Protein AF-0000000087635980 (afdb_homodimer)

Nearest PDB structures (foldseek):
  2e89-assembly2_C  TM=8.798E-01  e=2.993E-23  Aquifex aeolicus
  3a2k-assembly2_B  TM=6.459E-01  e=1.913E-26  Geobacillus kaustophilus
  1ni5-assembly1_A-2  TM=6.186E-01  e=2.489E-20  Escherichia coli
  5ztb-assembly2_A  TM=8.395E-01  e=6.400E-12  Thermus thermophilus HB27
  5b4e-assembly1_A-2  TM=7.166E-01  e=3.588E-11  Thermus thermophilus HB27

Sequence (936 aa):
MSVPDTVNETCIRDFEASVNNYEVMHGSVPSGSAVLIACSGGPDSIALLHWLVTCKGLGTMTNLKLGVACVDHSLRPESKAELAMVKIYAEQYQLPFYELTIDAAQLAKERRQSIETVSRNERYDFFRRLLRTEGYQYIATAHHQDDQGETILAHLLRGAGTNGLRGMQCIEGDLWRPFLGVTKTAILGYVKALGLTFAHDKTNDEPLYLRNRLRLEVIPLLKQYNPNIVATLARLGENMAIDEAYLQQQLEILWPSLCMNLDSRTPAITLQRQAVADLPRALFYRLWQRVFSIFNSETTFSQKQVNELYEVVQGKKPKQFIRSNVKVAAQYDIIQVGRLNTTDKGHPVYRLVGLRCVTWLGPTVAPPPLKADETVLIPQTMAKQGPYLRHRKAGDRIVLRRKDGRIWGHKKLKDWLIDQKIPQADRDALWFLCGDTTVLALGMPKSITIIWDEQATTYWACSIKEENMSVPDTVNETCIRDFEASVNNYEVMHGSVPSGSAVLIACSGGPDSIALLHWLVTCKGLGTMTNLKLGVACVDHSLRPESKAELAMVKIYAEQYQLPFYELTIDAAQLAKERRQSIETVSRNERYDFFRRLLRTEGYQYIATAHHQDDQGETILAHLLRGAGTNGLRGMQCIEGDLWRPFLGVTKTAILGYVKALGLTFAHDKTNDEPLYLRNRLRLEVIPLLKQYNPNIVATLARLGENMAIDEAYLQQQLEILWPSLCMNLDSRTPAITLQRQAVADLPRALFYRLWQRVFSIFNSETTFSQKQVNELYEVVQGKKPKQFIRSNVKVAAQYDIIQVGRLNTTDKGHPVYRLVGLRCVTWLGPTVAPPPLKADETVLIPQTMAKQGPYLRHRKAGDRIVLRRKDGRIWGHKKLKDWLIDQKIPQADRDALWFLCGDTTVLALGMPKSITIIWDEQATTYWACSIKEEN

Foldseek 3Di:
DPDPLVVLVVLQVVLLVQLVVLCVVFHDDAAAAEEEQEAQQALLSVLVVVSCLVAQDCPHPRHYQYAYEYEQCVPDPCSVVSLVLVVVVCVVSVHHYHYYYHPLVVVCVVVVHDSVVSVVVVVVVVVVVCCVPVVGQAYEYRDALLNQLLQLVVCVVVPHDLVSLLGDGCDDGRYHHSRHRDDPVSSVSNCVSVVHDGDPPPVLQDCPDPSSVCVVPVVVVVCVVPVCSSVVSNVSSVVSVVVVVVLVVVLVVCVPVFWDDADPVFGKTKGFLVSLLPDDPSNNLVVQLVSVVSVVHDSTDDPVLSVQVNCCSVVHPPQWRDDPQWIWGDDDRMIMIGGCPCCVVPLLPKWWDDKDKDFAPDDLPADDDADPQWQEKFFCVQAVPDKTKDADDPPAKEFDADPRQETDDIDGVVVVCVVVVPDPVCRRSWIFIHHDGHTYGTQDQPHHHHHDDSPGRMMIITGIDRDD/DPDPLVVLVVLQVVLLVQLVVLCVVFHDDAAAAEEEQEAQQALLSVLVVVSCLVAQDCPHPSHYQYAYEYEQCVPDPCSVVSLVLVVVVCVVSVHHYHYYYHPLVVVCVVVVHDSVVSVVVVVVVVVVVCCVPVVGQAYEYRDALLNQLLQLVVCVVVPHDLVSLLGDGCDDGRYHHSRHRDDPVSSVSNCVSVVHDGDPPPVLQDCPDPSSVCVVPVVVVVCVVPVCSSVVSNVSSVVSVVVVVVLVVVLVVCVPVFWDDADPPFGKTKGFLVSLLPDDPSNNLVVQLVSVVSVVDDSDDDPVLSVQVNCCSVVHPPQWRDDPQWIWGDDDRMIMIGGCPCCVVPLLPKWWPDKDKDFAPDDLPADDDADPQWQEKFFCVQAVPDKTKDADDPPAKEFDADPRQETPDIDGPVVVCVVVVPDPVCRRSWIFIHHDRHTYGTQDQPHHHHHDDSPGRMMIITGIDRDD

Secondary structure (DSSP, 8-state):
----HHHHHHHHHHHHHHHHHHHHHH--PPTT-EEEEE--SSHHHHHHHHHIIIIISTTSSS--EEEEEEEE--SSTTHHHHHHHHHHHHHHTT--EEEEE--HHHHHHHHTS-HHHHHHHHHHHHHHHHHHHH---EEE----HHHHHHHHHHHHHHT--TTGGG---SEETTEE-GGGGS-HHHHHHHHHHHT-------GGG-TTSHHHHIIIIIHHHHHTT-TTHHHHHHHHHHHHHHHHHHHHHHHHHHHHHHEEEEETTTTEEEEEHHHHHTS-HHHHHHHHHHHHHHTT------HHHHHHHHHHHHTPSPSEEEETTEEEEEETTEEEEEE--TTTT-S-EEEEEEEEEEE--S-TTSPPPPPTT--EEEEGGG-TT--EEE---TT-EEEEE-TTSBEEEEEEHHHHHHHTT--HHHHTT--EEE-SSSEEEE--TT--EE-B-TT--EEEEEEEEEE-/----HHHHHHHHHHHHHHHHHHHHHH--PPTT-EEEEE--SSHHHHHHHHHIIIIISTTSSS--EEEEEEEE--SSTTHHHHHHHHHHHHHHTT--EEEEE--HHHHHHHHTS-HHHHHHHHHHHHHHHHHHHH---EEE----HHHHHHHHHHHHHHT--TTGGG---SEETTEE-GGGGS-HHHHHHHHHHHT-------GGG-TTSHHHHIIIIIHHHHHTT-TTHHHHHHHHHHHHHHHHHHHHHHHHHHHHHHEEEEETTTTEEEEEHHHHHTS-HHHHHHHHHHHHHHTT------HHHHHHHHHHHHTPSPSEEEETTEEEEEETTEEEEEE--TTTTSS-EEEEEEEEEEE--S-TTSPPPPPTT--EEEEGGG-TT--EEE---TT-EEEEE-TTSBEEEEEEHHHHHHHTT--HHHHTT--EEE-SSSEEEE--TT--EE-B-TT--EEEEEEEEEE-

pLDDT: mean 85.11, std 12.42, range [30.86, 98.44]

Radius of gyration: 39.72 Å; Cα contacts (8 Å, |Δi|>4): 1613; chains: 2; bounding box: 85×134×81 Å

InterPro domains:
  IPR011063 tRNA(Ile)-lysidine/2-thiocytidine synthase, N-terminal [PF01171] (35-216)
  IPR012094 tRNA(Ile)-lysidine synthase [MF_01161] (15-331)
  IPR012094 tRNA(Ile)-lysidine synthase [PTHR43033] (30-441)
  IPR012795 tRNA(Ile)-lysidine synthase, N-terminal [TIGR02432] (35-220)
  IPR012795 tRNA(Ile)-lysidine synthase, N-terminal [cd01992] (35-220)
  IPR012796 Lysidine-tRNA(Ile) synthetase, C-terminal [PF11734] (389-443)
  IPR012796 Lysidine-tRNA(Ile) synthetase, C-terminal [SM00977] (387-452)
  IPR012796 Lysidine-tRNA(Ile) synthetase, C-terminal [TIGR02433] (389-430)
  IPR014729 Rossmann-like alpha/beta/alpha sandwich fold [G3DSA:3.40.50.620] (24-250)

Organism: NCBI:txid103891

Solvent-accessible surface area (backbone atoms only — not comparable to full-atom values): 49744 Å² total; per-residue (Å²): 131,79,70,53,71,65,58,33,49,49,48,44,51,53,49,54,49,48,38,50,53,40,27,72,74,62,47,73,81,63,68,58,38,29,35,33,33,50,36,69,22,31,59,50,22,47,44,44,52,51,48,41,53,74,65,30,13,71,87,38,93,38,28,24,43,62,33,40,34,33,69,34,48,65,82,47,82,65,43,59,59,24,53,51,52,43,49,50,53,30,55,73,69,70,34,56,74,44,79,45,81,43,57,29,68,60,50,9,63,72,65,74,43,53,49,67,58,45,44,50,50,50,50,51,49,52,53,54,50,44,28,69,76,73,62,32,65,33,38,35,43,47,48,23,20,54,53,36,17,51,46,21,50,53,27,49,57,71,46,42,53,64,75,48,34,26,42,72,56,42,62,52,91,46,36,34,23,62,36,44,73,40,43,65,67,56,48,52,51,38,32,58,53,70,66,60,86,55,43,81,69,71,73,79,69,59,56,81,43,76,66,34,38,38,59,68,51,50,47,57,56,45,32,74,78,21,79,56,41,41,61,33,42,40,48,44,11,51,52,32,42,44,40,48,53,51,53,51,49,54,45,58,70,45,38,71,71,30,46,76,44,77,41,85,88,60,67,33,38,36,30,33,26,65,54,54,61,68,43,56,70,51,51,46,58,51,49,51,26,54,56,31,45,76,68,72,32,80,52,80,70,52,71,69,53,50,50,50,49,50,30,16,56,72,69,37,88,54,51,58,46,77,56,88,52,32,36,38,34,48,51,93,66,31,28,43,33,32,58,43,35,64,64,63,59,42,32,64,40,54,38,80,41,71,77,43,79,41,78,45,85,68,65,76,82,59,71,78,84,72,57,94,77,40,25,36,34,34,41,32,88,52,14,79,89,52,68,47,71,43,58,79,56,93,86,43,33,28,52,35,64,46,97,83,16,36,71,78,48,73,40,50,36,71,59,49,40,53,75,70,65,49,54,76,86,54,51,68,60,39,40,27,29,26,38,70,83,39,35,60,44,79,47,47,51,87,48,74,43,57,45,42,54,75,84,53,46,42,29,38,36,22,20,44,38,64,55,126,129,80,72,54,71,65,57,33,48,49,47,45,50,52,50,54,48,49,37,50,53,41,27,71,74,61,46,72,82,62,69,58,38,29,35,33,32,50,37,68,23,30,60,50,22,46,44,44,54,48,49,42,53,73,64,30,13,71,87,38,94,38,29,25,44,63,31,39,35,32,68,35,50,66,83,46,82,64,42,57,58,24,53,50,52,43,50,49,52,28,54,75,69,70,36,56,73,44,78,45,80,43,59,28,68,61,49,9,64,71,66,73,45,53,47,65,58,44,43,49,50,50,49,50,49,51,53,54,48,43,26,71,75,74,62,33,65,33,39,36,42,50,48,22,22,55,53,36,17,50,46,22,49,51,28,49,55,73,47,41,55,63,74,46,34,27,42,73,56,41,61,52,90,46,38,34,22,64,36,44,76,40,44,66,66,57,47,52,51,37,31,57,56,69,65,59,85,57,42,82,69,71,72,78,68,59,54,80,43,76,66,34,37,38,60,70,51,50,46,58,57,45,34,74,77,20,78,56,40,41,61,34,42,39,48,44,11,52,53,33,42,42,41,47,53,49,53,50,49,55,45,58,69,44,39,72,72,30,45,76,42,77,40,85,86,59,68,33,38,34,31,33,25,66,54,53,61,66,42,56,70,54,50,46,57,52,50,52,26,54,57,30,44,75,68,72,33,79,53,79,71,53,71,69,54,50,52,50,48,51,29,17,55,70,68,37,88,52,53,60,48,78,55,88,52,32,36,39,33,50,52,91,66,30,29,43,32,32,59,44,35,65,65,64,58,45,33,68,40,55,38,81,41,70,78,44,82,41,80,44,86,70,66,78,84,60,69,78,83,71,56,97,78,40,25,36,36,36,40,31,89,52,14,78,90,52,68,47,69,41,59,79,55,92,85,43,33,28,52,36,63,46,98,82,17,36,72,80,47,73,43,49,38,71,59,48,39,54,74,69,65,51,55,75,87,54,51,68,59,38,40,27,29,26,39,70,82,39,34,58,45,79,47,48,52,89,47,74,44,57,45,40,55,76,85,52,48,42,28,38,36,24,20,43,37,64,55,125

Structure (mmCIF, N/CA/C/O backbone):
data_AF-0000000087635980-model_v1
#
loop_
_entity.id
_entity.type
_entity.pdbx_description
1 polymer 'tRNA(Ile)-lysidine synthase'
#
loop_
_atom_site.group_PDB
_atom_site.id
_atom_site.type_symbol
_atom_site.label_atom_id
_atom_site.label_alt_id
_atom_site.label_comp_id
_atom_site.label_asym_id
_atom_site.label_entity_id
_atom_site.label_seq_id
_atom_site.pdbx_PDB_ins_code
_atom_site.Cartn_x
_atom_site.Cartn_y
_atom_site.Cartn_z
_atom_site.occupancy
_atom_site.B_iso_or_equiv
_atom_site.auth_seq_id
_atom_site.auth_comp_id
_atom_site.auth_asym_id
_atom_site.auth_atom_id
_atom_site.pdbx_PDB_model_num
ATOM 1 N N . MET A 1 1 ? -40.438 2.453 -21.375 1 30.86 1 MET A N 1
ATOM 2 C CA . MET A 1 1 ? -40.938 1.235 -20.75 1 30.86 1 MET A CA 1
ATOM 3 C C . MET A 1 1 ? -40.562 1.189 -19.266 1 30.86 1 MET A C 1
ATOM 5 O O . MET A 1 1 ? -39.375 1.31 -18.922 1 30.86 1 MET A O 1
ATOM 9 N N . SER A 1 2 ? -41.531 1.47 -18.453 1 37.91 2 SER A N 1
ATOM 10 C CA . SER A 1 2 ? -41.469 1.538 -17 1 37.91 2 SER A CA 1
ATOM 11 C C . SER A 1 2 ? -40.875 0.267 -16.406 1 37.91 2 SER A C 1
ATOM 13 O O . SER A 1 2 ? -41.312 -0.839 -16.719 1 37.91 2 SER A O 1
ATOM 15 N N . VAL A 1 3 ? -39.625 0.318 -16.188 1 51.75 3 VAL A N 1
ATOM 16 C CA . VAL A 1 3 ? -39.062 -0.862 -15.547 1 51.75 3 VAL A CA 1
ATOM 17 C C . VAL A 1 3 ? -40.031 -1.43 -14.523 1 51.75 3 VAL A C 1
ATOM 19 O O . VAL A 1 3 ? -40.625 -0.683 -13.742 1 51.75 3 VAL A O 1
ATOM 22 N N . PRO A 1 4 ? -40.375 -2.635 -14.773 1 58.84 4 PRO A N 1
ATOM 23 C CA . PRO A 1 4 ? -41.375 -3.219 -13.867 1 58.84 4 PRO A CA 1
ATOM 24 C C . PRO A 1 4 ? -41.062 -2.969 -12.391 1 58.84 4 PRO A C 1
ATOM 26 O O . PRO A 1 4 ? -39.875 -2.85 -12.031 1 58.84 4 PRO A O 1
ATOM 29 N N . ASP A 1 5 ? -42.031 -2.502 -11.516 1 61.31 5 ASP A N 1
ATOM 30 C CA . ASP A 1 5 ? -42.031 -2.174 -10.094 1 61.31 5 ASP A CA 1
ATOM 31 C C . ASP A 1 5 ? -41.156 -3.129 -9.297 1 61.31 5 ASP A C 1
ATOM 33 O O . ASP A 1 5 ? -40.438 -2.711 -8.375 1 61.31 5 ASP A O 1
ATOM 37 N N . THR A 1 6 ? -41.031 -4.352 -9.867 1 69.19 6 THR A N 1
ATOM 38 C CA . THR A 1 6 ? -40.281 -5.375 -9.133 1 69.19 6 THR A CA 1
ATOM 39 C C . THR A 1 6 ? -38.781 -5.16 -9.281 1 69.19 6 THR A C 1
ATOM 41 O O . THR A 1 6 ? -38.031 -5.371 -8.328 1 69.19 6 THR A O 1
ATOM 44 N N . VAL A 1 7 ? -38.5 -4.715 -10.453 1 68.44 7 VAL A N 1
ATOM 45 C CA . VAL A 1 7 ? -37.062 -4.512 -10.719 1 68.44 7 VAL A CA 1
ATOM 46 C C . VAL A 1 7 ? -36.562 -3.293 -9.945 1 68.44 7 VAL A C 1
ATOM 48 O O . VAL A 1 7 ? -35.469 -3.312 -9.398 1 68.44 7 VAL A O 1
ATOM 51 N N . ASN A 1 8 ? -37.406 -2.387 -9.906 1 83.38 8 ASN A N 1
ATOM 52 C CA . ASN A 1 8 ? -37.031 -1.188 -9.156 1 83.38 8 ASN A CA 1
ATOM 53 C C . ASN A 1 8 ? -36.875 -1.48 -7.668 1 83.38 8 ASN A C 1
ATOM 55 O O . ASN A 1 8 ? -35.938 -1.002 -7.035 1 83.38 8 ASN A O 1
ATOM 59 N N . GLU A 1 9 ? -37.719 -2.357 -7.191 1 85.56 9 GLU A N 1
ATOM 60 C CA . GLU A 1 9 ? -37.656 -2.686 -5.77 1 85.56 9 GLU A CA 1
ATOM 61 C C . GLU A 1 9 ? -36.375 -3.451 -5.43 1 85.56 9 GLU A C 1
ATOM 63 O O . GLU A 1 9 ? -35.781 -3.24 -4.371 1 85.56 9 GLU A O 1
ATOM 68 N N . THR A 1 10 ? -36.062 -4.219 -6.301 1 87.25 10 THR A N 1
ATOM 69 C CA . THR A 1 10 ? -34.844 -4.992 -6.09 1 87.25 10 THR A CA 1
ATOM 70 C C . THR A 1 10 ? -33.625 -4.086 -6.121 1 87.25 10 THR A C 1
ATOM 72 O O . THR A 1 10 ? -32.688 -4.262 -5.328 1 87.25 10 THR A O 1
ATOM 75 N N . CYS A 1 11 ? -33.656 -3.098 -7.023 1 89.31 11 CYS A N 1
ATOM 76 C CA . CYS A 1 11 ? -32.531 -2.148 -7.129 1 89.31 11 CYS A CA 1
ATOM 77 C C . CYS A 1 11 ? -32.375 -1.343 -5.844 1 89.31 11 CYS A C 1
ATOM 79 O O . CYS A 1 11 ? -31.281 -1.157 -5.355 1 89.31 11 CYS A O 1
ATOM 81 N N . ILE A 1 12 ? -33.531 -0.982 -5.324 1 93.44 12 ILE A N 1
ATOM 82 C CA . ILE A 1 12 ? -33.531 -0.184 -4.102 1 93.44 12 ILE A CA 1
ATOM 83 C C . ILE A 1 12 ? -33 -1.022 -2.936 1 93.44 12 ILE A C 1
ATOM 85 O O . ILE A 1 12 ? -32.125 -0.587 -2.193 1 93.44 12 ILE A O 1
ATOM 89 N N . ARG A 1 13 ? -33.469 -2.201 -2.854 1 92.38 13 ARG A N 1
ATOM 90 C CA . ARG A 1 13 ? -33.094 -3.084 -1.754 1 92.38 13 ARG A CA 1
ATOM 91 C C . ARG A 1 13 ? -31.625 -3.436 -1.82 1 92.38 13 ARG A C 1
ATOM 93 O O . ARG A 1 13 ? -30.938 -3.453 -0.796 1 92.38 13 ARG A O 1
ATOM 100 N N . ASP A 1 14 ? -31.203 -3.709 -2.984 1 92.94 14 ASP A N 1
ATOM 101 C CA . ASP A 1 14 ? -29.812 -4.086 -3.17 1 92.94 14 ASP A CA 1
ATOM 102 C C . ASP A 1 14 ? -28.875 -2.928 -2.824 1 92.94 14 ASP A C 1
ATOM 104 O O . ASP A 1 14 ? -27.812 -3.133 -2.225 1 92.94 14 ASP A O 1
ATOM 108 N N . PHE A 1 15 ? -29.234 -1.719 -3.184 1 95.12 15 PHE A N 1
ATOM 109 C CA . PHE A 1 15 ? -28.438 -0.537 -2.895 1 95.12 15 PHE A CA 1
ATOM 110 C C . PHE A 1 15 ? -28.359 -0.293 -1.394 1 95.12 15 PHE A C 1
ATOM 112 O O . PHE A 1 15 ? -27.266 -0.116 -0.847 1 95.12 15 PHE A O 1
ATOM 119 N N . GLU A 1 16 ? -29.484 -0.32 -0.732 1 95.38 16 GLU A N 1
ATOM 120 C CA . GLU A 1 16 ? -29.531 -0.057 0.703 1 95.38 16 GLU A CA 1
ATOM 121 C C . GLU A 1 16 ? -28.797 -1.134 1.487 1 95.38 16 GLU A C 1
ATOM 123 O O . GLU A 1 16 ? -28.125 -0.837 2.484 1 95.38 16 GLU A O 1
ATOM 128 N N . ALA A 1 17 ? -28.875 -2.352 0.957 1 93.44 17 ALA A N 1
ATOM 129 C CA . ALA A 1 17 ? -28.141 -3.449 1.592 1 93.44 17 ALA A CA 1
ATOM 130 C C . ALA A 1 17 ? -26.641 -3.26 1.46 1 93.44 17 ALA A C 1
ATOM 132 O O . ALA A 1 17 ? -25.891 -3.541 2.396 1 93.44 17 ALA A O 1
ATOM 133 N N . SER A 1 18 ? -26.266 -2.779 0.333 1 93.06 18 SER A N 1
ATOM 134 C CA . SER A 1 18 ? -24.844 -2.549 0.091 1 93.06 18 SER A CA 1
ATOM 135 C C . SER A 1 18 ? -24.297 -1.459 1.007 1 93.06 18 SER A C 1
ATOM 137 O O . SER A 1 18 ? -23.188 -1.588 1.545 1 93.06 18 SER A O 1
ATOM 139 N N . VAL A 1 19 ? -25.016 -0.393 1.187 1 95.62 19 VAL A N 1
ATOM 140 C CA . VAL A 1 19 ? -24.609 0.701 2.059 1 95.62 19 VAL A CA 1
ATOM 141 C C . VAL A 1 19 ? -24.547 0.215 3.504 1 95.62 19 VAL A C 1
ATOM 143 O O . VAL A 1 19 ? -23.578 0.496 4.223 1 95.62 19 VAL A O 1
ATOM 146 N N . ASN A 1 20 ? -25.516 -0.576 3.873 1 92.44 20 ASN A N 1
ATOM 147 C CA . ASN A 1 20 ? -25.562 -1.101 5.234 1 92.44 20 ASN A CA 1
ATOM 148 C C . ASN A 1 20 ? -24.406 -2.053 5.508 1 92.44 20 ASN A C 1
ATOM 150 O O . ASN A 1 20 ? -23.812 -2.025 6.594 1 92.44 20 ASN A O 1
ATOM 154 N N . ASN A 1 21 ? -24.203 -2.885 4.551 1 88.62 21 ASN A N 1
ATOM 155 C CA . ASN A 1 21 ? -23.078 -3.812 4.695 1 88.62 21 ASN A CA 1
ATOM 156 C C . ASN A 1 21 ? -21.766 -3.074 4.859 1 88.62 21 ASN A C 1
ATOM 158 O O . ASN A 1 21 ? -20.891 -3.496 5.633 1 88.62 21 ASN A O 1
ATOM 162 N N . TYR A 1 22 ? -21.609 -2.047 4.113 1 90.19 22 TYR A N 1
ATOM 163 C CA . TYR A 1 22 ? -20.391 -1.248 4.219 1 90.19 22 TYR A CA 1
ATOM 164 C C . TYR A 1 22 ? -20.266 -0.631 5.605 1 90.19 22 TYR A C 1
ATOM 166 O O . TYR A 1 22 ? -19.172 -0.613 6.184 1 90.19 22 TYR A O 1
ATOM 174 N N . GLU A 1 23 ? -21.312 -0.184 6.195 1 91.19 23 GLU A N 1
ATOM 175 C CA . GLU A 1 23 ? -21.312 0.431 7.52 1 91.19 23 GLU A CA 1
ATOM 176 C C . GLU A 1 23 ? -20.953 -0.589 8.602 1 91.19 23 GLU A C 1
ATOM 178 O O . GLU A 1 23 ? -20.266 -0.266 9.57 1 91.19 23 GLU A O 1
ATOM 183 N N . VAL A 1 24 ? -21.453 -1.734 8.422 1 85.06 24 VAL A N 1
ATOM 184 C CA . VAL A 1 24 ? -21.188 -2.791 9.398 1 85.06 24 VAL A CA 1
ATOM 185 C C . VAL A 1 24 ? -19.688 -3.09 9.453 1 85.06 24 VAL A C 1
ATOM 187 O O . VAL A 1 24 ? -19.141 -3.307 10.531 1 85.06 24 VAL A O 1
ATOM 190 N N . MET A 1 25 ? -19.141 -3.021 8.32 1 78.88 25 MET A N 1
ATOM 191 C CA . MET A 1 25 ? -17.719 -3.373 8.211 1 78.88 25 MET A CA 1
ATOM 192 C C . MET A 1 25 ? -16.844 -2.219 8.664 1 78.88 25 MET A C 1
ATOM 194 O O . MET A 1 25 ? -15.766 -2.438 9.227 1 78.88 25 MET A O 1
ATOM 198 N N . HIS A 1 26 ? -17.297 -0.967 8.461 1 86.69 26 HIS A N 1
ATOM 199 C CA . HIS A 1 26 ? -16.375 0.155 8.625 1 86.69 26 HIS A CA 1
ATOM 200 C C . HIS A 1 26 ? -16.844 1.086 9.742 1 86.69 26 HIS A C 1
ATOM 202 O O . HIS A 1 26 ? -16.109 1.985 10.148 1 86.69 26 HIS A O 1
ATOM 208 N N . GLY A 1 27 ? -18.031 0.874 10.18 1 85.88 27 GLY A N 1
ATOM 209 C CA . GLY A 1 27 ? -18.562 1.686 11.266 1 85.88 27 GLY A CA 1
ATOM 210 C C . GLY A 1 27 ? -19.625 2.664 10.805 1 85.88 27 GLY A C 1
ATOM 211 O O . GLY A 1 27 ? -19.75 2.936 9.609 1 85.88 27 GLY A O 1
ATOM 212 N N . SER A 1 28 ? -20.406 3.084 11.773 1 91.69 28 SER A N 1
ATOM 213 C CA . SER A 1 28 ? -21.453 4.074 11.57 1 91.69 28 SER A CA 1
ATOM 214 C C . SER A 1 28 ? -21.562 5.023 12.758 1 91.69 28 SER A C 1
ATOM 216 O O . SER A 1 28 ? -20.969 4.773 13.812 1 91.69 28 SER A O 1
ATOM 218 N N . VAL A 1 29 ? -22.281 6.098 12.5 1 95.12 29 VAL A N 1
ATOM 219 C CA . VAL A 1 29 ? -22.516 7.023 13.602 1 95.12 29 VAL A CA 1
ATOM 220 C C . VAL A 1 29 ? -23.406 6.371 14.648 1 95.12 29 VAL A C 1
ATOM 222 O O . VAL A 1 29 ? -24.266 5.543 14.312 1 95.12 29 VAL A O 1
ATOM 225 N N . PRO A 1 30 ? -23.219 6.711 15.898 1 95.25 30 PRO A N 1
ATOM 226 C CA . PRO A 1 30 ? -24.047 6.129 16.953 1 95.25 30 PRO A CA 1
ATOM 227 C C . PRO A 1 30 ? -25.531 6.469 16.797 1 95.25 30 PRO A C 1
ATOM 229 O O . PRO A 1 30 ? -25.875 7.539 16.297 1 95.25 30 PRO A O 1
ATOM 232 N N . SER A 1 31 ? -26.328 5.531 17.359 1 95.62 31 SER A N 1
ATOM 233 C CA . SER A 1 31 ? -27.766 5.773 17.375 1 95.62 31 SER A CA 1
ATOM 234 C C . SER A 1 31 ? -28.109 7.023 18.172 1 95.62 31 SER A C 1
ATOM 236 O O . SER A 1 31 ? -27.516 7.293 19.203 1 95.62 31 SER A O 1
ATOM 238 N N . GLY A 1 32 ? -29.031 7.734 17.656 1 96 32 GLY A N 1
ATOM 239 C CA . GLY A 1 32 ? -29.484 8.922 18.359 1 96 32 GLY A CA 1
ATOM 240 C C . GLY A 1 32 ? -28.625 10.141 18.094 1 96 32 GLY A C 1
ATOM 241 O O . GLY A 1 32 ? -28.906 11.227 18.625 1 96 32 GLY A O 1
ATOM 242 N N . SER A 1 33 ? -27.688 10.055 17.25 1 97.19 33 SER A N 1
ATOM 243 C CA . SER A 1 33 ? -26.797 11.18 16.953 1 97.19 33 SER A CA 1
ATOM 244 C C . SER A 1 33 ? -27.5 12.227 16.094 1 97.19 33 SER A C 1
ATOM 246 O O . SER A 1 33 ? -28.469 11.922 15.391 1 97.19 33 SER A O 1
ATOM 248 N N . ALA A 1 34 ? -27.031 13.414 16.219 1 98.19 34 ALA A N 1
ATOM 249 C CA . ALA A 1 34 ? -27.453 14.5 15.336 1 98.19 34 ALA A CA 1
ATOM 250 C C . ALA A 1 34 ? -26.516 14.641 14.148 1 98.19 34 ALA A C 1
ATOM 252 O O . ALA A 1 34 ? -25.312 14.867 14.328 1 98.19 34 ALA A O 1
ATOM 253 N N . VAL A 1 35 ? -27.125 14.531 12.977 1 98.38 35 VAL A N 1
ATOM 254 C CA . VAL A 1 35 ? -26.281 14.469 11.781 1 98.38 35 VAL A CA 1
ATOM 255 C C . VAL A 1 35 ? -26.703 15.57 10.805 1 98.38 35 VAL A C 1
ATOM 257 O O . VAL A 1 35 ? -27.875 15.719 10.484 1 98.38 35 VAL A O 1
ATOM 260 N N . LEU A 1 36 ? -25.734 16.359 10.406 1 98.44 36 LEU A N 1
ATOM 261 C CA . LEU A 1 36 ? -25.922 17.375 9.375 1 98.44 36 LEU A CA 1
ATOM 262 C C . LEU A 1 36 ? -25.609 16.812 7.992 1 98.44 36 LEU A C 1
ATOM 264 O O . LEU A 1 36 ? -24.5 16.312 7.75 1 98.44 36 LEU A O 1
ATOM 268 N N . ILE A 1 37 ? -26.578 16.891 7.074 1 98.19 37 ILE A N 1
ATOM 269 C CA . ILE A 1 37 ? -26.406 16.344 5.73 1 98.19 37 ILE A CA 1
ATOM 270 C C . ILE A 1 37 ? -25.938 17.453 4.785 1 98.19 37 ILE A C 1
ATOM 272 O O . ILE A 1 37 ? -26.641 18.453 4.598 1 98.19 37 ILE A O 1
ATOM 276 N N . ALA A 1 38 ? -24.781 17.266 4.23 1 96.5 38 ALA A N 1
ATOM 277 C CA . ALA A 1 38 ? -24.328 18.156 3.172 1 96.5 38 ALA A CA 1
ATOM 278 C C . ALA A 1 38 ? -24.984 17.812 1.838 1 96.5 38 ALA A C 1
ATOM 280 O O . ALA A 1 38 ? -24.609 16.812 1.198 1 96.5 38 ALA A O 1
ATOM 281 N N . CYS A 1 39 ? -25.891 18.672 1.405 1 94.12 39 CYS A N 1
ATOM 282 C CA . CYS A 1 39 ? -26.672 18.359 0.218 1 94.12 39 CYS A CA 1
ATOM 283 C C . CYS A 1 39 ? -26.469 19.406 -0.864 1 94.12 39 CYS A C 1
ATOM 285 O O . CYS A 1 39 ? -26.891 20.562 -0.698 1 94.12 39 CYS A O 1
ATOM 287 N N . SER A 1 40 ? -25.922 19 -1.96 1 88.19 40 SER A N 1
ATOM 288 C CA . SER A 1 40 ? -25.641 19.938 -3.045 1 88.19 40 SER A CA 1
ATOM 289 C C . SER A 1 40 ? -26.781 19.984 -4.047 1 88.19 40 SER A C 1
ATOM 291 O O . SER A 1 40 ? -26.875 20.922 -4.852 1 88.19 40 SER A O 1
ATOM 293 N N . GLY A 1 41 ? -27.641 19 -4.016 1 89 41 GLY A N 1
ATOM 294 C CA . GLY A 1 41 ? -28.734 18.953 -4.973 1 89 41 GLY A CA 1
ATOM 295 C C . GLY A 1 41 ? -28.469 17.984 -6.113 1 89 41 GLY A C 1
ATOM 296 O O . GLY A 1 41 ? -29.375 17.688 -6.902 1 89 41 GLY A O 1
ATOM 297 N N . GLY A 1 42 ? -27.266 17.5 -6.207 1 89.94 42 GLY A N 1
ATOM 298 C CA . GLY A 1 42 ? -26.953 16.484 -7.207 1 89.94 42 GLY A CA 1
ATOM 299 C C . GLY A 1 42 ? -27.531 15.125 -6.871 1 89.94 42 GLY A C 1
ATOM 300 O O . GLY A 1 42 ? -28.078 14.922 -5.785 1 89.94 42 GLY A O 1
ATOM 301 N N . PRO A 1 43 ? -27.406 14.227 -7.801 1 92.81 43 PRO A N 1
ATOM 302 C CA . PRO A 1 43 ? -27.984 12.906 -7.59 1 92.81 43 PRO A CA 1
ATOM 303 C C . PRO A 1 43 ? -27.406 12.188 -6.371 1 92.81 43 PRO A C 1
ATOM 305 O O . PRO A 1 43 ? -28.141 11.5 -5.652 1 92.81 43 PRO A O 1
ATOM 308 N N . ASP A 1 44 ? -26.172 12.438 -6.074 1 94.62 44 ASP A N 1
ATOM 309 C CA . ASP A 1 44 ? -25.516 11.75 -4.961 1 94.62 44 ASP A CA 1
ATOM 310 C C . ASP A 1 44 ? -26.031 12.273 -3.621 1 94.62 44 ASP A C 1
ATOM 312 O O . ASP A 1 44 ? -26.391 11.492 -2.736 1 94.62 44 ASP A O 1
ATOM 316 N N . SER A 1 45 ? -26.062 13.562 -3.496 1 95.19 45 SER A N 1
ATOM 317 C CA . SER A 1 45 ? -26.484 14.164 -2.232 1 95.19 45 SER A CA 1
ATOM 318 C C . SER A 1 45 ? -27.969 13.938 -1.98 1 95.19 45 SER A C 1
ATOM 320 O O . SER A 1 45 ? -28.391 13.75 -0.837 1 95.19 45 SER A O 1
ATOM 322 N N . ILE A 1 46 ? -28.719 13.922 -3.039 1 95 46 ILE A N 1
ATOM 323 C CA . ILE A 1 46 ? -30.156 13.68 -2.902 1 95 46 ILE A CA 1
ATOM 324 C C . ILE A 1 46 ? -30.391 12.227 -2.486 1 95 46 ILE A C 1
ATOM 326 O O . ILE A 1 46 ? -31.266 11.945 -1.661 1 95 46 ILE A O 1
ATOM 330 N N . ALA A 1 47 ? -29.641 11.344 -3.107 1 96.81 47 ALA A N 1
ATOM 331 C CA . ALA A 1 47 ? -29.719 9.938 -2.709 1 96.81 47 ALA A CA 1
ATOM 332 C C . ALA A 1 47 ? -29.391 9.766 -1.229 1 96.81 47 ALA A C 1
ATOM 334 O O . ALA A 1 47 ? -30.062 9.023 -0.516 1 96.81 47 ALA A O 1
ATOM 335 N N . LEU A 1 48 ? -28.375 10.453 -0.822 1 97.88 48 LEU A N 1
ATOM 336 C CA . LEU A 1 48 ? -27.953 10.375 0.573 1 97.88 48 LEU A CA 1
ATOM 337 C C . LEU A 1 48 ? -29.047 10.898 1.499 1 97.88 48 LEU A C 1
ATOM 339 O O . LEU A 1 48 ? -29.344 10.289 2.527 1 97.88 48 LEU A O 1
ATOM 343 N N . LEU A 1 49 ? -29.594 12.062 1.154 1 97.31 49 LEU A N 1
ATOM 344 C CA . LEU A 1 49 ? -30.672 12.656 1.931 1 97.31 49 LEU A CA 1
ATOM 345 C C . LEU A 1 49 ? -31.828 11.672 2.102 1 97.31 49 LEU A C 1
ATOM 347 O O . LEU A 1 49 ? -32.281 11.445 3.221 1 97.31 49 LEU A O 1
ATOM 351 N N . HIS A 1 50 ? -32.188 11.055 1.028 1 96.81 50 HIS A N 1
ATOM 352 C CA . HIS A 1 50 ? -33.312 10.125 1.062 1 96.81 50 HIS A CA 1
ATOM 353 C C . HIS A 1 50 ? -33 8.906 1.918 1 96.81 50 HIS A C 1
ATOM 355 O O . HIS A 1 50 ? -33.812 8.484 2.744 1 96.81 50 HIS A O 1
ATOM 361 N N . TRP A 1 51 ? -31.844 8.352 1.653 1 97.38 51 TRP A N 1
ATOM 362 C CA . TRP A 1 51 ? -31.422 7.148 2.375 1 97.38 51 TRP A CA 1
ATOM 363 C C . TRP A 1 51 ? -31.375 7.406 3.877 1 97.38 51 TRP A C 1
ATOM 365 O O . TRP A 1 51 ? -31.828 6.574 4.672 1 97.38 51 TRP A O 1
ATOM 375 N N . LEU A 1 52 ? -30.875 8.562 4.301 1 97.81 52 LEU A N 1
ATOM 376 C CA . LEU A 1 52 ? -30.75 8.891 5.719 1 97.81 52 LEU A CA 1
ATOM 377 C C . LEU A 1 52 ? -32.125 9.078 6.355 1 97.81 52 LEU A C 1
ATOM 379 O O . LEU A 1 52 ? -32.344 8.609 7.473 1 97.81 52 LEU A O 1
ATOM 383 N N . VAL A 1 53 ? -33 9.727 5.668 1 97 53 VAL A N 1
ATOM 384 C CA . VAL A 1 53 ? -34.312 10 6.199 1 97 53 VAL A CA 1
ATOM 385 C C . VAL A 1 53 ? -35.094 8.695 6.352 1 97 53 VAL A C 1
ATOM 387 O O . VAL A 1 53 ? -35.719 8.461 7.383 1 97 53 VAL A O 1
ATOM 390 N N . THR A 1 54 ? -35 7.793 5.379 1 95.56 54 THR A N 1
ATOM 391 C CA . THR A 1 54 ? -35.844 6.613 5.316 1 95.56 54 THR A CA 1
ATOM 392 C C . THR A 1 54 ? -35.25 5.461 6.121 1 95.56 54 THR A C 1
ATOM 394 O O . THR A 1 54 ? -35.969 4.695 6.754 1 95.56 54 THR A O 1
ATOM 397 N N . CYS A 1 55 ? -33.938 5.383 6.102 1 95.5 55 CYS A N 1
ATOM 398 C CA . CYS A 1 55 ? -33.312 4.191 6.672 1 95.5 55 CYS A CA 1
ATOM 399 C C . CYS A 1 55 ? -32.719 4.492 8.039 1 95.5 55 CYS A C 1
ATOM 401 O O . CYS A 1 55 ? -32.531 3.586 8.852 1 95.5 55 CYS A O 1
ATOM 403 N N . LYS A 1 56 ? -32.469 5.785 8.312 1 94.94 56 LYS A N 1
ATOM 404 C CA . LYS A 1 56 ? -31.703 6.062 9.523 1 94.94 56 LYS A CA 1
ATOM 405 C C . LYS A 1 56 ? -32.375 7.164 10.352 1 94.94 56 LYS A C 1
ATOM 407 O O . LYS A 1 56 ? -32 7.395 11.5 1 94.94 56 LYS A O 1
ATOM 412 N N . GLY A 1 57 ? -33.312 7.844 9.828 1 94.81 57 GLY A N 1
ATOM 413 C CA . GLY A 1 57 ? -33.906 9.016 10.445 1 94.81 57 GLY A CA 1
ATOM 414 C C . GLY A 1 57 ? -34.781 8.672 11.648 1 94.81 57 GLY A C 1
ATOM 415 O O . GLY A 1 57 ? -34.719 7.551 12.156 1 94.81 57 GLY A O 1
ATOM 416 N N . LEU A 1 58 ? -35.531 9.703 12.086 1 92.19 58 LEU A N 1
ATOM 417 C CA . LEU A 1 58 ? -36.406 9.547 13.242 1 92.19 58 LEU A CA 1
ATOM 418 C C . LEU A 1 58 ? -37.438 8.461 13 1 92.19 58 LEU A C 1
ATOM 420 O O . LEU A 1 58 ? -38 8.375 11.906 1 92.19 58 LEU A O 1
ATOM 424 N N . GLY A 1 59 ? -37.594 7.543 14.039 1 91.25 59 GLY A N 1
ATOM 425 C CA . GLY A 1 59 ? -38.594 6.477 13.906 1 91.25 59 GLY A CA 1
ATOM 426 C C . GLY A 1 59 ? -37.969 5.145 13.523 1 91.25 59 GLY A C 1
ATOM 427 O O . GLY A 1 59 ? -38.594 4.098 13.656 1 91.25 59 GLY A O 1
ATOM 428 N N . THR A 1 60 ? -36.812 5.246 12.961 1 93.5 60 THR A N 1
ATOM 429 C CA . THR A 1 60 ? -36.094 4.008 12.641 1 93.5 60 THR A CA 1
ATOM 430 C C . THR A 1 60 ? -35.344 3.484 13.859 1 93.5 60 THR A C 1
ATOM 432 O O . THR A 1 60 ? -35.375 4.105 14.93 1 93.5 60 THR A O 1
ATOM 435 N N . MET A 1 61 ? -34.656 2.393 13.664 1 91.5 61 MET A N 1
ATOM 436 C CA . MET A 1 61 ? -33.875 1.793 14.75 1 91.5 61 MET A CA 1
ATOM 437 C C . MET A 1 61 ? -32.719 2.684 15.133 1 91.5 61 MET A C 1
ATOM 439 O O . MET A 1 61 ? -32.344 2.76 16.312 1 91.5 61 MET A O 1
ATOM 443 N N . THR A 1 62 ? -32.219 3.393 14.211 1 93.75 62 THR A N 1
ATOM 444 C CA . THR A 1 62 ? -31.047 4.238 14.461 1 93.75 62 THR A CA 1
ATOM 445 C C . THR A 1 62 ? -31.469 5.586 15.031 1 93.75 62 THR A C 1
ATOM 447 O O . THR A 1 62 ? -30.766 6.168 15.859 1 93.75 62 THR A O 1
ATOM 450 N N . ASN A 1 63 ? -32.594 6.137 14.547 1 96.75 63 ASN A N 1
ATOM 451 C CA . ASN A 1 63 ? -33.25 7.309 15.102 1 96.75 63 ASN A CA 1
ATOM 452 C C . ASN A 1 63 ? -32.344 8.539 15.078 1 96.75 63 ASN A C 1
ATOM 454 O O . ASN A 1 63 ? -32.156 9.203 16.094 1 96.75 63 ASN A O 1
ATOM 458 N N . LEU A 1 64 ? -31.828 8.852 14.023 1 97.5 64 LEU A N 1
ATOM 459 C CA . LEU A 1 64 ? -30.938 10.008 13.867 1 97.5 64 LEU A CA 1
ATOM 460 C C . LEU A 1 64 ? -31.75 11.297 13.773 1 97.5 64 LEU A C 1
ATOM 462 O O . LEU A 1 64 ? -32.812 11.328 13.156 1 97.5 64 LEU A O 1
ATOM 466 N N . LYS A 1 65 ? -31.219 12.289 14.445 1 97.75 65 LYS A N 1
ATOM 467 C CA . LYS A 1 65 ? -31.703 13.648 14.203 1 97.75 65 LYS A CA 1
ATOM 468 C C . LYS A 1 65 ? -30.984 14.281 13.023 1 97.75 65 LYS A C 1
ATOM 470 O O . LYS A 1 65 ? -29.766 14.477 13.062 1 97.75 65 LYS A O 1
ATOM 475 N N . LEU A 1 66 ? -31.828 14.672 12.023 1 98.06 66 LEU A N 1
ATOM 476 C CA . LEU A 1 66 ? -31.188 15.07 10.773 1 98.06 66 LEU A CA 1
ATOM 477 C C . LEU A 1 66 ? -31.422 16.547 10.492 1 98.06 66 LEU A C 1
ATOM 479 O O . LEU A 1 66 ? -32.438 17.109 10.898 1 98.06 66 LEU A O 1
ATOM 483 N N . GLY A 1 67 ? -30.453 17.188 9.922 1 98.12 67 GLY A N 1
ATOM 484 C CA . GLY A 1 67 ? -30.531 18.516 9.328 1 98.12 67 GLY A CA 1
ATOM 485 C C . GLY A 1 67 ? -29.859 18.594 7.965 1 98.12 67 GLY A C 1
ATOM 486 O O . GLY A 1 67 ? -29.062 17.719 7.609 1 98.12 67 GLY A O 1
ATOM 487 N N . VAL A 1 68 ? -30.297 19.609 7.152 1 98 68 VAL A N 1
ATOM 488 C CA . VAL A 1 68 ? -29.766 19.734 5.797 1 98 68 VAL A CA 1
ATOM 489 C C . VAL A 1 68 ? -29.031 21.062 5.637 1 98 68 VAL A C 1
ATOM 491 O O . VAL A 1 68 ? -29.547 22.109 6.039 1 98 68 VAL A O 1
ATOM 494 N N . ALA A 1 69 ? -27.844 20.953 5.184 1 96.94 69 ALA A N 1
ATOM 495 C CA . ALA A 1 69 ? -27.078 22.141 4.867 1 96.94 69 ALA A CA 1
ATOM 496 C C . ALA A 1 69 ? -26.688 22.188 3.389 1 96.94 69 ALA A C 1
ATOM 498 O O . ALA A 1 69 ? -26.359 21.156 2.805 1 96.94 69 ALA A O 1
ATOM 499 N N . CYS A 1 70 ? -26.812 23.297 2.799 1 93.69 70 CYS A N 1
ATOM 500 C CA . CYS A 1 70 ? -26.516 23.5 1.386 1 93.69 70 CYS A CA 1
ATOM 501 C C . CYS A 1 70 ? -25.719 24.781 1.174 1 93.69 70 CYS A C 1
ATOM 503 O O . CYS A 1 70 ? -26.016 25.812 1.778 1 93.69 70 CYS A O 1
ATOM 505 N N . VAL A 1 71 ? -24.656 24.656 0.357 1 89.5 71 VAL A N 1
ATOM 506 C CA . VAL A 1 71 ? -23.812 25.812 0.053 1 89.5 71 VAL A CA 1
ATOM 507 C C . VAL A 1 71 ? -23.938 26.156 -1.431 1 89.5 71 VAL A C 1
ATOM 509 O O . VAL A 1 71 ? -23.719 25.297 -2.291 1 89.5 71 VAL A O 1
ATOM 512 N N . ASP A 1 72 ? -24.281 27.344 -1.694 1 85.25 72 ASP A N 1
ATOM 513 C CA . ASP A 1 72 ? -24.312 27.859 -3.057 1 85.25 72 ASP A CA 1
ATOM 514 C C . ASP A 1 72 ? -23.047 28.641 -3.379 1 85.25 72 ASP A C 1
ATOM 516 O O . ASP A 1 72 ? -22.812 29.719 -2.82 1 85.25 72 ASP A O 1
ATOM 520 N N . HIS A 1 73 ? -22.328 28.141 -4.266 1 78.75 73 HIS A N 1
ATOM 521 C CA . HIS A 1 73 ? -21.031 28.734 -4.59 1 78.75 73 HIS A CA 1
ATOM 522 C C . HIS A 1 73 ? -21.188 29.859 -5.613 1 78.75 73 HIS A C 1
ATOM 524 O O . HIS A 1 73 ? -20.234 30.562 -5.926 1 78.75 73 HIS A O 1
ATOM 530 N N . SER A 1 74 ? -22.375 30.078 -6.109 1 67.5 74 SER A N 1
ATOM 531 C CA . SER A 1 74 ? -22.766 31.172 -6.996 1 67.5 74 SER A CA 1
ATOM 532 C C . SER A 1 74 ? -21.938 31.188 -8.266 1 67.5 74 SER A C 1
ATOM 534 O O . SER A 1 74 ? -21.531 32.25 -8.734 1 67.5 74 SER A O 1
ATOM 536 N N . LEU A 1 75 ? -21.5 30.062 -8.633 1 65.75 75 LEU A N 1
ATOM 537 C CA . LEU A 1 75 ? -20.641 30 -9.812 1 65.75 75 LEU A CA 1
ATOM 538 C C . LEU A 1 75 ? -21.469 29.984 -11.086 1 65.75 75 LEU A C 1
ATOM 540 O O . LEU A 1 75 ? -21 30.391 -12.148 1 65.75 75 LEU A O 1
ATOM 544 N N . ARG A 1 76 ? -22.672 29.484 -10.977 1 66.19 76 ARG A N 1
ATOM 545 C CA . ARG A 1 76 ? -23.562 29.391 -12.125 1 66.19 76 ARG A CA 1
ATOM 546 C C . ARG A 1 76 ? -24.969 29.844 -11.758 1 66.19 76 ARG A C 1
ATOM 548 O O . ARG A 1 76 ? -25.375 29.75 -10.594 1 66.19 76 ARG A O 1
ATOM 555 N N . PRO A 1 77 ? -25.578 30.406 -12.719 1 64.12 77 PRO A N 1
ATOM 556 C CA . PRO A 1 77 ? -26.953 30.828 -12.461 1 64.12 77 PRO A CA 1
ATOM 557 C C . PRO A 1 77 ? -27.859 29.672 -12.016 1 64.12 77 PRO A C 1
ATOM 559 O O . PRO A 1 77 ? -28.781 29.875 -11.234 1 64.12 77 PRO A O 1
ATOM 562 N N . GLU A 1 78 ? -27.547 28.516 -12.461 1 66.81 78 GLU A N 1
ATOM 563 C CA . GLU A 1 78 ? -28.344 27.344 -12.164 1 66.81 78 GLU A CA 1
ATOM 564 C C . GLU A 1 78 ? -28.219 26.938 -10.695 1 66.81 78 GLU A C 1
ATOM 566 O O . GLU A 1 78 ? -29.031 26.188 -10.18 1 66.81 78 GLU A O 1
ATOM 571 N N . SER A 1 79 ? -27.328 27.531 -10.047 1 73.12 79 SER A N 1
ATOM 572 C CA . SER A 1 79 ? -27.062 27.172 -8.656 1 73.12 79 SER A CA 1
ATOM 573 C C . SER A 1 79 ? -28.25 27.547 -7.754 1 73.12 79 SER A C 1
ATOM 575 O O . SER A 1 79 ? -28.547 26.844 -6.789 1 73.12 79 SER A O 1
ATOM 577 N N . LYS A 1 80 ? -28.953 28.5 -8.117 1 77.12 80 LYS A N 1
ATOM 578 C CA . LYS A 1 80 ? -30.094 28.938 -7.32 1 77.12 80 LYS A CA 1
ATOM 579 C C . LYS A 1 80 ? -31.234 27.938 -7.406 1 77.12 80 LYS A C 1
ATOM 581 O O . LYS A 1 80 ? -31.938 27.703 -6.422 1 77.12 80 LYS A O 1
ATOM 586 N N . ALA A 1 81 ? -31.375 27.422 -8.57 1 78.31 81 ALA A N 1
ATOM 587 C CA . ALA A 1 81 ? -32.406 26.422 -8.758 1 78.31 81 ALA A CA 1
ATOM 588 C C . ALA A 1 81 ? -32.125 25.156 -7.961 1 78.31 81 ALA A C 1
ATOM 590 O O . ALA A 1 81 ? -33.031 24.516 -7.438 1 78.31 81 ALA A O 1
ATOM 591 N N . GLU A 1 82 ? -30.922 24.844 -7.895 1 82.62 82 GLU A N 1
ATOM 592 C CA . GLU A 1 82 ? -30.5 23.688 -7.125 1 82.62 82 GLU A CA 1
ATOM 593 C C . GLU A 1 82 ? -30.797 23.875 -5.637 1 82.62 82 GLU A C 1
ATOM 595 O O . GLU A 1 82 ? -31.281 22.953 -4.973 1 82.62 82 GLU A O 1
ATOM 600 N N . LEU A 1 83 ? -30.469 25.031 -5.16 1 85.38 83 LEU A N 1
ATOM 601 C CA . LEU A 1 83 ? -30.734 25.359 -3.766 1 85.38 83 LEU A CA 1
ATOM 602 C C . LEU A 1 83 ? -32.219 25.25 -3.451 1 85.38 83 LEU A C 1
ATOM 604 O O . LEU A 1 83 ? -32.594 24.75 -2.395 1 85.38 83 LEU A O 1
ATOM 608 N N . ALA A 1 84 ? -33 25.734 -4.367 1 87.81 84 ALA A N 1
ATOM 609 C CA . ALA A 1 84 ? -34.438 25.703 -4.176 1 87.81 84 ALA A CA 1
ATOM 610 C C . ALA A 1 84 ? -34.969 24.266 -4.125 1 87.81 84 ALA A C 1
ATOM 612 O O . ALA A 1 84 ? -35.875 23.953 -3.342 1 87.81 84 ALA A O 1
ATOM 613 N N . MET A 1 85 ? -34.438 23.5 -4.945 1 89.62 85 MET A N 1
ATOM 614 C CA . MET A 1 85 ? -34.844 22.109 -4.98 1 89.62 85 MET A CA 1
ATOM 615 C C . MET A 1 85 ? -34.5 21.406 -3.668 1 89.62 85 MET A C 1
ATOM 617 O O . MET A 1 85 ? -35.312 20.641 -3.137 1 89.62 85 MET A O 1
ATOM 621 N N . VAL A 1 86 ? -33.344 21.656 -3.16 1 93.44 86 VAL A N 1
ATOM 622 C CA . VAL A 1 86 ? -32.938 21.047 -1.912 1 93.44 86 VAL A CA 1
ATOM 623 C C . VAL A 1 86 ? -33.812 21.516 -0.766 1 93.44 86 VAL A C 1
ATOM 625 O O . VAL A 1 86 ? -34.156 20.734 0.122 1 93.44 86 VAL A O 1
ATOM 628 N N . LYS A 1 87 ? -34.125 22.75 -0.797 1 93.88 87 LYS A N 1
ATOM 629 C CA . LYS A 1 87 ? -35 23.297 0.222 1 93.88 87 LYS A CA 1
ATOM 630 C C . LYS A 1 87 ? -36.375 22.609 0.207 1 93.88 87 LYS A C 1
ATOM 632 O O . LYS A 1 87 ? -36.938 22.328 1.263 1 93.88 87 LYS A O 1
ATOM 637 N N . ILE A 1 88 ? -36.844 22.344 -0.925 1 93.94 88 ILE A N 1
ATOM 638 C CA . ILE A 1 88 ? -38.125 21.672 -1.08 1 93.94 88 ILE A CA 1
ATOM 639 C C . ILE A 1 88 ? -38.062 20.281 -0.467 1 93.94 88 ILE A C 1
ATOM 641 O O . ILE A 1 88 ? -39 19.859 0.237 1 93.94 88 ILE A O 1
ATOM 645 N N . TYR A 1 89 ? -37.031 19.609 -0.757 1 94.56 89 TYR A N 1
ATOM 646 C CA . TYR A 1 89 ? -36.844 18.281 -0.19 1 94.56 89 TYR A CA 1
ATOM 647 C C . TYR A 1 89 ? -36.781 18.328 1.332 1 94.56 89 TYR A C 1
ATOM 649 O O . TYR A 1 89 ? -37.406 17.5 2.014 1 94.56 89 TYR A O 1
ATOM 657 N N . ALA A 1 90 ? -36.031 19.266 1.847 1 96.06 90 ALA A N 1
ATOM 658 C CA . ALA A 1 90 ? -35.906 19.422 3.295 1 96.06 90 ALA A CA 1
ATOM 659 C C . ALA A 1 90 ? -37.281 19.688 3.93 1 96.06 90 ALA A C 1
ATOM 661 O O . ALA A 1 90 ? -37.594 19.125 4.984 1 96.06 90 ALA A O 1
ATOM 662 N N . GLU A 1 91 ? -38.031 20.5 3.293 1 95.5 91 GLU A N 1
ATOM 663 C CA . GLU A 1 91 ? -39.375 20.828 3.777 1 95.5 91 GLU A CA 1
ATOM 664 C C . GLU A 1 91 ? -40.281 19.594 3.717 1 95.5 91 GLU A C 1
ATOM 666 O O . GLU A 1 91 ? -41.031 19.344 4.648 1 95.5 91 GLU A O 1
ATOM 671 N N . GLN A 1 92 ? -40.188 18.922 2.672 1 94.81 92 GLN A N 1
ATOM 672 C CA . GLN A 1 92 ? -41 17.719 2.492 1 94.81 92 GLN A CA 1
ATOM 673 C C . GLN A 1 92 ? -40.719 16.703 3.592 1 94.81 92 GLN A C 1
ATOM 675 O O . GLN A 1 92 ? -41.625 16.016 4.059 1 94.81 92 GLN A O 1
ATOM 680 N N . TYR A 1 93 ? -39.469 16.656 3.977 1 95.44 93 TYR A N 1
ATOM 681 C CA . TYR A 1 93 ? -39.094 15.688 4.996 1 95.44 93 TYR A CA 1
ATOM 682 C C . TYR A 1 93 ? -39.156 16.312 6.387 1 95.44 93 TYR A C 1
ATOM 684 O O . TYR A 1 93 ? -38.812 15.656 7.379 1 95.44 93 TYR A O 1
ATOM 692 N N . GLN A 1 94 ? -39.5 17.547 6.496 1 95.56 94 GLN A N 1
ATOM 693 C CA . GLN A 1 94 ? -39.625 18.281 7.75 1 95.56 94 GLN A CA 1
ATOM 694 C C . GLN A 1 94 ? -38.281 18.328 8.492 1 95.56 94 GLN A C 1
ATOM 696 O O . GLN A 1 94 ? -38.219 18.031 9.688 1 95.56 94 GLN A O 1
ATOM 701 N N . LEU A 1 95 ? -37.375 18.688 7.77 1 97.44 95 LEU A N 1
ATOM 702 C CA . LEU A 1 95 ? -36.031 18.812 8.344 1 97.44 95 LEU A CA 1
ATOM 703 C C . LEU A 1 95 ? -35.594 20.266 8.383 1 97.44 95 LEU A C 1
ATOM 705 O O . LEU A 1 95 ? -35.906 21.047 7.5 1 97.44 95 LEU A O 1
ATOM 709 N N . PRO A 1 96 ? -34.75 20.578 9.492 1 97.5 96 PRO A N 1
ATOM 710 C CA . PRO A 1 96 ? -34.125 21.906 9.469 1 97.5 96 PRO A CA 1
ATOM 711 C C . PRO A 1 96 ? -33.219 22.125 8.25 1 97.5 96 PRO A C 1
ATOM 713 O O . PRO A 1 96 ? -32.5 21.203 7.848 1 97.5 96 PRO A O 1
ATOM 716 N N . PHE A 1 97 ? -33.344 23.328 7.648 1 97.19 97 PHE A N 1
ATOM 717 C CA . PHE A 1 97 ? -32.594 23.641 6.445 1 97.19 97 PHE A CA 1
ATOM 718 C C . PHE A 1 97 ? -31.703 24.875 6.672 1 97.19 97 PHE A C 1
ATOM 720 O O . PHE A 1 97 ? -32.188 25.906 7.152 1 97.19 97 PHE A O 1
ATOM 727 N N . TYR A 1 98 ? -30.391 24.688 6.367 1 96.81 98 TYR A N 1
ATOM 728 C CA . TYR A 1 98 ? -29.422 25.766 6.5 1 96.81 98 TYR A CA 1
ATOM 729 C C . TYR A 1 98 ? -28.75 26.062 5.164 1 96.81 98 TYR A C 1
ATOM 731 O O . TYR A 1 98 ? -28.312 25.141 4.461 1 96.81 98 TYR A O 1
ATOM 739 N N . GLU A 1 99 ? -28.734 27.281 4.789 1 93.94 99 GLU A N 1
ATOM 740 C CA . GLU A 1 99 ? -28.156 27.641 3.502 1 93.94 99 GLU A CA 1
ATOM 741 C C . GLU A 1 99 ? -27.062 28.703 3.668 1 93.94 99 GLU A C 1
ATOM 743 O O . GLU A 1 99 ? -27.125 29.516 4.59 1 93.94 99 GLU A O 1
ATOM 748 N N . LEU A 1 100 ? -26.031 28.562 2.834 1 90.62 100 LEU A N 1
ATOM 749 C CA . LEU A 1 100 ? -24.969 29.562 2.736 1 90.62 100 LEU A CA 1
ATOM 750 C C . LEU A 1 100 ? -24.672 29.891 1.279 1 90.62 100 LEU A C 1
ATOM 752 O O . LEU A 1 100 ? -24.562 29 0.444 1 90.62 100 LEU A O 1
ATOM 756 N N . THR A 1 101 ? -24.703 31.156 0.958 1 89.06 101 THR A N 1
ATOM 757 C CA . THR A 1 101 ? -24.312 31.609 -0.375 1 89.06 101 THR A CA 1
ATOM 758 C C . THR A 1 101 ? -22.953 32.281 -0.337 1 89.06 101 THR A C 1
ATOM 760 O O . THR A 1 101 ? -22.734 33.219 0.461 1 89.06 101 THR A O 1
ATOM 763 N N . ILE A 1 102 ? -22.094 31.75 -1.113 1 85.56 102 ILE A N 1
ATOM 764 C CA . ILE A 1 102 ? -20.766 32.344 -1.143 1 85.56 102 ILE A CA 1
ATOM 765 C C . ILE A 1 102 ? -20.406 32.75 -2.576 1 85.56 102 ILE A C 1
ATOM 767 O O . ILE A 1 102 ? -20.922 32.156 -3.531 1 85.56 102 ILE A O 1
ATOM 771 N N . ASP A 1 103 ? -19.594 33.812 -2.697 1 84.62 103 ASP A N 1
ATOM 772 C CA . ASP A 1 103 ? -18.969 34.125 -3.975 1 84.62 103 ASP A CA 1
ATOM 773 C C . ASP A 1 103 ? -17.562 33.531 -4.062 1 84.62 103 ASP A C 1
ATOM 775 O O . ASP A 1 103 ? -16.562 34.219 -3.828 1 84.62 103 ASP A O 1
ATOM 779 N N . ALA A 1 104 ? -17.562 32.344 -4.52 1 82.06 104 ALA A N 1
ATOM 780 C CA . ALA A 1 104 ? -16.312 31.562 -4.492 1 82.06 104 ALA A CA 1
ATOM 781 C C . ALA A 1 104 ? -15.258 32.188 -5.379 1 82.06 104 ALA A C 1
ATOM 783 O O . ALA A 1 104 ? -14.062 32.156 -5.055 1 82.06 104 ALA A O 1
ATOM 784 N N . ALA A 1 105 ? -15.68 32.75 -6.492 1 81.62 105 ALA A N 1
ATOM 785 C CA . ALA A 1 105 ? -14.742 33.375 -7.414 1 81.62 105 ALA A CA 1
ATOM 786 C C . ALA A 1 105 ? -14.07 34.594 -6.766 1 81.62 105 ALA A C 1
ATOM 788 O O . ALA A 1 105 ? -12.852 34.75 -6.883 1 81.62 105 ALA A O 1
ATOM 789 N N . GLN A 1 106 ? -14.844 35.344 -6.121 1 84.5 106 GLN A N 1
ATOM 790 C CA . GLN A 1 106 ? -14.312 36.531 -5.461 1 84.5 106 GLN A CA 1
ATOM 791 C C . GLN A 1 106 ? -13.398 36.156 -4.301 1 84.5 106 GLN A C 1
ATOM 793 O O . GLN A 1 106 ? -12.328 36.719 -4.133 1 84.5 106 GLN A O 1
ATOM 798 N N . LEU A 1 107 ? -13.781 35.25 -3.57 1 85.62 107 LEU A N 1
ATOM 799 C CA . LEU A 1 107 ? -13 34.812 -2.42 1 85.62 107 LEU A CA 1
ATOM 800 C C . LEU A 1 107 ? -11.672 34.219 -2.863 1 85.62 107 LEU A C 1
ATOM 802 O O . LEU A 1 107 ? -10.648 34.406 -2.199 1 85.62 107 LEU A O 1
ATOM 806 N N . ALA A 1 108 ? -11.75 33.406 -3.881 1 83.88 108 ALA A N 1
ATOM 807 C CA . ALA A 1 108 ? -10.539 32.812 -4.418 1 83.88 108 ALA A CA 1
ATOM 808 C C . ALA A 1 108 ? -9.531 33.875 -4.836 1 83.88 108 ALA A C 1
ATOM 810 O O . ALA A 1 108 ? -8.328 33.75 -4.59 1 83.88 108 ALA A O 1
ATOM 811 N N . LYS A 1 109 ? -10.008 34.906 -5.473 1 83.75 109 LYS A N 1
ATOM 812 C CA . LYS A 1 109 ? -9.164 36.031 -5.891 1 83.75 109 LYS A CA 1
ATOM 813 C C . LYS A 1 109 ? -8.57 36.75 -4.684 1 83.75 109 LYS A C 1
ATOM 815 O O . LYS A 1 109 ? -7.383 37.062 -4.676 1 83.75 109 LYS A O 1
ATOM 820 N N . GLU A 1 110 ? -9.336 36.875 -3.764 1 86.5 110 GLU A N 1
ATOM 821 C CA . GLU A 1 110 ? -8.914 37.594 -2.566 1 86.5 110 GLU A CA 1
ATOM 822 C C . GLU A 1 110 ? -7.867 36.812 -1.787 1 86.5 110 GLU A C 1
ATOM 824 O O . GLU A 1 110 ? -6.914 37.375 -1.256 1 86.5 110 GLU A O 1
ATOM 829 N N . ARG A 1 111 ? -8.016 35.594 -1.77 1 86.38 111 ARG A N 1
ATOM 830 C CA . ARG A 1 111 ? -7.164 34.75 -0.945 1 86.38 111 ARG A CA 1
ATOM 831 C C . ARG A 1 111 ? -6.043 34.125 -1.772 1 86.38 111 ARG A C 1
ATOM 833 O O . ARG A 1 111 ? -5.207 33.406 -1.243 1 86.38 111 ARG A O 1
ATOM 840 N N . ARG A 1 112 ? -6.027 34.375 -2.975 1 85.44 112 ARG A N 1
ATOM 841 C CA . ARG A 1 112 ? -5.016 33.875 -3.889 1 85.44 112 ARG A CA 1
ATOM 842 C C . ARG A 1 112 ? -4.945 32.344 -3.826 1 85.44 112 ARG A C 1
ATOM 844 O O . ARG A 1 112 ? -3.867 31.766 -3.662 1 85.44 112 ARG A O 1
ATOM 851 N N . GLN A 1 113 ? -6.113 31.797 -3.746 1 80 113 GLN A N 1
ATOM 852 C CA . GLN A 1 113 ? -6.27 30.344 -3.764 1 80 113 GLN A CA 1
ATOM 853 C C . GLN A 1 113 ? -7.156 29.906 -4.926 1 80 113 GLN A C 1
ATOM 855 O O . GLN A 1 113 ? -7.781 30.734 -5.59 1 80 113 GLN A O 1
ATOM 860 N N . SER A 1 114 ? -7.105 28.625 -5.18 1 77.44 114 SER A N 1
ATOM 861 C CA . SER A 1 114 ? -7.98 28.109 -6.227 1 77.44 114 SER A CA 1
ATOM 862 C C . SER A 1 114 ? -9.438 28.109 -5.777 1 77.44 114 SER A C 1
ATOM 864 O O . SER A 1 114 ? -9.727 28.047 -4.582 1 77.44 114 SER A O 1
ATOM 866 N N . ILE A 1 115 ? -10.352 28.281 -6.695 1 77.38 115 ILE A N 1
ATOM 867 C CA . ILE A 1 115 ? -11.789 28.297 -6.43 1 77.38 115 ILE A CA 1
ATOM 868 C C . ILE A 1 115 ? -12.18 27 -5.703 1 77.38 115 ILE A C 1
ATOM 870 O O . ILE A 1 115 ? -13.023 27.031 -4.797 1 77.38 115 ILE A O 1
ATOM 874 N N . GLU A 1 116 ? -11.555 25.922 -6.023 1 76.88 116 GLU A N 1
ATOM 875 C CA . GLU A 1 116 ? -11.852 24.625 -5.406 1 76.88 116 GLU A CA 1
ATOM 876 C C . GLU A 1 116 ? -11.453 24.609 -3.932 1 76.88 116 GLU A C 1
ATOM 878 O O . GLU A 1 116 ? -12.227 24.172 -3.078 1 76.88 116 GLU A O 1
ATOM 883 N N . THR A 1 117 ? -10.297 25.109 -3.682 1 79.19 117 THR A N 1
ATOM 884 C CA . THR A 1 117 ? -9.789 25.109 -2.312 1 79.19 117 THR A CA 1
ATOM 885 C C . THR A 1 117 ? -10.641 26.031 -1.43 1 79.19 117 THR A C 1
ATOM 887 O O . THR A 1 117 ? -11.023 25.641 -0.322 1 79.19 117 THR A O 1
ATOM 890 N N . VAL A 1 118 ? -10.883 27.141 -1.971 1 79.56 118 VAL A N 1
ATOM 891 C CA . VAL A 1 118 ? -11.656 28.109 -1.213 1 79.56 118 VAL A CA 1
ATOM 892 C C . VAL A 1 118 ? -13.062 27.578 -0.972 1 79.56 118 VAL A C 1
ATOM 894 O O . VAL A 1 118 ? -13.609 27.703 0.128 1 79.56 118 VAL A O 1
ATOM 897 N N . SER A 1 119 ? -13.688 27.016 -2.033 1 83 119 SER A N 1
ATOM 898 C CA . SER A 1 119 ? -15.031 26.469 -1.92 1 83 119 SER A CA 1
ATOM 899 C C . SER A 1 119 ? -15.086 25.359 -0.867 1 83 119 SER A C 1
ATOM 901 O O . SER A 1 119 ? -16.031 25.312 -0.068 1 83 119 SER A O 1
ATOM 903 N N . ARG A 1 120 ? -14.117 24.594 -0.85 1 85.12 120 ARG A N 1
ATOM 904 C CA . ARG A 1 120 ? -14.055 23.5 0.113 1 85.12 120 ARG A CA 1
ATOM 905 C C . ARG A 1 120 ? -13.914 24.031 1.536 1 85.12 120 ARG A C 1
ATOM 907 O O . ARG A 1 120 ? -14.617 23.594 2.443 1 85.12 120 ARG A O 1
ATOM 914 N N . ASN A 1 121 ? -13.039 24.906 1.648 1 85.94 121 ASN A N 1
ATOM 915 C CA . ASN A 1 121 ? -12.797 25.453 2.977 1 85.94 121 ASN A CA 1
ATOM 916 C C . ASN A 1 121 ? -14.039 26.141 3.527 1 85.94 121 ASN A C 1
ATOM 918 O O . ASN A 1 121 ? -14.406 25.938 4.684 1 85.94 121 ASN A O 1
ATOM 922 N N . GLU A 1 122 ? -14.602 26.891 2.688 1 87.25 122 GLU A N 1
ATOM 923 C CA . GLU A 1 122 ? -15.797 27.625 3.105 1 87.25 122 GLU A CA 1
ATOM 924 C C . GLU A 1 122 ? -16.938 26.672 3.457 1 87.25 122 GLU A C 1
ATOM 926 O O . GLU A 1 122 ? -17.672 26.891 4.418 1 87.25 122 GLU A O 1
ATOM 931 N N . ARG A 1 123 ? -17.141 25.656 2.658 1 91.38 123 ARG A N 1
ATOM 932 C CA . ARG A 1 123 ? -18.172 24.656 2.9 1 91.38 123 ARG A CA 1
ATOM 933 C C . ARG A 1 123 ? -17.984 24 4.266 1 91.38 123 ARG A C 1
ATOM 935 O O . ARG A 1 123 ? -18.922 23.953 5.062 1 91.38 123 ARG A O 1
ATOM 942 N N . TYR A 1 124 ? -16.828 23.594 4.531 1 92.69 124 TYR A N 1
ATOM 943 C CA . TYR A 1 124 ? -16.609 22.844 5.762 1 92.69 124 TYR A CA 1
ATOM 944 C C . TYR A 1 124 ? -16.594 23.781 6.973 1 92.69 124 TYR A C 1
ATOM 946 O O . TYR A 1 124 ? -17.031 23.391 8.062 1 92.69 124 TYR A O 1
ATOM 954 N N . ASP A 1 125 ? -16.109 24.953 6.711 1 91.56 125 ASP A N 1
ATOM 955 C CA . ASP A 1 125 ? -16.219 25.938 7.781 1 91.56 125 ASP A CA 1
ATOM 956 C C . ASP A 1 125 ? -17.672 26.188 8.156 1 91.56 125 ASP A C 1
ATOM 958 O O . ASP A 1 125 ? -18.016 26.281 9.336 1 91.56 125 ASP A O 1
ATOM 962 N N . PHE A 1 126 ? -18.469 26.328 7.152 1 93.31 126 PHE A N 1
ATOM 963 C CA . PHE A 1 126 ? -19.891 26.531 7.355 1 93.31 126 PHE A CA 1
ATOM 964 C C . PHE A 1 126 ? -20.516 25.359 8.094 1 93.31 126 PHE A C 1
ATOM 966 O O . PHE A 1 126 ? -21.234 25.531 9.07 1 93.31 126 PHE A O 1
ATOM 973 N N . PHE A 1 127 ? -20.203 24.125 7.664 1 96.56 127 PHE A N 1
ATOM 974 C CA . PHE A 1 127 ? -20.734 22.906 8.281 1 96.56 127 PHE A CA 1
ATOM 975 C C . PHE A 1 127 ? -20.312 22.812 9.742 1 96.56 127 PHE A C 1
ATOM 977 O O . PHE A 1 127 ? -21.156 22.562 10.617 1 96.56 127 PHE A O 1
ATOM 984 N N . ARG A 1 128 ? -19.078 23.031 10.039 1 95.44 128 ARG A N 1
ATOM 985 C CA . ARG A 1 128 ? -18.578 22.875 11.391 1 95.44 128 ARG A CA 1
ATOM 986 C C . ARG A 1 128 ? -19.109 23.953 12.32 1 95.44 128 ARG A C 1
ATOM 988 O O . ARG A 1 128 ? -19.344 23.703 13.508 1 95.44 128 ARG A O 1
ATOM 995 N N . ARG A 1 129 ? -19.312 25.156 11.75 1 95.75 129 ARG A N 1
ATOM 996 C CA . ARG A 1 129 ? -20 26.188 12.523 1 95.75 129 ARG A CA 1
ATOM 997 C C . ARG A 1 129 ? -21.391 25.719 12.953 1 95.75 129 ARG A C 1
ATOM 999 O O . ARG A 1 129 ? -21.812 25.969 14.086 1 95.75 129 ARG A O 1
ATOM 1006 N N . LEU A 1 130 ? -22.094 25.094 12.039 1 96.31 130 LEU A N 1
ATOM 1007 C CA . LEU A 1 130 ? -23.438 24.594 12.328 1 96.31 130 LEU A CA 1
ATOM 1008 C C . LEU A 1 130 ? -23.391 23.5 13.383 1 96.31 130 LEU A C 1
ATOM 1010 O O . LEU A 1 130 ? -24.312 23.375 14.195 1 96.31 130 LEU A O 1
ATOM 1014 N N . LEU A 1 131 ? -22.359 22.656 13.359 1 96.88 131 LEU A N 1
ATOM 1015 C CA . LEU A 1 131 ? -22.203 21.656 14.391 1 96.88 131 LEU A CA 1
ATOM 1016 C C . LEU A 1 131 ? -22.172 22.281 15.781 1 96.88 131 LEU A C 1
ATOM 1018 O O . LEU A 1 131 ? -22.844 21.812 16.703 1 96.88 131 LEU A O 1
ATOM 1022 N N . ARG A 1 132 ? -21.469 23.359 15.891 1 94.5 132 ARG A N 1
ATOM 1023 C CA . ARG A 1 132 ? -21.281 24.031 17.172 1 94.5 132 ARG A CA 1
ATOM 1024 C C . ARG A 1 132 ? -22.531 24.797 17.594 1 94.5 132 ARG A C 1
ATOM 1026 O O . ARG A 1 132 ? -22.938 24.734 18.75 1 94.5 132 ARG A O 1
ATOM 1033 N N . THR A 1 133 ? -23.172 25.453 16.688 1 96 133 THR A N 1
ATOM 1034 C CA . THR A 1 133 ? -24.25 26.391 17.016 1 96 133 THR A CA 1
ATOM 1035 C C . THR A 1 133 ? -25.594 25.656 17.094 1 96 133 THR A C 1
ATOM 1037 O O . THR A 1 133 ? -26.453 26.047 17.891 1 96 133 THR A O 1
ATOM 1040 N N . GLU A 1 134 ? -25.797 24.594 16.25 1 96.38 134 GLU A N 1
ATOM 1041 C CA . GLU A 1 134 ? -27.109 23.953 16.156 1 96.38 134 GLU A CA 1
ATOM 1042 C C . GLU A 1 134 ? -27.109 22.594 16.859 1 96.38 134 GLU A C 1
ATOM 1044 O O . GLU A 1 134 ? -28.141 21.938 16.953 1 96.38 134 GLU A O 1
ATOM 1049 N N . GLY A 1 135 ? -25.875 22.078 17.312 1 95.69 135 GLY A N 1
ATOM 1050 C CA . GLY A 1 135 ? -25.797 20.891 18.156 1 95.69 135 GLY A CA 1
ATOM 1051 C C . GLY A 1 135 ? -25.672 19.609 17.344 1 95.69 135 GLY A C 1
ATOM 1052 O O . GLY A 1 135 ? -26.047 18.531 17.812 1 95.69 135 GLY A O 1
ATOM 1053 N N . TYR A 1 136 ? -25.344 19.672 16.203 1 97.56 136 TYR A N 1
ATOM 1054 C CA . TYR A 1 136 ? -25.047 18.469 15.43 1 97.56 136 TYR A CA 1
ATOM 1055 C C . TYR A 1 136 ? -23.703 17.875 15.828 1 97.56 136 TYR A C 1
ATOM 1057 O O . TYR A 1 136 ? -22.844 18.594 16.344 1 97.56 136 TYR A O 1
ATOM 1065 N N . GLN A 1 137 ? -23.547 16.578 15.594 1 97.44 137 GLN A N 1
ATOM 1066 C CA . GLN A 1 137 ? -22.312 15.914 15.992 1 97.44 137 GLN A CA 1
ATOM 1067 C C . GLN A 1 137 ? -21.516 15.461 14.773 1 97.44 137 GLN A C 1
ATOM 1069 O O . GLN A 1 137 ? -20.281 15.375 14.828 1 97.44 137 GLN A O 1
ATOM 1074 N N . TYR A 1 138 ? -22.219 15.148 13.664 1 97.94 138 TYR A N 1
ATOM 1075 C CA . TYR A 1 138 ? -21.547 14.602 12.484 1 97.94 138 TYR A CA 1
ATOM 1076 C C . TYR A 1 138 ? -22.031 15.305 11.219 1 97.94 138 TYR A C 1
ATOM 1078 O O . TYR A 1 138 ? -23.141 15.844 11.172 1 97.94 138 TYR A O 1
ATOM 1086 N N . ILE A 1 139 ? -21.141 15.352 10.227 1 98.12 139 ILE A N 1
ATOM 1087 C CA . ILE A 1 139 ? -21.453 15.812 8.883 1 98.12 139 ILE A CA 1
ATOM 1088 C C . ILE A 1 139 ? -21.469 14.633 7.918 1 98.12 139 ILE A C 1
ATOM 1090 O O . ILE A 1 139 ? -20.469 13.93 7.77 1 98.12 139 ILE A O 1
ATOM 1094 N N . ALA A 1 140 ? -22.562 14.398 7.281 1 98.19 140 ALA A N 1
ATOM 1095 C CA . ALA A 1 140 ? -22.672 13.32 6.305 1 98.19 140 ALA A CA 1
ATOM 1096 C C . ALA A 1 140 ? -22.5 13.852 4.883 1 98.19 140 ALA A C 1
ATOM 1098 O O . ALA A 1 140 ? -23.172 14.789 4.477 1 98.19 140 ALA A O 1
ATOM 1099 N N . THR A 1 141 ? -21.578 13.25 4.141 1 97 141 THR A N 1
ATOM 1100 C CA . THR A 1 141 ? -21.359 13.617 2.744 1 97 141 THR A CA 1
ATOM 1101 C C . THR A 1 141 ? -21.609 12.422 1.829 1 97 141 THR A C 1
ATOM 1103 O O . THR A 1 141 ? -21.625 11.273 2.285 1 97 141 THR A O 1
ATOM 1106 N N . ALA A 1 142 ? -21.828 12.719 0.552 1 96.69 142 ALA A N 1
ATOM 1107 C CA . ALA A 1 142 ? -22.234 11.672 -0.378 1 96.69 142 ALA A CA 1
ATOM 1108 C C . ALA A 1 142 ? -21.047 11.18 -1.198 1 96.69 142 ALA A C 1
ATOM 1110 O O . ALA A 1 142 ? -21.203 10.805 -2.363 1 96.69 142 ALA A O 1
ATOM 1111 N N . HIS A 1 143 ? -19.906 11.297 -0.56 1 94.81 143 HIS A N 1
ATOM 1112 C CA . HIS A 1 143 ? -18.75 10.703 -1.236 1 94.81 143 HIS A CA 1
ATOM 1113 C C . HIS A 1 143 ? -18.953 9.211 -1.453 1 94.81 143 HIS A C 1
ATOM 1115 O O . HIS A 1 143 ? -19.484 8.516 -0.58 1 94.81 143 HIS A O 1
ATOM 1121 N N . HIS A 1 144 ? -18.594 8.812 -2.627 1 96.06 144 HIS A N 1
ATOM 1122 C CA . HIS A 1 144 ? -18.844 7.43 -3.002 1 96.06 144 HIS A CA 1
ATOM 1123 C C . HIS A 1 144 ? -17.578 6.746 -3.484 1 96.06 144 HIS A C 1
ATOM 1125 O O . HIS A 1 144 ? -16.469 7.289 -3.338 1 96.06 144 HIS A O 1
ATOM 1131 N N . GLN A 1 145 ? -17.688 5.582 -4.008 1 94.12 145 GLN A N 1
ATOM 1132 C CA . GLN A 1 145 ? -16.531 4.75 -4.348 1 94.12 145 GLN A CA 1
ATOM 1133 C C . GLN A 1 145 ? -15.688 5.402 -5.43 1 94.12 145 GLN A C 1
ATOM 1135 O O . GLN A 1 145 ? -14.461 5.281 -5.422 1 94.12 145 GLN A O 1
ATOM 1140 N N . ASP A 1 146 ? -16.375 6.055 -6.371 1 92.12 146 ASP A N 1
ATOM 1141 C CA . ASP A 1 146 ? -15.633 6.723 -7.441 1 92.12 146 ASP A CA 1
ATOM 1142 C C . ASP A 1 146 ? -14.75 7.84 -6.887 1 92.12 146 ASP A C 1
ATOM 1144 O O . ASP A 1 146 ? -13.617 8.023 -7.328 1 92.12 146 ASP A O 1
ATOM 1148 N N . ASP A 1 147 ? -15.305 8.531 -5.898 1 91.81 147 ASP A N 1
ATOM 1149 C CA . ASP A 1 147 ? -14.508 9.547 -5.223 1 91.81 147 ASP A CA 1
ATOM 1150 C C . ASP A 1 147 ? -13.32 8.914 -4.496 1 91.81 147 ASP A C 1
ATOM 1152 O O . ASP A 1 147 ? -12.234 9.5 -4.445 1 91.81 147 ASP A O 1
ATOM 1156 N N . GLN A 1 148 ? -13.57 7.789 -3.926 1 93.56 148 GLN A N 1
ATOM 1157 C CA . GLN A 1 148 ? -12.523 7.062 -3.211 1 93.56 148 GLN A CA 1
ATOM 1158 C C . GLN A 1 148 ? -11.375 6.699 -4.145 1 93.56 148 GLN A C 1
ATOM 1160 O O . GLN A 1 148 ? -10.203 6.906 -3.807 1 93.56 148 GLN A O 1
ATOM 1165 N N . GLY A 1 149 ? -11.734 6.137 -5.262 1 91.25 149 GLY A N 1
ATOM 1166 C CA . GLY A 1 149 ? -10.719 5.805 -6.25 1 91.25 149 GLY A CA 1
ATOM 1167 C C . GLY A 1 149 ? -9.891 7 -6.68 1 91.25 149 GLY A C 1
ATOM 1168 O O . GLY A 1 149 ? -8.672 6.906 -6.793 1 91.25 149 GLY A O 1
ATOM 1169 N N . GLU A 1 150 ? -10.586 8.094 -6.871 1 90.38 150 GLU A N 1
ATOM 1170 C CA . GLU A 1 150 ? -9.906 9.32 -7.277 1 90.38 150 GLU A CA 1
ATOM 1171 C C . GLU A 1 150 ? -8.961 9.82 -6.184 1 90.38 150 GLU A C 1
ATOM 1173 O O . GLU A 1 150 ? -7.844 10.25 -6.473 1 90.38 150 GLU A O 1
ATOM 1178 N N . THR A 1 151 ? -9.438 9.758 -5.004 1 91.44 151 THR A N 1
ATOM 1179 C CA . THR A 1 151 ? -8.648 10.227 -3.869 1 91.44 151 THR A CA 1
ATOM 1180 C C . THR A 1 151 ? -7.395 9.375 -3.699 1 91.44 151 THR A C 1
ATOM 1182 O O . THR A 1 151 ? -6.301 9.906 -3.51 1 91.44 151 THR A O 1
ATOM 1185 N N . ILE A 1 152 ? -7.555 8.125 -3.785 1 91.69 152 ILE A N 1
ATOM 1186 C CA . ILE A 1 152 ? -6.426 7.219 -3.611 1 91.69 152 ILE A CA 1
ATOM 1187 C C . ILE A 1 152 ? -5.414 7.434 -4.734 1 91.69 152 ILE A C 1
ATOM 1189 O O . ILE A 1 152 ? -4.203 7.473 -4.488 1 91.69 152 ILE A O 1
ATOM 1193 N N . LEU A 1 153 ? -5.93 7.602 -5.914 1 90.56 153 LEU A N 1
ATOM 1194 C CA . LEU A 1 153 ? -5.047 7.867 -7.043 1 90.56 153 LEU A CA 1
ATOM 1195 C C . LEU A 1 153 ? -4.285 9.172 -6.844 1 90.56 153 LEU A C 1
ATOM 1197 O O . LEU A 1 153 ? -3.084 9.242 -7.113 1 90.56 153 LEU A O 1
ATOM 1201 N N . ALA A 1 154 ? -4.957 10.18 -6.441 1 88.81 154 ALA A N 1
ATOM 1202 C CA . ALA A 1 154 ? -4.324 11.469 -6.184 1 88.81 154 ALA A CA 1
ATOM 1203 C C . ALA A 1 154 ? -3.227 11.336 -5.129 1 88.81 154 ALA A C 1
ATOM 1205 O O . ALA A 1 154 ? -2.145 11.914 -5.277 1 88.81 154 ALA A O 1
ATOM 1206 N N . HIS A 1 155 ? -3.541 10.617 -4.094 1 88.5 155 HIS A N 1
ATOM 1207 C CA . HIS A 1 155 ? -2.568 10.398 -3.031 1 88.5 155 HIS A CA 1
ATOM 1208 C C . HIS A 1 155 ? -1.354 9.633 -3.543 1 88.5 155 HIS A C 1
ATOM 1210 O O . HIS A 1 155 ? -0.219 9.938 -3.166 1 88.5 155 HIS A O 1
ATOM 1216 N N . LEU A 1 156 ? -1.622 8.68 -4.324 1 87.31 156 LEU A N 1
ATOM 1217 C CA . LEU A 1 156 ? -0.552 7.891 -4.926 1 87.31 156 LEU A CA 1
ATOM 1218 C C . LEU A 1 156 ? 0.373 8.773 -5.754 1 87.31 156 LEU A C 1
ATOM 1220 O O . LEU A 1 156 ? 1.597 8.688 -5.637 1 87.31 156 LEU A O 1
ATOM 1224 N N . LEU A 1 157 ? -0.209 9.617 -6.539 1 85.44 157 LEU A N 1
ATOM 1225 C CA . LEU A 1 157 ? 0.556 10.477 -7.434 1 85.44 157 LEU A CA 1
ATOM 1226 C C . LEU A 1 157 ? 1.371 11.492 -6.648 1 85.44 157 LEU A C 1
ATOM 1228 O O . LEU A 1 157 ? 2.449 11.906 -7.082 1 85.44 157 LEU A O 1
ATOM 1232 N N . ARG A 1 158 ? 0.879 11.805 -5.504 1 83.62 158 ARG A N 1
ATOM 1233 C CA . ARG A 1 158 ? 1.584 12.766 -4.66 1 83.62 158 ARG A CA 1
ATOM 1234 C C . ARG A 1 158 ? 2.686 12.086 -3.855 1 83.62 158 ARG A C 1
ATOM 1236 O O . ARG A 1 158 ? 3.533 12.758 -3.264 1 83.62 158 ARG A O 1
ATOM 1243 N N . GLY A 1 159 ? 2.623 10.797 -3.852 1 81.75 159 GLY A N 1
ATOM 1244 C CA . GLY A 1 159 ? 3.662 10.047 -3.158 1 81.75 159 GLY A CA 1
ATOM 1245 C C . GLY A 1 159 ? 3.305 9.727 -1.719 1 81.75 159 GLY A C 1
ATOM 1246 O O . GLY A 1 159 ? 4.176 9.695 -0.85 1 81.75 159 GLY A O 1
ATOM 1247 N N . ALA A 1 160 ? 2.049 9.531 -1.534 1 77.88 160 ALA A N 1
ATOM 1248 C CA . ALA A 1 160 ? 1.596 9.211 -0.183 1 77.88 160 ALA A CA 1
ATOM 1249 C C . ALA A 1 160 ? 2.07 7.824 0.237 1 77.88 160 ALA A C 1
ATOM 1251 O O . ALA A 1 160 ? 2.26 6.941 -0.606 1 77.88 160 ALA A O 1
ATOM 1252 N N . GLY A 1 161 ? 2.299 7.668 1.542 1 77.81 161 GLY A N 1
ATOM 1253 C CA . GLY A 1 161 ? 2.623 6.363 2.094 1 77.81 161 GLY A CA 1
ATOM 1254 C C . GLY A 1 161 ? 1.402 5.488 2.316 1 77.81 161 GLY A C 1
ATOM 1255 O O . GLY A 1 161 ? 0.335 5.754 1.758 1 77.81 161 GLY A O 1
ATOM 1256 N N . THR A 1 162 ? 1.576 4.473 3.068 1 80.06 162 THR A N 1
ATOM 1257 C CA . THR A 1 162 ? 0.526 3.488 3.303 1 80.06 162 THR A CA 1
ATOM 1258 C C . THR A 1 162 ? -0.673 4.129 3.994 1 80.06 162 THR A C 1
ATOM 1260 O O . THR A 1 162 ? -1.821 3.797 3.695 1 80.06 162 THR A O 1
ATOM 1263 N N . ASN A 1 163 ? -0.425 5.07 4.836 1 81.12 163 ASN A N 1
ATOM 1264 C CA . ASN A 1 163 ? -1.519 5.742 5.531 1 81.12 163 ASN A CA 1
ATOM 1265 C C . ASN A 1 163 ? -2.348 6.598 4.574 1 81.12 163 ASN A C 1
ATOM 1267 O O . ASN A 1 163 ? -3.574 6.648 4.688 1 81.12 163 ASN A O 1
ATOM 1271 N N . GLY A 1 164 ? -1.636 7.25 3.773 1 84.88 164 GLY A N 1
ATOM 1272 C CA . GLY A 1 164 ? -2.328 8.094 2.811 1 84.88 164 GLY A CA 1
ATOM 1273 C C . GLY A 1 164 ? -3.125 7.301 1.79 1 84.88 164 GLY A C 1
ATOM 1274 O O . GLY A 1 164 ? -4.16 7.766 1.308 1 84.88 164 GLY A O 1
ATOM 1275 N N . LEU A 1 165 ? -2.734 6.145 1.486 1 89.06 165 LEU A N 1
ATOM 1276 C CA . LEU A 1 165 ? -3.354 5.336 0.44 1 89.06 165 LEU A CA 1
ATOM 1277 C C . LEU A 1 165 ? -4.629 4.676 0.946 1 89.06 165 LEU A C 1
ATOM 1279 O O . LEU A 1 165 ? -5.383 4.09 0.165 1 89.06 165 LEU A O 1
ATOM 1283 N N . ARG A 1 166 ? -4.926 4.852 2.236 1 89.75 166 ARG A N 1
ATOM 1284 C CA . ARG A 1 166 ? -6.203 4.383 2.764 1 89.75 166 ARG A CA 1
ATOM 1285 C C . ARG A 1 166 ? -7.363 5.168 2.164 1 89.75 166 ARG A C 1
ATOM 1287 O O . ARG A 1 166 ? -8.508 4.703 2.174 1 89.75 166 ARG A O 1
ATOM 1294 N N . GLY A 1 167 ? -6.977 6.332 1.685 1 90.94 167 GLY A N 1
ATOM 1295 C CA . GLY A 1 167 ? -8.023 7.199 1.17 1 90.94 167 GLY A CA 1
ATOM 1296 C C . GLY A 1 167 ? -8.938 7.738 2.254 1 90.94 167 GLY A C 1
ATOM 1297 O O . GLY A 1 167 ? -8.484 8.039 3.359 1 90.94 167 GLY A O 1
ATOM 1298 N N . MET A 1 168 ? -10.141 7.91 1.916 1 92.56 168 MET A N 1
ATOM 1299 C CA . MET A 1 168 ? -11.141 8.422 2.852 1 92.56 168 MET A CA 1
ATOM 1300 C C . MET A 1 168 ? -11.672 7.305 3.746 1 92.56 168 MET A C 1
ATOM 1302 O O . MET A 1 168 ? -11.75 6.148 3.324 1 92.56 168 MET A O 1
ATOM 1306 N N . GLN A 1 169 ? -11.977 7.695 4.887 1 91.12 169 GLN A N 1
ATOM 1307 C CA . GLN A 1 169 ? -12.555 6.73 5.812 1 91.12 169 GLN A CA 1
ATOM 1308 C C . GLN A 1 169 ? -14.062 6.949 5.961 1 91.12 169 GLN A C 1
ATOM 1310 O O . GLN A 1 169 ? -14.555 8.062 5.758 1 91.12 169 GLN A O 1
ATOM 1315 N N . CYS A 1 170 ? -14.734 5.852 6.254 1 93.69 170 CYS A N 1
ATOM 1316 C CA . CYS A 1 170 ? -16.172 5.941 6.449 1 93.69 170 CYS A CA 1
ATOM 1317 C C . CYS A 1 170 ? -16.516 6.953 7.539 1 93.69 170 CYS A C 1
ATOM 1319 O O . CYS A 1 170 ? -17.422 7.781 7.363 1 93.69 170 CYS A O 1
ATOM 1321 N N . ILE A 1 171 ? -15.805 6.844 8.625 1 92.69 171 ILE A N 1
ATOM 1322 C CA . ILE A 1 171 ? -15.891 7.824 9.711 1 92.69 171 ILE A CA 1
ATOM 1323 C C . ILE A 1 171 ? -14.516 8.438 9.961 1 92.69 171 ILE A C 1
ATOM 1325 O O . ILE A 1 171 ? -13.547 7.715 10.211 1 92.69 171 ILE A O 1
ATOM 1329 N N . GLU A 1 172 ? -14.414 9.688 9.914 1 89.88 172 GLU A N 1
ATOM 1330 C CA . GLU A 1 172 ? -13.195 10.445 10.172 1 89.88 172 GLU A CA 1
ATOM 1331 C C . GLU A 1 172 ? -13.484 11.695 11 1 89.88 172 GLU A C 1
ATOM 1333 O O . GLU A 1 172 ? -13.797 12.75 10.445 1 89.88 172 GLU A O 1
ATOM 1338 N N . GLY A 1 173 ? -13.289 11.562 12.258 1 89.75 173 GLY A N 1
ATOM 1339 C CA . GLY A 1 173 ? -13.688 12.656 13.125 1 89.75 173 GLY A CA 1
ATOM 1340 C C . GLY A 1 173 ? -15.18 12.922 13.094 1 89.75 173 GLY A C 1
ATOM 1341 O O . GLY A 1 173 ? -15.984 12.039 13.398 1 89.75 173 GLY A O 1
ATOM 1342 N N . ASP A 1 174 ? -15.461 14.109 12.586 1 95.06 174 ASP A N 1
ATOM 1343 C CA . ASP A 1 174 ? -16.859 14.5 12.539 1 95.06 174 ASP A CA 1
ATOM 1344 C C . ASP A 1 174 ? -17.469 14.227 11.164 1 95.06 174 ASP A C 1
ATOM 1346 O O . ASP A 1 174 ? -18.641 14.531 10.914 1 95.06 174 ASP A O 1
ATOM 1350 N N . LEU A 1 175 ? -16.734 13.57 10.289 1 96.38 175 LEU A N 1
ATOM 1351 C CA . LEU A 1 175 ? -17.203 13.328 8.93 1 96.38 175 LEU A CA 1
ATOM 1352 C C . LEU A 1 175 ? -17.688 11.883 8.773 1 96.38 175 LEU A C 1
ATOM 1354 O O . LEU A 1 175 ? -17.031 10.953 9.258 1 96.38 175 LEU A O 1
ATOM 1358 N N . TRP A 1 176 ? -18.844 11.727 8.18 1 97.69 176 TRP A N 1
ATOM 1359 C CA . TRP A 1 176 ? -19.438 10.414 7.918 1 97.69 176 TRP A CA 1
ATOM 1360 C C . TRP A 1 176 ? -19.734 10.242 6.43 1 97.69 176 TRP A C 1
ATOM 1362 O O . TRP A 1 176 ? -20.438 11.055 5.828 1 97.69 176 TRP A O 1
ATOM 1372 N N . ARG A 1 177 ? -19.156 9.18 5.832 1 97.31 177 ARG A N 1
ATOM 1373 C CA . ARG A 1 177 ? -19.297 8.93 4.402 1 97.31 177 ARG A CA 1
ATOM 1374 C C . ARG A 1 177 ? -19.828 7.523 4.141 1 97.31 177 ARG A C 1
ATOM 1376 O O . ARG A 1 177 ? -19.109 6.66 3.631 1 97.31 177 ARG A O 1
ATOM 1383 N N . PRO A 1 178 ? -21.078 7.312 4.293 1 97 178 PRO A N 1
ATOM 1384 C CA . PRO A 1 178 ? -21.656 5.969 4.215 1 97 178 PRO A CA 1
ATOM 1385 C C . PRO A 1 178 ? -21.656 5.406 2.793 1 97 178 PRO A C 1
ATOM 1387 O O . PRO A 1 178 ? -21.734 4.191 2.607 1 97 178 PRO A O 1
ATOM 1390 N N . PHE A 1 179 ? -21.562 6.273 1.759 1 97.25 179 PHE A N 1
ATOM 1391 C CA . PHE A 1 179 ? -21.688 5.836 0.373 1 97.25 179 PHE A CA 1
ATOM 1392 C C . PHE A 1 179 ? -20.328 5.445 -0.2 1 97.25 179 PHE A C 1
ATOM 1394 O O . PHE A 1 179 ? -20.219 5.121 -1.384 1 97.25 179 PHE A O 1
ATOM 1401 N N . LEU A 1 180 ? -19.297 5.344 0.559 1 95.12 180 LEU A N 1
ATOM 1402 C CA . LEU A 1 180 ? -17.953 5.078 0.064 1 95.12 180 LEU A CA 1
ATOM 1403 C C . LEU A 1 180 ? -17.859 3.682 -0.547 1 95.12 180 LEU A C 1
ATOM 1405 O O . LEU A 1 180 ? -16.938 3.395 -1.316 1 95.12 180 LEU A O 1
ATOM 1409 N N . GLY A 1 181 ? -18.812 2.84 -0.259 1 92.12 181 GLY A N 1
ATOM 1410 C CA . GLY A 1 181 ? -18.781 1.467 -0.735 1 92.12 181 GLY A CA 1
ATOM 1411 C C . GLY A 1 181 ? -19.625 1.248 -1.98 1 92.12 181 GLY A C 1
ATOM 1412 O O . GLY A 1 181 ? -19.656 0.141 -2.521 1 92.12 181 GLY A O 1
ATOM 1413 N N . VAL A 1 182 ? -20.281 2.266 -2.49 1 94.5 182 VAL A N 1
ATOM 1414 C CA . VAL A 1 182 ? -21.141 2.111 -3.652 1 94.5 182 VAL A CA 1
ATOM 1415 C C . VAL A 1 182 ? -20.656 3.004 -4.789 1 94.5 182 VAL A C 1
ATOM 1417 O O . VAL A 1 182 ? -20.031 4.043 -4.547 1 94.5 182 VAL A O 1
ATOM 1420 N N . THR A 1 183 ? -20.984 2.596 -6.027 1 93.12 183 THR A N 1
ATOM 1421 C CA . THR A 1 183 ? -20.516 3.311 -7.207 1 93.12 183 THR A CA 1
ATOM 1422 C C . THR A 1 183 ? -21.5 4.402 -7.613 1 93.12 183 THR A C 1
ATOM 1424 O O . THR A 1 183 ? -22.656 4.391 -7.184 1 93.12 183 THR A O 1
ATOM 1427 N N . LYS A 1 184 ? -20.969 5.32 -8.438 1 92.12 184 LYS A N 1
ATOM 1428 C CA . LYS A 1 184 ? -21.828 6.348 -9.008 1 92.12 184 LYS A CA 1
ATOM 1429 C C . LYS A 1 184 ? -22.984 5.727 -9.789 1 92.12 184 LYS A C 1
ATOM 1431 O O . LYS A 1 184 ? -24.125 6.188 -9.703 1 92.12 184 LYS A O 1
ATOM 1436 N N . THR A 1 185 ? -22.688 4.691 -10.5 1 91.62 185 THR A N 1
ATOM 1437 C CA . THR A 1 185 ? -23.703 3.992 -11.297 1 91.62 185 THR A CA 1
ATOM 1438 C C . THR A 1 185 ? -24.781 3.414 -10.398 1 91.62 185 THR A C 1
ATOM 1440 O O . THR A 1 185 ? -25.969 3.5 -10.719 1 91.62 185 THR A O 1
ATOM 1443 N N . ALA A 1 186 ? -24.375 2.846 -9.32 1 93.94 186 ALA A N 1
ATOM 1444 C CA . ALA A 1 186 ? -25.344 2.287 -8.375 1 93.94 186 ALA A CA 1
ATOM 1445 C C . ALA A 1 186 ? -26.219 3.381 -7.777 1 93.94 186 ALA A C 1
ATOM 1447 O O . ALA A 1 186 ? -27.422 3.186 -7.586 1 93.94 186 ALA A O 1
ATOM 1448 N N . ILE A 1 187 ? -25.672 4.523 -7.48 1 96.06 187 ILE A N 1
ATOM 1449 C CA . ILE A 1 187 ? -26.406 5.645 -6.906 1 96.06 187 ILE A CA 1
ATOM 1450 C C . ILE A 1 187 ? -27.438 6.152 -7.914 1 96.06 187 ILE A C 1
ATOM 1452 O O . ILE A 1 187 ? -28.594 6.41 -7.559 1 96.06 187 ILE A O 1
ATOM 1456 N N . LEU A 1 188 ? -27.016 6.266 -9.156 1 94.44 188 LEU A N 1
ATOM 1457 C CA . LEU A 1 188 ? -27.922 6.738 -10.195 1 94.44 188 LEU A CA 1
ATOM 1458 C C . LEU A 1 188 ? -29.078 5.762 -10.391 1 94.44 188 LEU A C 1
ATOM 1460 O O . LEU A 1 188 ? -30.219 6.176 -10.602 1 94.44 188 LEU A O 1
ATOM 1464 N N . GLY A 1 189 ? -28.734 4.484 -10.383 1 94.62 189 GLY A N 1
ATOM 1465 C CA . GLY A 1 189 ? -29.797 3.486 -10.43 1 94.62 189 GLY A CA 1
ATOM 1466 C C . GLY A 1 189 ? -30.781 3.607 -9.281 1 94.62 189 GLY A C 1
ATOM 1467 O O . GLY A 1 189 ? -32 3.48 -9.484 1 94.62 189 GLY A O 1
ATOM 1468 N N . TYR A 1 190 ? -30.312 3.885 -8.133 1 95.12 190 TYR A N 1
ATOM 1469 C CA . TYR A 1 190 ? -31.125 4.043 -6.926 1 95.12 190 TYR A CA 1
ATOM 1470 C C . TYR A 1 190 ? -32.031 5.25 -7.039 1 95.12 190 TYR A C 1
ATOM 1472 O O . TYR A 1 190 ? -33.25 5.141 -6.789 1 95.12 190 TYR A O 1
ATOM 1480 N N . VAL A 1 191 ? -31.531 6.387 -7.461 1 95.12 191 VAL A N 1
ATOM 1481 C CA . VAL A 1 191 ? -32.281 7.629 -7.594 1 95.12 191 VAL A CA 1
ATOM 1482 C C . VAL A 1 191 ? -33.344 7.465 -8.672 1 95.12 191 VAL A C 1
ATOM 1484 O O . VAL A 1 191 ? -34.5 7.918 -8.5 1 95.12 191 VAL A O 1
ATOM 1487 N N . LYS A 1 192 ? -32.969 6.801 -9.734 1 93.69 192 LYS A N 1
ATOM 1488 C CA . LYS A 1 192 ? -33.906 6.578 -10.828 1 93.69 192 LYS A CA 1
ATOM 1489 C C . LYS A 1 192 ? -35.031 5.641 -10.398 1 93.69 192 LYS A C 1
ATOM 1491 O O . LYS A 1 192 ? -36.188 5.883 -10.711 1 93.69 192 LYS A O 1
ATOM 1496 N N . ALA A 1 193 ? -34.688 4.625 -9.758 1 94.81 193 ALA A N 1
ATOM 1497 C CA . ALA A 1 193 ? -35.656 3.648 -9.297 1 94.81 193 ALA A CA 1
ATOM 1498 C C . ALA A 1 193 ? -36.656 4.285 -8.336 1 94.81 193 ALA A C 1
ATOM 1500 O O . ALA A 1 193 ? -37.844 3.9 -8.312 1 94.81 193 ALA A O 1
ATOM 1501 N N . LEU A 1 194 ? -36.25 5.262 -7.543 1 94.56 194 LEU A N 1
ATOM 1502 C CA . LEU A 1 194 ? -37.094 5.93 -6.551 1 94.56 194 LEU A CA 1
ATOM 1503 C C . LEU A 1 194 ? -37.844 7.098 -7.18 1 94.56 194 LEU A C 1
ATOM 1505 O O . LEU A 1 194 ? -38.75 7.668 -6.555 1 94.56 194 LEU A O 1
ATOM 1509 N N . GLY A 1 195 ? -37.438 7.477 -8.359 1 92.56 195 GLY A N 1
ATOM 1510 C CA . GLY A 1 195 ? -38.094 8.602 -9.031 1 92.56 195 GLY A CA 1
ATOM 1511 C C . GLY A 1 195 ? -37.719 9.938 -8.414 1 92.56 195 GLY A C 1
ATOM 1512 O O . GLY A 1 195 ? -38.531 10.867 -8.414 1 92.56 195 GLY A O 1
ATOM 1513 N N . LEU A 1 196 ? -36.625 10.039 -7.84 1 92.31 196 LEU A N 1
ATOM 1514 C CA . LEU A 1 196 ? -36.188 11.281 -7.211 1 92.31 196 LEU A CA 1
ATOM 1515 C C . LEU A 1 196 ? -35.688 12.273 -8.258 1 92.31 196 LEU A C 1
ATOM 1517 O O . LEU A 1 196 ? -35.031 11.883 -9.227 1 92.31 196 LEU A O 1
ATOM 1521 N N . THR A 1 197 ? -35.969 13.531 -8.102 1 90.56 197 THR A N 1
ATOM 1522 C CA . THR A 1 197 ? -35.5 14.586 -9 1 90.56 197 THR A CA 1
ATOM 1523 C C . THR A 1 197 ? -34.188 15.188 -8.5 1 90.56 197 THR A C 1
ATOM 1525 O O . THR A 1 197 ? -34 15.336 -7.289 1 90.56 197 THR A O 1
ATOM 1528 N N . PHE A 1 198 ? -33.312 15.414 -9.383 1 87 198 PHE A N 1
ATOM 1529 C CA . PHE A 1 198 ? -32.031 16.047 -9.016 1 87 198 PHE A CA 1
ATOM 1530 C C . PHE A 1 198 ? -31.609 17.047 -10.07 1 87 198 PHE A C 1
ATOM 1532 O O . PHE A 1 198 ? -32.188 17.094 -11.164 1 87 198 PHE A O 1
ATOM 1539 N N . ALA A 1 199 ? -30.734 17.969 -9.617 1 77.06 199 ALA A N 1
ATOM 1540 C CA . ALA A 1 199 ? -30.234 18.984 -10.523 1 77.06 199 ALA A CA 1
ATOM 1541 C C . ALA A 1 199 ? -29.156 18.438 -11.453 1 77.06 199 ALA A C 1
ATOM 1543 O O . ALA A 1 199 ? -28.375 17.578 -11.062 1 77.06 199 ALA A O 1
ATOM 1544 N N . HIS A 1 200 ? -29.25 18.5 -12.719 1 63.62 200 HIS A N 1
ATOM 1545 C CA . HIS A 1 200 ? -28.234 18.016 -13.656 1 63.62 200 HIS A CA 1
ATOM 1546 C C . HIS A 1 200 ? -26.938 18.781 -13.508 1 63.62 200 HIS A C 1
ATOM 1548 O O . HIS A 1 200 ? -26.922 20.016 -13.523 1 63.62 200 HIS A O 1
ATOM 1554 N N . ASP A 1 201 ? -26.109 18.328 -12.758 1 53.56 201 ASP A N 1
ATOM 1555 C CA . ASP A 1 201 ? -24.859 18.938 -12.352 1 53.56 201 ASP A CA 1
ATOM 1556 C C . ASP A 1 201 ? -24 19.312 -13.562 1 53.56 201 ASP A C 1
ATOM 1558 O O . ASP A 1 201 ? -23.469 18.422 -14.25 1 53.56 201 ASP A O 1
ATOM 1562 N N . LYS A 1 202 ? -24.25 20.344 -14.266 1 45.94 202 LYS A N 1
ATOM 1563 C CA . LYS A 1 202 ? -23.406 20.766 -15.383 1 45.94 202 LYS A CA 1
ATOM 1564 C C . LYS A 1 202 ? -21.969 20.984 -14.93 1 45.94 202 LYS A C 1
ATOM 1566 O O . LYS A 1 202 ? -21.047 21.078 -15.758 1 45.94 202 LYS A O 1
ATOM 1571 N N . THR A 1 203 ? -21.719 21.422 -13.781 1 46.75 203 THR A N 1
ATOM 1572 C CA . THR A 1 203 ? -20.391 21.953 -13.461 1 46.75 203 THR A CA 1
ATOM 1573 C C . THR A 1 203 ? -19.359 20.828 -13.375 1 46.75 203 THR A C 1
ATOM 1575 O O . THR A 1 203 ? -18.188 21.078 -13.07 1 46.75 203 THR A O 1
ATOM 1578 N N . ASN A 1 204 ? -19.828 19.625 -13.297 1 49.19 204 ASN A N 1
ATOM 1579 C CA . ASN A 1 204 ? -18.891 18.547 -13.016 1 49.19 204 ASN A CA 1
ATOM 1580 C C . ASN A 1 204 ? -17.781 18.469 -14.07 1 49.19 204 ASN A C 1
ATOM 1582 O O . ASN A 1 204 ? -16.812 17.734 -13.898 1 49.19 204 ASN A O 1
ATOM 1586 N N . ASP A 1 205 ? -17.938 19.156 -15.227 1 44.5 205 ASP A N 1
ATOM 1587 C CA . ASP A 1 205 ? -17.062 18.922 -16.375 1 44.5 205 ASP A CA 1
ATOM 1588 C C . ASP A 1 205 ? -15.883 19.891 -16.359 1 44.5 205 ASP A C 1
ATOM 1590 O O . ASP A 1 205 ? -15.164 20 -17.359 1 44.5 205 ASP A O 1
ATOM 1594 N N . GLU A 1 206 ? -15.922 20.859 -15.617 1 41.25 206 GLU A N 1
ATOM 1595 C CA . GLU A 1 206 ? -14.758 21.703 -15.844 1 41.25 206 GLU A CA 1
ATOM 1596 C C . GLU A 1 206 ? -13.508 21.125 -15.203 1 41.25 206 GLU A C 1
ATOM 1598 O O . GLU A 1 206 ? -13.5 20.812 -14.008 1 41.25 206 GLU A O 1
ATOM 1603 N N . PRO A 1 207 ? -12.57 20.719 -16.031 1 44.25 207 PRO A N 1
ATOM 1604 C CA . PRO A 1 207 ? -11.273 20.125 -15.703 1 44.25 207 PRO A CA 1
ATOM 1605 C C . PRO A 1 207 ? -10.484 20.953 -14.688 1 44.25 207 PRO A C 1
ATOM 1607 O O . PRO A 1 207 ? -9.258 20.844 -14.625 1 44.25 207 PRO A O 1
ATOM 1610 N N . LEU A 1 208 ? -10.945 22.031 -14.203 1 44.56 208 LEU A N 1
ATOM 1611 C CA . LEU A 1 208 ? -9.984 22.953 -13.617 1 44.56 208 LEU A CA 1
ATOM 1612 C C . LEU A 1 208 ? -9.156 22.281 -12.539 1 44.56 208 LEU A C 1
ATOM 1614 O O . LEU A 1 208 ? -8.07 22.75 -12.203 1 44.56 208 LEU A O 1
ATOM 1618 N N . TYR A 1 209 ? -9.625 21.406 -11.68 1 56.12 209 TYR A N 1
ATOM 1619 C CA . TYR A 1 209 ? -8.938 21.078 -10.438 1 56.12 209 TYR A CA 1
ATOM 1620 C C . TYR A 1 209 ? -8.312 19.688 -10.508 1 56.12 209 TYR A C 1
ATOM 1622 O O . TYR A 1 209 ? -8.664 18.891 -11.383 1 56.12 209 TYR A O 1
ATOM 1630 N N . LEU A 1 210 ? -7.09 19.547 -9.867 1 62.66 210 LEU A N 1
ATOM 1631 C CA . LEU A 1 210 ? -6.289 18.328 -9.898 1 62.66 210 LEU A CA 1
ATOM 1632 C C . LEU A 1 210 ? -7.184 17.094 -9.906 1 62.66 210 LEU A C 1
ATOM 1634 O O . LEU A 1 210 ? -6.973 16.172 -10.703 1 62.66 210 LEU A O 1
ATOM 1638 N N . ARG A 1 211 ? -8.141 17.188 -9.18 1 64.19 211 ARG A N 1
ATOM 1639 C CA . ARG A 1 211 ? -9.039 16.031 -9.117 1 64.19 211 ARG A CA 1
ATOM 1640 C C . ARG A 1 211 ? -9.867 15.906 -10.391 1 64.19 211 ARG A C 1
ATOM 1642 O O . ARG A 1 211 ? -10.133 14.797 -10.859 1 64.19 211 ARG A O 1
ATOM 1649 N N . ASN A 1 212 ? -10.156 17 -10.922 1 71.56 212 ASN A N 1
ATOM 1650 C CA . ASN A 1 212 ? -10.938 17 -12.148 1 71.56 212 ASN A CA 1
ATOM 1651 C C . ASN A 1 212 ? -10.117 16.469 -13.328 1 71.56 212 ASN A C 1
ATOM 1653 O O . ASN A 1 212 ? -10.625 15.727 -14.164 1 71.56 212 ASN A O 1
ATOM 1657 N N . ARG A 1 213 ? -8.898 16.891 -13.203 1 76.25 213 ARG A N 1
ATOM 1658 C CA . ARG A 1 213 ? -8.031 16.406 -14.273 1 76.25 213 ARG A CA 1
ATOM 1659 C C . ARG A 1 213 ? -7.852 14.898 -14.195 1 76.25 213 ARG A C 1
ATOM 1661 O O . ARG A 1 213 ? -7.836 14.211 -15.227 1 76.25 213 ARG A O 1
ATOM 1668 N N . LEU A 1 214 ? -7.773 14.43 -13.023 1 83.75 214 LEU A N 1
ATOM 1669 C CA . LEU A 1 214 ? -7.645 12.984 -12.828 1 83.75 214 LEU A CA 1
ATOM 1670 C C . LEU A 1 214 ? -8.883 12.258 -13.336 1 83.75 214 LEU A C 1
ATOM 1672 O O . LEU A 1 214 ? -8.766 11.234 -14.023 1 83.75 214 LEU A O 1
ATOM 1676 N N . ARG A 1 215 ? -9.969 12.852 -13.062 1 81.44 215 ARG A N 1
ATOM 1677 C CA . ARG A 1 215 ? -11.242 12.234 -13.422 1 81.44 215 ARG A CA 1
ATOM 1678 C C . ARG A 1 215 ? -11.453 12.25 -14.93 1 81.44 215 ARG A C 1
ATOM 1680 O O . ARG A 1 215 ? -11.969 11.281 -15.5 1 81.44 215 ARG A O 1
ATOM 1687 N N . LEU A 1 216 ? -10.992 13.242 -15.516 1 84.19 216 LEU A N 1
ATOM 1688 C CA . LEU A 1 216 ? -11.336 13.453 -16.922 1 84.19 216 LEU A CA 1
ATOM 1689 C C . LEU A 1 216 ? -10.258 12.875 -17.828 1 84.19 216 LEU A C 1
ATOM 1691 O O . LEU A 1 216 ? -10.547 12.492 -18.969 1 84.19 216 LEU A O 1
ATOM 1695 N N . GLU A 1 217 ? -9.055 12.812 -17.328 1 86.19 217 GLU A N 1
ATOM 1696 C CA . GLU A 1 217 ? -7.957 12.43 -18.219 1 86.19 217 GLU A CA 1
ATOM 1697 C C . GLU A 1 217 ? -7.332 11.109 -17.766 1 86.19 217 GLU A C 1
ATOM 1699 O O . GLU A 1 217 ? -7.234 10.164 -18.547 1 86.19 217 GLU A O 1
ATOM 1704 N N . VAL A 1 218 ? -7.027 10.992 -16.562 1 88.75 218 VAL A N 1
ATOM 1705 C CA . VAL A 1 218 ? -6.207 9.883 -16.094 1 88.75 218 VAL A CA 1
ATOM 1706 C C . VAL A 1 218 ? -7.07 8.633 -15.93 1 88.75 218 VAL A C 1
ATOM 1708 O O . VAL A 1 218 ? -6.73 7.562 -16.438 1 88.75 218 VAL A O 1
ATOM 1711 N N . ILE A 1 219 ? -8.195 8.773 -15.305 1 89.38 219 ILE A N 1
ATOM 1712 C CA . ILE A 1 219 ? -9.016 7.617 -14.961 1 89.38 219 ILE A CA 1
ATOM 1713 C C . ILE A 1 219 ? -9.539 6.965 -16.234 1 89.38 219 ILE A C 1
ATOM 1715 O O . ILE A 1 219 ? -9.469 5.742 -16.391 1 89.38 219 ILE A O 1
ATOM 1719 N N . PRO A 1 220 ? -10.031 7.801 -17.188 1 88.88 220 PRO A N 1
ATOM 1720 C CA . PRO A 1 220 ? -10.477 7.168 -18.422 1 88.88 220 PRO A CA 1
ATOM 1721 C C . PRO A 1 220 ? -9.367 6.402 -19.141 1 88.88 220 PRO A C 1
ATOM 1723 O O . PRO A 1 220 ? -9.609 5.34 -19.703 1 88.88 220 PRO A O 1
ATOM 1726 N N . LEU A 1 221 ? -8.203 6.926 -19.109 1 88.62 221 LEU A N 1
ATOM 1727 C CA . LEU A 1 221 ? -7.066 6.234 -19.703 1 88.62 221 LEU A CA 1
ATOM 1728 C C . LEU A 1 221 ? -6.777 4.934 -18.953 1 88.62 221 LEU A C 1
ATOM 1730 O O . LEU A 1 221 ? -6.52 3.902 -19.594 1 88.62 221 LEU A O 1
ATOM 1734 N N . LEU A 1 222 ? -6.844 4.926 -17.672 1 90.5 222 LEU A N 1
ATOM 1735 C CA . LEU A 1 222 ? -6.566 3.742 -16.875 1 90.5 222 LEU A CA 1
ATOM 1736 C C . LEU A 1 222 ? -7.652 2.689 -17.062 1 90.5 222 LEU A C 1
ATOM 1738 O O . LEU A 1 222 ? -7.383 1.489 -16.984 1 90.5 222 LEU A O 1
ATOM 1742 N N . LYS A 1 223 ? -8.844 3.164 -17.297 1 90.06 223 LYS A N 1
ATOM 1743 C CA . LYS A 1 223 ? -9.961 2.246 -17.516 1 90.06 223 LYS A CA 1
ATOM 1744 C C . LYS A 1 223 ? -9.734 1.407 -18.766 1 90.06 223 LYS A C 1
ATOM 1746 O O . LYS A 1 223 ? -10.289 0.312 -18.906 1 90.06 223 LYS A O 1
ATOM 1751 N N . GLN A 1 224 ? -8.961 1.91 -19.672 1 86.81 224 GLN A N 1
ATOM 1752 C CA . GLN A 1 224 ? -8.609 1.145 -20.859 1 86.81 224 GLN A CA 1
ATOM 1753 C C . GLN A 1 224 ? -7.742 -0.058 -20.516 1 86.81 224 GLN A C 1
ATOM 1755 O O . GLN A 1 224 ? -7.746 -1.064 -21.234 1 86.81 224 GLN A O 1
ATOM 1760 N N . TYR A 1 225 ? -7.07 0.072 -19.453 1 84.25 225 TYR A N 1
ATOM 1761 C CA . TYR A 1 225 ? -6.203 -1.009 -19 1 84.25 225 TYR A CA 1
ATOM 1762 C C . TYR A 1 225 ? -6.934 -1.927 -18.031 1 84.25 225 TYR A C 1
ATOM 1764 O O . TYR A 1 225 ? -6.754 -3.146 -18.062 1 84.25 225 TYR A O 1
ATOM 1772 N N . ASN A 1 226 ? -7.676 -1.341 -17.188 1 88.31 226 ASN A N 1
ATOM 1773 C CA . ASN A 1 226 ? -8.516 -2.029 -16.219 1 88.31 226 ASN A CA 1
ATOM 1774 C C . ASN A 1 226 ? -9.867 -1.342 -16.047 1 88.31 226 ASN A C 1
ATOM 1776 O O . ASN A 1 226 ? -9.984 -0.36 -15.32 1 88.31 226 ASN A O 1
ATOM 1780 N N . PRO A 1 227 ? -10.805 -1.959 -16.641 1 89.44 227 PRO A N 1
ATOM 1781 C CA . PRO A 1 227 ? -12.125 -1.327 -16.578 1 89.44 227 PRO A CA 1
ATOM 1782 C C . PRO A 1 227 ? -12.633 -1.172 -15.148 1 89.44 227 PRO A C 1
ATOM 1784 O O . PRO A 1 227 ? -13.508 -0.336 -14.883 1 89.44 227 PRO A O 1
ATOM 1787 N N . ASN A 1 228 ? -12.125 -1.91 -14.234 1 88.69 228 ASN A N 1
ATOM 1788 C CA . ASN A 1 228 ? -12.555 -1.864 -12.844 1 88.69 228 ASN A CA 1
ATOM 1789 C C . ASN A 1 228 ? -11.547 -1.12 -11.969 1 88.69 228 ASN A C 1
ATOM 1791 O O . ASN A 1 228 ? -11.406 -1.418 -10.781 1 88.69 228 ASN A O 1
ATOM 1795 N N . ILE A 1 229 ? -10.891 -0.137 -12.539 1 90.44 229 ILE A N 1
ATOM 1796 C CA . ILE A 1 229 ? -9.773 0.526 -11.867 1 90.44 229 ILE A CA 1
ATOM 1797 C C . ILE A 1 229 ? -10.273 1.205 -10.594 1 90.44 229 ILE A C 1
ATOM 1799 O O . ILE A 1 229 ? -9.578 1.219 -9.578 1 90.44 229 ILE A O 1
ATOM 1803 N N . VAL A 1 230 ? -11.445 1.753 -10.617 1 89.62 230 VAL A N 1
ATOM 1804 C CA . VAL A 1 230 ? -11.992 2.449 -9.461 1 89.62 230 VAL A CA 1
ATOM 1805 C C . VAL A 1 230 ? -12.18 1.464 -8.305 1 89.62 230 VAL A C 1
ATOM 1807 O O . VAL A 1 230 ? -11.766 1.734 -7.176 1 89.62 230 VAL A O 1
ATOM 1810 N N . ALA A 1 231 ? -12.773 0.384 -8.641 1 87.44 231 ALA A N 1
ATOM 1811 C CA . ALA A 1 231 ? -12.977 -0.658 -7.641 1 87.44 231 ALA A CA 1
ATOM 1812 C C . ALA A 1 231 ? -11.641 -1.204 -7.145 1 87.44 231 ALA A C 1
ATOM 1814 O O . ALA A 1 231 ? -11.492 -1.532 -5.965 1 87.44 231 ALA A O 1
ATOM 1815 N N . THR A 1 232 ? -10.742 -1.274 -8.031 1 88.94 232 THR A N 1
ATOM 1816 C CA . THR A 1 232 ? -9.414 -1.777 -7.699 1 88.94 232 THR A CA 1
ATOM 1817 C C . THR A 1 232 ? -8.719 -0.843 -6.719 1 88.94 232 THR A C 1
ATOM 1819 O O . THR A 1 232 ? -8.133 -1.296 -5.734 1 88.94 232 THR A O 1
ATOM 1822 N N . LEU A 1 233 ? -8.82 0.397 -6.984 1 91.12 233 LEU A N 1
ATOM 1823 C CA . LEU A 1 233 ? -8.203 1.39 -6.109 1 91.12 233 LEU A CA 1
ATOM 1824 C C . LEU A 1 233 ? -8.883 1.41 -4.746 1 91.12 233 LEU A C 1
ATOM 1826 O O . LEU A 1 233 ? -8.211 1.505 -3.715 1 91.12 233 LEU A O 1
ATOM 1830 N N . ALA A 1 234 ? -10.164 1.301 -4.781 1 89.19 234 ALA A N 1
ATOM 1831 C CA . ALA A 1 234 ? -10.906 1.272 -3.523 1 89.19 234 ALA A CA 1
ATOM 1832 C C . ALA A 1 234 ? -10.508 0.062 -2.682 1 89.19 234 ALA A C 1
ATOM 1834 O O . ALA A 1 234 ? -10.359 0.167 -1.462 1 89.19 234 ALA A O 1
ATOM 1835 N N . ARG A 1 235 ? -10.336 -1.018 -3.33 1 87.5 235 ARG A N 1
ATOM 1836 C CA . ARG A 1 235 ? -9.914 -2.23 -2.637 1 87.5 235 ARG A CA 1
ATOM 1837 C C . ARG A 1 235 ? -8.508 -2.074 -2.066 1 87.5 235 ARG A C 1
ATOM 1839 O O . ARG A 1 235 ? -8.219 -2.561 -0.971 1 87.5 235 ARG A O 1
ATOM 1846 N N . LEU A 1 236 ? -7.672 -1.501 -2.814 1 89.69 236 LEU A N 1
ATOM 1847 C CA . LEU A 1 236 ? -6.332 -1.207 -2.316 1 89.69 236 LEU A CA 1
ATOM 1848 C C . LEU A 1 236 ? -6.398 -0.395 -1.027 1 89.69 236 LEU A C 1
ATOM 1850 O O . LEU A 1 236 ? -5.691 -0.697 -0.062 1 89.69 236 LEU A O 1
ATOM 1854 N N . GLY A 1 237 ? -7.195 0.657 -1.087 1 90.88 237 GLY A N 1
ATOM 1855 C CA . GLY A 1 237 ? -7.367 1.469 0.107 1 90.88 237 GLY A CA 1
ATOM 1856 C C . GLY A 1 237 ? -7.84 0.67 1.308 1 90.88 237 GLY A C 1
ATOM 1857 O O . GLY A 1 237 ? -7.363 0.881 2.426 1 90.88 237 GLY A O 1
ATOM 1858 N N . GLU A 1 238 ? -8.742 -0.234 1.096 1 88 238 GLU A N 1
ATOM 1859 C CA . GLU A 1 238 ? -9.25 -1.094 2.158 1 88 238 GLU A CA 1
ATOM 1860 C C . GLU A 1 238 ? -8.148 -1.98 2.73 1 88 238 GLU A C 1
ATOM 1862 O O . GLU A 1 238 ? -8.039 -2.145 3.947 1 88 238 GLU A O 1
ATOM 1867 N N . ASN A 1 239 ? -7.383 -2.533 1.873 1 88 239 ASN A N 1
ATOM 1868 C CA . ASN A 1 239 ? -6.277 -3.383 2.299 1 88 239 ASN A CA 1
ATOM 1869 C C . ASN A 1 239 ? -5.242 -2.6 3.104 1 88 239 ASN A C 1
ATOM 1871 O O . ASN A 1 239 ? -4.73 -3.09 4.109 1 88 239 ASN A O 1
ATOM 1875 N N . MET A 1 240 ? -5.008 -1.436 2.637 1 90.69 240 MET A N 1
ATOM 1876 C CA . MET A 1 240 ? -4.066 -0.575 3.344 1 90.69 240 MET A CA 1
ATOM 1877 C C . MET A 1 240 ? -4.586 -0.222 4.734 1 90.69 240 MET A C 1
ATOM 1879 O O . MET A 1 240 ? -3.818 -0.175 5.695 1 90.69 240 MET A O 1
ATOM 1883 N N . ALA A 1 241 ? -5.844 0.025 4.785 1 88.56 241 ALA A N 1
ATOM 1884 C CA . ALA A 1 241 ? -6.453 0.375 6.066 1 88.56 241 ALA A CA 1
ATOM 1885 C C . ALA A 1 241 ? -6.348 -0.781 7.059 1 88.56 241 ALA A C 1
ATOM 1887 O O . ALA A 1 241 ? -6.074 -0.569 8.242 1 88.56 241 ALA A O 1
ATOM 1888 N N . ILE A 1 242 ? -6.551 -1.947 6.594 1 88.38 242 ILE A N 1
ATOM 1889 C CA . ILE A 1 242 ? -6.488 -3.145 7.426 1 88.38 242 ILE A CA 1
ATOM 1890 C C . ILE A 1 242 ? -5.07 -3.332 7.957 1 88.38 242 ILE A C 1
ATOM 1892 O O . ILE A 1 242 ? -4.871 -3.541 9.156 1 88.38 242 ILE A O 1
ATOM 1896 N N . ASP A 1 243 ? -4.125 -3.238 7.102 1 92.06 243 ASP A N 1
ATOM 1897 C CA . ASP A 1 243 ? -2.73 -3.404 7.504 1 92.06 243 ASP A CA 1
ATOM 1898 C C . ASP A 1 243 ? -2.297 -2.293 8.461 1 92.06 243 ASP A C 1
ATOM 1900 O O . ASP A 1 243 ? -1.626 -2.553 9.461 1 92.06 243 ASP A O 1
ATOM 1904 N N . GLU A 1 244 ? -2.721 -1.098 8.078 1 90.88 244 GLU A N 1
ATOM 1905 C CA . GLU A 1 244 ? -2.342 0.047 8.898 1 90.88 244 GLU A CA 1
ATOM 1906 C C . GLU A 1 244 ? -2.922 -0.07 10.305 1 90.88 244 GLU A C 1
ATOM 1908 O O . GLU A 1 244 ? -2.256 0.264 11.289 1 90.88 244 GLU A O 1
ATOM 1913 N N . ALA A 1 245 ? -4.125 -0.511 10.406 1 88.81 245 ALA A N 1
ATOM 1914 C CA . ALA A 1 245 ? -4.754 -0.69 11.711 1 88.81 245 ALA A CA 1
ATOM 1915 C C . ALA A 1 245 ? -3.973 -1.688 12.562 1 88.81 245 ALA A C 1
ATOM 1917 O O . ALA A 1 245 ? -3.789 -1.478 13.766 1 88.81 245 ALA A O 1
ATOM 1918 N N . TYR A 1 246 ? -3.49 -2.73 12.008 1 93.69 246 TYR A N 1
ATOM 1919 C CA . TYR A 1 246 ? -2.705 -3.729 12.727 1 93.69 246 TYR A CA 1
ATOM 1920 C C . TYR A 1 246 ? -1.368 -3.15 13.172 1 93.69 246 TYR A C 1
ATOM 1922 O O . TYR A 1 246 ? -0.946 -3.357 14.312 1 93.69 246 TYR A O 1
ATOM 1930 N N . LEU A 1 247 ? -0.729 -2.475 12.242 1 94.75 247 LEU A N 1
ATOM 1931 C CA . LEU A 1 247 ? 0.572 -1.893 12.547 1 94.75 247 LEU A CA 1
ATOM 1932 C C . LEU A 1 247 ? 0.456 -0.858 13.664 1 94.75 247 LEU A C 1
ATOM 1934 O O . LEU A 1 247 ? 1.297 -0.814 14.562 1 94.75 247 LEU A O 1
ATOM 1938 N N . GLN A 1 248 ? -0.603 -0.085 13.625 1 91.62 248 GLN A N 1
ATOM 1939 C CA . GLN A 1 248 ? -0.842 0.895 14.68 1 91.62 248 GLN A CA 1
ATOM 1940 C C . GLN A 1 248 ? -1.11 0.21 16.016 1 91.62 248 GLN A C 1
ATOM 1942 O O . GLN A 1 248 ? -0.664 0.684 17.062 1 91.62 248 GLN A O 1
ATOM 1947 N N . GLN A 1 249 ? -1.812 -0.831 15.969 1 93.5 249 GLN A N 1
ATOM 1948 C CA . GLN A 1 249 ? -2.084 -1.593 17.188 1 93.5 249 GLN A CA 1
ATOM 1949 C C . GLN A 1 249 ? -0.796 -2.141 17.781 1 93.5 249 GLN A C 1
ATOM 1951 O O . GLN A 1 249 ? -0.627 -2.133 19.016 1 93.5 249 GLN A O 1
ATOM 1956 N N . GLN A 1 250 ? 0.036 -2.66 16.938 1 95 250 GLN A N 1
ATOM 1957 C CA . GLN A 1 250 ? 1.324 -3.156 17.406 1 95 250 GLN A CA 1
ATOM 1958 C C . GLN A 1 250 ? 2.125 -2.047 18.078 1 95 250 GLN A C 1
ATOM 1960 O O . GLN A 1 250 ? 2.762 -2.273 19.109 1 95 250 GLN A O 1
ATOM 1965 N N . LEU A 1 251 ? 2.08 -0.909 17.469 1 94.69 251 LEU A N 1
ATOM 1966 C CA . LEU A 1 251 ? 2.777 0.228 18.062 1 94.69 251 LEU A CA 1
ATOM 1967 C C . LEU A 1 251 ? 2.17 0.596 19.422 1 94.69 251 LEU A C 1
ATOM 1969 O O . LEU A 1 251 ? 2.893 0.925 20.359 1 94.69 251 LEU A O 1
ATOM 1973 N N . GLU A 1 252 ? 0.871 0.565 19.516 1 93.75 252 GLU A N 1
ATOM 1974 C CA . GLU A 1 252 ? 0.182 0.888 20.766 1 93.75 252 GLU A CA 1
ATOM 1975 C C . GLU A 1 252 ? 0.569 -0.083 21.875 1 93.75 252 GLU A C 1
ATOM 1977 O O . GLU A 1 252 ? 0.682 0.31 23.047 1 93.75 252 GLU A O 1
ATOM 1982 N N . ILE A 1 253 ? 0.744 -1.273 21.5 1 94.06 253 ILE A N 1
ATOM 1983 C CA . ILE A 1 253 ? 1.146 -2.297 22.469 1 94.06 253 ILE A CA 1
ATOM 1984 C C . ILE A 1 253 ? 2.547 -1.992 22.984 1 94.06 253 ILE A C 1
ATOM 1986 O O . ILE A 1 253 ? 2.83 -2.18 24.172 1 94.06 253 ILE A O 1
ATOM 1990 N N . LEU A 1 254 ? 3.4 -1.489 22.172 1 95.12 254 LEU A N 1
ATOM 1991 C CA . LEU A 1 254 ? 4.793 -1.239 22.531 1 95.12 254 LEU A CA 1
ATOM 1992 C C . LEU A 1 254 ? 4.953 0.149 23.141 1 95.12 254 LEU A C 1
ATOM 1994 O O . LEU A 1 254 ? 5.984 0.448 23.75 1 95.12 254 LEU A O 1
ATOM 1998 N N . TRP A 1 255 ? 3.971 1.006 23.016 1 93.69 255 TRP A N 1
ATOM 1999 C CA . TRP A 1 255 ? 4.051 2.426 23.344 1 93.69 255 TRP A CA 1
ATOM 2000 C C . TRP A 1 255 ? 4.527 2.625 24.781 1 93.69 255 TRP A C 1
ATOM 2002 O O . TRP A 1 255 ? 5.406 3.451 25.047 1 93.69 255 TRP A O 1
ATOM 2012 N N . PRO A 1 256 ? 4.035 1.804 25.75 1 92.69 256 PRO A N 1
ATOM 2013 C CA . PRO A 1 256 ? 4.465 2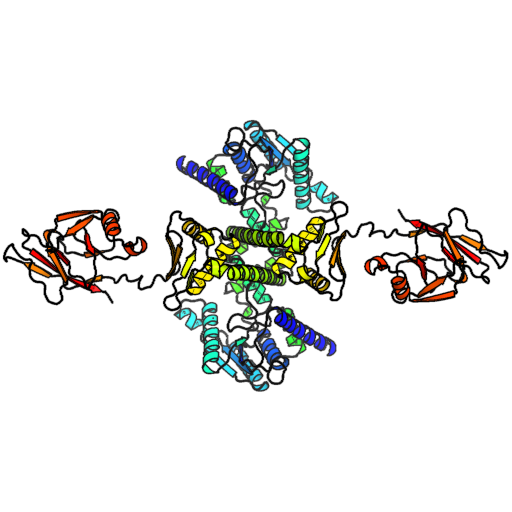.01 27.141 1 92.69 256 PRO A CA 1
ATOM 2014 C C . PRO A 1 256 ? 5.957 1.762 27.344 1 92.69 256 PRO A C 1
ATOM 2016 O O . PRO A 1 256 ? 6.574 2.361 28.219 1 92.69 256 PRO A O 1
ATOM 2019 N N . SER A 1 257 ? 6.5 0.934 26.562 1 93.38 257 SER A N 1
ATOM 2020 C CA . SER A 1 257 ? 7.93 0.654 26.672 1 93.38 257 SER A CA 1
ATOM 2021 C C . SER A 1 257 ? 8.75 1.699 25.922 1 93.38 257 SER A C 1
ATOM 2023 O O . SER A 1 257 ? 9.953 1.839 26.172 1 93.38 257 SER A O 1
ATOM 2025 N N . LEU A 1 258 ? 8.148 2.402 25.031 1 94.75 258 LEU A N 1
ATOM 2026 C CA . LEU A 1 258 ? 8.836 3.385 24.203 1 94.75 258 LEU A CA 1
ATOM 2027 C C . LEU A 1 258 ? 8.789 4.766 24.844 1 94.75 258 LEU A C 1
ATOM 2029 O O . LEU A 1 258 ? 9.781 5.5 24.828 1 94.75 258 LEU A O 1
ATOM 2033 N N . CYS A 1 259 ? 7.641 5.09 25.312 1 90.56 259 CYS A N 1
ATOM 2034 C CA . CYS A 1 259 ? 7.406 6.43 25.844 1 90.56 259 CYS A CA 1
ATOM 2035 C C . CYS A 1 259 ? 7.523 6.441 27.375 1 90.56 259 CYS A C 1
ATOM 2037 O O . CYS A 1 259 ? 6.766 5.758 28.062 1 90.56 259 CYS A O 1
ATOM 2039 N N . MET A 1 260 ? 8.43 7.176 27.859 1 82 260 MET A N 1
ATOM 2040 C CA . MET A 1 260 ? 8.68 7.266 29.297 1 82 260 MET A CA 1
ATOM 2041 C C . MET A 1 260 ? 7.793 8.328 29.938 1 82 260 MET A C 1
ATOM 2043 O O . MET A 1 260 ? 7.297 8.141 31.047 1 82 260 MET A O 1
ATOM 2047 N N . ASN A 1 261 ? 7.742 9.445 29.344 1 76.38 261 ASN A N 1
ATOM 2048 C CA . ASN A 1 261 ? 6.996 10.555 29.938 1 76.38 261 ASN A CA 1
ATOM 2049 C C . ASN A 1 261 ? 6.297 11.391 28.875 1 76.38 261 ASN A C 1
ATOM 2051 O O . ASN A 1 261 ? 6.828 11.57 27.766 1 76.38 261 ASN A O 1
ATOM 2055 N N . LEU A 1 262 ? 4.996 11.523 29.141 1 68.62 262 LEU A N 1
ATOM 2056 C CA . LEU A 1 262 ? 4.25 12.492 28.344 1 68.62 262 LEU A CA 1
ATOM 2057 C C . LEU A 1 262 ? 3.744 13.641 29.219 1 68.62 262 LEU A C 1
ATOM 2059 O O . LEU A 1 262 ? 3.082 13.406 30.234 1 68.62 262 LEU A O 1
ATOM 2063 N N . ASP A 1 263 ? 4.391 14.852 29.062 1 60.09 263 ASP A N 1
ATOM 2064 C CA . ASP A 1 263 ? 3.938 16 29.844 1 60.09 263 ASP A CA 1
ATOM 2065 C C . ASP A 1 263 ? 2.701 16.641 29.219 1 60.09 263 ASP A C 1
ATOM 2067 O O . ASP A 1 263 ? 2.74 17.078 28.062 1 60.09 263 ASP A O 1
ATOM 2071 N N . SER A 1 264 ? 1.547 16.422 29.797 1 55 264 SER A N 1
ATOM 2072 C CA . SER A 1 264 ? 0.269 16.938 29.328 1 55 264 SER A CA 1
ATOM 2073 C C . SER A 1 264 ? 0.306 18.453 29.172 1 55 264 SER A C 1
ATOM 2075 O O . SER A 1 264 ? -0.448 19.031 28.375 1 55 264 SER A O 1
ATOM 2077 N N . ARG A 1 265 ? 0.951 19.234 30.062 1 51.34 265 ARG A N 1
ATOM 2078 C CA . ARG A 1 265 ? 0.881 20.703 30.062 1 51.34 265 ARG A CA 1
ATOM 2079 C C . ARG A 1 265 ? 1.716 21.281 28.922 1 51.34 265 ARG A C 1
ATOM 2081 O O . ARG A 1 265 ? 1.289 22.234 28.266 1 51.34 265 ARG A O 1
ATOM 2088 N N . THR A 1 266 ? 2.992 20.922 28.891 1 53.38 266 THR A N 1
ATOM 2089 C CA . THR A 1 266 ? 3.848 21.328 27.781 1 53.38 266 THR A CA 1
ATOM 2090 C C . THR A 1 266 ? 4.242 20.125 26.938 1 53.38 266 THR A C 1
ATOM 2092 O O . THR A 1 266 ? 4.973 19.25 27.391 1 53.38 266 THR A O 1
ATOM 2095 N N . PRO A 1 267 ? 3.666 19.984 25.797 1 64.12 267 PRO A N 1
ATOM 2096 C CA . PRO A 1 267 ? 3.781 18.734 25.062 1 64.12 267 PRO A CA 1
ATOM 2097 C C . PRO A 1 267 ? 5.23 18.328 24.812 1 64.12 267 PRO A C 1
ATOM 2099 O O . PRO A 1 267 ? 5.988 19.062 24.172 1 64.12 267 PRO A O 1
ATOM 2102 N N . ALA A 1 268 ? 5.984 17.797 25.766 1 78.19 268 ALA A N 1
ATOM 2103 C CA . ALA A 1 268 ? 7.266 17.125 25.578 1 78.19 268 ALA A CA 1
ATOM 2104 C C . ALA A 1 268 ? 7.141 15.633 25.844 1 78.19 268 ALA A C 1
ATOM 2106 O O . ALA A 1 268 ? 6.379 15.211 26.719 1 78.19 268 ALA A O 1
ATOM 2107 N N . ILE A 1 269 ? 7.758 14.977 24.875 1 88.62 269 ILE A N 1
ATOM 2108 C CA . ILE A 1 269 ? 7.746 13.523 25 1 88.62 269 ILE A CA 1
ATOM 2109 C C . ILE A 1 269 ? 9.172 13 25.141 1 88.62 269 ILE A C 1
ATOM 2111 O O . ILE A 1 269 ? 10.094 13.523 24.5 1 88.62 269 ILE A O 1
ATOM 2115 N N . THR A 1 270 ? 9.352 12.195 26.125 1 90.5 270 THR A N 1
ATOM 2116 C CA . THR A 1 270 ? 10.625 11.508 26.266 1 90.5 270 THR A CA 1
ATOM 2117 C C . THR A 1 270 ? 10.492 10.039 25.875 1 90.5 270 THR A C 1
ATOM 2119 O O . THR A 1 270 ? 9.625 9.328 26.375 1 90.5 270 THR A O 1
ATOM 2122 N N . LEU A 1 271 ? 11.367 9.641 24.984 1 94.44 271 LEU A N 1
ATOM 2123 C CA . LEU A 1 271 ? 11.352 8.266 24.5 1 94.44 271 LEU A CA 1
ATOM 2124 C C . LEU A 1 271 ? 12.609 7.52 24.938 1 94.44 271 LEU A C 1
ATOM 2126 O O . LEU A 1 271 ? 13.656 8.133 25.141 1 94.44 271 LEU A O 1
ATOM 2130 N N . GLN A 1 272 ? 12.508 6.234 25.141 1 93.88 272 GLN A N 1
ATOM 2131 C CA . GLN A 1 272 ? 13.656 5.371 25.406 1 93.88 272 GLN A CA 1
ATOM 2132 C C . GLN A 1 272 ? 14.445 5.109 24.125 1 93.88 272 GLN A C 1
ATOM 2134 O O . GLN A 1 272 ? 13.969 4.426 23.219 1 93.88 272 GLN A O 1
ATOM 2139 N N . ARG A 1 273 ? 15.648 5.531 24.062 1 92.81 273 ARG A N 1
ATOM 2140 C CA . ARG A 1 273 ? 16.422 5.543 22.828 1 92.81 273 ARG A CA 1
ATOM 2141 C C . ARG A 1 273 ? 16.672 4.129 22.312 1 92.81 273 ARG A C 1
ATOM 2143 O O . ARG A 1 273 ? 16.453 3.838 21.141 1 92.81 273 ARG A O 1
ATOM 2150 N N . GLN A 1 274 ? 17.094 3.246 23.188 1 93 274 GLN A N 1
ATOM 2151 C CA . GLN A 1 274 ? 17.422 1.89 22.766 1 93 274 G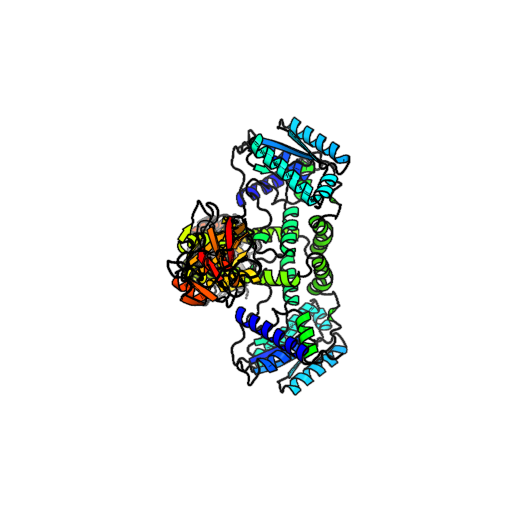LN A CA 1
ATOM 2152 C C . GLN A 1 274 ? 16.188 1.158 22.266 1 93 274 GLN A C 1
ATOM 2154 O O . GLN A 1 274 ? 16.25 0.424 21.281 1 93 274 GLN A O 1
ATOM 2159 N N . ALA A 1 275 ? 15.125 1.363 22.984 1 94.69 275 ALA A N 1
ATOM 2160 C CA . ALA A 1 275 ? 13.875 0.737 22.562 1 94.69 275 ALA A CA 1
ATOM 2161 C C . ALA A 1 275 ? 13.453 1.216 21.172 1 94.69 275 ALA A C 1
ATOM 2163 O O . ALA A 1 275 ? 12.969 0.428 20.359 1 94.69 275 ALA A O 1
ATOM 2164 N N . VAL A 1 276 ? 13.633 2.488 20.953 1 95.62 276 VAL A N 1
ATOM 2165 C CA . VAL A 1 276 ? 13.281 3.068 19.656 1 95.62 276 VAL A CA 1
ATOM 2166 C C . VAL A 1 276 ? 14.227 2.537 18.578 1 95.62 276 VAL A C 1
ATOM 2168 O O . VAL A 1 276 ? 13.789 2.227 17.469 1 95.62 276 VAL A O 1
ATOM 2171 N N . ALA A 1 277 ? 15.445 2.391 18.906 1 93.31 277 ALA A N 1
ATOM 2172 C CA . ALA A 1 277 ? 16.453 1.902 17.969 1 93.31 277 ALA A CA 1
ATOM 2173 C C . ALA A 1 277 ? 16.156 0.461 17.547 1 93.31 277 ALA A C 1
ATOM 2175 O O . ALA A 1 277 ? 16.438 0.062 16.422 1 93.31 277 ALA A O 1
ATOM 2176 N N . ASP A 1 278 ? 15.531 -0.271 18.422 1 93.62 278 ASP A N 1
ATOM 2177 C CA . ASP A 1 278 ? 15.289 -1.692 18.188 1 93.62 278 ASP A CA 1
ATOM 2178 C C . ASP A 1 278 ? 13.961 -1.913 17.469 1 93.62 278 ASP A C 1
ATOM 2180 O O . ASP A 1 278 ? 13.641 -3.037 17.078 1 93.62 278 ASP A O 1
ATOM 2184 N N . LEU A 1 279 ? 13.273 -0.876 17.281 1 94.56 279 LEU A N 1
ATOM 2185 C CA . LEU A 1 279 ? 11.984 -1.021 16.625 1 94.56 279 LEU A CA 1
ATOM 2186 C C . LEU A 1 279 ? 12.172 -1.5 15.18 1 94.56 279 LEU A C 1
ATOM 2188 O O . LEU A 1 279 ? 13.078 -1.047 14.484 1 94.56 279 LEU A O 1
ATOM 2192 N N . PRO A 1 280 ? 11.32 -2.479 14.766 1 92.88 280 PRO A N 1
ATOM 2193 C CA . PRO A 1 280 ? 11.32 -2.781 13.328 1 92.88 280 PRO A CA 1
ATOM 2194 C C . PRO A 1 280 ? 11.039 -1.553 12.469 1 92.88 280 PRO A C 1
ATOM 2196 O O . PRO A 1 280 ? 10.273 -0.676 12.867 1 92.88 280 PRO A O 1
ATOM 2199 N N . ARG A 1 281 ? 11.57 -1.524 11.305 1 89.12 281 ARG A N 1
ATOM 2200 C CA . ARG A 1 281 ? 11.492 -0.367 10.422 1 89.12 281 ARG A CA 1
ATOM 2201 C C . ARG A 1 281 ? 10.039 0.023 10.164 1 89.12 281 ARG A C 1
ATOM 2203 O O . ARG A 1 281 ? 9.719 1.208 10.055 1 89.12 281 ARG A O 1
ATOM 2210 N N . ALA A 1 282 ? 9.172 -0.931 10.031 1 92.31 282 ALA A N 1
ATOM 2211 C CA . ALA A 1 282 ? 7.754 -0.678 9.773 1 92.31 282 ALA A CA 1
ATOM 2212 C C . ALA A 1 282 ? 7.133 0.153 10.891 1 92.31 282 ALA A C 1
ATOM 2214 O O . ALA A 1 282 ? 6.32 1.042 10.633 1 92.31 282 ALA A O 1
ATOM 2215 N N . LEU A 1 283 ? 7.527 -0.1 12.086 1 95.12 283 LEU A N 1
ATOM 2216 C CA . LEU A 1 283 ? 6.949 0.578 13.242 1 95.12 283 LEU A CA 1
ATOM 2217 C C . LEU A 1 283 ? 7.684 1.883 13.531 1 95.12 283 LEU A C 1
ATOM 2219 O O . LEU A 1 283 ? 7.113 2.809 14.109 1 95.12 283 LEU A O 1
ATOM 2223 N N . PHE A 1 284 ? 8.961 1.941 13.07 1 93.94 284 PHE A N 1
ATOM 2224 C CA . PHE A 1 284 ? 9.773 3.137 13.281 1 93.94 284 PHE A CA 1
ATOM 2225 C C . PHE A 1 284 ? 9.125 4.352 12.625 1 93.94 284 PHE A C 1
ATOM 2227 O O . PHE A 1 284 ? 9 5.41 13.25 1 93.94 284 PHE A O 1
ATOM 2234 N N . TYR A 1 285 ? 8.711 4.191 11.477 1 89.38 285 TYR A N 1
ATOM 2235 C CA . TYR A 1 285 ? 8.039 5.258 10.75 1 89.38 285 TYR A CA 1
ATOM 2236 C C . TYR A 1 285 ? 6.766 5.688 11.469 1 89.38 285 TYR A C 1
ATOM 2238 O O . TYR A 1 285 ? 6.527 6.883 11.656 1 89.38 285 TYR A O 1
ATOM 2246 N N . ARG A 1 286 ? 5.973 4.801 11.859 1 91.56 286 ARG A N 1
ATOM 2247 C CA . ARG A 1 286 ? 4.676 5.055 12.484 1 91.56 286 ARG A CA 1
ATOM 2248 C C . ARG A 1 286 ? 4.844 5.66 13.875 1 91.56 286 ARG A C 1
ATOM 2250 O O . ARG A 1 286 ? 3.986 6.422 14.328 1 91.56 286 ARG A O 1
ATOM 2257 N N . LEU A 1 287 ? 5.941 5.336 14.531 1 94 287 LEU A N 1
ATOM 2258 C CA . LEU A 1 287 ? 6.258 5.969 15.805 1 94 287 LEU A CA 1
ATOM 2259 C C . LEU A 1 287 ? 6.344 7.484 15.656 1 94 287 LEU A C 1
ATOM 2261 O O . LEU A 1 287 ? 5.742 8.227 16.438 1 94 287 LEU A O 1
ATOM 2265 N N . TRP A 1 288 ? 7.043 7.852 14.648 1 91.88 288 TRP A N 1
ATOM 2266 C CA . TRP A 1 288 ? 7.266 9.281 14.477 1 91.88 288 TRP A CA 1
ATOM 2267 C C . TRP A 1 288 ? 5.996 9.977 14 1 91.88 288 TRP A C 1
ATOM 2269 O O . TRP A 1 288 ? 5.746 11.133 14.352 1 91.88 288 TRP A O 1
ATOM 2279 N N . GLN A 1 289 ? 5.223 9.297 13.227 1 88.62 289 GLN A N 1
ATOM 2280 C CA . GLN A 1 289 ? 3.916 9.844 12.883 1 88.62 289 GLN A CA 1
ATOM 2281 C C . GLN A 1 289 ? 3.082 10.109 14.125 1 88.62 289 GLN A C 1
ATOM 2283 O O . GLN A 1 289 ? 2.469 11.164 14.258 1 88.62 289 GLN A O 1
ATOM 2288 N N . ARG A 1 290 ? 3.062 9.18 15.008 1 88.69 290 ARG A N 1
ATOM 2289 C CA . ARG A 1 290 ? 2.309 9.305 16.25 1 88.69 290 ARG A CA 1
ATOM 2290 C C . ARG A 1 290 ? 2.857 10.438 17.109 1 88.69 290 ARG A C 1
ATOM 2292 O O . ARG A 1 290 ? 2.094 11.25 17.641 1 88.69 290 ARG A O 1
ATOM 2299 N N . VAL A 1 291 ? 4.168 10.477 17.203 1 90 291 VAL A N 1
ATOM 2300 C CA . VAL A 1 291 ? 4.824 11.477 18.047 1 90 291 VAL A CA 1
ATOM 2301 C C . VAL A 1 291 ? 4.523 12.875 17.516 1 90 291 VAL A C 1
ATOM 2303 O O . VAL A 1 291 ? 4.133 13.758 18.266 1 90 291 VAL A O 1
ATOM 2306 N N . PHE A 1 292 ? 4.633 13.039 16.219 1 88.25 292 PHE A N 1
ATOM 2307 C CA . PHE A 1 292 ? 4.422 14.367 15.648 1 88.25 292 PHE A CA 1
ATOM 2308 C C . PHE A 1 292 ? 2.945 14.734 15.664 1 88.25 292 PHE A C 1
ATOM 2310 O O . PHE A 1 292 ? 2.6 15.922 15.703 1 88.25 292 PHE A O 1
ATOM 2317 N N . SER A 1 293 ? 2.113 13.734 15.625 1 83.5 293 SER A N 1
ATOM 2318 C CA . SER A 1 293 ? 0.682 13.992 15.727 1 83.5 293 SER A CA 1
ATOM 2319 C C . SER A 1 293 ? 0.325 14.602 17.078 1 83.5 293 SER A C 1
ATOM 2321 O O . SER A 1 293 ? -0.598 15.414 17.172 1 83.5 293 SER A O 1
ATOM 2323 N N . ILE A 1 294 ? 1.046 14.234 18.094 1 82.69 294 ILE A N 1
ATOM 2324 C CA . ILE A 1 294 ? 0.827 14.742 19.453 1 82.69 294 ILE A CA 1
ATOM 2325 C C . ILE A 1 294 ? 1.091 16.25 19.484 1 82.69 294 ILE A C 1
ATOM 2327 O O . ILE A 1 294 ? 0.439 16.984 20.219 1 82.69 294 ILE A O 1
ATOM 2331 N N . PHE A 1 295 ? 1.94 16.656 18.578 1 80.12 295 PHE A N 1
ATOM 2332 C CA . PHE A 1 295 ? 2.289 18.078 18.5 1 80.12 295 PHE A CA 1
ATOM 2333 C C . PHE A 1 295 ? 1.506 18.766 17.406 1 80.12 295 PHE A C 1
ATOM 2335 O O . PHE A 1 295 ? 1.84 19.891 17.016 1 80.12 295 PHE A O 1
ATOM 2342 N N . ASN A 1 296 ? 0.502 18.031 16.828 1 72.81 296 ASN A N 1
ATOM 2343 C CA . ASN A 1 296 ? -0.347 18.547 15.758 1 72.81 296 ASN A CA 1
ATOM 2344 C C . ASN A 1 296 ? 0.478 19.016 14.562 1 72.81 296 ASN A C 1
ATOM 2346 O O . ASN A 1 296 ? 0.241 20.094 14.016 1 72.81 296 ASN A O 1
ATOM 2350 N N . SER A 1 297 ? 1.501 18.328 14.352 1 70.44 297 SER A N 1
ATOM 2351 C CA . SER A 1 297 ? 2.379 18.625 13.227 1 70.44 297 SER A CA 1
ATOM 2352 C C . SER A 1 297 ? 2.123 17.672 12.062 1 70.44 297 SER A C 1
ATOM 2354 O O . SER A 1 297 ? 1.385 16.703 12.203 1 70.44 297 SER A O 1
ATOM 2356 N N . GLU A 1 298 ? 2.691 18.031 10.93 1 69.06 298 GLU A N 1
ATOM 2357 C CA . GLU A 1 298 ? 2.576 17.188 9.75 1 69.06 298 GLU A CA 1
ATOM 2358 C C . GLU A 1 298 ? 3.137 15.789 10.023 1 69.06 298 GLU A C 1
ATOM 2360 O O . GLU A 1 298 ? 4.215 15.648 10.609 1 69.06 298 GLU A O 1
ATOM 2365 N N . THR A 1 299 ? 2.428 14.836 9.734 1 72.81 299 THR A N 1
ATOM 2366 C CA . THR A 1 299 ? 2.811 13.477 10.117 1 72.81 299 THR A CA 1
ATOM 2367 C C . THR A 1 299 ? 3.328 12.703 8.914 1 72.81 299 THR A C 1
ATOM 2369 O O . THR A 1 299 ? 3.582 11.5 9.008 1 72.81 299 THR A O 1
ATOM 2372 N N . THR A 1 300 ? 3.477 13.391 7.812 1 72.19 300 THR A N 1
ATOM 2373 C CA . THR A 1 300 ? 4.043 12.711 6.648 1 72.19 300 THR A CA 1
ATOM 2374 C C . THR A 1 300 ? 5.531 13.016 6.52 1 72.19 300 THR A C 1
ATOM 2376 O O . THR A 1 300 ? 5.941 14.18 6.566 1 72.19 300 THR A O 1
ATOM 2379 N N . PHE A 1 301 ? 6.363 12.016 6.492 1 75.75 301 PHE A N 1
ATOM 2380 C CA . PHE A 1 301 ? 7.809 12.164 6.395 1 75.75 301 PHE A CA 1
ATOM 2381 C C . PHE A 1 301 ? 8.32 11.609 5.07 1 75.75 301 PHE A C 1
ATOM 2383 O O . PHE A 1 301 ? 7.844 10.578 4.59 1 75.75 301 PHE A O 1
ATOM 2390 N N . SER A 1 302 ? 9.203 12.352 4.465 1 71.56 302 SER A N 1
ATOM 2391 C CA . SER A 1 302 ? 9.938 11.805 3.326 1 71.56 302 SER A CA 1
ATOM 2392 C C . SER A 1 302 ? 10.914 10.719 3.771 1 71.56 302 SER A C 1
ATOM 2394 O O . SER A 1 302 ? 11.211 10.594 4.961 1 71.56 302 SER A O 1
ATOM 2396 N N . GLN A 1 303 ? 11.328 9.922 2.803 1 70.56 303 GLN A N 1
ATOM 2397 C CA . GLN A 1 303 ? 12.312 8.891 3.107 1 70.56 303 GLN A CA 1
ATOM 2398 C C . GLN A 1 303 ? 13.586 9.508 3.682 1 70.56 303 GLN A C 1
ATOM 2400 O O . GLN A 1 303 ? 14.211 8.93 4.578 1 70.56 303 GLN A O 1
ATOM 2405 N N . LYS A 1 304 ? 13.953 10.594 3.094 1 73.75 304 LYS A N 1
ATOM 2406 C CA . LYS A 1 304 ? 15.141 11.289 3.584 1 73.75 304 LYS A CA 1
ATOM 2407 C C . LYS A 1 304 ? 14.977 11.688 5.051 1 73.75 304 LYS A C 1
ATOM 2409 O O . LYS A 1 304 ? 15.898 11.523 5.848 1 73.75 304 LYS A O 1
ATOM 2414 N N . GLN A 1 305 ? 13.844 12.172 5.418 1 83.12 305 GLN A N 1
ATOM 2415 C CA . GLN A 1 305 ? 13.562 12.594 6.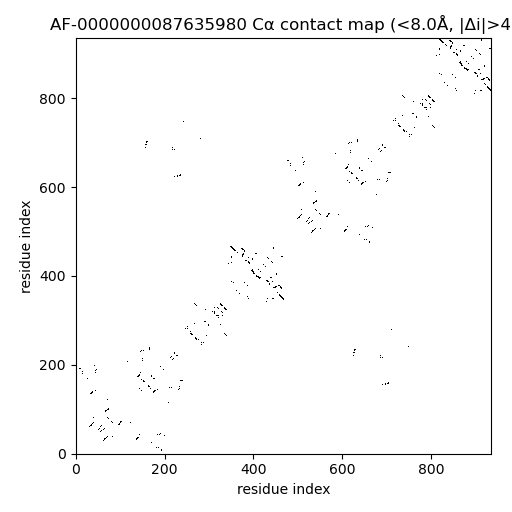785 1 83.12 305 GLN A CA 1
ATOM 2416 C C . GLN A 1 305 ? 13.555 11.406 7.742 1 83.12 305 GLN A C 1
ATOM 2418 O O . GLN A 1 305 ? 14.047 11.508 8.867 1 83.12 305 GLN A O 1
ATOM 2423 N N . VAL A 1 306 ? 13.047 10.336 7.289 1 84.31 306 VAL A N 1
ATOM 2424 C CA . VAL A 1 306 ? 13.008 9.133 8.117 1 84.31 306 VAL A CA 1
ATOM 2425 C C . VAL A 1 306 ? 14.43 8.648 8.375 1 84.31 306 VAL A C 1
ATOM 2427 O O . VAL A 1 306 ? 14.758 8.227 9.492 1 84.31 306 VAL A O 1
ATOM 2430 N N . ASN A 1 307 ? 15.203 8.656 7.332 1 80.5 307 ASN A N 1
ATOM 2431 C CA . ASN A 1 307 ? 16.594 8.258 7.492 1 80.5 307 ASN A CA 1
ATOM 2432 C C . ASN A 1 307 ? 17.328 9.172 8.461 1 80.5 307 ASN A C 1
ATOM 2434 O O . ASN A 1 307 ? 18.172 8.719 9.234 1 80.5 307 ASN A O 1
ATOM 2438 N N . GLU A 1 308 ? 17.016 10.445 8.383 1 86.62 308 GLU A N 1
ATOM 2439 C CA . GLU A 1 308 ? 17.625 11.391 9.312 1 86.62 308 GLU A CA 1
ATOM 2440 C C . GLU A 1 308 ? 17.219 11.078 10.75 1 86.62 308 GLU A C 1
ATOM 2442 O O . GLU A 1 308 ? 18.062 11.148 11.656 1 86.62 308 GLU A O 1
ATOM 2447 N N . LEU A 1 309 ? 16.016 10.773 10.938 1 91.62 309 LEU A N 1
ATOM 2448 C CA . LEU A 1 309 ? 15.531 10.406 12.258 1 91.62 309 LEU A CA 1
ATOM 2449 C C . LEU A 1 309 ? 16.234 9.148 12.766 1 91.62 309 LEU A C 1
ATOM 2451 O O . LEU A 1 309 ? 16.562 9.055 13.945 1 91.62 309 LEU A O 1
ATOM 2455 N N . TYR A 1 310 ? 16.391 8.242 11.844 1 89 310 TYR A N 1
ATOM 2456 C CA . TYR A 1 310 ? 17.094 7.008 12.188 1 89 310 TYR A CA 1
ATOM 2457 C C . TYR A 1 310 ? 18.5 7.301 12.664 1 89 310 TYR A C 1
ATOM 2459 O O . TYR A 1 310 ? 18.969 6.723 13.648 1 89 310 TYR A O 1
ATOM 2467 N N . GLU A 1 311 ? 19.125 8.188 11.938 1 87.94 311 GLU A N 1
ATOM 2468 C CA . GLU A 1 311 ? 20.484 8.57 12.297 1 87.94 311 GLU A CA 1
ATOM 2469 C C . GLU A 1 311 ? 20.531 9.234 13.672 1 87.94 311 GLU A C 1
ATOM 2471 O O . GLU A 1 311 ? 21.438 8.969 14.469 1 87.94 311 GLU A O 1
ATOM 2476 N N . VAL A 1 312 ? 19.625 10.055 13.969 1 90.12 312 VAL A N 1
ATOM 2477 C CA . VAL A 1 312 ? 19.531 10.734 15.258 1 90.12 312 VAL A CA 1
ATOM 2478 C C . VAL A 1 312 ? 19.391 9.703 16.375 1 90.12 312 VAL A C 1
ATOM 2480 O O . VAL A 1 312 ? 20.062 9.797 17.406 1 90.12 312 VAL A O 1
ATOM 2483 N N . VAL A 1 313 ? 18.578 8.75 16.172 1 92.69 313 VAL A N 1
ATOM 2484 C CA . VAL A 1 313 ? 18.297 7.719 17.172 1 92.69 313 VAL A CA 1
ATOM 2485 C C . VAL A 1 313 ? 19.547 6.859 17.391 1 92.69 313 VAL A C 1
ATOM 2487 O O . VAL A 1 313 ? 19.844 6.438 18.5 1 92.69 313 VAL A O 1
ATOM 2490 N N . GLN A 1 314 ? 20.25 6.605 16.281 1 86.31 314 GLN A N 1
ATOM 2491 C CA . GLN A 1 314 ? 21.453 5.77 16.344 1 86.31 314 GLN A CA 1
ATOM 2492 C C . GLN A 1 314 ? 22.625 6.551 16.922 1 86.31 314 GLN A C 1
ATOM 2494 O O . GLN A 1 314 ? 23.688 5.98 17.188 1 86.31 314 GLN A O 1
ATOM 2499 N N . GLY A 1 315 ? 22.469 7.77 17.219 1 76 315 GLY A N 1
ATOM 2500 C CA . GLY A 1 315 ? 23.516 8.586 17.812 1 76 315 GLY A CA 1
ATOM 2501 C C . GLY A 1 315 ? 24.531 9.086 16.797 1 76 315 GLY A C 1
ATOM 2502 O O . GLY A 1 315 ? 25.656 9.43 17.172 1 76 315 GLY A O 1
ATOM 2503 N N . LYS A 1 316 ? 24.188 8.867 15.578 1 71.62 316 LYS A N 1
ATOM 2504 C CA . LYS A 1 316 ? 25.062 9.383 14.531 1 71.62 316 LYS A CA 1
ATOM 2505 C C . LYS A 1 316 ? 24.766 10.852 14.234 1 71.62 316 LYS A C 1
ATOM 2507 O O . LYS A 1 316 ? 23.797 11.406 14.75 1 71.62 316 LYS A O 1
ATOM 2512 N N . LYS A 1 317 ? 25.688 11.648 13.633 1 67.12 317 LYS A N 1
ATOM 2513 C CA . LYS A 1 317 ? 25.438 13.016 13.203 1 67.12 317 LYS A CA 1
ATOM 2514 C C . LYS A 1 317 ? 24.375 13.062 12.102 1 67.12 317 LYS A C 1
ATOM 2516 O O . LYS A 1 317 ? 24.359 12.203 11.219 1 67.12 317 LYS A O 1
ATOM 2521 N N . PRO A 1 318 ? 23.422 13.961 12.25 1 66.31 318 PRO A N 1
ATOM 2522 C CA . PRO A 1 318 ? 23.188 15.031 13.227 1 66.31 318 PRO A CA 1
ATOM 2523 C C . PRO A 1 318 ? 22.5 14.523 14.492 1 66.31 318 PRO A C 1
ATOM 2525 O O . PRO A 1 318 ? 21.828 13.492 14.469 1 66.31 318 PRO A O 1
ATOM 2528 N N . LYS A 1 319 ? 22.641 15.266 15.531 1 73 319 LYS A N 1
ATOM 2529 C CA . LYS A 1 319 ? 22.109 14.852 16.828 1 73 319 LYS A CA 1
ATOM 2530 C C . LYS A 1 319 ? 20.672 15.328 17.016 1 73 319 LYS A C 1
ATOM 2532 O O . LYS A 1 319 ? 20.031 14.961 18 1 73 319 LYS A O 1
ATOM 2537 N N . GLN A 1 320 ? 20.25 16.156 16.047 1 82.94 320 GLN A N 1
ATOM 2538 C CA . GLN A 1 320 ? 18.891 16.672 16.188 1 82.94 320 GLN A CA 1
ATOM 2539 C C . GLN A 1 320 ? 18.141 16.672 14.859 1 82.94 320 GLN A C 1
ATOM 2541 O O . GLN A 1 320 ? 18.766 16.672 13.797 1 82.94 320 GLN A O 1
ATOM 2546 N N . PHE A 1 321 ? 16.875 16.484 14.883 1 90.44 321 PHE A N 1
ATOM 2547 C CA . PHE A 1 321 ? 15.953 16.578 13.758 1 90.44 321 PHE A CA 1
ATOM 2548 C C . PHE A 1 321 ? 14.844 17.578 14.047 1 90.44 321 PHE A C 1
ATOM 2550 O O . PHE A 1 321 ? 14.195 17.516 15.086 1 90.44 321 PHE A O 1
ATOM 2557 N N . ILE A 1 322 ? 14.789 18.656 13.211 1 86.38 322 ILE A N 1
ATOM 2558 C CA . ILE A 1 322 ? 13.781 19.703 13.422 1 86.38 322 ILE A CA 1
ATOM 2559 C C . ILE A 1 322 ? 12.844 19.766 12.219 1 86.38 322 ILE A C 1
ATOM 2561 O O . ILE A 1 322 ? 13.305 19.812 11.07 1 86.38 322 ILE A O 1
ATOM 2565 N N . ARG A 1 323 ? 11.562 19.688 12.523 1 84.75 323 ARG A N 1
ATOM 2566 C CA . ARG A 1 323 ? 10.555 19.859 11.484 1 84.75 323 ARG A CA 1
ATOM 2567 C C . ARG A 1 323 ? 9.273 20.453 12.055 1 84.75 323 ARG A C 1
ATOM 2569 O O . ARG A 1 323 ? 8.789 20.016 13.102 1 84.75 323 ARG A O 1
ATOM 2576 N N . SER A 1 324 ? 8.617 21.344 11.336 1 78.94 324 SER A N 1
ATOM 2577 C CA . SER A 1 324 ? 7.352 21.953 11.711 1 78.94 324 SER A CA 1
ATOM 2578 C C . SER A 1 324 ? 7.355 22.375 13.18 1 78.94 324 SER A C 1
ATOM 2580 O O . SER A 1 324 ? 6.438 22.047 13.93 1 78.94 324 SER A O 1
ATOM 2582 N N . ASN A 1 325 ? 8.438 22.906 13.742 1 78.12 325 ASN A N 1
ATOM 2583 C CA . ASN A 1 325 ? 8.594 23.469 15.078 1 78.12 325 ASN A CA 1
ATOM 2584 C C . ASN A 1 325 ? 8.688 22.359 16.141 1 78.12 325 ASN A C 1
ATOM 2586 O O . ASN A 1 325 ? 8.469 22.609 17.328 1 78.12 325 ASN A O 1
ATOM 2590 N N . VAL A 1 326 ? 8.906 21.203 15.727 1 87.75 326 VAL A N 1
ATOM 2591 C CA . VAL A 1 326 ? 9.117 20.078 16.641 1 87.75 326 VAL A CA 1
ATOM 2592 C C . VAL A 1 326 ? 10.57 19.625 16.562 1 87.75 326 VAL A C 1
ATOM 2594 O O . VAL A 1 326 ? 11.102 19.406 15.477 1 87.75 326 VAL A O 1
ATOM 2597 N N . LYS A 1 327 ? 11.172 19.578 17.688 1 88.94 327 LYS A N 1
ATOM 2598 C CA . LYS A 1 327 ? 12.578 19.188 17.766 1 88.94 327 LYS A CA 1
ATOM 2599 C C . LYS A 1 327 ? 12.719 17.781 18.375 1 88.94 327 LYS A C 1
ATOM 2601 O O . LYS A 1 327 ? 12.078 17.469 19.375 1 88.94 327 LYS A O 1
ATOM 2606 N N . VAL A 1 328 ? 13.492 16.969 17.688 1 91.94 328 VAL A N 1
ATOM 2607 C CA . VAL A 1 328 ? 13.852 15.633 18.156 1 91.94 328 VAL A CA 1
ATOM 2608 C C . VAL A 1 328 ? 15.344 15.578 18.469 1 91.94 328 VAL A C 1
ATOM 2610 O O . VAL A 1 328 ? 16.172 15.812 17.578 1 91.94 328 VAL A O 1
ATOM 2613 N N . ALA A 1 329 ? 15.68 15.336 19.703 1 88.75 329 ALA A N 1
ATOM 2614 C CA . ALA A 1 329 ? 17.094 15.305 20.094 1 88.75 329 ALA A CA 1
ATOM 2615 C C . ALA A 1 329 ? 17.406 14.062 20.922 1 88.75 329 ALA A C 1
ATOM 2617 O O . ALA A 1 329 ? 16.688 13.734 21.859 1 88.75 329 ALA A O 1
ATOM 2618 N N . ALA A 1 330 ? 18.375 13.391 20.422 1 88.88 330 ALA A N 1
ATOM 2619 C CA . ALA A 1 330 ? 18.844 12.234 21.172 1 88.88 330 ALA A CA 1
ATOM 2620 C C . ALA A 1 330 ? 19.922 12.641 22.188 1 88.88 330 ALA A C 1
ATOM 2622 O O . ALA A 1 330 ? 20.859 13.367 21.844 1 88.88 330 ALA A O 1
ATOM 2623 N N . GLN A 1 331 ? 19.688 12.305 23.469 1 78.12 331 GLN A N 1
ATOM 2624 C CA . GLN A 1 331 ? 20.641 12.547 24.547 1 78.12 331 GLN A CA 1
ATOM 2625 C C . GLN A 1 331 ? 20.859 11.289 25.375 1 78.12 331 GLN A C 1
ATOM 2627 O O . GLN A 1 331 ? 19.969 10.852 26.109 1 78.12 331 GLN A O 1
ATOM 2632 N N . TYR A 1 332 ? 22.031 10.836 25.234 1 80.88 332 TYR A N 1
ATOM 2633 C CA . TYR A 1 332 ? 22.375 9.617 25.969 1 80.88 332 TYR A CA 1
ATOM 2634 C C . TYR A 1 332 ? 21.359 8.508 25.672 1 80.88 332 TYR A C 1
ATOM 2636 O O . TYR A 1 332 ? 21.219 8.07 24.531 1 80.88 332 TYR A O 1
ATOM 2644 N N . ASP A 1 333 ? 20.562 8.156 26.703 1 86.12 333 ASP A N 1
ATOM 2645 C CA . ASP A 1 333 ? 19.719 6.969 26.547 1 86.12 333 ASP A CA 1
ATOM 2646 C C . ASP A 1 333 ? 18.266 7.359 26.297 1 86.12 333 ASP A C 1
ATOM 2648 O O . ASP A 1 333 ? 17.391 6.5 26.297 1 86.12 333 ASP A O 1
ATOM 2652 N N . ILE A 1 334 ? 18.188 8.727 26.062 1 88.12 334 ILE A N 1
ATOM 2653 C CA . ILE A 1 334 ? 16.797 9.156 25.875 1 88.12 334 ILE A CA 1
ATOM 2654 C C . ILE A 1 334 ? 16.703 10.031 24.625 1 88.12 334 ILE A C 1
ATOM 2656 O O . ILE A 1 334 ? 17.703 10.562 24.156 1 88.12 334 ILE A O 1
ATOM 2660 N N . ILE A 1 335 ? 15.484 10.102 24.062 1 92.62 335 ILE A N 1
ATOM 2661 C CA . ILE A 1 335 ? 15.141 11.008 22.984 1 92.62 335 ILE A CA 1
ATOM 2662 C C . ILE A 1 335 ? 14.117 12.031 23.453 1 92.62 335 ILE A C 1
ATOM 2664 O O . ILE A 1 335 ? 13.039 11.664 23.938 1 92.62 335 ILE A O 1
ATOM 2668 N N . GLN A 1 336 ? 14.438 13.234 23.359 1 88.5 336 GLN A N 1
ATOM 2669 C CA . GLN A 1 336 ? 13.531 14.305 23.75 1 88.5 336 GLN A CA 1
ATOM 2670 C C . GLN A 1 336 ? 12.852 14.93 22.531 1 88.5 336 GLN A C 1
ATOM 2672 O O . GLN A 1 336 ? 13.516 15.25 21.547 1 88.5 336 GLN A O 1
ATOM 2677 N N . VAL A 1 337 ? 11.539 14.977 22.609 1 91.44 337 VAL A N 1
ATOM 2678 C CA . VAL A 1 337 ? 10.758 15.609 21.547 1 91.44 337 VAL A CA 1
ATOM 2679 C C . VAL A 1 337 ? 9.922 16.75 22.125 1 91.44 337 VAL A C 1
ATOM 2681 O O . VAL A 1 337 ? 9.211 16.562 23.109 1 91.44 337 VAL A O 1
ATOM 2684 N N . GLY A 1 338 ? 9.953 17.875 21.578 1 86.69 338 GLY A N 1
ATOM 2685 C CA . GLY A 1 338 ? 9.195 19.031 22.047 1 86.69 338 GLY A CA 1
ATOM 2686 C C . GLY A 1 338 ? 9.078 20.125 21.016 1 86.69 338 GLY A C 1
ATOM 2687 O O . GLY A 1 338 ? 9.68 20.062 19.953 1 86.69 338 GLY A O 1
ATOM 2688 N N . ARG A 1 339 ? 7.953 20.953 21.141 1 79.5 339 ARG A N 1
ATOM 2689 C CA . ARG A 1 339 ? 7.805 22.109 20.266 1 79.5 339 ARG A CA 1
ATOM 2690 C C . ARG A 1 339 ? 8.969 23.078 20.438 1 79.5 339 ARG A C 1
ATOM 2692 O O . ARG A 1 339 ? 9.469 23.266 21.547 1 79.5 339 ARG A O 1
ATOM 2699 N N . LEU A 1 340 ? 9.227 23.359 19.219 1 62.75 340 LEU A N 1
ATOM 2700 C CA . LEU A 1 340 ? 10.203 24.438 19.281 1 62.75 340 LEU A CA 1
ATOM 2701 C C . LEU A 1 340 ? 9.609 25.672 19.922 1 62.75 340 LEU A C 1
ATOM 2703 O O . LEU A 1 340 ? 8.523 26.125 19.547 1 62.75 340 LEU A O 1
ATOM 2707 N N . ASN A 1 341 ? 8.984 25.594 21.078 1 48.31 341 ASN A N 1
ATOM 2708 C CA . ASN A 1 341 ? 8.469 26.812 21.672 1 48.31 341 ASN A CA 1
ATOM 2709 C C . ASN A 1 341 ? 8.898 28.047 20.891 1 48.31 341 ASN A C 1
ATOM 2711 O O . ASN A 1 341 ? 10.055 28.156 20.469 1 48.31 341 ASN A O 1
ATOM 2715 N N . THR A 1 342 ? 7.762 28.438 20.125 1 40.88 342 THR A N 1
ATOM 2716 C CA . THR A 1 342 ? 8.023 29.797 19.703 1 40.88 342 THR A CA 1
ATOM 2717 C C . THR A 1 342 ? 8.977 30.5 20.672 1 40.88 342 THR A C 1
ATOM 2719 O O . THR A 1 342 ? 9.492 31.578 20.359 1 40.88 342 THR A O 1
ATOM 2722 N N . THR A 1 343 ? 8.633 30.047 21.906 1 35.56 343 THR A N 1
ATOM 2723 C CA . THR A 1 343 ? 9.562 30.703 22.812 1 35.56 343 THR A CA 1
ATOM 2724 C C . THR A 1 343 ? 10.984 30.172 22.609 1 35.56 343 THR A C 1
ATOM 2726 O O . THR A 1 343 ? 11.914 30.594 23.297 1 35.56 343 THR A O 1
ATOM 2729 N N . ASP A 1 344 ? 11.016 28.891 22.125 1 36.84 344 ASP A N 1
ATOM 2730 C CA . ASP A 1 344 ? 12.328 28.625 21.547 1 36.84 344 ASP A CA 1
ATOM 2731 C C . ASP A 1 344 ? 12.5 29.344 20.219 1 36.84 344 ASP A C 1
ATOM 2733 O O . ASP A 1 344 ? 13.422 29.031 19.453 1 36.84 344 ASP A O 1
ATOM 2737 N N . LYS A 1 345 ? 11.445 29.625 19.578 1 40.75 345 LYS A N 1
ATOM 2738 C CA . LYS A 1 345 ? 11.594 30.812 18.75 1 40.75 345 LYS A CA 1
ATOM 2739 C C . LYS A 1 345 ? 12.641 31.766 19.328 1 40.75 345 LYS A C 1
ATOM 2741 O O . LYS A 1 345 ? 13.586 32.156 18.641 1 40.75 345 LYS A O 1
ATOM 2746 N N . GLY A 1 346 ? 11.859 32.781 20 1 37.78 346 GLY A N 1
ATOM 2747 C CA . GLY A 1 346 ? 12.469 34 20.453 1 37.78 346 GLY A CA 1
ATOM 2748 C C . GLY A 1 346 ? 13.453 33.812 21.594 1 37.78 346 GLY A C 1
ATOM 2749 O O . GLY A 1 346 ? 13.055 33.625 22.734 1 37.78 346 GLY A O 1
ATOM 2750 N N . HIS A 1 347 ? 14.055 32.719 21.672 1 42.19 347 HIS A N 1
ATOM 2751 C CA . HIS A 1 347 ? 15.148 33.156 22.516 1 42.19 347 HIS A CA 1
ATOM 2752 C C . HIS A 1 347 ? 15.086 34.656 22.781 1 42.19 347 HIS A C 1
ATOM 2754 O O . HIS A 1 347 ? 14.82 35.438 21.875 1 42.19 347 HIS A O 1
ATOM 2760 N N . PRO A 1 348 ? 14.219 34.812 23.953 1 50.19 348 PRO A N 1
ATOM 2761 C CA . PRO A 1 348 ? 14.18 36.281 24.016 1 50.19 348 PRO A CA 1
ATOM 2762 C C . PRO A 1 348 ? 15.234 36.938 23.141 1 50.19 348 PRO A C 1
ATOM 2764 O O . PRO A 1 348 ? 16.375 36.469 23.094 1 50.19 348 PRO A O 1
ATOM 2767 N N . VAL A 1 349 ? 14.578 37.312 22.172 1 58.47 349 VAL A N 1
ATOM 2768 C CA . VAL A 1 349 ? 15.531 38.188 21.484 1 58.47 349 VAL A CA 1
ATOM 2769 C C . VAL A 1 349 ? 15.875 39.375 22.344 1 58.47 349 VAL A C 1
ATOM 2771 O O . VAL A 1 349 ? 14.984 40.094 22.812 1 58.47 349 VAL A O 1
ATOM 2774 N N . TYR A 1 350 ? 16.906 39.188 22.766 1 73.5 350 TYR A N 1
ATOM 2775 C CA . TYR A 1 350 ? 17.375 40.312 23.562 1 73.5 350 TYR A CA 1
ATOM 2776 C C . TYR A 1 350 ? 17.984 41.406 22.688 1 73.5 350 TYR A C 1
ATOM 2778 O O . TYR A 1 350 ? 18.547 41.094 21.625 1 73.5 350 TYR A O 1
ATOM 2786 N N . ARG A 1 351 ? 17.453 42.469 23.016 1 80.81 351 ARG A N 1
ATOM 2787 C CA . ARG A 1 351 ? 18.078 43.625 22.375 1 80.81 351 ARG A CA 1
ATOM 2788 C C . ARG A 1 351 ? 18.703 44.562 23.422 1 80.81 351 ARG A C 1
ATOM 2790 O O . ARG A 1 351 ? 18.234 44.625 24.562 1 80.81 351 ARG A O 1
ATOM 2797 N N . LEU A 1 352 ? 19.719 45.156 22.969 1 86.62 352 LEU A N 1
ATOM 2798 C CA . LEU A 1 352 ? 20.297 46.219 23.781 1 86.62 352 LEU A CA 1
ATOM 2799 C C . LEU A 1 352 ? 19.5 47.5 23.641 1 86.62 352 LEU A C 1
ATOM 2801 O O . LEU A 1 352 ? 19.125 47.875 22.531 1 86.62 352 LEU A O 1
ATOM 2805 N N . VAL A 1 353 ? 19.078 47.938 24.75 1 86.75 353 VAL A N 1
ATOM 2806 C CA . VAL A 1 353 ? 18.359 49.188 24.719 1 86.75 353 VAL A CA 1
ATOM 2807 C C . VAL A 1 353 ? 19.125 50.25 25.531 1 86.75 353 VAL A C 1
ATOM 2809 O O . VAL A 1 353 ? 19.781 49.938 26.516 1 86.75 353 VAL A O 1
ATOM 2812 N N . GLY A 1 354 ? 19.078 51.469 25 1 85.38 354 GLY A N 1
ATOM 2813 C CA . GLY A 1 354 ? 19.625 52.594 25.766 1 85.38 354 GLY A CA 1
ATOM 2814 C C . GLY A 1 354 ? 21.141 52.656 25.75 1 85.38 354 GLY A C 1
ATOM 2815 O O . GLY A 1 354 ? 21.766 52.906 26.766 1 85.38 354 GLY A O 1
ATOM 2816 N N . LEU A 1 355 ? 21.625 52.312 24.703 1 87.62 355 LEU A N 1
ATOM 2817 C CA . LEU A 1 355 ? 23.078 52.375 24.594 1 87.62 355 LEU A CA 1
ATOM 2818 C C . LEU A 1 355 ? 23.578 53.812 24.703 1 87.62 355 LEU A C 1
ATOM 2820 O O . LEU A 1 355 ? 23.188 54.656 23.906 1 87.62 355 LEU A O 1
ATOM 2824 N N . ARG A 1 356 ? 24.422 54.094 25.75 1 89.06 356 ARG A N 1
ATOM 2825 C CA . ARG A 1 356 ? 25.016 55.406 25.891 1 89.06 356 ARG A CA 1
ATOM 2826 C C . ARG A 1 356 ? 26.5 55.312 26.25 1 89.06 356 ARG A C 1
ATOM 2828 O O . ARG A 1 356 ? 26.938 54.312 26.859 1 89.06 356 ARG A O 1
ATOM 2835 N N . CYS A 1 357 ? 27.188 56.375 25.969 1 88.94 357 CYS A N 1
ATOM 2836 C CA . CYS A 1 357 ? 28.594 56.469 26.297 1 88.94 357 CYS A CA 1
ATOM 2837 C C . CYS A 1 357 ? 28.797 57.25 27.594 1 88.94 357 CYS A C 1
ATOM 2839 O O . CYS A 1 357 ? 28.219 58.312 27.781 1 88.94 357 CYS A O 1
ATOM 2841 N N . VAL A 1 358 ? 29.516 56.594 28.469 1 87.94 358 VAL A N 1
ATOM 2842 C CA . VAL A 1 358 ? 29.797 57.188 29.75 1 87.94 358 VAL A CA 1
ATOM 2843 C C . VAL A 1 358 ? 31.297 57.469 29.875 1 87.94 358 VAL A C 1
ATOM 2845 O O . VAL A 1 358 ? 32.125 56.562 29.672 1 87.94 358 VAL A O 1
ATOM 2848 N N . THR A 1 359 ? 31.609 58.75 30.094 1 85.62 359 THR A N 1
ATOM 2849 C CA . THR A 1 359 ? 33 59.094 30.406 1 85.62 359 THR A CA 1
ATOM 2850 C C . THR A 1 359 ? 33.25 59.062 31.906 1 85.62 359 THR A C 1
ATOM 2852 O O . THR A 1 359 ? 32.5 59.656 32.688 1 85.62 359 THR A O 1
ATOM 2855 N N . TRP A 1 360 ? 34.094 58.312 32.312 1 79.62 360 TRP A N 1
ATOM 2856 C CA . TRP A 1 360 ? 34.375 58.125 33.719 1 79.62 360 TRP A CA 1
ATOM 2857 C C . TRP A 1 360 ? 35.812 58.531 34.031 1 79.62 360 TRP A C 1
ATOM 2859 O O . TRP A 1 360 ? 36.781 57.938 33.531 1 79.62 360 TRP A O 1
ATOM 2869 N N . LEU A 1 361 ? 35.906 59.656 34.75 1 70.88 361 LEU A N 1
ATOM 2870 C CA . LEU A 1 361 ? 37.188 60.156 35.219 1 70.88 361 LEU A CA 1
ATOM 2871 C C . LEU A 1 361 ? 37.375 59.844 36.688 1 70.88 361 LEU A C 1
ATOM 2873 O O . LEU A 1 361 ? 38.281 60.406 37.344 1 70.88 361 LEU A O 1
ATOM 2877 N N . GLY A 1 362 ? 36.5 59.094 37.375 1 61.69 362 GLY A N 1
ATOM 2878 C CA . GLY A 1 362 ? 36.531 58.906 38.812 1 61.69 362 GLY A CA 1
ATOM 2879 C C . GLY A 1 362 ? 37.719 58.094 39.281 1 61.69 362 GLY A C 1
ATOM 2880 O O . GLY A 1 362 ? 38.594 57.75 38.5 1 61.69 362 GLY A O 1
ATOM 2881 N N . PRO A 1 363 ? 37.594 57.719 40.625 1 63.5 363 PRO A N 1
ATOM 2882 C CA . PRO A 1 363 ? 38.719 57 41.219 1 63.5 363 PRO A CA 1
ATOM 2883 C C . PRO A 1 363 ? 38.938 55.594 40.625 1 63.5 363 PRO A C 1
ATOM 2885 O O . PRO A 1 363 ? 37.969 55 40.094 1 63.5 363 PRO A O 1
ATOM 2888 N N . THR A 1 364 ? 40.188 55.219 40.375 1 62.56 364 THR A N 1
ATOM 2889 C CA . THR A 1 364 ? 40.656 53.969 39.781 1 62.56 364 THR A CA 1
ATOM 2890 C C . THR A 1 364 ? 40.125 52.781 40.562 1 62.56 364 THR A C 1
ATOM 2892 O O . THR A 1 364 ? 40.312 51.625 40.156 1 62.56 364 THR A O 1
ATOM 2895 N N . VAL A 1 365 ? 39.312 52.969 41.562 1 66.56 365 VAL A N 1
ATOM 2896 C CA . VAL A 1 365 ? 39.031 51.844 42.469 1 66.56 365 VAL A CA 1
ATOM 2897 C C . VAL A 1 365 ? 37.594 51.344 42.219 1 66.56 365 VAL A C 1
ATOM 2899 O O . VAL A 1 365 ? 37.219 50.281 42.688 1 66.56 365 VAL A O 1
ATOM 2902 N N . ALA A 1 366 ? 36.75 52.125 41.469 1 74.62 366 ALA A N 1
ATOM 2903 C CA . ALA A 1 366 ? 35.375 51.625 41.25 1 74.62 366 ALA A CA 1
ATOM 2904 C C . ALA A 1 366 ? 34.906 51.938 39.844 1 74.62 366 ALA A C 1
ATOM 2906 O O . ALA A 1 366 ? 35.281 52.938 39.281 1 74.62 366 ALA A O 1
ATOM 2907 N N . PRO A 1 367 ? 34.031 51.094 39.25 1 80.06 367 PRO A N 1
ATOM 2908 C CA . PRO A 1 367 ? 33.406 51.344 37.938 1 80.06 367 PRO A CA 1
ATOM 2909 C C . PRO A 1 367 ? 32.375 52.469 37.969 1 80.06 367 PRO A C 1
ATOM 2911 O O . PRO A 1 367 ? 31.891 52.812 39.062 1 80.06 367 PRO A O 1
ATOM 2914 N N . PRO A 1 368 ? 32.219 53.125 36.812 1 82.19 368 PRO A N 1
ATOM 2915 C CA . PRO A 1 368 ? 31.141 54.125 36.812 1 82.19 368 PRO A CA 1
ATOM 2916 C C . PRO A 1 368 ? 29.797 53.562 37.25 1 82.19 368 PRO A C 1
ATOM 2918 O O . PRO A 1 368 ? 29.484 52.406 37 1 82.19 368 PRO A O 1
ATOM 2921 N N . PRO A 1 369 ? 29.062 54.312 38.031 1 81.69 369 PRO A N 1
ATOM 2922 C CA . PRO A 1 369 ? 27.75 53.844 38.469 1 81.69 369 PRO A CA 1
ATOM 2923 C C . PRO A 1 369 ? 26.766 53.688 37.344 1 81.69 369 PRO A C 1
ATOM 2925 O O . PRO A 1 369 ? 26.75 54.469 36.375 1 81.69 369 PRO A O 1
ATOM 2928 N N . LEU A 1 370 ? 25.969 52.562 37.438 1 84.25 370 LEU A N 1
ATOM 2929 C CA . LEU A 1 370 ? 24.906 52.281 36.469 1 84.25 370 LEU A CA 1
ATOM 2930 C C . LEU A 1 370 ? 23.609 52.969 36.875 1 84.25 370 LEU A C 1
ATOM 2932 O O . LEU A 1 370 ? 23.328 53.125 38.062 1 84.25 370 LEU A O 1
ATOM 2936 N N . LYS A 1 371 ? 22.938 53.469 35.875 1 84.75 371 LYS A N 1
ATOM 2937 C CA . LYS A 1 371 ? 21.578 53.969 36.125 1 84.75 371 LYS A CA 1
ATOM 2938 C C . LYS A 1 371 ? 20.656 52.844 36.531 1 84.75 371 LYS A C 1
ATOM 2940 O O . LYS A 1 371 ? 20.938 51.656 36.25 1 84.75 371 LYS A O 1
ATOM 2945 N N . ALA A 1 372 ? 19.531 53.125 37.219 1 80.44 372 ALA A N 1
ATOM 2946 C CA . ALA A 1 372 ? 18.594 52.156 37.75 1 80.44 372 ALA A CA 1
ATOM 2947 C C . ALA A 1 372 ? 18.109 51.156 36.688 1 80.44 372 ALA A C 1
ATOM 2949 O O . ALA A 1 372 ? 17.891 50 36.969 1 80.44 372 ALA A O 1
ATOM 2950 N N . ASP A 1 373 ? 18.125 51.562 35.469 1 82 373 ASP A N 1
ATOM 2951 C CA . ASP A 1 373 ? 17.562 50.719 34.438 1 82 373 ASP A CA 1
ATOM 2952 C C . ASP A 1 373 ? 18.656 50.094 33.594 1 82 373 ASP A C 1
ATOM 2954 O O . ASP A 1 373 ? 18.359 49.344 32.625 1 82 373 ASP A O 1
ATOM 2958 N N . GLU A 1 374 ? 19.844 50.312 33.938 1 88.56 374 GLU A N 1
ATOM 2959 C CA . GLU A 1 374 ? 20.938 49.781 33.156 1 88.56 374 GLU A CA 1
ATOM 2960 C C . GLU A 1 374 ? 21.484 48.5 33.781 1 88.56 374 GLU A C 1
ATOM 2962 O O . GLU A 1 374 ? 21.562 48.406 35.031 1 88.56 374 GLU A O 1
ATOM 2967 N N . THR A 1 375 ? 21.828 47.594 32.938 1 89.38 375 THR A N 1
ATOM 2968 C CA . THR A 1 375 ? 22.297 46.312 33.469 1 89.38 375 THR A CA 1
ATOM 2969 C C . THR A 1 375 ? 23.656 45.938 32.906 1 89.38 375 THR A C 1
ATOM 2971 O O . THR A 1 375 ? 24.281 44.969 33.344 1 89.38 375 THR A O 1
ATOM 2974 N N . VAL A 1 376 ? 24.203 46.688 32.031 1 92.44 376 VAL A N 1
ATOM 2975 C CA . VAL A 1 376 ? 25.438 46.344 31.375 1 92.44 376 VAL A CA 1
ATOM 2976 C C . VAL A 1 376 ? 26.406 47.531 31.391 1 92.44 376 VAL A C 1
ATOM 2978 O O . VAL A 1 376 ? 26 48.656 31.078 1 92.44 376 VAL A O 1
ATOM 2981 N N . LEU A 1 377 ? 27.656 47.344 31.75 1 92.12 377 LEU A N 1
ATOM 2982 C CA . LEU A 1 377 ? 28.75 48.312 31.672 1 92.12 377 LEU A CA 1
ATOM 2983 C C . LEU A 1 377 ? 30 47.656 31.094 1 92.12 377 LEU A C 1
ATOM 2985 O O . LEU A 1 377 ? 30.547 46.719 31.672 1 92.12 377 LEU A O 1
ATOM 2989 N N . ILE A 1 378 ? 30.422 48.188 29.969 1 92 378 ILE A N 1
ATOM 2990 C CA . ILE A 1 378 ? 31.594 47.625 29.344 1 92 378 ILE A CA 1
ATOM 2991 C C . ILE A 1 378 ? 32.5 48.719 28.828 1 92 378 ILE A C 1
ATOM 2993 O O . ILE A 1 378 ? 32.031 49.75 28.344 1 92 378 ILE A O 1
ATOM 2997 N N . PRO A 1 379 ? 33.844 48.531 28.922 1 91.06 379 PRO A N 1
ATOM 2998 C CA . PRO A 1 379 ? 34.75 49.5 28.344 1 91.06 379 PRO A CA 1
ATOM 2999 C C . PRO A 1 379 ? 34.625 49.625 26.828 1 91.06 379 PRO A C 1
ATOM 3001 O O . PRO A 1 379 ? 34.469 48.625 26.141 1 91.06 379 PRO A O 1
ATOM 3004 N N . GLN A 1 380 ? 34.625 50.781 26.359 1 91.94 380 GLN A N 1
ATOM 3005 C CA . GLN A 1 380 ? 34.469 51.031 24.922 1 91.94 380 GLN A CA 1
ATOM 3006 C C . GLN A 1 380 ? 35.594 50.375 24.141 1 91.94 380 GLN A C 1
ATOM 3008 O O . GLN A 1 380 ? 35.438 50.062 22.953 1 91.94 380 GLN A O 1
ATOM 3013 N N . THR A 1 381 ? 36.688 50.188 24.797 1 89.25 381 THR A N 1
ATOM 3014 C CA . THR A 1 381 ? 37.844 49.594 24.141 1 89.25 381 THR A CA 1
ATOM 3015 C C . THR A 1 381 ? 37.531 48.156 23.734 1 89.25 381 THR A C 1
ATOM 3017 O O . THR A 1 381 ? 38.156 47.625 22.812 1 89.25 381 THR A O 1
ATOM 3020 N N . MET A 1 382 ? 36.594 47.562 24.375 1 90.5 382 MET A N 1
ATOM 3021 C CA . MET A 1 382 ? 36.281 46.156 24.094 1 90.5 382 MET A CA 1
ATOM 3022 C C . MET A 1 382 ? 35.188 46.062 23.016 1 90.5 382 MET A C 1
ATOM 3024 O O . MET A 1 382 ? 34.969 44.969 22.469 1 90.5 382 MET A O 1
ATOM 3028 N N . ALA A 1 383 ? 34.531 47.094 22.828 1 90.62 383 ALA A N 1
ATOM 3029 C CA . ALA A 1 383 ? 33.469 47.188 21.812 1 90.62 383 ALA A CA 1
ATOM 3030 C C . ALA A 1 383 ? 33.438 48.594 21.203 1 90.62 383 ALA A C 1
ATOM 3032 O O . ALA A 1 383 ? 32.656 49.438 21.641 1 90.62 383 ALA A O 1
ATOM 3033 N N . LYS A 1 384 ? 34.219 48.781 20.219 1 89.62 384 LYS A N 1
ATOM 3034 C CA . LYS A 1 384 ? 34.406 50.125 19.641 1 89.62 384 LYS A CA 1
ATOM 3035 C C . LYS A 1 384 ? 33.125 50.656 19.047 1 89.62 384 LYS A C 1
ATOM 3037 O O . LYS A 1 384 ? 32.844 51.844 19.141 1 89.62 384 LYS A O 1
ATOM 3042 N N . GLN A 1 385 ? 32.375 49.812 18.391 1 87.94 385 GLN A N 1
ATOM 3043 C CA . GLN A 1 385 ? 31.156 50.219 17.75 1 87.94 385 GLN A CA 1
ATOM 3044 C C . GLN A 1 385 ? 29.938 49.875 18.609 1 87.94 385 GLN A C 1
ATOM 3046 O O . GLN A 1 385 ? 28.797 49.938 18.125 1 87.94 385 GLN A O 1
ATOM 3051 N N . GLY A 1 386 ? 30.156 49.562 19.891 1 90.19 386 GLY A N 1
ATOM 3052 C CA . GLY A 1 386 ? 29.078 49.156 20.781 1 90.19 386 GLY A CA 1
ATOM 3053 C C . GLY A 1 386 ? 28.969 47.656 20.906 1 90.19 386 GLY A C 1
ATOM 3054 O O . GLY A 1 386 ? 29.297 46.906 19.969 1 90.19 386 GLY A O 1
ATOM 3055 N N . PRO A 1 387 ? 28.594 47.219 22.094 1 91 387 PRO A N 1
ATOM 3056 C CA . PRO A 1 387 ? 28.344 45.781 22.25 1 91 387 PRO A CA 1
ATOM 3057 C C . PRO A 1 387 ? 27.078 45.312 21.531 1 91 387 PRO A C 1
ATOM 3059 O O . PRO A 1 387 ? 26.234 46.156 21.172 1 91 387 PRO A O 1
ATOM 3062 N N . TYR A 1 388 ? 27.016 44.062 21.219 1 90.38 388 TYR A N 1
ATOM 3063 C CA . TYR A 1 388 ? 25.844 43.5 20.547 1 90.38 388 TYR A CA 1
ATOM 3064 C C . TYR A 1 388 ? 25.531 42.094 21.062 1 90.38 388 TYR A C 1
ATOM 3066 O O . TYR A 1 388 ? 26.391 41.469 21.688 1 90.38 388 TYR A O 1
ATOM 3074 N N . LEU A 1 389 ? 24.266 41.719 20.859 1 89.19 389 LEU A N 1
ATOM 3075 C CA . LEU A 1 389 ? 23.812 40.406 21.281 1 89.19 389 LEU A CA 1
ATOM 3076 C C . LEU A 1 389 ? 23.75 39.438 20.094 1 89.19 389 LEU A C 1
ATOM 3078 O O . LEU A 1 389 ? 23.25 39.812 19.031 1 89.19 389 LEU A O 1
ATOM 3082 N N . ARG A 1 390 ? 24.344 38.344 20.297 1 85.88 390 ARG A N 1
ATOM 3083 C CA . ARG A 1 390 ? 24.25 37.281 19.281 1 85.88 390 ARG A CA 1
ATOM 3084 C C . ARG A 1 390 ? 24.344 35.906 19.906 1 85.88 390 ARG A C 1
ATOM 3086 O O . ARG A 1 390 ? 24.688 35.781 21.078 1 85.88 390 ARG A O 1
ATOM 3093 N N . HIS A 1 391 ? 24.078 35 19.094 1 85.62 391 HIS A N 1
ATOM 3094 C CA . HIS A 1 391 ? 24.266 33.594 19.516 1 85.62 391 HIS A CA 1
ATOM 3095 C C . HIS A 1 391 ? 25.719 33.156 19.312 1 85.62 391 HIS A C 1
ATOM 3097 O O . HIS A 1 391 ? 26.5 33.875 18.672 1 85.62 391 HIS A O 1
ATOM 3103 N N . ARG A 1 392 ? 26.016 31.938 19.891 1 85.12 392 ARG A N 1
ATOM 3104 C CA . ARG A 1 392 ? 27.406 31.516 19.891 1 85.12 392 ARG A CA 1
ATOM 3105 C C . ARG A 1 392 ? 27.859 31.125 18.484 1 85.12 392 ARG A C 1
ATOM 3107 O O . ARG A 1 392 ? 27.062 30.672 17.672 1 85.12 392 ARG A O 1
ATOM 3114 N N . LYS A 1 393 ? 29.125 31.422 18.109 1 82.81 393 LYS A N 1
ATOM 3115 C CA . LYS A 1 393 ? 29.797 31.016 16.875 1 82.81 393 LYS A CA 1
ATOM 3116 C C . LYS A 1 393 ? 31 30.125 17.172 1 82.81 393 LYS A C 1
ATOM 3118 O O . LYS A 1 393 ? 31.594 30.219 18.25 1 82.81 393 LYS A O 1
ATOM 3123 N N . ALA A 1 394 ? 31.266 29.328 16.156 1 81.38 394 ALA A N 1
ATOM 3124 C CA . ALA A 1 394 ? 32.438 28.453 16.297 1 81.38 394 ALA A CA 1
ATOM 3125 C C . ALA A 1 394 ? 33.719 29.281 16.5 1 81.38 394 ALA A C 1
ATOM 3127 O O . ALA A 1 394 ? 33.969 30.25 15.781 1 81.38 394 ALA A O 1
ATOM 3128 N N . GLY A 1 395 ? 34.406 28.938 17.562 1 84.5 395 GLY A N 1
ATOM 3129 C CA . GLY A 1 395 ? 35.688 29.609 17.812 1 84.5 395 GLY A CA 1
ATOM 3130 C C . GLY A 1 395 ? 35.562 30.75 18.812 1 84.5 395 GLY A C 1
ATOM 3131 O O . GLY A 1 395 ? 36.562 31.391 19.141 1 84.5 395 GLY A O 1
ATOM 3132 N N . ASP A 1 396 ? 34.406 30.953 19.297 1 89.31 396 ASP A N 1
ATOM 3133 C CA . ASP A 1 396 ? 34.188 32.031 20.25 1 89.31 396 ASP A CA 1
ATOM 3134 C C . ASP A 1 396 ? 35 31.828 21.531 1 89.31 396 ASP A C 1
ATOM 3136 O O . ASP A 1 396 ? 35.188 30.688 21.969 1 89.31 396 ASP A O 1
ATOM 3140 N N . ARG A 1 397 ? 35.594 32.969 22.031 1 92.62 397 ARG A N 1
ATOM 3141 C CA . ARG A 1 397 ? 36.25 33 23.344 1 92.62 397 ARG A CA 1
ATOM 3142 C C . ARG A 1 397 ? 35.531 33.938 24.297 1 92.62 397 ARG A C 1
ATOM 3144 O O . ARG A 1 397 ? 35.031 35 23.891 1 92.62 397 ARG A O 1
ATOM 3151 N N . ILE A 1 398 ? 35.469 33.562 25.562 1 92.12 398 ILE A N 1
ATOM 3152 C CA . ILE A 1 398 ? 34.75 34.375 26.562 1 92.12 398 ILE A CA 1
ATOM 3153 C C . ILE A 1 398 ? 35.75 34.906 27.594 1 92.12 398 ILE A C 1
ATOM 3155 O O . ILE A 1 398 ? 36.719 34.188 27.969 1 92.12 398 ILE A O 1
ATOM 3159 N N . VAL A 1 399 ? 35.5 36.094 28.062 1 90.81 399 VAL A N 1
ATOM 3160 C CA . VAL A 1 399 ? 36.344 36.719 29.062 1 90.81 399 VAL A CA 1
ATOM 3161 C C . VAL A 1 399 ? 35.969 36.188 30.453 1 90.81 399 VAL A C 1
ATOM 3163 O O . VAL A 1 399 ? 34.781 36 30.75 1 90.81 399 VAL A O 1
ATOM 3166 N N . LEU A 1 400 ? 36.906 35.844 31.219 1 90.19 400 LEU A N 1
ATOM 3167 C CA . LEU A 1 400 ? 36.719 35.469 32.594 1 90.19 400 LEU A CA 1
ATOM 3168 C C . LEU A 1 400 ? 36.844 36.656 33.531 1 90.19 400 LEU A C 1
ATOM 3170 O O . LEU A 1 400 ? 37.844 37.406 33.5 1 90.19 400 LEU A O 1
ATOM 3174 N N . ARG A 1 401 ? 35.75 36.812 34.344 1 85.31 401 ARG A N 1
ATOM 3175 C CA . ARG A 1 401 ? 35.688 38 35.188 1 85.31 401 ARG A CA 1
ATOM 3176 C C . ARG A 1 401 ? 35.719 37.625 36.656 1 85.31 401 ARG A C 1
ATOM 3178 O O . ARG A 1 401 ? 35.219 36.594 37.062 1 85.31 401 ARG A O 1
ATOM 3185 N N . ARG A 1 402 ? 36.406 38.562 37.406 1 82.56 402 ARG A N 1
ATOM 3186 C CA . ARG A 1 402 ? 36.344 38.469 38.875 1 82.56 402 ARG A CA 1
ATOM 3187 C C . ARG A 1 402 ? 35.062 39.062 39.406 1 82.56 402 ARG A C 1
ATOM 3189 O O . ARG A 1 402 ? 34.281 39.656 38.656 1 82.56 402 ARG A O 1
ATOM 3196 N N . LYS A 1 403 ? 34.781 38.875 40.688 1 80.75 403 LYS A N 1
ATOM 3197 C CA . LYS A 1 403 ? 33.594 39.406 41.344 1 80.75 403 LYS A CA 1
ATOM 3198 C C . LYS A 1 403 ? 33.5 40.906 41.188 1 80.75 403 LYS A C 1
ATOM 3200 O O . LYS A 1 403 ? 32.406 41.469 41.094 1 80.75 403 LYS A O 1
ATOM 3205 N N . ASP A 1 404 ? 34.625 41.531 41.031 1 78.75 404 ASP A N 1
ATOM 3206 C CA . ASP A 1 404 ? 34.656 43 40.938 1 78.75 404 ASP A CA 1
ATOM 3207 C C . ASP A 1 404 ? 34.531 43.469 39.5 1 78.75 404 ASP A C 1
ATOM 3209 O O . ASP A 1 404 ? 34.562 44.688 39.25 1 78.75 404 ASP A O 1
ATOM 3213 N N . GLY A 1 405 ? 34.438 42.594 38.594 1 82.31 405 GLY A N 1
ATOM 3214 C CA . GLY A 1 405 ? 34.219 42.969 37.219 1 82.31 405 GLY A CA 1
ATOM 3215 C C . GLY A 1 405 ? 35.5 43 36.406 1 82.31 405 GLY A C 1
ATOM 3216 O O . GLY A 1 405 ? 35.469 43.188 35.188 1 82.31 405 GLY A O 1
ATOM 3217 N N . ARG A 1 406 ? 36.688 42.719 37 1 86.12 406 ARG A N 1
ATOM 3218 C CA . ARG A 1 406 ? 37.969 42.75 36.281 1 86.12 406 ARG A CA 1
ATOM 3219 C C . ARG A 1 406 ? 38.188 41.438 35.562 1 86.12 406 ARG A C 1
ATOM 3221 O O . ARG A 1 406 ? 37.875 40.375 36.062 1 86.12 406 ARG A O 1
ATOM 3228 N N . ILE A 1 407 ? 38.781 41.656 34.375 1 86.38 407 ILE A N 1
ATOM 3229 C CA . ILE A 1 407 ? 39.031 40.5 33.531 1 86.38 407 ILE A CA 1
ATOM 3230 C C . ILE A 1 407 ? 40.344 39.844 34 1 86.38 407 ILE A C 1
ATOM 3232 O O . ILE A 1 407 ? 41.375 40.5 34.156 1 86.38 407 ILE A O 1
ATOM 3236 N N . TRP A 1 408 ? 40.375 38.594 34.312 1 85.62 408 TRP A N 1
ATOM 3237 C CA . TRP A 1 408 ? 41.594 37.938 34.719 1 85.62 408 TRP A CA 1
ATOM 3238 C C . TRP A 1 408 ? 42.031 36.875 33.719 1 85.62 408 TRP A C 1
ATOM 3240 O O . TRP A 1 408 ? 43.125 36.312 33.844 1 85.62 408 TRP A O 1
ATOM 3250 N N . GLY A 1 409 ? 41.219 36.594 32.719 1 87.38 409 GLY A N 1
ATOM 3251 C CA . GLY A 1 409 ? 41.594 35.625 31.703 1 87.38 409 GLY A CA 1
ATOM 3252 C C . GLY A 1 409 ? 40.562 35.406 30.641 1 87.38 409 GLY A C 1
ATOM 3253 O O . GLY A 1 409 ? 39.562 36.156 30.562 1 87.38 409 GLY A O 1
ATOM 3254 N N . HIS A 1 410 ? 40.938 34.5 29.641 1 90.5 410 HIS A N 1
ATOM 3255 C CA . HIS A 1 410 ? 40.031 34.094 28.578 1 90.5 410 HIS A CA 1
ATOM 3256 C C . HIS A 1 410 ? 39.938 32.562 28.453 1 90.5 410 HIS A C 1
ATOM 3258 O O . HIS A 1 410 ? 40.875 31.859 28.875 1 90.5 410 HIS A O 1
ATOM 3264 N N . LYS A 1 411 ? 38.812 32.094 28.031 1 90.38 411 LYS A N 1
ATOM 3265 C CA . LYS A 1 411 ? 38.594 30.672 27.797 1 90.38 411 LYS A CA 1
ATOM 3266 C C . LYS A 1 411 ? 37.719 30.438 26.562 1 90.38 411 LYS A C 1
ATOM 3268 O O . LYS A 1 411 ? 36.938 31.312 26.188 1 90.38 411 LYS A O 1
ATOM 3273 N N . LYS A 1 412 ? 37.969 29.312 25.922 1 90.81 412 LYS A N 1
ATOM 3274 C CA . LYS A 1 412 ? 37.062 28.969 24.844 1 90.81 412 LYS A CA 1
ATOM 3275 C C . LYS A 1 412 ? 35.625 28.891 25.344 1 90.81 412 LYS A C 1
ATOM 3277 O O . LYS A 1 412 ? 35.344 28.312 26.406 1 90.81 412 LYS A O 1
ATOM 3282 N N . LEU A 1 413 ? 34.688 29.516 24.562 1 92.44 413 LEU A N 1
ATOM 3283 C CA . LEU A 1 413 ? 33.281 29.562 25 1 92.44 413 LEU A CA 1
ATOM 3284 C C . LEU A 1 413 ? 32.75 28.141 25.188 1 92.44 413 LEU A C 1
ATOM 3286 O O . LEU A 1 413 ? 32 27.891 26.141 1 92.44 413 LEU A O 1
ATOM 3290 N N . LYS A 1 414 ? 33.125 27.328 24.25 1 86.94 414 LYS A N 1
ATOM 3291 C CA . LYS A 1 414 ? 32.656 25.953 24.344 1 86.94 414 LYS A CA 1
ATOM 3292 C C . LYS A 1 414 ? 33.031 25.328 25.688 1 86.94 414 LYS A C 1
ATOM 3294 O O . LYS A 1 414 ? 32.219 24.703 26.344 1 86.94 414 LYS A O 1
ATOM 3299 N N . ASP A 1 415 ? 34.281 25.5 26.141 1 87.94 415 ASP A N 1
ATOM 3300 C CA . ASP A 1 415 ? 34.781 24.984 27.422 1 87.94 415 ASP A CA 1
ATOM 3301 C C . ASP A 1 415 ? 34.094 25.656 28.594 1 87.94 415 ASP A C 1
ATOM 3303 O O . ASP A 1 415 ? 33.781 25 29.594 1 87.94 415 ASP A O 1
ATOM 3307 N N . TRP A 1 416 ? 33.875 26.828 28.469 1 90.44 416 TRP A N 1
ATOM 3308 C CA . TRP A 1 416 ? 33.188 27.578 29.516 1 90.44 416 TRP A CA 1
ATOM 3309 C C . TRP A 1 416 ? 31.781 27.078 29.734 1 90.44 416 TRP A C 1
ATOM 3311 O O . TRP A 1 416 ? 31.344 26.906 30.875 1 90.44 416 TRP A O 1
ATOM 3321 N N . LEU A 1 417 ? 31.094 26.859 28.719 1 88.12 417 LEU A N 1
ATOM 3322 C CA . LEU A 1 417 ? 29.719 26.359 28.812 1 88.12 417 LEU A CA 1
ATOM 3323 C C . LEU A 1 417 ? 29.672 24.984 29.453 1 88.12 417 LEU A C 1
ATOM 3325 O O . LEU A 1 417 ? 28.75 24.688 30.234 1 88.12 417 LEU A O 1
ATOM 3329 N N . ILE A 1 418 ? 30.562 24.219 29.125 1 84.5 418 ILE A N 1
ATOM 3330 C CA . ILE A 1 418 ? 30.672 22.906 29.719 1 84.5 418 ILE A CA 1
ATOM 3331 C C . ILE A 1 418 ? 30.922 23.047 31.219 1 84.5 418 ILE A C 1
ATOM 3333 O O . ILE A 1 418 ? 30.297 22.344 32.031 1 84.5 418 ILE A O 1
ATOM 3337 N N . ASP A 1 419 ? 31.812 23.969 31.609 1 85.56 419 ASP A N 1
ATOM 3338 C CA . ASP A 1 419 ? 32.156 24.219 33 1 85.56 419 ASP A CA 1
ATOM 3339 C C . ASP A 1 419 ? 30.922 24.719 33.781 1 85.56 419 ASP A C 1
ATOM 3341 O O . ASP A 1 419 ? 30.766 24.406 34.969 1 85.56 419 ASP A O 1
ATOM 3345 N N . GLN A 1 420 ? 30.109 25.422 33.062 1 83.88 420 GLN A N 1
ATOM 3346 C CA . GLN A 1 420 ? 28.906 25.969 33.719 1 83.88 420 GLN A CA 1
ATOM 3347 C C . GLN A 1 420 ? 27.797 24.922 33.75 1 83.88 420 GLN A C 1
ATOM 3349 O O . GLN A 1 420 ? 26.703 25.188 34.219 1 83.88 420 GLN A O 1
ATOM 3354 N N . LYS A 1 421 ? 28.016 23.688 33.156 1 79.88 421 LYS A N 1
ATOM 3355 C CA . LYS A 1 421 ? 27.109 22.547 33.125 1 79.88 421 LYS A CA 1
ATOM 3356 C C . LYS A 1 421 ? 25.828 22.859 32.344 1 79.88 421 LYS A C 1
ATOM 3358 O O . LYS A 1 421 ? 24.734 22.438 32.719 1 79.88 421 LYS A O 1
ATOM 3363 N N . ILE A 1 422 ? 26 23.703 31.469 1 79.81 422 ILE A N 1
ATOM 3364 C CA . ILE A 1 422 ? 24.875 24 30.578 1 79.81 422 ILE A CA 1
ATOM 3365 C C . ILE A 1 422 ? 24.75 22.906 29.516 1 79.81 422 ILE A C 1
ATOM 3367 O O . ILE A 1 422 ? 25.703 22.656 28.766 1 79.81 422 ILE A O 1
ATOM 3371 N N . PRO A 1 423 ? 23.734 22.344 29.5 1 74.75 423 PRO A N 1
ATOM 3372 C CA . PRO A 1 423 ? 23.562 21.266 28.531 1 74.75 423 PRO A CA 1
ATOM 3373 C C . PRO A 1 423 ? 23.703 21.734 27.078 1 74.75 423 PRO A C 1
ATOM 3375 O O . PRO A 1 423 ? 23.359 22.875 26.766 1 74.75 423 PRO A O 1
ATOM 3378 N N . GLN A 1 424 ? 24.25 20.891 26.25 1 73.38 424 GLN A N 1
ATOM 3379 C CA . GLN A 1 424 ? 24.547 21.219 24.859 1 73.38 424 GLN A CA 1
ATOM 3380 C C . GLN A 1 424 ? 23.281 21.688 24.141 1 73.38 424 GLN A C 1
ATOM 3382 O O . GLN A 1 424 ? 23.328 22.625 23.344 1 73.38 424 GLN A O 1
ATOM 3387 N N . ALA A 1 425 ? 22.219 21.203 24.469 1 66.31 425 ALA A N 1
ATOM 3388 C CA . ALA A 1 425 ? 20.953 21.484 23.828 1 66.31 425 ALA A CA 1
ATOM 3389 C C . ALA A 1 425 ? 20.516 22.922 24.062 1 66.31 425 ALA A C 1
ATOM 3391 O O . ALA A 1 425 ? 19.828 23.531 23.234 1 66.31 425 ALA A O 1
ATOM 3392 N N . ASP A 1 426 ? 20.969 23.484 25.078 1 70.75 426 ASP A N 1
ATOM 3393 C CA . ASP A 1 426 ? 20.547 24.828 25.484 1 70.75 426 ASP A CA 1
ATOM 3394 C C . ASP A 1 426 ? 21.547 25.891 25.016 1 70.75 426 ASP A C 1
ATOM 3396 O O . ASP A 1 426 ? 21.234 27.078 24.984 1 70.75 426 ASP A O 1
ATOM 3400 N N . ARG A 1 427 ? 22.641 25.438 24.578 1 78.06 427 ARG A N 1
ATOM 3401 C CA . ARG A 1 427 ? 23.75 26.359 24.328 1 78.06 427 ARG A CA 1
ATOM 3402 C C . ARG A 1 427 ? 23.5 27.219 23.109 1 78.06 427 ARG A C 1
ATOM 3404 O O . ARG A 1 427 ? 23.891 28.391 23.062 1 78.06 427 ARG A O 1
ATOM 3411 N N . ASP A 1 428 ? 22.781 26.656 22.219 1 74.5 428 ASP A N 1
ATOM 3412 C CA . ASP A 1 428 ? 22.578 27.391 20.969 1 74.5 428 ASP A CA 1
ATOM 3413 C C . ASP A 1 428 ? 21.516 28.484 21.141 1 74.5 428 ASP A C 1
ATOM 3415 O O . ASP A 1 428 ? 21.484 29.453 20.391 1 74.5 428 ASP A O 1
ATOM 3419 N N . ALA A 1 429 ? 20.781 28.344 22.062 1 72.5 429 ALA A N 1
ATOM 3420 C CA . ALA A 1 429 ? 19.703 29.312 22.297 1 72.5 429 ALA A CA 1
ATOM 3421 C C . ALA A 1 429 ? 20.156 30.453 23.172 1 72.5 429 ALA A C 1
ATOM 3423 O O . ALA A 1 429 ? 19.469 31.469 23.312 1 72.5 429 ALA A O 1
ATOM 3424 N N . LEU A 1 430 ? 21.234 30.328 23.719 1 81.12 430 LEU A N 1
ATOM 3425 C CA . LEU A 1 430 ? 21.719 31.344 24.641 1 81.12 430 LEU A CA 1
ATOM 3426 C C . LEU A 1 430 ? 22.172 32.594 23.891 1 81.12 430 LEU A C 1
ATOM 3428 O O . LEU A 1 430 ? 22.719 32.5 22.781 1 81.12 430 LEU A O 1
ATOM 3432 N N . TRP A 1 431 ? 21.781 33.75 24.453 1 84.75 431 TRP A N 1
ATOM 3433 C CA . TRP A 1 431 ? 22.297 35 23.953 1 84.75 431 TRP A CA 1
ATOM 3434 C C . TRP A 1 431 ? 23.547 35.438 24.719 1 84.75 431 TRP A C 1
ATOM 3436 O O . TRP A 1 431 ? 23.641 35.281 25.938 1 84.75 431 TRP A O 1
ATOM 3446 N N . PHE A 1 432 ? 24.422 35.875 23.922 1 90.12 432 PHE A N 1
ATOM 3447 C CA . PHE A 1 432 ? 25.672 36.344 24.516 1 90.12 432 PHE A CA 1
ATOM 3448 C C . PHE A 1 432 ? 25.922 37.812 24.188 1 90.12 432 PHE A C 1
ATOM 3450 O O . PHE A 1 432 ? 25.641 38.25 23.078 1 90.12 432 PHE A O 1
ATOM 3457 N N . LEU A 1 433 ? 26.391 38.5 25.172 1 91.69 433 LEU A N 1
ATOM 3458 C CA . LEU A 1 433 ? 26.906 39.875 24.984 1 91.69 433 LEU A CA 1
ATOM 3459 C C . LEU A 1 433 ? 28.312 39.844 24.406 1 91.69 433 LEU A C 1
ATOM 3461 O O . LEU A 1 433 ? 29.219 39.219 25 1 91.69 433 LEU A O 1
ATOM 3465 N N . CYS A 1 434 ? 28.438 40.469 23.25 1 92.06 434 CYS A N 1
ATOM 3466 C CA . CYS A 1 434 ? 29.703 40.375 22.562 1 92.06 434 CYS A CA 1
ATOM 3467 C C . CYS A 1 434 ? 30.297 41.75 22.312 1 92.06 434 CYS A C 1
ATOM 3469 O O . CYS A 1 434 ? 29.562 42.719 22.141 1 92.06 434 CYS A O 1
ATOM 3471 N N . GLY A 1 435 ? 31.641 41.812 22.406 1 91 435 GLY A N 1
ATOM 3472 C CA . GLY A 1 435 ? 32.375 42.969 21.938 1 91 435 GLY A CA 1
ATOM 3473 C C . GLY A 1 435 ? 32.938 42.781 20.531 1 91 435 GLY A C 1
ATOM 3474 O O . GLY A 1 435 ? 32.344 42.125 19.688 1 91 435 GLY A O 1
ATOM 3475 N N . ASP A 1 436 ? 34.094 43.375 20.359 1 88 436 ASP A N 1
ATOM 3476 C CA . ASP A 1 436 ? 34.719 43.344 19.031 1 88 436 ASP A CA 1
ATOM 3477 C C . ASP A 1 436 ? 35.25 41.969 18.703 1 88 436 ASP A C 1
ATOM 3479 O O . ASP A 1 436 ? 35.062 41.469 17.578 1 88 436 ASP A O 1
ATOM 3483 N N . THR A 1 437 ? 35.844 41.281 19.641 1 84.81 437 THR A N 1
ATOM 3484 C CA . THR A 1 437 ? 36.562 40.062 19.297 1 84.81 437 THR A CA 1
ATOM 3485 C C . THR A 1 437 ? 36.188 38.938 20.234 1 84.81 437 THR A C 1
ATOM 3487 O O . THR A 1 437 ? 36.531 37.781 20 1 84.81 437 THR A O 1
ATOM 3490 N N . THR A 1 438 ? 35.562 39.25 21.312 1 86.5 438 THR A N 1
ATOM 3491 C CA . THR A 1 438 ? 35.344 38.219 22.328 1 86.5 438 THR A CA 1
ATOM 3492 C C . THR A 1 438 ? 33.906 38.312 22.875 1 86.5 438 THR A C 1
ATOM 3494 O O . THR A 1 438 ? 33.281 39.375 22.812 1 86.5 438 THR A O 1
ATOM 3497 N N . VAL A 1 439 ? 33.5 37.219 23.422 1 91.31 439 VAL A N 1
ATOM 3498 C CA . VAL A 1 439 ? 32.25 37.156 24.188 1 91.31 439 VAL A CA 1
ATOM 3499 C C . VAL A 1 439 ? 32.5 37.719 25.609 1 91.31 439 VAL A C 1
ATOM 3501 O O . VAL A 1 439 ? 33.469 37.344 26.25 1 91.31 439 VAL A O 1
ATOM 3504 N N . LEU A 1 440 ? 31.594 38.531 26.016 1 91.31 440 LEU A N 1
ATOM 3505 C CA . LEU A 1 440 ? 31.797 39.219 27.281 1 91.31 440 LEU A CA 1
ATOM 3506 C C . LEU A 1 440 ? 31 38.562 28.406 1 91.31 440 LEU A C 1
ATOM 3508 O O . LEU A 1 440 ? 31.469 38.5 29.547 1 91.31 440 LEU A O 1
ATOM 3512 N N . ALA A 1 441 ? 29.812 38.156 28.156 1 88.81 441 ALA A N 1
ATOM 3513 C CA . ALA A 1 441 ? 28.969 37.531 29.172 1 88.81 441 ALA A CA 1
ATOM 3514 C C . ALA A 1 441 ? 27.734 36.875 28.547 1 88.81 441 ALA A C 1
ATOM 3516 O O . ALA A 1 441 ? 27.484 37.062 27.344 1 88.81 441 ALA A O 1
ATOM 3517 N N . LEU A 1 442 ? 27 36.188 29.438 1 86.44 442 LEU A N 1
ATOM 3518 C CA . LEU A 1 442 ? 25.672 35.719 29.047 1 86.44 442 LEU A CA 1
ATOM 3519 C C . LEU A 1 442 ? 24.719 36.906 28.906 1 86.44 442 LEU A C 1
ATOM 3521 O O . LEU A 1 442 ? 24.719 37.812 29.75 1 86.44 442 LEU A O 1
ATOM 3525 N N . GLY A 1 443 ? 24.047 37 27.766 1 83.38 443 GLY A N 1
ATOM 3526 C CA . GLY A 1 443 ? 23.109 38.062 27.5 1 83.38 443 GLY A CA 1
ATOM 3527 C C . GLY A 1 443 ? 21.734 37.812 28.094 1 83.38 443 GLY A C 1
ATOM 3528 O O . GLY A 1 443 ? 20.797 37.438 27.391 1 83.38 443 GLY A O 1
ATOM 3529 N N . MET A 1 444 ? 21.516 38.094 29.344 1 80 444 MET A N 1
ATOM 3530 C CA . MET A 1 444 ? 20.219 37.938 30.016 1 80 444 MET A CA 1
ATOM 3531 C C . MET A 1 444 ? 19.734 39.281 30.578 1 80 444 MET A C 1
ATOM 3533 O O . MET A 1 444 ? 20.516 40.031 31.125 1 80 444 MET A O 1
ATOM 3537 N N . PRO A 1 445 ? 18.438 39.656 30.391 1 78.38 445 PRO A N 1
ATOM 3538 C CA . PRO A 1 445 ? 17.922 40.969 30.828 1 78.38 445 PRO A CA 1
ATOM 3539 C C . PRO A 1 445 ? 18.094 41.219 32.312 1 78.38 445 PRO A C 1
ATOM 3541 O O . PRO A 1 445 ? 18.312 42.344 32.75 1 78.38 445 PRO A O 1
ATOM 3544 N N . LYS A 1 446 ? 18 40.25 33.188 1 75.44 446 LYS A N 1
ATOM 3545 C CA . LYS A 1 446 ? 17.969 40.531 34.625 1 75.44 446 LYS A CA 1
ATOM 3546 C C . LYS A 1 446 ? 19.359 40.312 35.25 1 75.44 446 LYS A C 1
ATOM 3548 O O . LYS A 1 446 ? 19.547 40.562 36.438 1 75.44 446 LYS A O 1
ATOM 3553 N N . SER A 1 447 ? 20.234 40.156 34.469 1 80.62 447 SER A N 1
ATOM 3554 C CA . SER A 1 447 ? 21.578 39.969 35 1 80.62 447 SER A CA 1
ATOM 3555 C C . SER A 1 447 ? 22.453 41.188 34.781 1 80.62 447 SER A C 1
ATOM 3557 O O . SER A 1 447 ? 22.453 41.781 33.688 1 80.62 447 SER A O 1
ATOM 3559 N N . ILE A 1 448 ? 23.094 41.625 35.844 1 84.88 448 ILE A N 1
ATOM 3560 C CA . ILE A 1 448 ? 23.984 42.781 35.75 1 84.88 448 ILE A CA 1
ATOM 3561 C C . ILE A 1 448 ? 25.359 42.312 35.281 1 84.88 448 ILE A C 1
ATOM 3563 O O . ILE A 1 448 ? 25.938 41.375 35.844 1 84.88 448 ILE A O 1
ATOM 3567 N N . THR A 1 449 ? 25.797 42.875 34.25 1 89 449 THR A N 1
ATOM 3568 C CA . THR A 1 449 ? 27.141 42.594 33.75 1 89 449 THR A CA 1
ATOM 3569 C C . THR A 1 449 ? 28 43.844 33.781 1 89 449 THR A C 1
ATOM 3571 O O . THR A 1 449 ? 27.719 44.812 33.094 1 89 449 THR A O 1
ATOM 3574 N N . ILE A 1 450 ? 29.031 43.75 34.625 1 87.56 450 ILE A N 1
ATOM 3575 C CA . ILE A 1 450 ? 29.969 44.875 34.719 1 87.56 450 ILE A CA 1
ATOM 3576 C C . ILE A 1 450 ? 31.375 44.406 34.375 1 87.56 450 ILE A C 1
ATOM 3578 O O . ILE A 1 450 ? 31.891 43.469 35.031 1 87.56 450 ILE A O 1
ATOM 3582 N N . ILE A 1 451 ? 31.922 44.969 33.406 1 88.44 451 ILE A N 1
ATOM 3583 C CA . ILE A 1 451 ? 33.344 44.781 33.094 1 88.44 451 ILE A CA 1
ATOM 3584 C C . ILE A 1 451 ? 34.094 46.094 33.375 1 88.44 451 ILE A C 1
ATOM 3586 O O . ILE A 1 451 ? 33.781 47.125 32.75 1 88.44 451 ILE A O 1
ATOM 3590 N N . TRP A 1 452 ? 35 45.875 34.219 1 84.25 452 TRP A N 1
ATOM 3591 C CA . TRP A 1 452 ? 35.75 47.031 34.688 1 84.25 452 TRP A CA 1
ATOM 3592 C C . TRP A 1 452 ? 37.219 46.938 34.312 1 84.25 452 TRP A C 1
ATOM 3594 O O . TRP A 1 452 ? 37.844 45.906 34.531 1 84.25 452 TRP A O 1
ATOM 3604 N N . ASP A 1 453 ? 37.688 48 33.688 1 81.31 453 ASP A N 1
ATOM 3605 C CA . ASP A 1 453 ? 39.094 48.188 33.375 1 81.31 453 ASP A CA 1
ATOM 3606 C C . ASP A 1 453 ? 39.625 49.5 33.938 1 81.31 453 ASP A C 1
ATOM 3608 O O . ASP A 1 453 ? 39.125 50.562 33.594 1 81.31 453 ASP A O 1
ATOM 3612 N N . GLU A 1 454 ? 40.656 49.375 34.75 1 78.94 454 GLU A N 1
ATOM 3613 C CA . GLU A 1 454 ? 41.219 50.531 35.438 1 78.94 454 GLU A CA 1
ATOM 3614 C C . GLU A 1 454 ? 41.781 51.562 34.438 1 78.94 454 GLU A C 1
ATOM 3616 O O . GLU A 1 454 ? 41.812 52.75 34.75 1 78.94 454 GLU A O 1
ATOM 3621 N N . GLN A 1 455 ? 42.156 51.094 33.375 1 79.31 455 GLN A N 1
ATOM 3622 C CA . GLN A 1 455 ? 42.781 51.969 32.406 1 79.31 455 GLN A CA 1
ATOM 3623 C C . GLN A 1 455 ? 41.75 52.594 31.469 1 79.31 455 GLN A C 1
ATOM 3625 O O . GLN A 1 455 ? 42.062 53.562 30.766 1 79.31 455 GLN A O 1
ATOM 3630 N N . ALA A 1 456 ? 40.562 52.094 31.531 1 84.19 456 ALA A N 1
ATOM 3631 C CA . ALA A 1 456 ? 39.531 52.625 30.609 1 84.19 456 ALA A CA 1
ATOM 3632 C C . ALA A 1 456 ? 38.875 53.875 31.172 1 84.19 456 ALA A C 1
ATOM 3634 O O . ALA A 1 456 ? 38.594 53.938 32.375 1 84.19 456 ALA A O 1
ATOM 3635 N N . THR A 1 457 ? 38.656 54.906 30.266 1 87.31 457 THR A N 1
ATOM 3636 C CA . THR A 1 457 ? 38.031 56.125 30.703 1 87.31 457 THR A CA 1
ATOM 3637 C C . THR A 1 457 ? 36.625 56.281 30.078 1 87.31 457 THR A C 1
ATOM 3639 O O . THR A 1 457 ? 35.875 57.156 30.438 1 87.31 457 THR A O 1
ATOM 3642 N N . THR A 1 458 ? 36.406 55.469 29.172 1 90.69 458 THR A N 1
ATOM 3643 C CA . THR A 1 458 ? 35.094 55.5 28.5 1 90.69 458 THR A CA 1
ATOM 3644 C C . THR A 1 458 ? 34.438 54.125 28.516 1 90.69 458 THR A C 1
ATOM 3646 O O . THR A 1 458 ? 35.094 53.094 28.359 1 90.69 458 THR A O 1
ATOM 3649 N N . TYR A 1 459 ? 33.094 54.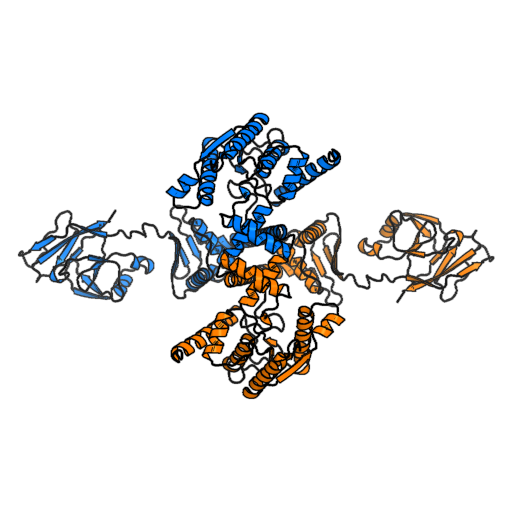156 28.797 1 92.44 459 TYR A N 1
ATOM 3650 C CA . TYR A 1 459 ? 32.344 52.906 28.938 1 92.44 459 TYR A CA 1
ATOM 3651 C C . TYR A 1 459 ? 31.031 52.969 28.141 1 92.44 459 TYR A C 1
ATOM 3653 O O . TYR A 1 459 ? 30.5 54.062 27.891 1 92.44 459 TYR A O 1
ATOM 3661 N N . TRP A 1 460 ? 30.609 51.812 27.719 1 92.81 460 TRP A N 1
ATOM 3662 C CA . TRP A 1 460 ? 29.234 51.656 27.25 1 92.81 460 TRP A CA 1
ATOM 3663 C C . TRP A 1 460 ? 28.312 51.25 28.391 1 92.81 460 TRP A C 1
ATOM 3665 O O . TRP A 1 460 ? 28.641 50.344 29.156 1 92.81 460 TRP A O 1
ATOM 3675 N N . ALA A 1 461 ? 27.25 51.906 28.578 1 93.31 461 ALA A N 1
ATOM 3676 C CA . ALA A 1 461 ? 26.203 51.5 29.516 1 93.31 461 ALA A CA 1
ATOM 3677 C C . ALA A 1 461 ? 24.875 51.25 28.812 1 93.31 461 ALA A C 1
ATOM 3679 O O . ALA A 1 461 ? 24.453 52.094 27.984 1 93.31 461 ALA A O 1
ATOM 3680 N N . CYS A 1 462 ? 24.297 50.125 29.016 1 91.88 462 CYS A N 1
ATOM 3681 C CA . CYS A 1 462 ? 23.031 49.812 28.375 1 91.88 462 CYS A CA 1
ATOM 3682 C C . CYS A 1 462 ? 22.266 48.781 29.188 1 91.88 462 CYS A C 1
ATOM 3684 O O . CYS A 1 462 ? 22.672 48.406 30.281 1 91.88 462 CYS A O 1
ATOM 3686 N N . SER A 1 463 ? 21.078 48.438 28.688 1 90.81 463 SER A N 1
ATOM 3687 C CA . SER A 1 463 ? 20.25 47.375 29.297 1 90.81 463 SER A CA 1
ATOM 3688 C C . SER A 1 463 ? 19.859 46.344 28.266 1 90.81 463 SER A C 1
ATOM 3690 O O . SER A 1 463 ? 19.797 46.625 27.062 1 90.81 463 SER A O 1
ATOM 3692 N N . ILE A 1 464 ? 19.766 45.125 28.75 1 88.94 464 ILE A N 1
ATOM 3693 C CA . ILE A 1 464 ? 19.25 44.031 27.922 1 88.94 464 ILE A CA 1
ATOM 3694 C C . ILE A 1 464 ? 17.781 43.812 28.203 1 88.94 464 ILE A C 1
ATOM 3696 O O . ILE A 1 464 ? 17.375 43.625 29.359 1 88.94 464 ILE A O 1
ATOM 3700 N N . LYS A 1 465 ? 17.062 43.969 27.203 1 84.5 465 LYS A N 1
ATOM 3701 C CA . LYS A 1 465 ? 15.633 43.75 27.344 1 84.5 465 LYS A CA 1
ATOM 3702 C C . LYS A 1 465 ? 15.156 42.656 26.375 1 84.5 465 LYS A C 1
ATOM 3704 O O . LYS A 1 465 ? 15.742 42.469 25.312 1 84.5 465 LYS A O 1
ATOM 3709 N N . GLU A 1 466 ? 14.227 42.031 26.859 1 78.12 466 GLU A N 1
ATOM 3710 C CA . GLU A 1 466 ? 13.594 41 26.016 1 78.12 466 GLU A CA 1
ATOM 3711 C C . GLU A 1 466 ? 12.695 41.656 24.969 1 78.12 466 GLU A C 1
ATOM 3713 O O . GLU A 1 466 ? 11.93 42.562 25.266 1 78.12 466 GLU A O 1
ATOM 3718 N N . GLU A 1 467 ? 13.188 41.469 23.734 1 65.06 467 GLU A N 1
ATOM 3719 C CA . GLU A 1 467 ? 12.312 42 22.703 1 65.06 467 GLU A CA 1
ATOM 3720 C C . GLU A 1 467 ? 10.945 41.312 22.734 1 65.06 467 GLU A C 1
ATOM 3722 O O . GLU A 1 467 ? 10.859 40.062 22.734 1 65.06 467 GLU A O 1
ATOM 3727 N N . ASN A 1 468 ? 9.898 41.812 23.25 1 53.69 468 ASN A N 1
ATOM 3728 C CA . ASN A 1 468 ? 8.523 41.344 23.172 1 53.69 468 ASN A CA 1
ATOM 3729 C C . ASN A 1 468 ? 8.094 41.062 21.734 1 53.69 468 ASN A C 1
ATOM 3731 O O . ASN A 1 468 ? 8.438 41.844 20.828 1 53.69 468 ASN A O 1
ATOM 3735 N N . MET B 1 1 ? 32.469 19.875 -26.172 1 31.48 1 MET B N 1
ATOM 3736 C CA . MET B 1 1 ? 33.281 20.234 -25.016 1 31.48 1 MET B CA 1
ATOM 3737 C C . MET B 1 1 ? 33.375 19.094 -24.016 1 31.48 1 MET B C 1
ATOM 3739 O O . MET B 1 1 ? 32.344 18.594 -23.578 1 31.48 1 MET B O 1
ATOM 3743 N N . SER B 1 2 ? 34.469 18.422 -24.016 1 38.25 2 SER B N 1
ATOM 3744 C CA . SER B 1 2 ? 34.781 17.266 -23.188 1 38.25 2 SER B CA 1
ATOM 3745 C C . SER B 1 2 ? 34.562 17.562 -21.719 1 38.25 2 SER B C 1
ATOM 3747 O O . SER B 1 2 ? 35.031 18.562 -21.188 1 38.25 2 SER B O 1
ATOM 3749 N N . VAL B 1 3 ? 33.438 17.172 -21.266 1 51.78 3 VAL B N 1
ATOM 3750 C CA . VAL B 1 3 ? 33.219 17.375 -19.828 1 51.78 3 VAL B CA 1
ATOM 3751 C C . VAL B 1 3 ? 34.5 17.094 -19.078 1 51.78 3 VAL B C 1
ATOM 3753 O O . VAL B 1 3 ? 35.188 16.109 -19.344 1 51.78 3 VAL B O 1
ATOM 3756 N N . PRO B 1 4 ? 34.938 18.094 -18.391 1 58.91 4 PRO B N 1
ATOM 3757 C CA . PRO B 1 4 ? 36.219 17.922 -17.703 1 58.91 4 PRO B CA 1
ATOM 3758 C C . PRO B 1 4 ? 36.281 16.594 -16.922 1 58.91 4 PRO B C 1
ATOM 3760 O O . PRO B 1 4 ? 35.25 16.078 -16.469 1 58.91 4 PRO B O 1
ATOM 3763 N N . ASP B 1 5 ? 37.375 15.766 -17.062 1 61.22 5 ASP B N 1
ATOM 3764 C CA . ASP B 1 5 ? 37.75 14.484 -16.469 1 61.22 5 ASP B CA 1
ATOM 3765 C C . ASP B 1 5 ? 37.25 14.375 -15.031 1 61.22 5 ASP B C 1
ATOM 3767 O O . ASP B 1 5 ? 36.812 13.312 -14.602 1 61.22 5 ASP B O 1
ATOM 3771 N N . THR B 1 6 ? 37.156 15.57 -14.406 1 69.06 6 THR B N 1
ATOM 3772 C CA . THR B 1 6 ? 36.812 15.57 -12.984 1 69.06 6 THR B CA 1
ATOM 3773 C C . THR B 1 6 ? 35.312 15.344 -12.805 1 69.06 6 THR B C 1
ATOM 3775 O O . THR B 1 6 ? 34.906 14.648 -11.875 1 69.06 6 THR B O 1
ATOM 3778 N N . VAL B 1 7 ? 34.656 15.914 -13.766 1 68.94 7 VAL B N 1
ATOM 3779 C CA . VAL B 1 7 ? 33.188 15.789 -13.672 1 68.94 7 VAL B CA 1
ATOM 3780 C C . VAL B 1 7 ? 32.781 14.359 -13.992 1 68.94 7 VAL B C 1
ATOM 3782 O O . VAL B 1 7 ? 31.891 13.805 -13.344 1 68.94 7 VAL B O 1
ATOM 3785 N N . ASN B 1 8 ? 33.438 13.852 -14.891 1 83.62 8 ASN B N 1
ATOM 3786 C CA . ASN B 1 8 ? 33.156 12.469 -15.258 1 83.62 8 ASN B CA 1
ATOM 3787 C C . ASN B 1 8 ? 33.469 11.516 -14.109 1 83.62 8 ASN B C 1
ATOM 3789 O O . ASN B 1 8 ? 32.688 10.602 -13.828 1 83.62 8 ASN B O 1
ATOM 3793 N N . GLU B 1 9 ? 34.5 11.828 -13.406 1 85.62 9 GLU B N 1
ATOM 3794 C CA . GLU B 1 9 ? 34.906 10.953 -12.297 1 85.62 9 GLU B CA 1
ATOM 3795 C C . GLU B 1 9 ? 33.906 11.016 -11.156 1 85.62 9 GLU B C 1
ATOM 3797 O O . GLU B 1 9 ? 33.594 10 -10.523 1 85.62 9 GLU B O 1
ATOM 3802 N N . THR B 1 10 ? 33.438 12.133 -11.008 1 87.44 10 THR B N 1
ATOM 3803 C CA . THR B 1 10 ? 32.438 12.305 -9.945 1 87.44 10 THR B CA 1
ATOM 3804 C C . THR B 1 10 ? 31.156 11.578 -10.297 1 87.44 10 THR B C 1
ATOM 3806 O O . THR B 1 10 ? 30.516 10.969 -9.438 1 87.44 10 THR B O 1
ATOM 3809 N N . CYS B 1 11 ? 30.797 11.625 -11.586 1 89.62 11 CYS B N 1
ATOM 3810 C CA . CYS B 1 11 ? 29.594 10.945 -12.055 1 89.62 11 CYS B CA 1
ATOM 3811 C C . CYS B 1 11 ? 29.703 9.438 -11.859 1 89.62 11 CYS B C 1
ATOM 3813 O O . CYS B 1 11 ? 28.766 8.789 -11.391 1 89.62 11 CYS B O 1
ATOM 3815 N N . ILE B 1 12 ? 30.891 8.969 -12.148 1 93.5 12 ILE B N 1
ATOM 3816 C CA . ILE B 1 12 ? 31.141 7.531 -12.031 1 93.5 12 ILE B CA 1
ATOM 3817 C C . ILE B 1 12 ? 31.094 7.121 -10.562 1 93.5 12 ILE B C 1
ATOM 3819 O O . ILE B 1 12 ? 30.406 6.16 -10.203 1 93.5 12 ILE B O 1
ATOM 3823 N N . ARG B 1 13 ? 31.719 7.875 -9.758 1 92.38 13 ARG B N 1
ATOM 3824 C CA . ARG B 1 13 ? 31.797 7.559 -8.328 1 92.38 13 ARG B CA 1
ATOM 3825 C C . ARG B 1 13 ? 30.406 7.633 -7.68 1 92.38 13 ARG B C 1
ATOM 3827 O O . ARG B 1 13 ? 30.062 6.773 -6.867 1 92.38 13 ARG B O 1
ATOM 3834 N N . ASP B 1 14 ? 29.719 8.633 -8.055 1 92.88 14 ASP B N 1
ATOM 3835 C CA . ASP B 1 14 ? 28.391 8.82 -7.477 1 92.88 14 ASP B CA 1
ATOM 3836 C C . ASP B 1 14 ? 27.453 7.688 -7.879 1 92.88 14 ASP B C 1
ATOM 3838 O O . ASP B 1 14 ? 26.656 7.219 -7.07 1 92.88 14 ASP B O 1
ATOM 3842 N N . PHE B 1 15 ? 27.516 7.238 -9.102 1 95.12 15 PHE B N 1
ATOM 3843 C CA . PHE B 1 15 ? 26.688 6.148 -9.594 1 95.12 15 PHE B CA 1
ATOM 3844 C C . PHE B 1 15 ? 27 4.848 -8.875 1 95.12 15 PHE B C 1
ATOM 3846 O O . PHE B 1 15 ? 26.109 4.176 -8.367 1 95.12 15 PHE B O 1
ATOM 3853 N N . GLU B 1 16 ? 28.281 4.52 -8.789 1 95.38 16 GLU B N 1
ATOM 3854 C CA . GLU B 1 16 ? 28.703 3.275 -8.156 1 95.38 16 GLU B CA 1
ATOM 3855 C C . GLU B 1 16 ? 28.375 3.273 -6.668 1 95.38 16 GLU B C 1
ATOM 3857 O O . GLU B 1 16 ? 27.984 2.24 -6.117 1 95.38 16 GLU B O 1
ATOM 3862 N N . ALA B 1 17 ? 28.453 4.465 -6.082 1 93.38 17 ALA B N 1
ATOM 3863 C CA . ALA B 1 17 ? 28.094 4.59 -4.672 1 93.38 17 ALA B CA 1
ATOM 3864 C C . ALA B 1 17 ? 26.609 4.363 -4.461 1 93.38 17 ALA B C 1
ATOM 3866 O O . ALA B 1 17 ? 26.203 3.734 -3.482 1 93.38 17 ALA B O 1
ATOM 3867 N N . SER B 1 18 ? 25.859 4.859 -5.379 1 93.12 18 SER B N 1
ATOM 3868 C CA . SER B 1 18 ? 24.406 4.699 -5.289 1 93.12 18 SER B CA 1
ATOM 3869 C C . SER B 1 18 ? 24 3.236 -5.418 1 93.12 18 SER B C 1
ATOM 3871 O O . SER B 1 18 ? 23.125 2.762 -4.688 1 93.12 18 SER B O 1
ATOM 3873 N N . VAL B 1 19 ? 24.609 2.521 -6.328 1 95.69 19 VAL B N 1
ATOM 3874 C CA . VAL B 1 19 ? 24.312 1.106 -6.52 1 95.69 19 VAL B CA 1
ATOM 3875 C C . VAL B 1 19 ? 24.734 0.316 -5.285 1 95.69 19 VAL B C 1
ATOM 3877 O O . VAL B 1 19 ? 23.984 -0.538 -4.801 1 95.69 19 VAL B O 1
ATOM 3880 N N . ASN B 1 20 ? 25.859 0.67 -4.746 1 92.31 20 ASN B N 1
ATOM 3881 C CA . ASN B 1 20 ? 26.375 -0.015 -3.561 1 92.31 20 ASN B CA 1
ATOM 3882 C C . ASN B 1 20 ? 25.469 0.229 -2.348 1 92.31 20 ASN B C 1
ATOM 3884 O O . ASN B 1 20 ? 25.219 -0.687 -1.562 1 92.31 20 ASN B O 1
ATOM 3888 N N . ASN B 1 21 ? 25.125 1.459 -2.229 1 88.56 21 ASN B N 1
ATOM 3889 C CA . ASN B 1 21 ? 24.234 1.79 -1.123 1 88.56 21 ASN B CA 1
ATOM 3890 C C . ASN B 1 21 ? 22.922 1.014 -1.208 1 88.56 21 ASN B C 1
ATOM 3892 O O . ASN B 1 21 ? 22.391 0.583 -0.186 1 88.56 21 ASN B O 1
ATOM 3896 N N . TYR B 1 22 ? 22.422 0.894 -2.381 1 90.12 22 TYR B N 1
ATOM 3897 C CA . TYR B 1 22 ? 21.188 0.135 -2.572 1 90.12 22 TYR B CA 1
ATOM 3898 C C . TYR B 1 22 ? 21.391 -1.326 -2.186 1 90.12 22 TYR B C 1
ATOM 3900 O O . TYR B 1 22 ? 20.516 -1.926 -1.546 1 90.12 22 TYR B O 1
ATOM 3908 N N . GLU B 1 23 ? 22.5 -1.917 -2.477 1 91.06 23 GLU B N 1
ATOM 3909 C CA . GLU B 1 23 ? 22.797 -3.311 -2.16 1 91.06 23 GLU B CA 1
ATOM 3910 C C . GLU B 1 23 ? 22.906 -3.521 -0.653 1 91.06 23 GLU B C 1
ATOM 3912 O O . GLU B 1 23 ? 22.484 -4.555 -0.131 1 91.06 23 GLU B O 1
ATOM 3917 N N . VAL B 1 24 ? 23.469 -2.59 -0.03 1 85.12 24 VAL B N 1
ATOM 3918 C CA . VAL B 1 24 ? 23.641 -2.682 1.416 1 85.12 24 VAL B CA 1
ATOM 3919 C C . VAL B 1 24 ? 22.281 -2.736 2.098 1 85.12 24 VAL B C 1
ATOM 3921 O O . VAL B 1 24 ? 22.094 -3.488 3.057 1 85.12 24 VAL B O 1
ATOM 3924 N N . MET B 1 25 ? 21.422 -2.004 1.547 1 78.94 25 MET B N 1
ATOM 3925 C CA . MET B 1 25 ? 20.094 -1.889 2.152 1 78.94 25 MET B CA 1
ATOM 3926 C C . MET B 1 25 ? 19.234 -3.094 1.798 1 78.94 25 MET B C 1
ATOM 3928 O O . MET B 1 25 ? 18.391 -3.521 2.598 1 78.94 25 MET B O 1
ATOM 3932 N N . HIS B 1 26 ? 19.438 -3.67 0.597 1 86.69 26 HIS B N 1
ATOM 3933 C CA . HIS B 1 26 ? 18.469 -4.641 0.11 1 86.69 26 HIS B CA 1
ATOM 3934 C C . HIS B 1 26 ? 19.094 -6.016 -0.074 1 86.69 26 HIS B C 1
ATOM 3936 O O . HIS B 1 26 ? 18.391 -7 -0.308 1 86.69 26 HIS B O 1
ATOM 3942 N N . GLY B 1 27 ? 20.375 -6.047 0.01 1 85.75 27 GLY B N 1
ATOM 3943 C CA . GLY B 1 27 ? 21.078 -7.309 -0.114 1 85.75 27 GLY B CA 1
ATOM 3944 C C . GLY B 1 27 ? 21.828 -7.449 -1.426 1 85.75 27 GLY B C 1
ATOM 3945 O O . GLY B 1 27 ? 21.578 -6.699 -2.373 1 85.75 27 GLY B O 1
ATOM 3946 N N . SER B 1 28 ? 22.781 -8.336 -1.396 1 91.62 28 SER B N 1
ATOM 3947 C CA . SER B 1 28 ? 23.594 -8.68 -2.564 1 91.62 28 SER B CA 1
ATOM 3948 C C . SER B 1 28 ? 23.891 -10.172 -2.611 1 91.62 28 SER B C 1
ATOM 3950 O O . SER B 1 28 ? 23.672 -10.883 -1.632 1 91.62 28 SER B O 1
ATOM 3952 N N . VAL B 1 29 ? 24.359 -10.562 -3.785 1 95.19 29 VAL B N 1
ATOM 3953 C CA . VAL B 1 29 ? 24.766 -11.961 -3.902 1 95.19 29 VAL B CA 1
ATOM 3954 C C . VAL B 1 29 ? 26 -12.211 -3.051 1 95.19 29 VAL B C 1
ATOM 3956 O O . VAL B 1 29 ? 26.828 -11.312 -2.869 1 95.19 29 VAL B O 1
ATOM 3959 N N . PRO B 1 30 ? 26.141 -13.398 -2.518 1 95.31 30 PRO B N 1
ATOM 3960 C CA . PRO B 1 30 ? 27.297 -13.711 -1.692 1 95.31 30 PRO B CA 1
ATOM 3961 C C . PRO B 1 30 ? 28.609 -13.617 -2.465 1 95.31 30 PRO B C 1
ATOM 3963 O O . PRO B 1 30 ? 28.641 -13.875 -3.67 1 95.31 30 PRO B O 1
ATOM 3966 N N . SER B 1 31 ? 29.656 -13.336 -1.65 1 95.56 31 SER B N 1
ATOM 3967 C CA . SER B 1 31 ? 30.984 -13.297 -2.246 1 95.56 31 SER B CA 1
ATOM 3968 C C . SER B 1 31 ? 31.375 -14.656 -2.82 1 95.56 31 SER B C 1
ATOM 3970 O O . SER B 1 31 ? 31.062 -15.695 -2.236 1 95.56 31 SER B O 1
ATOM 3972 N N . GLY B 1 32 ? 32 -14.602 -3.912 1 95.94 32 GLY B N 1
ATOM 3973 C CA . GLY B 1 32 ? 32.469 -15.828 -4.527 1 95.94 32 GLY B CA 1
ATOM 3974 C C . GLY B 1 32 ? 31.422 -16.531 -5.359 1 95.94 32 GLY B C 1
ATOM 3975 O O . GLY B 1 32 ? 31.688 -17.578 -5.949 1 95.94 32 GLY B O 1
ATOM 3976 N N . SER B 1 33 ? 30.297 -15.969 -5.523 1 97.19 33 SER B N 1
ATOM 3977 C CA . SER B 1 33 ? 29.219 -16.578 -6.289 1 97.19 33 SER B CA 1
ATOM 3978 C C . SER B 1 33 ? 29.5 -16.516 -7.789 1 97.19 33 SER B C 1
ATOM 3980 O O . SER B 1 33 ? 30.25 -15.648 -8.25 1 97.19 33 SER B O 1
ATOM 3982 N N . ALA B 1 34 ? 28.938 -17.422 -8.484 1 98.19 34 ALA B N 1
ATOM 3983 C CA . ALA B 1 34 ? 28.938 -17.391 -9.945 1 98.19 34 ALA B CA 1
ATOM 3984 C C . ALA B 1 34 ? 27.688 -16.719 -10.477 1 98.19 34 ALA B C 1
ATOM 3986 O O . ALA B 1 34 ? 26.562 -17.156 -10.203 1 98.19 34 ALA B O 1
ATOM 3987 N N . VAL B 1 35 ? 27.938 -15.68 -11.266 1 98.44 35 VAL B N 1
ATOM 3988 C CA . VAL B 1 35 ? 26.812 -14.852 -11.68 1 98.44 35 VAL B CA 1
ATOM 3989 C C . VAL B 1 35 ? 26.781 -14.766 -13.211 1 98.44 35 VAL B C 1
ATOM 3991 O O . VAL B 1 35 ? 27.781 -14.453 -13.844 1 98.44 35 VAL B O 1
ATOM 3994 N N . LEU B 1 36 ? 25.641 -15.094 -13.75 1 98.44 36 LEU B N 1
ATOM 3995 C CA . LEU B 1 36 ? 25.375 -14.938 -15.18 1 98.44 36 LEU B CA 1
ATOM 3996 C C . LEU B 1 36 ? 24.766 -13.578 -15.484 1 98.44 36 LEU B C 1
ATOM 3998 O O . LEU B 1 36 ? 23.719 -13.227 -14.938 1 98.44 36 LEU B O 1
ATOM 4002 N N . ILE B 1 37 ? 25.422 -12.805 -16.359 1 98.19 37 ILE B N 1
ATOM 4003 C CA . ILE B 1 37 ? 24.938 -11.461 -16.703 1 98.19 37 ILE B CA 1
ATOM 4004 C C . ILE B 1 37 ? 24.078 -11.516 -17.953 1 98.19 37 ILE B C 1
ATOM 4006 O O . ILE B 1 37 ? 24.562 -11.914 -19.016 1 98.19 37 ILE B O 1
ATOM 4010 N N . ALA B 1 38 ? 22.844 -11.125 -17.797 1 96.5 38 ALA B N 1
ATOM 4011 C CA . ALA B 1 38 ? 22 -10.961 -18.984 1 96.5 38 ALA B CA 1
ATOM 4012 C C . ALA B 1 38 ? 22.281 -9.641 -19.688 1 96.5 38 ALA B C 1
ATOM 4014 O O . ALA B 1 38 ? 21.875 -8.578 -19.219 1 96.5 38 ALA B O 1
ATOM 4015 N N . CYS B 1 39 ? 22.906 -9.75 -20.844 1 94.12 39 CYS B N 1
ATOM 4016 C CA . CYS B 1 39 ? 23.359 -8.539 -21.531 1 94.12 39 CYS B CA 1
ATOM 4017 C C . CYS B 1 39 ? 22.719 -8.43 -22.922 1 94.12 39 CYS B C 1
ATOM 4019 O O . CYS B 1 39 ? 23.016 -9.227 -23.812 1 94.12 39 CYS B O 1
ATOM 4021 N N . SER B 1 40 ? 21.922 -7.43 -23.094 1 88.25 40 SER B N 1
ATOM 4022 C CA . SER B 1 40 ? 21.219 -7.254 -24.359 1 88.25 40 SER B CA 1
ATOM 4023 C C . SER B 1 40 ? 22.016 -6.371 -25.312 1 88.25 40 SER B C 1
ATOM 4025 O O . SER B 1 40 ? 21.75 -6.352 -26.516 1 88.25 40 SER B O 1
ATOM 4027 N N . GLY B 1 41 ? 22.969 -5.645 -24.797 1 89.12 41 GLY B N 1
ATOM 4028 C CA . GLY B 1 41 ? 23.734 -4.738 -25.641 1 89.12 41 GLY B CA 1
ATOM 4029 C C . GLY B 1 41 ? 23.297 -3.293 -25.516 1 89.12 41 GLY B C 1
ATOM 4030 O O . GLY B 1 41 ? 23.969 -2.387 -26 1 89.12 41 GLY B O 1
ATOM 4031 N N . GLY B 1 42 ? 22.188 -3.064 -24.859 1 90 42 GLY B N 1
ATOM 4032 C CA . GLY B 1 42 ? 21.75 -1.705 -24.594 1 90 42 GLY B CA 1
ATOM 4033 C C . GLY B 1 42 ? 22.562 -1.007 -23.531 1 90 42 GLY B C 1
ATOM 4034 O O . GLY B 1 42 ? 23.422 -1.625 -22.891 1 90 42 GLY B O 1
ATOM 4035 N N . PRO B 1 43 ? 22.312 0.259 -23.359 1 92.75 43 PRO B N 1
ATOM 4036 C CA . PRO B 1 43 ? 23.109 1.026 -22.406 1 92.75 43 PRO B CA 1
ATOM 4037 C C . PRO B 1 43 ? 23.016 0.486 -20.984 1 92.75 43 PRO B C 1
ATOM 4039 O O . PRO B 1 43 ? 24 0.481 -20.234 1 92.75 43 PRO B O 1
ATOM 4042 N N . ASP B 1 44 ? 21.875 -0.069 -20.625 1 94.62 44 ASP B N 1
ATOM 4043 C CA . ASP B 1 44 ? 21.672 -0.556 -19.266 1 94.62 44 ASP B CA 1
ATOM 4044 C C . ASP B 1 44 ? 22.469 -1.836 -19.016 1 94.62 44 ASP B C 1
ATOM 4046 O O . ASP B 1 44 ? 23.156 -1.957 -18.016 1 94.62 44 ASP B O 1
ATOM 4050 N N . SER B 1 45 ? 22.359 -2.748 -19.938 1 95.25 45 SER B N 1
ATOM 4051 C CA . SER B 1 45 ? 23.031 -4.031 -19.766 1 95.25 45 SER B CA 1
ATOM 4052 C C . SER B 1 45 ? 24.547 -3.873 -19.859 1 95.25 45 SER B C 1
ATOM 4054 O O . SER B 1 45 ? 25.297 -4.559 -19.156 1 95.25 45 SER B O 1
ATOM 4056 N N . ILE B 1 46 ? 24.969 -2.965 -20.688 1 95 46 ILE B N 1
ATOM 4057 C CA . ILE B 1 46 ? 26.406 -2.715 -20.828 1 95 46 ILE B CA 1
ATOM 4058 C C . ILE B 1 46 ? 26.938 -2.07 -19.562 1 95 46 ILE B C 1
ATOM 4060 O O . ILE B 1 46 ? 28.031 -2.396 -19.109 1 95 46 ILE B O 1
ATOM 4064 N N . ALA B 1 47 ? 26.172 -1.13 -19.031 1 96.75 47 ALA B N 1
ATOM 4065 C CA . ALA B 1 47 ? 26.547 -0.522 -17.766 1 96.75 47 ALA B CA 1
ATOM 4066 C C . ALA B 1 47 ? 26.672 -1.577 -16.672 1 96.75 47 ALA B C 1
ATOM 4068 O O . ALA B 1 47 ? 27.609 -1.548 -15.875 1 96.75 47 ALA B O 1
ATOM 4069 N N . LEU B 1 48 ? 25.734 -2.465 -16.656 1 97.81 48 LEU B N 1
ATOM 4070 C CA . LEU B 1 48 ? 25.75 -3.527 -15.664 1 97.81 48 LEU B CA 1
ATOM 4071 C C . LEU B 1 48 ? 26.984 -4.414 -15.82 1 97.81 48 LEU B C 1
ATOM 4073 O O . LEU B 1 48 ? 27.641 -4.754 -14.836 1 97.81 48 LEU B O 1
ATOM 4077 N N . LEU B 1 49 ? 27.234 -4.828 -17.062 1 97.31 49 LEU B N 1
ATOM 4078 C CA . LEU B 1 49 ? 28.406 -5.648 -17.359 1 97.31 49 LEU B CA 1
ATOM 4079 C C . LEU B 1 49 ? 29.672 -4.992 -16.844 1 97.31 49 LEU B C 1
ATOM 4081 O O . LEU B 1 49 ? 30.469 -5.625 -16.141 1 97.31 49 LEU B O 1
ATOM 4085 N N . HIS B 1 50 ? 29.812 -3.732 -17.109 1 96.81 50 HIS B N 1
ATOM 4086 C CA . HIS B 1 50 ? 31 -3.006 -16.703 1 96.81 50 HIS B CA 1
ATOM 4087 C C . HIS B 1 50 ? 31.094 -2.914 -15.188 1 96.81 50 HIS B C 1
ATOM 4089 O O . HIS B 1 50 ? 32.156 -3.156 -14.609 1 96.81 50 HIS B O 1
ATOM 4095 N N . TRP B 1 51 ? 30.016 -2.516 -14.594 1 97.38 51 TRP B N 1
ATOM 4096 C CA . TRP B 1 51 ? 29.984 -2.348 -13.148 1 97.38 51 TRP B CA 1
ATOM 4097 C C . TRP B 1 51 ? 30.328 -3.654 -12.445 1 97.38 51 TRP B C 1
ATOM 4099 O O . TRP B 1 51 ? 31.078 -3.66 -11.469 1 97.38 51 TRP B O 1
ATOM 4109 N N . LEU B 1 52 ? 29.828 -4.781 -12.922 1 97.81 52 LEU B N 1
ATOM 4110 C CA . LEU B 1 52 ? 30.062 -6.078 -12.305 1 97.81 52 LEU B CA 1
ATOM 4111 C C . LEU B 1 52 ? 31.531 -6.492 -12.461 1 97.81 52 LEU B C 1
ATOM 4113 O O . LEU B 1 52 ? 32.125 -7.004 -11.516 1 97.81 52 LEU B O 1
ATOM 4117 N N . VAL B 1 53 ? 32.062 -6.27 -13.602 1 97 53 VAL B N 1
ATOM 4118 C CA . VAL B 1 53 ? 33.438 -6.664 -13.875 1 97 53 VAL B CA 1
ATOM 4119 C C . VAL B 1 53 ? 34.406 -5.836 -13.023 1 97 53 VAL B C 1
ATOM 4121 O O . VAL B 1 53 ? 35.312 -6.375 -12.414 1 97 53 VAL B O 1
ATOM 4124 N N . THR B 1 54 ? 34.156 -4.539 -12.883 1 95.5 54 THR B N 1
ATOM 4125 C CA . THR B 1 54 ? 35.094 -3.621 -12.273 1 95.5 54 THR B CA 1
ATOM 4126 C C . THR B 1 54 ? 34.906 -3.574 -10.758 1 95.5 54 THR B C 1
ATOM 4128 O O . THR B 1 54 ? 35.906 -3.463 -10.008 1 95.5 54 THR B O 1
ATOM 4131 N N . CYS B 1 55 ? 33.688 -3.688 -10.336 1 95.44 55 CYS B N 1
ATOM 4132 C CA . CYS B 1 55 ? 33.438 -3.443 -8.922 1 95.44 55 CYS B CA 1
ATOM 4133 C C . CYS B 1 55 ? 33.219 -4.75 -8.172 1 95.44 55 CYS B C 1
ATOM 4135 O O . CYS B 1 55 ? 33.375 -4.809 -6.953 1 95.44 55 CYS B O 1
ATOM 4137 N N . LYS B 1 56 ? 32.875 -5.824 -8.922 1 94.81 56 LYS B N 1
ATOM 4138 C CA . LYS B 1 56 ? 32.438 -7.02 -8.195 1 94.81 56 LYS B CA 1
ATOM 4139 C C . LYS B 1 56 ? 33.156 -8.258 -8.727 1 94.81 56 LYS B C 1
ATOM 4141 O O . LYS B 1 56 ? 33.094 -9.328 -8.117 1 94.81 56 LYS B O 1
ATOM 4146 N N . GLY B 1 57 ? 33.812 -8.172 -9.82 1 94.75 57 GLY B N 1
ATOM 4147 C CA . GLY B 1 57 ? 34.406 -9.312 -10.508 1 94.75 57 GLY B CA 1
ATOM 4148 C C . GLY B 1 57 ? 35.594 -9.883 -9.789 1 94.75 57 GLY B C 1
ATOM 4149 O O . GLY B 1 57 ? 35.875 -9.547 -8.633 1 94.75 57 GLY B O 1
ATOM 4150 N N . LEU B 1 58 ? 36.312 -10.773 -10.523 1 92.31 58 LEU B N 1
ATOM 4151 C CA . LEU B 1 58 ? 37.5 -11.422 -9.977 1 92.31 58 LEU B CA 1
ATOM 4152 C C . LEU B 1 58 ? 38.562 -10.398 -9.602 1 92.31 58 LEU B C 1
ATOM 4154 O O . LEU B 1 58 ? 38.781 -9.445 -10.344 1 92.31 58 LEU B O 1
ATOM 4158 N N . GLY B 1 59 ? 39.125 -10.57 -8.344 1 91.31 59 GLY B N 1
ATOM 4159 C CA . GLY B 1 59 ? 40.156 -9.656 -7.898 1 91.31 59 GLY B CA 1
ATOM 4160 C C . GLY B 1 59 ? 39.656 -8.594 -6.945 1 91.31 59 GLY B C 1
ATOM 4161 O O . GLY B 1 59 ? 40.438 -7.945 -6.246 1 91.31 59 GLY B O 1
ATOM 4162 N N . THR B 1 60 ? 38.375 -8.391 -7.027 1 93.5 60 THR B N 1
ATOM 4163 C CA . THR B 1 60 ? 37.781 -7.453 -6.078 1 93.5 60 THR B CA 1
ATOM 4164 C C . THR B 1 60 ? 37.5 -8.141 -4.746 1 93.5 60 THR B C 1
ATOM 4166 O O . THR B 1 60 ? 37.75 -9.336 -4.594 1 93.5 60 THR B O 1
ATOM 4169 N N . MET B 1 61 ? 36.938 -7.387 -3.836 1 91.38 61 MET B N 1
ATOM 4170 C CA . MET B 1 61 ? 36.594 -7.926 -2.523 1 91.38 61 MET B CA 1
ATOM 4171 C C . MET B 1 61 ? 35.469 -8.953 -2.631 1 91.38 61 MET B C 1
ATOM 4173 O O . MET B 1 61 ? 35.438 -9.938 -1.893 1 91.38 61 MET B O 1
ATOM 4177 N N . THR B 1 62 ? 34.625 -8.773 -3.568 1 93.69 62 THR B N 1
ATOM 4178 C CA . THR B 1 62 ? 33.469 -9.664 -3.727 1 93.69 62 THR B CA 1
ATOM 4179 C C . THR B 1 62 ? 33.844 -10.906 -4.531 1 93.69 62 THR B C 1
ATOM 4181 O O . THR B 1 62 ? 33.344 -11.992 -4.277 1 93.69 62 THR B O 1
ATOM 4184 N N . ASN B 1 63 ? 34.719 -10.742 -5.547 1 96.69 63 ASN B N 1
ATOM 4185 C CA . ASN B 1 63 ? 35.344 -11.82 -6.293 1 96.69 63 ASN B CA 1
ATOM 4186 C C . ASN B 1 63 ? 34.312 -12.711 -6.98 1 96.69 63 ASN B C 1
ATOM 4188 O O . ASN B 1 63 ? 34.344 -13.93 -6.828 1 96.69 63 ASN B O 1
ATOM 4192 N N . LEU B 1 64 ? 33.469 -12.188 -7.695 1 97.5 64 LEU B N 1
ATOM 4193 C CA . LEU B 1 64 ? 32.438 -12.93 -8.406 1 97.5 64 LEU B CA 1
ATOM 4194 C C . LEU B 1 64 ? 33 -13.57 -9.664 1 97.5 64 LEU B C 1
ATOM 4196 O O . LEU B 1 64 ? 33.812 -12.984 -10.359 1 97.5 64 LEU B O 1
ATOM 4200 N N . LYS B 1 65 ? 32.531 -14.797 -9.867 1 97.75 65 LYS B N 1
ATOM 4201 C CA . LYS B 1 65 ? 32.75 -15.414 -11.172 1 97.75 65 LYS B CA 1
ATOM 4202 C C . LYS B 1 65 ? 31.641 -15.023 -12.148 1 97.75 65 LYS B C 1
ATOM 4204 O O . LYS B 1 65 ? 30.469 -15.344 -11.922 1 97.75 65 LYS B O 1
ATOM 4209 N N . LEU B 1 66 ? 32.094 -14.406 -13.266 1 98.06 66 LEU B N 1
ATOM 4210 C CA . LEU B 1 66 ? 31.094 -13.805 -14.125 1 98.06 66 LEU B CA 1
ATOM 4211 C C . LEU B 1 66 ? 31.031 -14.508 -15.469 1 98.06 66 LEU B C 1
ATOM 4213 O O . LEU B 1 66 ? 32.031 -15.039 -15.945 1 98.06 66 LEU B O 1
ATOM 4217 N N . GLY B 1 67 ? 29.875 -14.609 -16.016 1 98.12 67 GLY B N 1
ATOM 4218 C CA . GLY B 1 67 ? 29.594 -15 -17.391 1 98.12 67 GLY B CA 1
ATOM 4219 C C . GLY B 1 67 ? 28.547 -14.109 -18.062 1 98.12 67 GLY B C 1
ATOM 4220 O O . GLY B 1 67 ? 27.812 -13.398 -17.391 1 98.12 67 GLY B O 1
ATOM 4221 N N . VAL B 1 68 ? 28.594 -14.086 -19.438 1 98 68 VAL B N 1
ATOM 4222 C CA . VAL B 1 68 ? 27.688 -13.211 -20.172 1 98 68 VAL B CA 1
ATOM 4223 C C . VAL B 1 68 ? 26.766 -14.047 -21.062 1 98 68 VAL B C 1
ATOM 4225 O O . VAL B 1 68 ? 27.234 -14.953 -21.766 1 98 68 VAL B O 1
ATOM 4228 N N . ALA B 1 69 ? 25.516 -13.789 -20.906 1 96.94 69 ALA B N 1
ATOM 4229 C CA . ALA B 1 69 ? 24.531 -14.43 -21.781 1 96.94 69 ALA B CA 1
ATOM 4230 C C . ALA B 1 69 ? 23.75 -13.383 -22.578 1 96.94 69 ALA B C 1
ATOM 4232 O O . ALA B 1 69 ? 23.391 -12.328 -22.047 1 96.94 69 ALA B O 1
ATOM 4233 N N . CYS B 1 70 ? 23.547 -13.641 -23.797 1 93.69 70 CYS B N 1
ATOM 4234 C CA . CYS B 1 70 ? 22.828 -12.742 -24.688 1 93.69 70 CYS B CA 1
ATOM 4235 C C . CYS B 1 70 ? 21.828 -13.516 -25.562 1 93.69 70 CYS B C 1
ATOM 4237 O O . CYS B 1 70 ? 22.141 -14.594 -26.062 1 93.69 70 CYS B O 1
ATOM 4239 N N . VAL B 1 71 ? 20.609 -12.953 -25.641 1 89.44 71 VAL B N 1
ATOM 4240 C CA . VAL B 1 71 ? 19.578 -13.586 -26.453 1 89.44 71 VAL B CA 1
ATOM 4241 C C . VAL B 1 71 ? 19.219 -12.664 -27.625 1 89.44 71 VAL B C 1
ATOM 4243 O O . VAL B 1 71 ? 18.891 -11.492 -27.422 1 89.44 71 VAL B O 1
ATOM 4246 N N . ASP B 1 72 ? 19.312 -13.18 -28.781 1 85.19 72 ASP B N 1
ATOM 4247 C CA . ASP B 1 72 ? 18.875 -12.477 -29.984 1 85.19 72 ASP B CA 1
ATOM 4248 C C . ASP B 1 72 ? 17.484 -12.914 -30.406 1 85.19 72 ASP B C 1
ATOM 4250 O O . ASP B 1 72 ? 17.266 -14.055 -30.828 1 85.19 72 ASP B O 1
ATOM 4254 N N . HIS B 1 73 ? 16.594 -12.016 -30.328 1 78.75 73 HIS B N 1
ATOM 4255 C CA . HIS B 1 73 ? 15.203 -12.328 -30.609 1 78.75 73 HIS B CA 1
ATOM 4256 C C . HIS B 1 73 ? 14.914 -12.25 -32.094 1 78.75 73 HIS B C 1
ATOM 4258 O O . HIS B 1 73 ? 13.812 -12.602 -32.562 1 78.75 73 HIS B O 1
ATOM 4264 N N . SER B 1 74 ? 15.852 -11.859 -32.906 1 67.75 74 SER B N 1
ATOM 4265 C CA . SER B 1 74 ? 15.836 -11.828 -34.344 1 67.75 74 SER B CA 1
ATOM 4266 C C . SER B 1 74 ? 14.672 -10.992 -34.875 1 67.75 74 SER B C 1
ATOM 4268 O O . SER B 1 74 ? 14.008 -11.383 -35.844 1 67.75 74 SER B O 1
ATOM 4270 N N . LEU B 1 75 ? 14.312 -10.062 -34.125 1 65.81 75 LEU B N 1
ATOM 4271 C CA . LEU B 1 75 ? 13.172 -9.25 -34.531 1 65.81 75 LEU B CA 1
ATOM 4272 C C . LEU B 1 75 ? 13.602 -8.156 -35.5 1 65.81 75 LEU B C 1
ATOM 4274 O O . LEU B 1 75 ? 12.789 -7.68 -36.312 1 65.81 75 LEU B O 1
ATOM 4278 N N . ARG B 1 76 ? 14.836 -7.754 -35.406 1 66.25 76 ARG B N 1
ATOM 4279 C CA . ARG B 1 76 ? 15.375 -6.711 -36.281 1 66.25 76 ARG B CA 1
ATOM 4280 C C . ARG B 1 76 ? 16.75 -7.09 -36.781 1 66.25 76 ARG B C 1
ATOM 4282 O O . ARG B 1 76 ? 17.484 -7.852 -36.156 1 66.25 76 ARG B O 1
ATOM 4289 N N . PRO B 1 77 ? 16.969 -6.633 -37.938 1 64.19 77 PRO B N 1
ATOM 4290 C CA . PRO B 1 77 ? 18.297 -6.914 -38.5 1 64.19 77 PRO B CA 1
ATOM 4291 C C . PRO B 1 77 ? 19.422 -6.391 -37.625 1 64.19 77 PRO B C 1
ATOM 4293 O O . PRO B 1 77 ? 20.5 -6.984 -37.594 1 64.19 77 PRO B O 1
ATOM 4296 N N . GLU B 1 78 ? 19.156 -5.348 -36.938 1 66.88 78 GLU B N 1
ATOM 4297 C CA . GLU B 1 78 ? 20.172 -4.715 -36.094 1 66.88 78 GLU B CA 1
ATOM 4298 C C . GLU B 1 78 ? 20.516 -5.582 -34.906 1 66.88 78 GLU B C 1
ATOM 4300 O O . GLU B 1 78 ? 21.547 -5.379 -34.25 1 66.88 78 GLU B O 1
ATOM 4305 N N . SER B 1 79 ? 19.781 -6.578 -34.719 1 72.69 79 SER B N 1
ATOM 4306 C CA . SER B 1 79 ? 19.984 -7.438 -33.531 1 72.69 79 SER B CA 1
ATOM 4307 C C . SER B 1 79 ? 21.297 -8.195 -33.625 1 72.69 79 SER B C 1
ATOM 4309 O O . SER B 1 79 ? 21.953 -8.438 -32.625 1 72.69 79 SER B O 1
ATOM 4311 N N . LYS B 1 80 ? 21.734 -8.438 -34.75 1 77.06 80 LYS B N 1
ATOM 4312 C CA . LYS B 1 80 ? 22.984 -9.156 -34.938 1 77.06 80 LYS B CA 1
ATOM 4313 C C . LYS B 1 80 ? 24.188 -8.297 -34.562 1 77.06 80 LYS B C 1
ATOM 4315 O O . LYS B 1 80 ? 25.172 -8.797 -34 1 77.06 80 LYS B O 1
ATOM 4320 N N . ALA B 1 81 ? 24.062 -7.07 -34.906 1 78.38 81 ALA B N 1
ATOM 4321 C CA . ALA B 1 81 ? 25.125 -6.145 -34.562 1 78.38 81 ALA B CA 1
ATOM 4322 C C . ALA B 1 81 ? 25.25 -5.977 -33.031 1 78.38 81 ALA B C 1
ATOM 4324 O O . ALA B 1 81 ? 26.359 -5.84 -32.5 1 78.38 81 ALA B O 1
ATOM 4325 N N . GLU B 1 82 ? 24.156 -6.004 -32.438 1 82.69 82 GLU B N 1
ATOM 4326 C CA . GLU B 1 82 ? 24.156 -5.891 -30.984 1 82.69 82 GLU B CA 1
ATOM 4327 C C . GLU B 1 82 ? 24.828 -7.098 -30.328 1 82.69 82 GLU B C 1
ATOM 4329 O O . GLU B 1 82 ? 25.609 -6.949 -29.391 1 82.69 82 GLU B O 1
ATOM 4334 N N . LEU B 1 83 ? 24.5 -8.234 -30.844 1 85.25 83 LEU B N 1
ATOM 4335 C CA . LEU B 1 83 ? 25.094 -9.469 -30.344 1 85.25 83 LEU B CA 1
ATOM 4336 C C . LEU B 1 83 ? 26.609 -9.438 -30.5 1 85.25 83 LEU B C 1
ATOM 4338 O O . LEU B 1 83 ? 27.344 -9.852 -29.609 1 85.25 83 LEU B O 1
ATOM 4342 N N . ALA B 1 84 ? 27.031 -8.945 -31.625 1 87.81 84 ALA B N 1
ATOM 4343 C CA . ALA B 1 84 ? 28.469 -8.875 -31.906 1 87.81 84 ALA B CA 1
ATOM 4344 C C . ALA B 1 84 ? 29.172 -7.93 -30.938 1 87.81 84 ALA B C 1
ATOM 4346 O O . ALA B 1 84 ? 30.281 -8.195 -30.484 1 87.81 84 ALA B O 1
ATOM 4347 N N . MET B 1 85 ? 28.531 -6.895 -30.688 1 89.69 85 MET B N 1
ATOM 4348 C CA . MET B 1 85 ? 29.109 -5.914 -29.766 1 89.69 85 MET B CA 1
ATOM 4349 C C . MET B 1 85 ? 29.25 -6.504 -28.359 1 89.69 85 MET B C 1
ATOM 4351 O O . MET B 1 85 ? 30.281 -6.312 -27.719 1 89.69 85 MET B O 1
ATOM 4355 N N . VAL B 1 86 ? 28.266 -7.215 -27.938 1 93.44 86 VAL B N 1
ATOM 4356 C CA . VAL B 1 86 ? 28.297 -7.816 -26.609 1 93.44 86 VAL B CA 1
ATOM 4357 C C . VAL B 1 86 ? 29.406 -8.867 -26.547 1 93.44 86 VAL B C 1
ATOM 4359 O O . VAL B 1 86 ? 30.094 -8.992 -25.531 1 93.44 86 VAL B O 1
ATOM 4362 N N . LYS B 1 87 ? 29.531 -9.586 -27.578 1 93.94 87 LYS B N 1
ATOM 4363 C CA . LYS B 1 87 ? 30.578 -10.594 -27.656 1 93.94 87 LYS B CA 1
ATOM 4364 C C . LYS B 1 87 ? 31.953 -9.953 -27.531 1 93.94 87 LYS B C 1
ATOM 4366 O O . LYS B 1 87 ? 32.844 -10.492 -26.859 1 93.94 87 LYS B O 1
ATOM 4371 N N . ILE B 1 88 ? 32.125 -8.867 -28.141 1 93.94 88 ILE B N 1
ATOM 4372 C CA . ILE B 1 88 ? 33.406 -8.141 -28.094 1 93.94 88 ILE B CA 1
ATOM 4373 C C . ILE B 1 88 ? 33.688 -7.723 -26.656 1 93.94 88 ILE B C 1
ATOM 4375 O O . ILE B 1 88 ? 34.812 -7.855 -26.172 1 93.94 88 ILE B O 1
ATOM 4379 N N . TYR B 1 89 ? 32.719 -7.219 -26.016 1 94.56 89 TYR B N 1
ATOM 4380 C CA . TYR B 1 89 ? 32.875 -6.816 -24.625 1 94.56 89 TYR B CA 1
ATOM 4381 C C . TYR B 1 89 ? 33.25 -8.008 -23.75 1 94.56 89 TYR B C 1
ATOM 4383 O O . TYR B 1 89 ? 34.125 -7.91 -22.906 1 94.56 89 TYR B O 1
ATOM 4391 N N . ALA B 1 90 ? 32.562 -9.109 -23.938 1 96 90 ALA B N 1
ATOM 4392 C CA . ALA B 1 90 ? 32.844 -10.312 -23.172 1 96 90 ALA B CA 1
ATOM 4393 C C . ALA B 1 90 ? 34.281 -10.773 -23.375 1 96 90 ALA B C 1
ATOM 4395 O O . ALA B 1 90 ? 34.938 -11.172 -22.422 1 96 90 ALA B O 1
ATOM 4396 N N . GLU B 1 91 ? 34.688 -10.719 -24.594 1 95.5 91 GLU B N 1
ATOM 4397 C CA . GLU B 1 91 ? 36.062 -11.109 -24.922 1 95.5 91 GLU B CA 1
ATOM 4398 C C . GLU B 1 91 ? 37.094 -10.156 -24.297 1 95.5 91 GLU B C 1
ATOM 4400 O O . GLU B 1 91 ? 38.094 -10.586 -23.766 1 95.5 91 GLU B O 1
ATOM 4405 N N . GLN B 1 92 ? 36.781 -8.93 -24.375 1 94.81 92 GLN B N 1
ATOM 4406 C CA . GLN B 1 92 ? 37.688 -7.914 -23.797 1 94.81 92 GLN B CA 1
ATOM 4407 C C . GLN B 1 92 ? 37.844 -8.133 -22.297 1 94.81 92 GLN B C 1
ATOM 4409 O O . GLN B 1 92 ? 38.938 -7.918 -21.766 1 94.81 92 GLN B O 1
ATOM 4414 N N . TYR B 1 93 ? 36.812 -8.555 -21.688 1 95.44 93 TYR B N 1
ATOM 4415 C CA . TYR B 1 93 ? 36.844 -8.766 -20.234 1 95.44 93 TYR B CA 1
ATOM 4416 C C . TYR B 1 93 ? 37.219 -10.203 -19.906 1 95.44 93 TYR B C 1
ATOM 4418 O O . TYR B 1 93 ? 37.281 -10.578 -18.734 1 95.44 93 TYR B O 1
ATOM 4426 N N . GLN B 1 94 ? 37.406 -11.031 -20.891 1 95.56 94 GLN B N 1
ATOM 4427 C CA . GLN B 1 94 ? 37.781 -12.43 -20.734 1 95.56 94 GLN B CA 1
ATOM 4428 C C . GLN B 1 94 ? 36.75 -13.203 -19.953 1 95.56 94 GLN B C 1
ATOM 4430 O O . GLN B 1 94 ? 37.062 -13.922 -19.016 1 95.56 94 GLN B O 1
ATOM 4435 N N . LEU B 1 95 ? 35.594 -13.016 -20.391 1 97.44 95 LEU B N 1
ATOM 4436 C CA . LEU B 1 95 ? 34.469 -13.703 -19.75 1 97.44 95 LEU B CA 1
ATOM 4437 C C . LEU B 1 95 ? 33.844 -14.727 -20.703 1 97.44 95 LEU B C 1
ATOM 4439 O O . LEU B 1 95 ? 33.812 -14.516 -21.922 1 97.44 95 LEU B O 1
ATOM 4443 N N . PRO B 1 96 ? 33.344 -15.875 -20.062 1 97.5 96 PRO B N 1
ATOM 4444 C CA . PRO B 1 96 ? 32.562 -16.797 -20.906 1 97.5 96 PRO B CA 1
ATOM 4445 C C . PRO B 1 96 ? 31.344 -16.125 -21.531 1 97.5 96 PRO B C 1
ATOM 4447 O O . PRO B 1 96 ? 30.672 -15.328 -20.859 1 97.5 96 PRO B O 1
ATOM 4450 N N . PHE B 1 97 ? 31.109 -16.438 -22.828 1 97.19 97 PHE B N 1
ATOM 4451 C CA . PHE B 1 97 ? 30.016 -15.836 -23.562 1 97.19 97 PHE B CA 1
ATOM 4452 C C . PHE B 1 97 ? 29.062 -16.906 -24.094 1 97.19 97 PHE B C 1
ATOM 4454 O O . PHE B 1 97 ? 29.516 -17.875 -24.719 1 97.19 97 PHE B O 1
ATOM 4461 N N . TYR B 1 98 ? 27.781 -16.734 -23.766 1 96.88 98 TYR B N 1
ATOM 4462 C CA . TYR B 1 98 ? 26.75 -17.656 -24.203 1 96.88 98 TYR B CA 1
ATOM 4463 C C . TYR B 1 98 ? 25.688 -16.938 -25.031 1 96.88 98 TYR B C 1
ATOM 4465 O O . TYR B 1 98 ? 25.203 -15.867 -24.625 1 96.88 98 TYR B O 1
ATOM 4473 N N . GLU B 1 99 ? 25.391 -17.438 -26.172 1 93.94 99 GLU B N 1
ATOM 4474 C CA . GLU B 1 99 ? 24.422 -16.781 -27.031 1 93.94 99 GLU B CA 1
ATOM 4475 C C . GLU B 1 99 ? 23.297 -17.734 -27.438 1 93.94 99 GLU B C 1
ATOM 4477 O O . GLU B 1 99 ? 23.516 -18.938 -27.516 1 93.94 99 GLU B O 1
ATOM 4482 N N . LEU B 1 100 ? 22.094 -17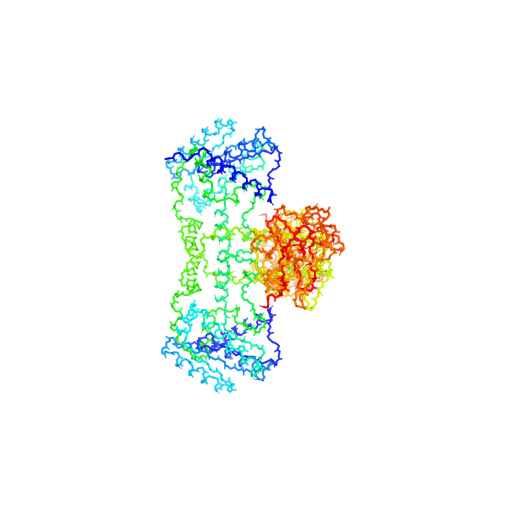.156 -27.531 1 90.69 100 LEU B N 1
ATOM 4483 C CA . LEU B 1 100 ? 20.938 -17.859 -28.031 1 90.69 100 LEU B CA 1
ATOM 4484 C C . LEU B 1 100 ? 20.188 -17.016 -29.062 1 90.69 100 LEU B C 1
ATOM 4486 O O . LEU B 1 100 ? 19.969 -15.82 -28.844 1 90.69 100 LEU B O 1
ATOM 4490 N N . THR B 1 101 ? 19.953 -17.578 -30.219 1 89 101 THR B N 1
ATOM 4491 C CA . THR B 1 101 ? 19.141 -16.906 -31.234 1 89 101 THR B CA 1
ATOM 4492 C C . THR B 1 101 ? 17.766 -17.562 -31.344 1 89 101 THR B C 1
ATOM 4494 O O . THR B 1 101 ? 17.672 -18.781 -31.5 1 89 101 THR B O 1
ATOM 4497 N N . ILE B 1 102 ? 16.797 -16.75 -31.125 1 85.44 102 ILE B N 1
ATOM 4498 C CA . ILE B 1 102 ? 15.445 -17.297 -31.234 1 85.44 102 ILE B CA 1
ATOM 4499 C C . ILE B 1 102 ? 14.641 -16.5 -32.25 1 85.44 102 ILE B C 1
ATOM 4501 O O . ILE B 1 102 ? 14.945 -15.344 -32.531 1 85.44 102 ILE B O 1
ATOM 4505 N N . ASP B 1 103 ? 13.695 -17.203 -32.906 1 84.56 103 ASP B N 1
ATOM 4506 C CA . ASP B 1 103 ? 12.688 -16.516 -33.719 1 84.56 103 ASP B CA 1
ATOM 4507 C C . ASP B 1 103 ? 11.414 -16.266 -32.906 1 84.56 103 ASP B C 1
ATOM 4509 O O . ASP B 1 103 ? 10.453 -17.016 -33 1 84.56 103 ASP B O 1
ATOM 4513 N N . ALA B 1 104 ? 11.445 -15.164 -32.281 1 81.81 104 ALA B N 1
ATOM 4514 C CA . ALA B 1 104 ? 10.383 -14.852 -31.328 1 81.81 104 ALA B CA 1
ATOM 4515 C C . ALA B 1 104 ? 9.039 -14.734 -32.031 1 81.81 104 ALA B C 1
ATOM 4517 O O . ALA B 1 104 ? 8.008 -15.125 -31.469 1 81.81 104 ALA B O 1
ATOM 4518 N N . ALA B 1 105 ? 9.047 -14.18 -33.219 1 81.62 105 ALA B N 1
ATOM 4519 C CA . ALA B 1 105 ? 7.809 -14.016 -33.969 1 81.62 105 ALA B CA 1
ATOM 4520 C C . ALA B 1 105 ? 7.188 -15.367 -34.312 1 81.62 105 ALA B C 1
ATOM 4522 O O . ALA B 1 105 ? 5.98 -15.555 -34.156 1 81.62 105 ALA B O 1
ATOM 4523 N N . GLN B 1 106 ? 8 -16.234 -34.719 1 84 106 GLN B N 1
ATOM 4524 C CA . GLN B 1 106 ? 7.523 -17.562 -35.094 1 84 106 GLN B CA 1
ATOM 4525 C C . GLN B 1 106 ? 7.035 -18.328 -33.844 1 84 106 GLN B C 1
ATOM 4527 O O . GLN B 1 106 ? 5.988 -18.969 -33.875 1 84 106 GLN B O 1
ATOM 4532 N N . LEU B 1 107 ? 7.738 -18.25 -32.844 1 85.38 107 LEU B N 1
ATOM 4533 C CA . LEU B 1 107 ? 7.383 -18.953 -31.625 1 85.38 107 LEU B CA 1
ATOM 4534 C C . LEU B 1 107 ? 6.074 -18.406 -31.047 1 85.38 107 LEU B C 1
ATOM 4536 O O . LEU B 1 107 ? 5.27 -19.172 -30.516 1 85.38 107 LEU B O 1
ATOM 4540 N N . ALA B 1 108 ? 5.965 -17.125 -31.078 1 83.5 108 ALA B N 1
ATOM 4541 C CA . ALA B 1 108 ? 4.742 -16.5 -30.578 1 83.5 108 ALA B CA 1
ATOM 4542 C C . ALA B 1 108 ? 3.521 -17 -31.344 1 83.5 108 ALA B C 1
ATOM 4544 O O . ALA B 1 108 ? 2.473 -17.266 -30.75 1 83.5 108 ALA B O 1
ATOM 4545 N N . LYS B 1 109 ? 3.66 -17.109 -32.625 1 83.62 109 LYS B N 1
ATOM 4546 C CA . LYS B 1 109 ? 2.588 -17.625 -33.5 1 83.62 109 LYS B CA 1
ATOM 4547 C C . LYS B 1 109 ? 2.271 -19.078 -33.156 1 83.62 109 LYS B C 1
ATOM 4549 O O . LYS B 1 109 ? 1.103 -19.453 -33.062 1 83.62 109 LYS B O 1
ATOM 4554 N N . GLU B 1 110 ? 3.24 -19.75 -32.906 1 86.38 110 GLU B N 1
ATOM 4555 C CA . GLU B 1 110 ? 3.084 -21.172 -32.625 1 86.38 110 GLU B CA 1
ATOM 4556 C C . GLU B 1 110 ? 2.416 -21.406 -31.281 1 86.38 110 GLU B C 1
ATOM 4558 O O . GLU B 1 110 ? 1.59 -22.297 -31.141 1 86.38 110 GLU B O 1
ATOM 4563 N N . ARG B 1 111 ? 2.732 -20.609 -30.406 1 86.25 111 ARG B N 1
ATOM 4564 C CA . ARG B 1 111 ? 2.271 -20.812 -29.031 1 86.25 111 ARG B CA 1
ATOM 4565 C C . ARG B 1 111 ? 1.055 -19.938 -28.734 1 86.25 111 ARG B C 1
ATOM 4567 O O . ARG B 1 111 ? 0.509 -19.984 -27.625 1 86.25 111 ARG B O 1
ATOM 4574 N N . ARG B 1 112 ? 0.664 -19.188 -29.641 1 85.38 112 ARG B N 1
ATOM 4575 C CA . ARG B 1 112 ? -0.489 -18.297 -29.5 1 85.38 112 ARG B CA 1
ATOM 4576 C C . ARG B 1 112 ? -0.331 -17.391 -28.281 1 85.38 112 ARG B C 1
ATOM 4578 O O . ARG B 1 112 ? -1.232 -17.297 -27.453 1 85.38 112 ARG B O 1
ATOM 4585 N N . GLN B 1 113 ? 0.867 -16.953 -28.172 1 80.12 113 GLN B N 1
ATOM 4586 C CA . GLN B 1 113 ? 1.202 -15.984 -27.125 1 80.12 113 GLN B CA 1
ATOM 4587 C C . GLN B 1 113 ? 1.772 -14.703 -27.734 1 80.12 113 GLN B C 1
ATOM 4589 O O . GLN B 1 113 ? 2.064 -14.648 -28.922 1 80.12 113 GLN B O 1
ATOM 4594 N N . SER B 1 114 ? 1.837 -13.703 -26.891 1 77.31 114 SER B N 1
ATOM 4595 C CA . SER B 1 114 ? 2.438 -12.461 -27.375 1 77.31 114 SER B CA 1
ATOM 4596 C C . SER B 1 114 ? 3.947 -12.602 -27.531 1 77.31 114 SER B C 1
ATOM 4598 O O . SER B 1 114 ? 4.574 -13.422 -26.859 1 77.31 114 SER B O 1
ATOM 4600 N N . ILE B 1 115 ? 4.531 -11.898 -28.469 1 77.31 115 ILE B N 1
ATOM 4601 C CA . ILE B 1 115 ? 5.965 -11.914 -28.719 1 77.31 115 ILE B CA 1
ATOM 4602 C C . ILE B 1 115 ? 6.723 -11.586 -27.438 1 77.31 115 ILE B C 1
ATOM 4604 O O . ILE B 1 115 ? 7.773 -12.172 -27.156 1 77.31 115 ILE B O 1
ATOM 4608 N N . GLU B 1 116 ? 6.184 -10.734 -26.625 1 76.88 116 GLU B N 1
ATOM 4609 C CA . GLU B 1 116 ? 6.816 -10.328 -25.375 1 76.88 116 GLU B CA 1
ATOM 4610 C C . GLU B 1 116 ? 6.863 -11.484 -24.375 1 76.88 116 GLU B C 1
ATOM 4612 O O . GLU B 1 116 ? 7.902 -11.742 -23.766 1 76.88 116 GLU B O 1
ATOM 4617 N N . THR B 1 117 ? 5.773 -12.141 -24.266 1 79.19 117 THR B N 1
ATOM 4618 C CA . THR B 1 117 ? 5.684 -13.242 -23.328 1 79.19 117 THR B CA 1
ATOM 4619 C C . THR B 1 117 ? 6.617 -14.383 -23.734 1 79.19 117 THR B C 1
ATOM 4621 O O . THR B 1 117 ? 7.352 -14.914 -22.891 1 79.19 117 THR B O 1
ATOM 4624 N N . VAL B 1 118 ? 6.547 -14.656 -24.938 1 79.38 118 VAL B N 1
ATOM 4625 C CA . VAL B 1 118 ? 7.367 -15.75 -25.453 1 79.38 118 VAL B CA 1
ATOM 4626 C C . VAL B 1 118 ? 8.844 -15.398 -25.312 1 79.38 118 VAL B C 1
ATOM 4628 O O . VAL B 1 118 ? 9.656 -16.234 -24.922 1 79.38 118 VAL B O 1
ATOM 4631 N N . SER B 1 119 ? 9.195 -14.148 -25.703 1 83 119 SER B N 1
ATOM 4632 C CA . SER B 1 119 ? 10.578 -13.695 -25.609 1 83 119 SER B CA 1
ATOM 4633 C C . SER B 1 119 ? 11.086 -13.781 -24.172 1 83 119 SER B C 1
ATOM 4635 O O . SER B 1 119 ? 12.211 -14.219 -23.922 1 83 119 SER B O 1
ATOM 4637 N N . ARG B 1 120 ? 10.273 -13.445 -23.297 1 85.12 120 ARG B N 1
ATOM 4638 C CA . ARG B 1 120 ? 10.648 -13.477 -21.891 1 85.12 120 ARG B CA 1
ATOM 4639 C C . ARG B 1 120 ? 10.844 -14.906 -21.406 1 85.12 120 ARG B C 1
ATOM 4641 O O . ARG B 1 120 ? 11.836 -15.211 -20.75 1 85.12 120 ARG B O 1
ATOM 4648 N N . ASN B 1 121 ? 9.93 -15.664 -21.75 1 86.06 121 ASN B N 1
ATOM 4649 C CA . ASN B 1 121 ? 10.008 -17.047 -21.312 1 86.06 121 ASN B CA 1
ATOM 4650 C C . ASN B 1 121 ? 11.242 -17.75 -21.859 1 86.06 121 ASN B C 1
ATOM 4652 O O . ASN B 1 121 ? 11.953 -18.438 -21.125 1 86.06 121 ASN B O 1
ATOM 4656 N N . GLU B 1 122 ? 11.438 -17.516 -23.078 1 87.19 122 GLU B N 1
ATOM 4657 C CA . GLU B 1 122 ? 12.586 -18.141 -23.719 1 87.19 122 GLU B CA 1
ATOM 4658 C C . GLU B 1 122 ? 13.898 -17.641 -23.125 1 87.19 122 GLU B C 1
ATOM 4660 O O . GLU B 1 122 ? 14.836 -18.406 -22.938 1 87.19 122 GLU B O 1
ATOM 4665 N N . ARG B 1 123 ? 14 -16.359 -22.891 1 91.5 123 ARG B N 1
ATOM 4666 C CA . ARG B 1 123 ? 15.188 -15.758 -22.297 1 91.5 123 ARG B CA 1
ATOM 4667 C C . ARG B 1 123 ? 15.5 -16.391 -20.938 1 91.5 123 ARG B C 1
ATOM 4669 O O . ARG B 1 123 ? 16.625 -16.844 -20.703 1 91.5 123 ARG B O 1
ATOM 4676 N N . TYR B 1 124 ? 14.523 -16.5 -20.141 1 92.75 124 TYR B N 1
ATOM 4677 C CA . TYR B 1 124 ? 14.766 -16.984 -18.797 1 92.75 124 TYR B CA 1
ATOM 4678 C C . TYR B 1 124 ? 14.977 -18.484 -18.766 1 92.75 124 TYR B C 1
ATOM 4680 O O . TYR B 1 124 ? 15.742 -19 -17.969 1 92.75 124 TYR B O 1
ATOM 4688 N N . ASP B 1 125 ? 14.281 -19.109 -19.688 1 91.62 125 ASP B N 1
ATOM 4689 C CA . ASP B 1 125 ? 14.555 -20.531 -19.828 1 91.62 125 ASP B CA 1
ATOM 4690 C C . ASP B 1 125 ? 16.016 -20.781 -20.219 1 91.62 125 ASP B C 1
ATOM 4692 O O . ASP B 1 125 ? 16.656 -21.688 -19.688 1 91.62 125 ASP B O 1
ATOM 4696 N N . PHE B 1 126 ? 16.453 -20.016 -21.141 1 93.31 126 PHE B N 1
ATOM 4697 C CA . PHE B 1 126 ? 17.844 -20.094 -21.578 1 93.31 126 PHE B CA 1
ATOM 4698 C C . PHE B 1 126 ? 18.797 -19.812 -20.422 1 93.31 126 PHE B C 1
ATOM 4700 O O . PHE B 1 126 ? 19.734 -20.562 -20.188 1 93.31 126 PHE B O 1
ATOM 4707 N N . PHE B 1 127 ? 18.547 -18.734 -19.656 1 96.62 127 PHE B N 1
ATOM 4708 C CA . PHE B 1 127 ? 19.406 -18.359 -18.531 1 96.62 127 PHE B CA 1
ATOM 4709 C C . PHE B 1 127 ? 19.438 -19.453 -17.484 1 96.62 127 PHE B C 1
ATOM 4711 O O . PHE B 1 127 ? 20.516 -19.828 -17 1 96.62 127 PHE B O 1
ATOM 4718 N N . ARG B 1 128 ? 18.312 -19.984 -17.125 1 95.56 128 ARG B N 1
ATOM 4719 C CA . ARG B 1 128 ? 18.234 -20.969 -16.047 1 95.56 128 ARG B CA 1
ATOM 4720 C C . ARG B 1 128 ? 18.875 -22.297 -16.484 1 95.56 128 ARG B C 1
ATOM 4722 O O . ARG B 1 128 ? 19.469 -23 -15.656 1 95.56 128 ARG B O 1
ATOM 4729 N N . ARG B 1 129 ? 18.734 -22.609 -17.766 1 95.75 129 ARG B N 1
ATOM 4730 C CA . ARG B 1 129 ? 19.469 -23.766 -18.297 1 95.75 129 ARG B CA 1
ATOM 4731 C C . ARG B 1 129 ? 20.969 -23.594 -18.078 1 95.75 129 ARG B C 1
ATOM 4733 O O . ARG B 1 129 ? 21.656 -24.547 -17.719 1 95.75 129 ARG B O 1
ATOM 4740 N N . LEU B 1 130 ? 21.469 -22.406 -18.344 1 96.31 130 LEU B N 1
ATOM 4741 C CA . LEU B 1 130 ? 22.891 -22.125 -18.188 1 96.31 130 LEU B CA 1
ATOM 4742 C C . LEU B 1 130 ? 23.297 -22.234 -16.719 1 96.31 130 LEU B C 1
ATOM 4744 O O . LEU B 1 130 ? 24.422 -22.625 -16.406 1 96.31 130 LEU B O 1
ATOM 4748 N N . LEU B 1 131 ? 22.438 -21.812 -15.805 1 96.94 131 LEU B N 1
ATOM 4749 C CA . LEU B 1 131 ? 22.719 -21.969 -14.383 1 96.94 131 LEU B CA 1
ATOM 4750 C C . LEU B 1 131 ? 23 -23.422 -14.039 1 96.94 131 LEU B C 1
ATOM 4752 O O . LEU B 1 131 ? 23.969 -23.734 -13.336 1 96.94 131 LEU B O 1
ATOM 4756 N N . ARG B 1 132 ? 22.219 -24.297 -14.594 1 94.5 132 ARG B N 1
ATOM 4757 C CA . ARG B 1 132 ? 22.297 -25.719 -14.281 1 94.5 132 ARG B CA 1
ATOM 4758 C C . ARG B 1 132 ? 23.5 -26.359 -14.977 1 94.5 132 ARG B C 1
ATOM 4760 O O . ARG B 1 132 ? 24.219 -27.141 -14.367 1 94.5 132 ARG B O 1
ATOM 4767 N N . THR B 1 133 ? 23.766 -26.016 -16.203 1 96 133 THR B N 1
ATOM 4768 C CA . THR B 1 133 ? 24.75 -26.703 -17.016 1 96 133 THR B CA 1
ATOM 4769 C C . THR B 1 133 ? 26.141 -26.125 -16.797 1 96 133 THR B C 1
ATOM 4771 O O . THR B 1 133 ? 27.141 -26.844 -16.875 1 96 133 THR B O 1
ATOM 4774 N N . GLU B 1 134 ? 26.266 -24.781 -16.531 1 96.38 134 GLU B N 1
ATOM 4775 C CA . GLU B 1 134 ? 27.562 -24.125 -16.484 1 96.38 134 GLU B CA 1
ATOM 4776 C C . GLU B 1 134 ? 27.953 -23.766 -15.055 1 96.38 134 GLU B C 1
ATOM 4778 O O . GLU B 1 134 ? 29.047 -23.281 -14.805 1 96.38 134 GLU B O 1
ATOM 4783 N N . GLY B 1 135 ? 26.969 -23.969 -14.047 1 95.62 135 GLY B N 1
ATOM 4784 C CA . GLY B 1 135 ? 27.297 -23.844 -12.633 1 95.62 135 GLY B CA 1
ATOM 4785 C C . GLY B 1 135 ? 27.125 -22.438 -12.102 1 95.62 135 GLY B C 1
ATOM 4786 O O . GLY B 1 135 ? 27.766 -22.047 -11.125 1 95.62 135 GLY B O 1
ATOM 4787 N N . TYR B 1 136 ? 26.469 -21.656 -12.742 1 97.56 136 TYR B N 1
ATOM 4788 C CA . TYR B 1 136 ? 26.141 -20.328 -12.203 1 97.56 136 TYR B CA 1
ATOM 4789 C C . TYR B 1 136 ? 25.062 -20.438 -11.133 1 97.56 136 TYR B C 1
ATOM 4791 O O . TYR B 1 136 ? 24.297 -21.406 -11.117 1 97.56 136 TYR B O 1
ATOM 4799 N N . GLN B 1 137 ? 25.016 -19.453 -10.242 1 97.44 137 GLN B N 1
ATOM 4800 C CA . GLN B 1 137 ? 24.062 -19.5 -9.148 1 97.44 137 GLN B CA 1
ATOM 4801 C C . GLN B 1 137 ? 23.016 -18.391 -9.297 1 97.44 137 GLN B C 1
ATOM 4803 O O . GLN B 1 137 ? 21.875 -18.547 -8.852 1 97.44 137 GLN B O 1
ATOM 4808 N N . TYR B 1 138 ? 23.406 -17.266 -9.922 1 97.94 138 TYR B N 1
ATOM 4809 C CA . TYR B 1 138 ? 22.5 -16.109 -10.016 1 97.94 138 TYR B CA 1
ATOM 4810 C C . TYR B 1 138 ? 22.5 -15.539 -11.422 1 97.94 138 TYR B C 1
ATOM 4812 O O . TYR B 1 138 ? 23.469 -15.703 -12.172 1 97.94 138 TYR B O 1
ATOM 4820 N N . ILE B 1 139 ? 21.375 -14.938 -11.773 1 98.12 139 ILE B N 1
ATOM 4821 C CA . ILE B 1 139 ? 21.219 -14.172 -13.008 1 98.12 139 ILE B CA 1
ATOM 4822 C C . ILE B 1 139 ? 21.125 -12.688 -12.688 1 98.12 139 ILE B C 1
ATOM 4824 O O . ILE B 1 139 ? 20.219 -12.258 -11.961 1 98.12 139 ILE B O 1
ATOM 4828 N N . ALA B 1 140 ? 22.016 -11.906 -13.203 1 98.19 140 ALA B N 1
ATOM 4829 C CA . ALA B 1 140 ? 21.984 -10.461 -12.992 1 98.19 140 ALA B CA 1
ATOM 4830 C C . ALA B 1 140 ? 21.328 -9.75 -14.172 1 98.19 140 ALA B C 1
ATOM 4832 O O . ALA B 1 140 ? 21.734 -9.945 -15.32 1 98.19 140 ALA B O 1
ATOM 4833 N N . THR B 1 141 ? 20.328 -8.93 -13.898 1 97.06 141 THR B N 1
ATOM 4834 C CA . THR B 1 141 ? 19.688 -8.141 -14.938 1 97.06 141 THR B CA 1
ATOM 4835 C C . THR B 1 141 ? 19.828 -6.648 -14.648 1 97.06 141 THR B C 1
ATOM 4837 O O . THR B 1 141 ? 20.125 -6.254 -13.516 1 97.06 141 THR B O 1
ATOM 4840 N N . ALA B 1 142 ? 19.625 -5.848 -15.695 1 96.69 142 ALA B N 1
ATOM 4841 C CA . ALA B 1 142 ? 19.875 -4.414 -15.562 1 96.69 142 ALA B CA 1
ATOM 4842 C C . ALA B 1 142 ? 18.578 -3.643 -15.336 1 96.69 142 ALA B C 1
ATOM 4844 O O . ALA B 1 142 ? 18.438 -2.5 -15.781 1 96.69 142 ALA B O 1
ATOM 4845 N N . HIS B 1 143 ? 17.656 -4.359 -14.734 1 94.88 143 HIS B N 1
ATOM 4846 C CA . HIS B 1 143 ? 16.453 -3.625 -14.359 1 94.88 143 HIS B CA 1
ATOM 4847 C C . HIS B 1 143 ? 16.781 -2.475 -13.414 1 94.88 143 HIS B C 1
ATOM 4849 O O . HIS B 1 143 ? 17.625 -2.617 -12.523 1 94.88 143 HIS B O 1
ATOM 4855 N N . HIS B 1 144 ? 16.156 -1.372 -13.703 1 96.06 144 HIS B N 1
ATOM 4856 C CA . HIS B 1 144 ? 16.484 -0.165 -12.945 1 96.06 144 HIS B CA 1
ATOM 4857 C C . HIS B 1 144 ? 15.227 0.464 -12.352 1 96.06 144 HIS B C 1
ATOM 4859 O O . HIS B 1 144 ? 14.156 -0.141 -12.375 1 96.06 144 HIS B O 1
ATOM 4865 N N . GLN B 1 145 ? 15.344 1.615 -11.82 1 94.06 145 GLN B N 1
ATOM 4866 C CA . GLN B 1 145 ? 14.273 2.246 -11.062 1 94.06 145 GLN B CA 1
ATOM 4867 C C . GLN B 1 145 ? 13.062 2.529 -11.953 1 94.06 145 GLN B C 1
ATOM 4869 O O . GLN B 1 145 ? 11.922 2.434 -11.508 1 94.06 145 GLN B O 1
ATOM 4874 N N . ASP B 1 146 ? 13.359 2.914 -13.195 1 92 146 ASP B N 1
ATOM 4875 C CA . ASP B 1 146 ? 12.266 3.191 -14.125 1 92 146 ASP B CA 1
ATOM 4876 C C . ASP B 1 146 ? 11.438 1.935 -14.383 1 92 146 ASP B C 1
ATOM 4878 O O . ASP B 1 146 ? 10.211 1.998 -14.461 1 92 146 ASP B O 1
ATOM 4882 N N . ASP B 1 147 ? 12.148 0.825 -14.477 1 91.81 147 ASP B N 1
ATOM 4883 C CA . ASP B 1 147 ? 11.445 -0.445 -14.617 1 91.81 147 ASP B CA 1
ATOM 4884 C C . ASP B 1 147 ? 10.609 -0.751 -13.375 1 91.81 147 ASP B C 1
ATOM 4886 O O . ASP B 1 147 ? 9.516 -1.307 -13.477 1 91.81 147 ASP B O 1
ATOM 4890 N N . GLN B 1 148 ? 11.164 -0.43 -12.258 1 93.56 148 GLN B N 1
ATOM 4891 C CA . GLN B 1 148 ? 10.477 -0.647 -10.992 1 93.56 148 GLN B CA 1
ATOM 4892 C C . GLN B 1 148 ? 9.164 0.137 -10.938 1 93.56 148 GLN B C 1
ATOM 4894 O O . GLN B 1 148 ? 8.125 -0.405 -10.562 1 93.56 148 GLN B O 1
ATOM 4899 N N . GLY B 1 149 ? 9.273 1.395 -11.281 1 91.12 149 GLY B N 1
ATOM 4900 C CA . GLY B 1 149 ? 8.07 2.217 -11.32 1 91.12 149 GLY B CA 1
ATOM 4901 C C . GLY B 1 149 ? 7 1.665 -12.242 1 91.12 149 GLY B C 1
ATOM 4902 O O . GLY B 1 149 ? 5.82 1.645 -11.883 1 91.12 149 GLY B O 1
ATOM 4903 N N . GLU B 1 150 ? 7.461 1.201 -13.383 1 90.31 150 GLU B N 1
ATOM 4904 C CA . GLU B 1 150 ? 6.535 0.629 -14.352 1 90.31 150 GLU B CA 1
ATOM 4905 C C . GLU B 1 150 ? 5.879 -0.639 -13.812 1 90.31 150 GLU B C 1
ATOM 4907 O O . GLU B 1 150 ? 4.676 -0.846 -13.984 1 90.31 150 GLU B O 1
ATOM 4912 N N . THR B 1 151 ? 6.676 -1.431 -13.219 1 91.44 151 THR B N 1
ATOM 4913 C CA . THR B 1 151 ? 6.188 -2.693 -12.672 1 91.44 151 THR B CA 1
ATOM 4914 C C . THR B 1 151 ? 5.16 -2.445 -11.57 1 91.44 151 THR B C 1
ATOM 4916 O O . THR B 1 151 ? 4.102 -3.078 -11.547 1 91.44 151 THR B O 1
ATOM 4919 N N . ILE B 1 152 ? 5.449 -1.561 -10.719 1 91.62 152 ILE B N 1
ATOM 4920 C CA . ILE B 1 152 ? 4.551 -1.261 -9.609 1 91.62 152 ILE B CA 1
ATOM 4921 C C . ILE B 1 152 ? 3.24 -0.689 -10.148 1 91.62 152 ILE B C 1
ATOM 4923 O O . ILE B 1 152 ? 2.158 -1.063 -9.695 1 91.62 152 ILE B O 1
ATOM 4927 N N . LEU B 1 153 ? 3.373 0.165 -11.117 1 90.5 153 LEU B N 1
ATOM 4928 C CA . LEU B 1 153 ? 2.176 0.726 -11.734 1 90.5 153 LEU B CA 1
ATOM 4929 C C . LEU B 1 153 ? 1.336 -0.368 -12.391 1 90.5 153 LEU B C 1
ATOM 4931 O O . LEU B 1 153 ? 0.11 -0.375 -12.258 1 90.5 153 LEU B O 1
ATOM 4935 N N . ALA B 1 154 ? 1.951 -1.223 -13.102 1 88.75 154 ALA B N 1
ATOM 4936 C CA . ALA B 1 154 ? 1.248 -2.332 -13.742 1 88.75 154 ALA B CA 1
ATOM 4937 C C . ALA B 1 154 ? 0.526 -3.193 -12.711 1 88.75 154 ALA B C 1
ATOM 4939 O O . ALA B 1 154 ? -0.619 -3.598 -12.922 1 88.75 154 ALA B O 1
ATOM 4940 N N . HIS B 1 155 ? 1.219 -3.475 -11.648 1 88.5 155 HIS B N 1
ATOM 4941 C CA . HIS B 1 155 ? 0.629 -4.27 -10.578 1 88.5 155 HIS B CA 1
ATOM 4942 C C . HIS B 1 155 ? -0.566 -3.559 -9.953 1 88.5 155 HIS B C 1
ATOM 4944 O O . HIS B 1 155 ? -1.577 -4.191 -9.641 1 88.5 155 HIS B O 1
ATOM 4950 N N . LEU B 1 156 ? -0.403 -2.314 -9.758 1 87.38 156 LEU B N 1
ATOM 4951 C CA . LEU B 1 156 ? -1.486 -1.503 -9.211 1 87.38 156 LEU B CA 1
ATOM 4952 C C . LEU B 1 156 ? -2.719 -1.571 -10.109 1 87.38 156 LEU B C 1
ATOM 4954 O O . LEU B 1 156 ? -3.834 -1.771 -9.625 1 87.38 156 LEU B O 1
ATOM 4958 N N . LEU B 1 157 ? -2.498 -1.435 -11.375 1 85.38 157 LEU B N 1
ATOM 4959 C CA . LEU B 1 157 ? -3.598 -1.414 -12.336 1 85.38 157 LEU B CA 1
ATOM 4960 C C . LEU B 1 157 ? -4.285 -2.773 -12.398 1 85.38 157 LEU B C 1
ATOM 4962 O O . LEU B 1 157 ? -5.488 -2.852 -12.656 1 85.38 157 LEU B O 1
ATOM 4966 N N . ARG B 1 158 ? -3.533 -3.768 -12.102 1 83.62 158 ARG B N 1
ATOM 4967 C CA . ARG B 1 158 ? -4.09 -5.113 -12.125 1 83.62 158 ARG B CA 1
ATOM 4968 C C . ARG B 1 158 ? -4.812 -5.438 -10.82 1 83.62 158 ARG B C 1
ATOM 4970 O O . ARG B 1 158 ? -5.531 -6.434 -10.734 1 83.62 158 ARG B O 1
ATOM 4977 N N . GLY B 1 159 ? -4.586 -4.602 -9.867 1 81.75 159 GLY B N 1
ATOM 4978 C CA . GLY B 1 159 ? -5.273 -4.789 -8.602 1 81.75 159 GLY B CA 1
ATOM 4979 C C . GLY B 1 159 ? -4.477 -5.613 -7.605 1 81.75 159 GLY B C 1
ATOM 4980 O O . GLY B 1 159 ? -5.051 -6.363 -6.809 1 81.75 159 GLY B O 1
ATOM 4981 N N . ALA B 1 160 ? -3.209 -5.465 -7.707 1 77.81 160 ALA B N 1
ATOM 4982 C CA . ALA B 1 160 ? -2.348 -6.215 -6.797 1 77.81 160 ALA B CA 1
ATOM 4983 C C . ALA B 1 160 ? -2.49 -5.707 -5.363 1 77.81 160 ALA B C 1
ATOM 4985 O O . ALA B 1 160 ? -2.795 -4.531 -5.145 1 77.81 160 ALA B O 1
ATOM 4986 N N . GLY B 1 161 ? -2.309 -6.613 -4.41 1 78.06 161 GLY B N 1
ATOM 4987 C CA . GLY B 1 161 ? -2.279 -6.238 -3.006 1 78.06 161 GLY B CA 1
ATOM 4988 C C . GLY B 1 161 ? -0.94 -5.68 -2.564 1 78.06 161 GLY B C 1
ATOM 4989 O O . GLY B 1 161 ? -0.118 -5.293 -3.396 1 78.06 161 GLY B O 1
ATOM 4990 N N . THR B 1 162 ? -0.752 -5.621 -1.308 1 80.44 162 THR B N 1
ATOM 4991 C CA . THR B 1 162 ? 0.445 -5.023 -0.726 1 80.44 162 THR B CA 1
ATOM 4992 C C . THR B 1 162 ? 1.692 -5.797 -1.146 1 80.44 162 THR B C 1
ATOM 4994 O O . THR B 1 162 ? 2.742 -5.199 -1.395 1 80.44 162 THR B O 1
ATOM 4997 N N . ASN B 1 163 ? 1.568 -7.066 -1.29 1 81.5 163 ASN B N 1
ATOM 4998 C CA . ASN B 1 163 ? 2.713 -7.875 -1.701 1 81.5 163 ASN B CA 1
ATOM 4999 C C . ASN B 1 163 ? 3.109 -7.59 -3.146 1 81.5 163 ASN B C 1
ATOM 5001 O O . ASN B 1 163 ? 4.297 -7.543 -3.471 1 81.5 163 ASN B O 1
ATOM 5005 N N . GLY B 1 164 ? 2.117 -7.5 -3.906 1 85 164 GLY B N 1
ATOM 5006 C CA . GLY B 1 164 ? 2.381 -7.219 -5.309 1 85 164 GLY B CA 1
ATOM 5007 C C . GLY B 1 164 ? 2.955 -5.836 -5.543 1 85 164 GLY B C 1
ATOM 5008 O O . GLY B 1 164 ? 3.732 -5.629 -6.477 1 85 164 GLY B O 1
ATOM 5009 N N . LEU B 1 165 ? 2.652 -4.914 -4.734 1 89.19 165 LEU B N 1
ATOM 5010 C CA . LEU B 1 165 ? 3.051 -3.521 -4.922 1 89.19 165 LEU B CA 1
ATOM 5011 C C . LEU B 1 165 ? 4.496 -3.307 -4.492 1 89.19 165 LEU B C 1
ATOM 5013 O O . LEU B 1 165 ? 5.066 -2.24 -4.727 1 89.19 165 LEU B O 1
ATOM 5017 N N . ARG B 1 166 ? 5.125 -4.355 -3.939 1 89.81 166 ARG B N 1
ATOM 5018 C CA . ARG B 1 166 ? 6.551 -4.281 -3.639 1 89.81 166 ARG B CA 1
ATOM 5019 C C . ARG B 1 166 ? 7.375 -4.18 -4.918 1 89.81 166 ARG B C 1
ATOM 5021 O O . ARG B 1 166 ? 8.523 -3.73 -4.887 1 89.81 166 ARG B O 1
ATOM 5028 N N . GLY B 1 167 ? 6.715 -4.617 -5.969 1 90.94 167 GLY B N 1
ATOM 5029 C CA . GLY B 1 167 ? 7.441 -4.645 -7.227 1 90.94 167 GLY B CA 1
ATOM 5030 C C . GLY B 1 167 ? 8.547 -5.684 -7.25 1 90.94 167 GLY B C 1
ATOM 5031 O O . GLY B 1 167 ? 8.398 -6.77 -6.691 1 90.94 167 GLY B O 1
ATOM 5032 N N . MET B 1 168 ? 9.57 -5.379 -7.918 1 92.56 168 MET B N 1
ATOM 5033 C CA . MET B 1 168 ? 10.719 -6.277 -8.039 1 92.56 168 MET B CA 1
ATOM 5034 C C . MET B 1 168 ? 11.625 -6.168 -6.816 1 92.56 168 MET B C 1
ATOM 5036 O O . MET B 1 168 ? 11.734 -5.098 -6.215 1 92.56 168 MET B O 1
ATOM 5040 N N . GLN B 1 169 ? 12.188 -7.234 -6.531 1 91.12 169 GLN B N 1
ATOM 5041 C CA . GLN B 1 169 ? 13.133 -7.234 -5.422 1 91.12 169 GLN B CA 1
ATOM 5042 C C . GLN B 1 169 ? 14.57 -7.285 -5.93 1 91.12 169 GLN B C 1
ATOM 5044 O O . GLN B 1 169 ? 14.836 -7.781 -7.027 1 91.12 169 GLN B O 1
ATOM 5049 N N . CYS B 1 170 ? 15.445 -6.715 -5.121 1 93.69 170 CYS B N 1
ATOM 5050 C CA . CYS B 1 170 ? 16.859 -6.723 -5.488 1 93.69 170 CYS B CA 1
ATOM 5051 C C . CYS B 1 170 ? 17.359 -8.148 -5.711 1 93.69 170 CYS B C 1
ATOM 5053 O O . CYS B 1 170 ? 18.047 -8.422 -6.695 1 93.69 170 CYS B O 1
ATOM 5055 N N . ILE B 1 171 ? 17.016 -8.992 -4.781 1 92.69 171 ILE B N 1
ATOM 5056 C CA . ILE B 1 171 ? 17.266 -10.422 -4.91 1 92.69 171 ILE B CA 1
ATOM 5057 C C . ILE B 1 171 ? 15.953 -11.195 -4.828 1 92.69 171 ILE B C 1
ATOM 5059 O O . ILE B 1 171 ? 15.203 -11.055 -3.861 1 92.69 171 ILE B O 1
ATOM 5063 N N . GLU B 1 172 ? 15.664 -11.977 -5.777 1 89.94 172 GLU B N 1
ATOM 5064 C CA . GLU B 1 172 ? 14.477 -12.82 -5.848 1 89.94 172 GLU B CA 1
ATOM 5065 C C . GLU B 1 172 ? 14.82 -14.211 -6.391 1 89.94 172 GLU B C 1
ATOM 5067 O O . GLU B 1 172 ? 14.812 -14.43 -7.602 1 89.94 172 GLU B O 1
ATOM 5072 N N . GLY B 1 173 ? 15.008 -15.109 -5.496 1 89.62 173 GLY B N 1
ATOM 5073 C CA . GLY B 1 173 ? 15.484 -16.406 -5.934 1 89.62 173 GLY B CA 1
ATOM 5074 C C . GLY B 1 173 ? 16.859 -16.359 -6.574 1 89.62 173 GLY B C 1
ATOM 5075 O O . GLY B 1 173 ? 17.828 -15.906 -5.949 1 89.62 173 GLY B O 1
ATOM 5076 N N . ASP B 1 174 ? 16.828 -16.688 -7.848 1 95.06 174 ASP B N 1
ATOM 5077 C CA . ASP B 1 174 ? 18.094 -16.703 -8.57 1 95.06 174 ASP B CA 1
ATOM 5078 C C . ASP B 1 174 ? 18.312 -15.414 -9.344 1 95.06 174 ASP B C 1
ATOM 5080 O O . ASP B 1 174 ? 19.312 -15.258 -10.055 1 95.06 174 ASP B O 1
ATOM 5084 N N . LEU B 1 175 ? 17.453 -14.438 -9.156 1 96.38 175 LEU B N 1
ATOM 5085 C CA . LEU B 1 175 ? 17.531 -13.188 -9.898 1 96.38 175 LEU B CA 1
ATOM 5086 C C . LEU B 1 175 ? 18.141 -12.086 -9.039 1 96.38 175 LEU B C 1
ATOM 5088 O O . LEU B 1 175 ? 17.797 -11.945 -7.867 1 96.38 175 LEU B O 1
ATOM 5092 N N . TRP B 1 176 ? 19.109 -11.375 -9.594 1 97.69 176 TRP B N 1
ATOM 5093 C CA . TRP B 1 176 ? 19.766 -10.258 -8.93 1 97.69 176 TRP B CA 1
ATOM 5094 C C . TRP B 1 176 ? 19.641 -8.984 -9.758 1 97.69 176 TRP B C 1
ATOM 5096 O O . TRP B 1 176 ? 20.047 -8.953 -10.922 1 97.69 176 TRP B O 1
ATOM 5106 N N . ARG B 1 177 ? 19.062 -7.926 -9.148 1 97.31 177 ARG B N 1
ATOM 5107 C CA . ARG B 1 177 ? 18.828 -6.66 -9.836 1 97.31 177 ARG B CA 1
ATOM 5108 C C . ARG B 1 177 ? 19.453 -5.496 -9.086 1 97.31 177 ARG B C 1
ATOM 5110 O O . ARG B 1 177 ? 18.75 -4.656 -8.523 1 97.31 177 ARG B O 1
ATOM 5117 N N . PRO B 1 178 ? 20.703 -5.309 -9.195 1 97 178 PRO B N 1
ATOM 5118 C CA . PRO B 1 178 ? 21.406 -4.312 -8.391 1 97 178 PRO B CA 1
ATOM 5119 C C . PRO B 1 178 ? 21.078 -2.879 -8.797 1 97 178 PRO B C 1
ATOM 5121 O O . PRO B 1 178 ? 21.266 -1.948 -8.008 1 97 178 PRO B O 1
ATOM 5124 N N . PHE B 1 179 ? 20.578 -2.664 -10.039 1 97.25 179 PHE B N 1
ATOM 5125 C CA . PHE B 1 179 ? 20.359 -1.319 -10.562 1 97.25 179 PHE B CA 1
ATOM 5126 C C . PHE B 1 179 ? 18.969 -0.821 -10.219 1 97.25 179 PHE B C 1
ATOM 5128 O O . PHE B 1 179 ? 18.562 0.266 -10.641 1 97.25 179 PHE B O 1
ATOM 5135 N N . LEU B 1 180 ? 18.219 -1.474 -9.391 1 95.12 180 LEU B N 1
ATOM 5136 C CA . LEU B 1 180 ? 16.828 -1.114 -9.094 1 95.12 180 LEU B CA 1
ATOM 5137 C C . LEU B 1 180 ? 16.766 0.231 -8.383 1 95.12 180 LEU B C 1
ATOM 5139 O O . LEU B 1 180 ? 15.711 0.869 -8.352 1 95.12 180 LEU B O 1
ATOM 5143 N N . GLY B 1 181 ? 17.859 0.69 -7.848 1 92.19 181 GLY B N 1
ATOM 5144 C CA . GLY B 1 181 ? 17.875 1.927 -7.086 1 92.19 181 GLY B CA 1
ATOM 5145 C C . GLY B 1 181 ? 18.344 3.121 -7.895 1 92.19 181 GLY B C 1
ATOM 5146 O O . GLY B 1 181 ? 18.391 4.246 -7.391 1 92.19 181 GLY B O 1
ATOM 5147 N N . VAL B 1 182 ? 18.688 2.938 -9.156 1 94.56 182 VAL B N 1
ATOM 5148 C CA . VAL B 1 182 ? 19.203 4.031 -9.977 1 94.56 182 VAL B CA 1
ATOM 5149 C C . VAL B 1 182 ? 18.281 4.25 -11.18 1 94.56 182 VAL B C 1
ATOM 5151 O O . VAL B 1 182 ? 17.625 3.316 -11.641 1 94.56 182 VAL B O 1
ATOM 5154 N N . THR B 1 183 ? 18.297 5.488 -11.688 1 93.19 183 THR B N 1
ATOM 5155 C CA . THR B 1 183 ? 17.422 5.855 -12.789 1 93.19 183 THR B CA 1
ATOM 5156 C C . THR B 1 183 ? 18.094 5.602 -14.133 1 93.19 183 THR B C 1
ATOM 5158 O O . THR B 1 183 ? 19.312 5.441 -14.203 1 93.19 183 THR B O 1
ATOM 5161 N N . LYS B 1 184 ? 17.234 5.562 -15.172 1 92.19 184 LYS B N 1
ATOM 5162 C CA . LYS B 1 184 ? 17.75 5.449 -16.531 1 92.19 184 LYS B CA 1
ATOM 5163 C C . LYS B 1 184 ? 18.703 6.602 -16.844 1 92.19 184 LYS B C 1
ATOM 5165 O O . LYS B 1 184 ? 19.75 6.395 -17.469 1 92.19 184 LYS B O 1
ATOM 5170 N N . THR B 1 185 ? 18.375 7.762 -16.406 1 91.62 185 THR B N 1
ATOM 5171 C CA . THR B 1 185 ? 19.188 8.945 -16.625 1 91.62 185 THR B CA 1
ATOM 5172 C C . THR B 1 185 ? 20.562 8.789 -15.969 1 91.62 185 THR B C 1
ATOM 5174 O O . THR B 1 185 ? 21.578 9.141 -16.562 1 91.62 185 THR B O 1
ATOM 5177 N N . ALA B 1 186 ? 20.547 8.273 -14.781 1 93.94 186 ALA B N 1
ATOM 5178 C CA . ALA B 1 186 ? 21.797 8.055 -14.078 1 93.94 186 ALA B CA 1
ATOM 5179 C C . ALA B 1 186 ? 22.656 7.02 -14.805 1 93.94 186 ALA B C 1
ATOM 5181 O O . ALA B 1 186 ? 23.875 7.164 -14.883 1 93.94 186 ALA B O 1
ATOM 5182 N N . ILE B 1 187 ? 22.078 5.988 -15.328 1 96.12 187 ILE B N 1
ATOM 5183 C CA . ILE B 1 187 ? 22.781 4.938 -16.047 1 96.12 187 ILE B CA 1
ATOM 5184 C C . ILE B 1 187 ? 23.406 5.512 -17.328 1 96.12 187 ILE B C 1
ATOM 5186 O O . ILE B 1 187 ? 24.562 5.238 -17.625 1 96.12 187 ILE B O 1
ATOM 5190 N N . LEU B 1 188 ? 22.641 6.312 -18.016 1 94.44 188 LEU B N 1
ATOM 5191 C CA . LEU B 1 188 ? 23.141 6.926 -19.25 1 94.44 188 LEU B CA 1
ATOM 5192 C C . LEU B 1 188 ? 24.312 7.855 -18.953 1 94.44 188 LEU B C 1
ATOM 5194 O O . LEU B 1 188 ? 25.281 7.902 -19.719 1 94.44 188 LEU B O 1
ATOM 5198 N N . GLY B 1 189 ? 24.172 8.633 -17.891 1 94.62 189 GLY B N 1
ATOM 5199 C CA . GLY B 1 189 ? 25.281 9.453 -17.469 1 94.62 189 GLY B CA 1
ATOM 5200 C C . GLY B 1 189 ? 26.531 8.641 -17.172 1 94.62 189 GLY B C 1
ATOM 5201 O O . GLY B 1 189 ? 27.641 9.039 -17.531 1 94.62 189 GLY B O 1
ATOM 5202 N N . TYR B 1 190 ? 26.375 7.52 -16.562 1 95.19 190 TYR B N 1
ATOM 5203 C CA . TYR B 1 190 ? 27.453 6.617 -16.188 1 95.19 190 TYR B CA 1
ATOM 5204 C C . TYR B 1 190 ? 28.141 6.059 -17.438 1 95.19 190 TYR B C 1
ATOM 5206 O O . TYR B 1 190 ? 29.375 6.098 -17.547 1 95.19 190 TYR B O 1
ATOM 5214 N N . VAL B 1 191 ? 27.391 5.574 -18.391 1 95.12 191 VAL B N 1
ATOM 5215 C CA . VAL B 1 191 ? 27.906 4.98 -19.625 1 95.12 191 VAL B CA 1
ATOM 5216 C C . VAL B 1 191 ? 28.625 6.043 -20.453 1 95.12 191 VAL B C 1
ATOM 5218 O O . VAL B 1 191 ? 29.688 5.781 -21.016 1 95.12 191 VAL B O 1
ATOM 5221 N N . LYS B 1 192 ? 28.047 7.223 -20.469 1 93.69 192 LYS B N 1
ATOM 5222 C CA . LYS B 1 192 ? 28.656 8.32 -21.203 1 93.69 192 LYS B CA 1
ATOM 5223 C C . LYS B 1 192 ? 29.969 8.75 -20.562 1 93.69 192 LYS B C 1
ATOM 5225 O O . LYS B 1 192 ? 30.953 8.992 -21.266 1 93.69 192 LYS B O 1
ATOM 5230 N N . ALA B 1 193 ? 29.953 8.867 -19.328 1 94.81 193 ALA B N 1
ATOM 5231 C CA . ALA B 1 193 ? 31.156 9.281 -18.594 1 94.81 193 ALA B CA 1
ATOM 5232 C C . ALA B 1 193 ? 32.281 8.289 -18.797 1 94.81 193 ALA B C 1
ATOM 5234 O O . ALA B 1 193 ? 33.469 8.672 -18.828 1 94.81 193 ALA B O 1
ATOM 5235 N N . LEU B 1 194 ? 32 7.008 -18.953 1 94.62 194 LEU B N 1
ATOM 5236 C CA . LEU B 1 194 ? 32.969 5.941 -19.109 1 94.62 194 LEU B CA 1
ATOM 5237 C C . LEU B 1 194 ? 33.375 5.77 -20.578 1 94.62 194 LEU B C 1
ATOM 5239 O O . LEU B 1 194 ? 34.312 5.051 -20.891 1 94.62 194 LEU B O 1
ATOM 5243 N N . GLY B 1 195 ? 32.625 6.359 -21.438 1 92.56 195 GLY B N 1
ATOM 5244 C CA . GLY B 1 195 ? 32.875 6.23 -22.875 1 92.56 195 GLY B CA 1
ATOM 5245 C C . GLY B 1 195 ? 32.531 4.855 -23.406 1 92.56 195 GLY B C 1
ATOM 5246 O O . GLY B 1 195 ? 33.156 4.371 -24.344 1 92.56 195 GLY B O 1
ATOM 5247 N N . LEU B 1 196 ? 31.609 4.211 -22.828 1 92.31 196 LEU B N 1
ATOM 5248 C CA . LEU B 1 196 ? 31.219 2.881 -23.281 1 92.31 196 LEU B CA 1
ATOM 5249 C C . LEU B 1 196 ? 30.312 2.967 -24.5 1 92.31 196 LEU B C 1
ATOM 5251 O O . LEU B 1 196 ? 29.469 3.865 -24.594 1 92.31 196 LEU B O 1
ATOM 5255 N N . THR B 1 197 ? 30.453 2.088 -25.438 1 90.56 197 THR B N 1
ATOM 5256 C CA . THR B 1 197 ? 29.625 2.021 -26.641 1 90.56 197 THR B CA 1
ATOM 5257 C C . THR B 1 197 ? 28.438 1.08 -26.422 1 90.56 197 THR B C 1
ATOM 5259 O O . THR B 1 197 ? 28.578 0.04 -25.781 1 90.56 197 THR B O 1
ATOM 5262 N N . PHE B 1 198 ? 27.312 1.478 -26.859 1 87.06 198 PHE B N 1
ATOM 5263 C CA . PHE B 1 198 ? 26.141 0.625 -26.766 1 87.06 198 PHE B CA 1
ATOM 5264 C C . PHE B 1 198 ? 25.297 0.715 -28.031 1 87.06 198 PHE B C 1
ATOM 5266 O O . PHE B 1 198 ? 25.516 1.59 -28.859 1 87.06 198 PHE B O 1
ATOM 5273 N N . ALA B 1 199 ? 24.453 -0.331 -28.188 1 77.06 199 ALA B N 1
ATOM 5274 C CA . ALA B 1 199 ? 23.578 -0.371 -29.359 1 77.06 199 ALA B CA 1
ATOM 5275 C C . ALA B 1 199 ? 22.375 0.552 -29.188 1 77.06 199 ALA B C 1
ATOM 5277 O O . ALA B 1 199 ? 21.859 0.702 -28.078 1 77.06 199 ALA B O 1
ATOM 5278 N N . HIS B 1 200 ? 22.109 1.4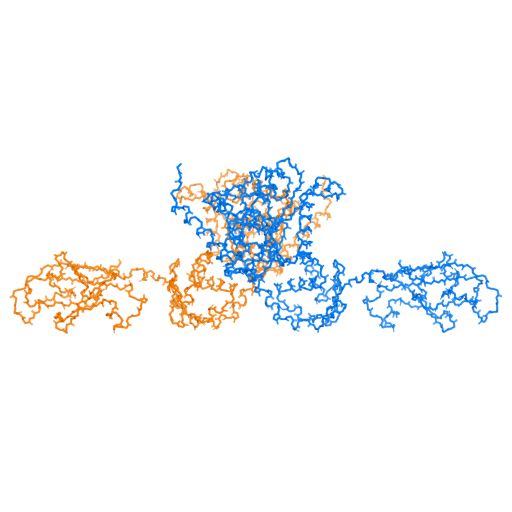81 -30.016 1 63.47 200 HIS B N 1
ATOM 5279 C CA . HIS B 1 200 ? 20.969 2.371 -29.922 1 63.47 200 HIS B CA 1
ATOM 5280 C C . HIS B 1 200 ? 19.656 1.595 -30.031 1 63.47 200 HIS B C 1
ATOM 5282 O O . HIS B 1 200 ? 19.469 0.817 -30.969 1 63.47 200 HIS B O 1
ATOM 5288 N N . ASP B 1 201 ? 19.141 1.21 -29 1 53.34 201 ASP B N 1
ATOM 5289 C CA . ASP B 1 201 ? 17.969 0.353 -28.859 1 53.34 201 ASP B CA 1
ATOM 5290 C C . ASP B 1 201 ? 16.766 0.927 -29.609 1 53.34 201 ASP B C 1
ATOM 5292 O O . ASP B 1 201 ? 16.219 1.956 -29.203 1 53.34 201 ASP B O 1
ATOM 5296 N N . LYS B 1 202 ? 16.672 0.818 -30.875 1 45.97 202 LYS B N 1
ATOM 5297 C CA . LYS B 1 202 ? 15.492 1.262 -31.609 1 45.97 202 LYS B CA 1
ATOM 5298 C C . LYS B 1 202 ? 14.227 0.581 -31.094 1 45.97 202 LYS B C 1
ATOM 5300 O O . LYS B 1 202 ? 13.117 0.989 -31.422 1 45.97 202 LYS B O 1
ATOM 5305 N N . THR B 1 203 ? 14.281 -0.582 -30.656 1 46.69 203 THR B N 1
ATOM 5306 C CA . THR B 1 203 ? 13.047 -1.345 -30.484 1 46.69 203 THR B CA 1
ATOM 5307 C C . THR B 1 203 ? 12.242 -0.812 -29.297 1 46.69 203 THR B C 1
ATOM 5309 O O . THR B 1 203 ? 11.195 -1.365 -28.953 1 46.69 203 THR B O 1
ATOM 5312 N N . ASN B 1 204 ? 12.867 -0.02 -28.484 1 49.03 204 ASN B N 1
ATOM 5313 C CA . ASN B 1 204 ? 12.195 0.347 -27.234 1 49.03 204 ASN B CA 1
ATOM 5314 C C . ASN B 1 204 ? 10.852 1.02 -27.5 1 49.03 204 ASN B C 1
ATOM 5316 O O . ASN B 1 204 ? 10.078 1.242 -26.578 1 49.03 204 ASN B O 1
ATOM 5320 N N . ASP B 1 205 ? 10.555 1.431 -28.781 1 44.56 205 ASP B N 1
ATOM 5321 C CA . ASP B 1 205 ? 9.422 2.316 -29.031 1 44.56 205 ASP B CA 1
ATOM 5322 C C . ASP B 1 205 ? 8.172 1.519 -29.406 1 44.56 205 ASP B C 1
ATOM 5324 O O . ASP B 1 205 ? 7.191 2.082 -29.891 1 44.56 205 ASP B O 1
ATOM 5328 N N . GLU B 1 206 ? 8.289 0.348 -29.688 1 41.12 206 GLU B N 1
ATOM 5329 C CA . GLU B 1 206 ? 7 -0.183 -30.125 1 41.12 206 GLU B CA 1
ATOM 5330 C C . GLU B 1 206 ? 6.074 -0.445 -28.938 1 41.12 206 GLU B C 1
ATOM 5332 O O . GLU B 1 206 ? 6.453 -1.138 -27.984 1 41.12 206 GLU B O 1
ATOM 5337 N N . PRO B 1 207 ? 5.004 0.316 -28.875 1 43.97 207 PRO B N 1
ATOM 5338 C CA . PRO B 1 207 ? 3.943 0.276 -27.875 1 43.97 207 PRO B CA 1
ATOM 5339 C C . PRO B 1 207 ? 3.385 -1.129 -27.656 1 43.97 207 PRO B C 1
ATOM 5341 O O . PRO B 1 207 ? 2.246 -1.283 -27.203 1 43.97 207 PRO B O 1
ATOM 5344 N N . LEU B 1 208 ? 3.812 -2.109 -28.312 1 44.44 208 LEU B N 1
ATOM 5345 C CA . LEU B 1 208 ? 2.947 -3.279 -28.406 1 44.44 208 LEU B CA 1
ATOM 5346 C C . LEU B 1 208 ? 2.541 -3.764 -27.016 1 44.44 208 LEU B C 1
ATOM 5348 O O . LEU B 1 208 ? 1.529 -4.453 -26.859 1 44.44 208 LEU B O 1
ATOM 5352 N N . TYR B 1 209 ? 3.357 -3.836 -25.969 1 56.06 209 TYR B N 1
ATOM 5353 C CA . TYR B 1 209 ? 3.076 -4.66 -24.797 1 56.06 209 TYR B CA 1
ATOM 5354 C C . TYR B 1 209 ? 2.666 -3.799 -23.609 1 56.06 209 TYR B C 1
ATOM 5356 O O . TYR B 1 209 ? 2.861 -2.582 -23.625 1 56.06 209 TYR B O 1
ATOM 5364 N N . LEU B 1 210 ? 1.712 -4.355 -22.734 1 62.84 210 LEU B N 1
ATOM 5365 C CA . LEU B 1 210 ? 1.119 -3.658 -21.609 1 62.84 210 LEU B CA 1
ATOM 5366 C C . LEU B 1 210 ? 2.137 -2.73 -20.938 1 62.84 210 LEU B C 1
ATOM 5368 O O . LEU B 1 210 ? 1.832 -1.57 -20.656 1 62.84 210 LEU B O 1
ATOM 5372 N N . ARG B 1 211 ? 3.254 -3.205 -20.875 1 64.56 211 ARG B N 1
ATOM 5373 C CA . ARG B 1 211 ? 4.273 -2.387 -20.219 1 64.56 211 ARG B CA 1
ATOM 5374 C C . ARG B 1 211 ? 4.707 -1.237 -21.125 1 64.56 211 ARG B C 1
ATOM 5376 O O . ARG B 1 211 ? 4.984 -0.135 -20.656 1 64.56 211 ARG B O 1
ATOM 5383 N N . ASN B 1 212 ? 4.68 -1.51 -22.375 1 71.69 212 ASN B N 1
ATOM 5384 C CA . ASN B 1 212 ? 5.066 -0.468 -23.312 1 71.69 212 ASN B CA 1
ATOM 5385 C C . ASN B 1 212 ? 4.023 0.642 -23.391 1 71.69 212 ASN B C 1
ATOM 5387 O O . ASN B 1 212 ? 4.367 1.822 -23.469 1 71.69 212 ASN B O 1
ATOM 5391 N N . ARG B 1 213 ? 2.846 0.121 -23.281 1 76.38 213 ARG B N 1
ATOM 5392 C CA . ARG B 1 213 ? 1.778 1.115 -23.297 1 76.38 213 ARG B CA 1
ATOM 5393 C C . ARG B 1 213 ? 1.839 2.006 -22.062 1 76.38 213 ARG B C 1
ATOM 5395 O O . ARG B 1 213 ? 1.623 3.217 -22.141 1 76.38 213 ARG B O 1
ATOM 5402 N N . LEU B 1 214 ? 2.164 1.401 -21 1 83.75 214 LEU B N 1
ATOM 5403 C CA . LEU B 1 214 ? 2.289 2.164 -19.75 1 83.75 214 LEU B CA 1
ATOM 5404 C C . LEU B 1 214 ? 3.418 3.186 -19.859 1 83.75 214 LEU B C 1
ATOM 5406 O O . LEU B 1 214 ? 3.252 4.34 -19.469 1 83.75 214 LEU B O 1
ATOM 5410 N N . ARG B 1 215 ? 4.449 2.74 -20.453 1 81.5 215 ARG B N 1
ATOM 5411 C CA . ARG B 1 215 ? 5.641 3.578 -20.562 1 81.5 215 ARG B CA 1
ATOM 5412 C C . ARG B 1 215 ? 5.41 4.738 -21.516 1 81.5 215 ARG B C 1
ATOM 5414 O O . ARG B 1 215 ? 5.871 5.855 -21.281 1 81.5 215 ARG B O 1
ATOM 5421 N N . LEU B 1 216 ? 4.656 4.48 -22.484 1 84.19 216 LEU B N 1
ATOM 5422 C CA . LEU B 1 216 ? 4.551 5.453 -23.562 1 84.19 216 LEU B CA 1
ATOM 5423 C C . LEU B 1 216 ? 3.346 6.363 -23.359 1 84.19 216 LEU B C 1
ATOM 5425 O O . LEU B 1 216 ? 3.344 7.508 -23.828 1 84.19 216 LEU B O 1
ATOM 5429 N N . GLU B 1 217 ? 2.361 5.863 -22.688 1 86.19 217 GLU B N 1
ATOM 5430 C CA . GLU B 1 217 ? 1.118 6.621 -22.594 1 86.19 217 GLU B CA 1
ATOM 5431 C C . GLU B 1 217 ? 0.833 7.051 -21.172 1 86.19 217 GLU B C 1
ATOM 5433 O O . GLU B 1 217 ? 0.641 8.242 -20.891 1 86.19 217 GLU B O 1
ATOM 5438 N N . VAL B 1 218 ? 0.901 6.18 -20.281 1 88.75 218 VAL B N 1
ATOM 5439 C CA . VAL B 1 218 ? 0.407 6.434 -18.922 1 88.75 218 VAL B CA 1
ATOM 5440 C C . VAL B 1 218 ? 1.446 7.223 -18.141 1 88.75 218 VAL B C 1
ATOM 5442 O O . VAL B 1 218 ? 1.128 8.25 -17.531 1 88.75 218 VAL B O 1
ATOM 5445 N N . ILE B 1 219 ? 2.668 6.809 -18.203 1 89.19 219 ILE B N 1
ATOM 5446 C CA . ILE B 1 219 ? 3.707 7.406 -17.359 1 89.19 219 ILE B CA 1
ATOM 5447 C C . ILE B 1 219 ? 3.926 8.859 -17.766 1 89.19 219 ILE B C 1
ATOM 5449 O O . ILE B 1 219 ? 3.982 9.75 -16.922 1 89.19 219 ILE B O 1
ATOM 5453 N N . PRO B 1 220 ? 4.012 9.102 -19.094 1 88.81 220 PRO B N 1
ATOM 5454 C CA . PRO B 1 220 ? 4.168 10.508 -19.484 1 88.81 220 PRO B CA 1
ATOM 5455 C C . PRO B 1 220 ? 3.014 11.383 -19 1 88.81 220 PRO B C 1
ATOM 5457 O O . PRO B 1 220 ? 3.229 12.539 -18.609 1 88.81 220 PRO B O 1
ATOM 5460 N N . LEU B 1 221 ? 1.85 10.867 -19.047 1 88.62 221 LEU B N 1
ATOM 5461 C CA . LEU B 1 221 ? 0.694 11.602 -18.547 1 88.62 221 LEU B CA 1
ATOM 5462 C C . LEU B 1 221 ? 0.809 11.844 -17.047 1 88.62 221 LEU B C 1
ATOM 5464 O O . LEU B 1 221 ? 0.529 12.945 -16.562 1 88.62 221 LEU B O 1
ATOM 5468 N N . LEU B 1 222 ? 1.244 10.883 -16.312 1 90.56 222 LEU B N 1
ATOM 5469 C CA . LEU B 1 222 ? 1.372 11 -14.859 1 90.56 222 LEU B CA 1
ATOM 5470 C C . LEU B 1 222 ? 2.492 11.969 -14.492 1 90.56 222 LEU B C 1
ATOM 5472 O O . LEU B 1 222 ? 2.424 12.633 -13.453 1 90.56 222 LEU B O 1
ATOM 5476 N N . LYS B 1 223 ? 3.492 12 -15.32 1 90 223 LYS B N 1
ATOM 5477 C CA . LYS B 1 223 ? 4.609 12.914 -15.078 1 90 223 LYS B CA 1
ATOM 5478 C C . LYS B 1 223 ? 4.152 14.367 -15.117 1 90 223 LYS B C 1
ATOM 5480 O O . LYS B 1 223 ? 4.789 15.242 -14.523 1 90 223 LYS B O 1
ATOM 5485 N N . GLN B 1 224 ? 3.092 14.617 -15.797 1 86.81 224 GLN B N 1
ATOM 5486 C CA . GLN B 1 224 ? 2.529 15.969 -15.82 1 86.81 224 GLN B CA 1
ATOM 5487 C C . GLN B 1 224 ? 1.963 16.344 -14.461 1 86.81 224 GLN B C 1
ATOM 5489 O O . GLN B 1 224 ? 1.902 17.531 -14.117 1 86.81 224 GLN B O 1
ATOM 5494 N N . TYR B 1 225 ? 1.604 15.375 -13.734 1 84.38 225 TYR B N 1
ATOM 5495 C CA . TYR B 1 225 ? 1.057 15.602 -12.406 1 84.38 225 TYR B CA 1
ATOM 5496 C C . TYR B 1 225 ? 2.154 15.555 -11.344 1 84.38 225 TYR B C 1
ATOM 5498 O O . TYR B 1 225 ? 2.139 16.328 -10.391 1 84.38 225 TYR B O 1
ATOM 5506 N N . ASN B 1 226 ? 3.029 14.641 -11.516 1 88.38 226 ASN B N 1
ATOM 5507 C CA . ASN B 1 226 ? 4.199 14.453 -10.656 1 88.38 226 ASN B CA 1
ATOM 5508 C C . ASN B 1 226 ? 5.434 14.078 -11.469 1 88.38 226 ASN B C 1
ATOM 5510 O O . ASN B 1 226 ? 5.625 12.906 -11.805 1 88.38 226 ASN B O 1
ATOM 5514 N N . PRO B 1 227 ? 6.238 15.047 -11.617 1 89.62 227 PRO B N 1
ATOM 5515 C CA . PRO B 1 227 ? 7.422 14.773 -12.438 1 89.62 227 PRO B CA 1
ATOM 5516 C C . PRO B 1 227 ? 8.297 13.664 -11.852 1 89.62 227 PRO B C 1
ATOM 5518 O O . PRO B 1 227 ? 9.078 13.047 -12.578 1 89.62 227 PRO B O 1
ATOM 5521 N N . ASN B 1 228 ? 8.172 13.391 -10.609 1 88.75 228 ASN B N 1
ATOM 5522 C CA . ASN B 1 228 ? 8.969 12.367 -9.938 1 88.75 228 ASN B CA 1
ATOM 5523 C C . ASN B 1 228 ? 8.164 11.086 -9.703 1 88.75 228 ASN B C 1
ATOM 5525 O O . ASN B 1 228 ? 8.406 10.367 -8.742 1 88.75 228 ASN B O 1
ATOM 5529 N N . ILE B 1 229 ? 7.246 10.805 -10.609 1 90.44 229 ILE B N 1
ATOM 5530 C CA . ILE B 1 229 ? 6.293 9.727 -10.398 1 90.44 229 ILE B CA 1
ATOM 5531 C C . ILE B 1 229 ? 7.035 8.391 -10.297 1 90.44 229 ILE B C 1
ATOM 5533 O O . ILE B 1 229 ? 6.664 7.523 -9.516 1 90.44 229 ILE B O 1
ATOM 5537 N N . VAL B 1 230 ? 8.07 8.227 -11.062 1 89.56 230 VAL B N 1
ATOM 5538 C CA . VAL B 1 230 ? 8.82 6.973 -11.055 1 89.56 230 VAL B CA 1
ATOM 5539 C C . VAL B 1 230 ? 9.461 6.758 -9.688 1 89.56 230 VAL B C 1
ATOM 5541 O O . VAL B 1 230 ? 9.352 5.676 -9.109 1 89.56 230 VAL B O 1
ATOM 5544 N N . ALA B 1 231 ? 10.078 7.781 -9.242 1 87.5 231 ALA B N 1
ATOM 5545 C CA . ALA B 1 231 ? 10.688 7.719 -7.918 1 87.5 231 ALA B CA 1
ATOM 5546 C C . ALA B 1 231 ? 9.641 7.516 -6.832 1 87.5 231 ALA B C 1
ATOM 5548 O O . ALA B 1 231 ? 9.883 6.816 -5.848 1 87.5 231 ALA B O 1
ATOM 5549 N N . THR B 1 232 ? 8.547 8.109 -7.051 1 88.88 232 THR B N 1
ATOM 5550 C CA . THR B 1 232 ? 7.453 8.008 -6.098 1 88.88 232 THR B CA 1
ATOM 5551 C C . THR B 1 232 ? 6.938 6.57 -6.023 1 88.88 232 THR B C 1
ATOM 5553 O O . THR B 1 232 ? 6.727 6.039 -4.934 1 88.88 232 THR B O 1
ATOM 5556 N N . LEU B 1 233 ? 6.793 5.988 -7.145 1 91.12 233 LEU B N 1
ATOM 5557 C CA . LEU B 1 233 ? 6.32 4.609 -7.203 1 91.12 233 LEU B CA 1
ATOM 5558 C C . LEU B 1 233 ? 7.352 3.654 -6.605 1 91.12 233 LEU B C 1
ATOM 5560 O O . LEU B 1 233 ? 6.996 2.725 -5.879 1 91.12 233 LEU B O 1
ATOM 5564 N N . ALA B 1 234 ? 8.57 3.916 -6.906 1 89.25 234 ALA B N 1
ATOM 5565 C CA . ALA B 1 234 ? 9.633 3.084 -6.355 1 89.25 234 ALA B CA 1
ATOM 5566 C C . ALA B 1 234 ? 9.664 3.17 -4.832 1 89.25 234 ALA B C 1
ATOM 5568 O O . ALA B 1 234 ? 9.852 2.16 -4.148 1 89.25 234 ALA B O 1
ATOM 5569 N N . ARG B 1 235 ? 9.469 4.328 -4.348 1 87.44 235 ARG B N 1
ATOM 5570 C CA . ARG B 1 235 ? 9.43 4.527 -2.902 1 87.44 235 ARG B CA 1
ATOM 5571 C C . ARG B 1 235 ? 8.234 3.811 -2.283 1 87.44 235 ARG B C 1
ATOM 5573 O O . ARG B 1 235 ? 8.344 3.258 -1.185 1 87.44 235 ARG B O 1
ATOM 5580 N N . LEU B 1 236 ? 7.152 3.896 -2.926 1 89.56 236 LEU B N 1
ATOM 5581 C CA . LEU B 1 236 ? 5.98 3.154 -2.471 1 89.56 236 LEU B CA 1
ATOM 5582 C C . LEU B 1 236 ? 6.297 1.668 -2.336 1 89.56 236 LEU B C 1
ATOM 5584 O O . LEU B 1 236 ? 5.945 1.041 -1.335 1 89.56 236 LEU B O 1
ATOM 5588 N N . GLY B 1 237 ? 6.895 1.15 -3.387 1 90.88 237 GLY B N 1
ATOM 5589 C CA . GLY B 1 237 ? 7.285 -0.25 -3.34 1 90.88 237 GLY B CA 1
ATOM 5590 C C . GLY B 1 237 ? 8.188 -0.579 -2.164 1 90.88 237 GLY B C 1
ATOM 5591 O O . GLY B 1 237 ? 8.023 -1.62 -1.524 1 90.88 237 GLY B O 1
ATOM 5592 N N . GLU B 1 238 ? 9.102 0.283 -1.869 1 87.94 238 GLU B N 1
ATOM 5593 C CA . GLU B 1 238 ? 10.008 0.102 -0.739 1 87.94 238 GLU B CA 1
ATOM 5594 C C . GLU B 1 238 ? 9.25 0.093 0.583 1 87.94 238 GLU B C 1
ATOM 5596 O O . GLU B 1 238 ? 9.523 -0.732 1.458 1 87.94 238 GLU B O 1
ATOM 5601 N N . ASN B 1 239 ? 8.352 0.991 0.713 1 87.94 239 ASN B N 1
ATOM 5602 C CA . ASN B 1 239 ? 7.535 1.066 1.924 1 87.94 239 ASN B CA 1
ATOM 5603 C C . ASN B 1 239 ? 6.68 -0.183 2.104 1 87.94 239 ASN B C 1
ATOM 5605 O O . ASN B 1 239 ? 6.547 -0.696 3.217 1 87.94 239 ASN B O 1
ATOM 5609 N N . MET B 1 240 ? 6.164 -0.607 1.023 1 90.69 240 MET B N 1
ATOM 5610 C CA . MET B 1 240 ? 5.352 -1.82 1.065 1 90.69 240 MET B CA 1
ATOM 5611 C C . MET B 1 240 ? 6.195 -3.025 1.472 1 90.69 240 MET B C 1
ATOM 5613 O O . MET B 1 240 ? 5.734 -3.885 2.225 1 90.69 240 MET B O 1
ATOM 5617 N N . ALA B 1 241 ? 7.367 -3.062 0.946 1 88.56 241 ALA B N 1
ATOM 5618 C CA . ALA B 1 241 ? 8.266 -4.168 1.266 1 88.56 241 ALA B CA 1
ATOM 5619 C C . ALA B 1 241 ? 8.602 -4.188 2.754 1 88.56 241 ALA B C 1
ATOM 5621 O O . ALA B 1 241 ? 8.648 -5.254 3.373 1 88.56 241 ALA B O 1
ATOM 5622 N N . ILE B 1 242 ? 8.82 -3.053 3.309 1 88.44 242 ILE B N 1
ATOM 5623 C CA . ILE B 1 242 ? 9.156 -2.922 4.723 1 88.44 242 ILE B CA 1
ATOM 5624 C C . ILE B 1 242 ? 7.988 -3.395 5.582 1 88.44 242 ILE B C 1
ATOM 5626 O O . ILE B 1 242 ? 8.172 -4.191 6.504 1 88.44 242 ILE B O 1
ATOM 5630 N N . ASP B 1 243 ? 6.828 -2.941 5.273 1 92.06 243 ASP B N 1
ATOM 5631 C CA . ASP B 1 243 ? 5.645 -3.328 6.035 1 92.06 243 ASP B CA 1
ATOM 5632 C C . ASP B 1 243 ? 5.359 -4.82 5.883 1 92.06 243 ASP B C 1
ATOM 5634 O O . ASP B 1 243 ? 5.039 -5.5 6.863 1 92.06 243 ASP B O 1
ATOM 5638 N N . GLU B 1 244 ? 5.484 -5.25 4.645 1 91 244 GLU B N 1
ATOM 5639 C CA . GLU B 1 244 ? 5.207 -6.656 4.375 1 91 244 GLU B CA 1
ATOM 5640 C C . GLU B 1 244 ? 6.18 -7.562 5.129 1 91 244 GLU B C 1
ATOM 5642 O O . GLU B 1 244 ? 5.781 -8.609 5.652 1 91 244 GLU B O 1
ATOM 5647 N N . ALA B 1 245 ? 7.414 -7.195 5.172 1 88.94 245 ALA B N 1
ATOM 5648 C CA . ALA B 1 245 ? 8.406 -7.977 5.902 1 88.94 245 ALA B CA 1
ATOM 5649 C C . ALA B 1 245 ? 8.047 -8.086 7.379 1 88.94 245 ALA B C 1
ATOM 5651 O O . ALA B 1 245 ? 8.188 -9.156 7.98 1 88.94 245 ALA B O 1
ATOM 5652 N N . TYR B 1 246 ? 7.57 -7.059 7.977 1 93.62 246 TYR B N 1
ATOM 5653 C CA . TYR B 1 246 ? 7.164 -7.07 9.375 1 93.62 246 TYR B CA 1
ATOM 5654 C C . TYR B 1 246 ? 5.945 -7.961 9.586 1 93.62 246 TYR B C 1
ATOM 5656 O O . TYR B 1 246 ? 5.898 -8.742 10.539 1 93.62 246 TYR B O 1
ATOM 5664 N N . LEU B 1 247 ? 4.98 -7.777 8.703 1 94.81 247 LEU B N 1
ATOM 5665 C CA . LEU B 1 247 ? 3.752 -8.555 8.82 1 94.81 247 LEU B CA 1
ATOM 5666 C C . LEU B 1 247 ? 4.039 -10.047 8.664 1 94.81 247 LEU B C 1
ATOM 5668 O O . LEU B 1 247 ? 3.494 -10.867 9.398 1 94.81 247 LEU B O 1
ATOM 5672 N N . GLN B 1 248 ? 4.926 -10.375 7.758 1 91.69 248 GLN B N 1
ATOM 5673 C CA . GLN B 1 248 ? 5.32 -11.766 7.57 1 91.69 248 GLN B CA 1
ATOM 5674 C C . GLN B 1 248 ? 6.051 -12.305 8.797 1 91.69 248 GLN B C 1
ATOM 5676 O O . GLN B 1 248 ? 5.863 -13.453 9.188 1 91.69 248 GLN B O 1
ATOM 5681 N N . GLN B 1 249 ? 6.859 -11.492 9.352 1 93.56 249 GLN B N 1
ATOM 5682 C CA . GLN B 1 249 ? 7.566 -11.883 10.57 1 93.56 249 GLN B CA 1
ATOM 5683 C C . GLN B 1 249 ? 6.59 -12.164 11.711 1 93.56 249 GLN B C 1
ATOM 5685 O O . GLN B 1 249 ? 6.777 -13.117 12.469 1 93.56 249 GLN B O 1
ATOM 5690 N N . GLN B 1 250 ? 5.617 -11.305 11.828 1 95 250 GLN B N 1
ATOM 5691 C CA . GLN B 1 250 ? 4.598 -11.516 12.852 1 95 250 GLN B CA 1
ATOM 5692 C C . GLN B 1 250 ? 3.881 -12.852 12.641 1 95 250 GLN B C 1
ATOM 5694 O O . GLN B 1 250 ? 3.602 -13.562 13.609 1 95 250 GLN B O 1
ATOM 5699 N N . LEU B 1 251 ? 3.598 -13.117 11.422 1 94.69 251 LEU B N 1
ATOM 5700 C CA . LEU B 1 251 ? 2.953 -14.391 11.117 1 94.69 251 LEU B CA 1
ATOM 5701 C C . LEU B 1 251 ? 3.867 -15.562 11.461 1 94.69 251 LEU B C 1
ATOM 5703 O O . LEU B 1 251 ? 3.406 -16.578 11.977 1 94.69 251 LEU B O 1
ATOM 5707 N N . GLU B 1 252 ? 5.133 -15.438 11.164 1 93.75 252 GLU B N 1
ATOM 5708 C 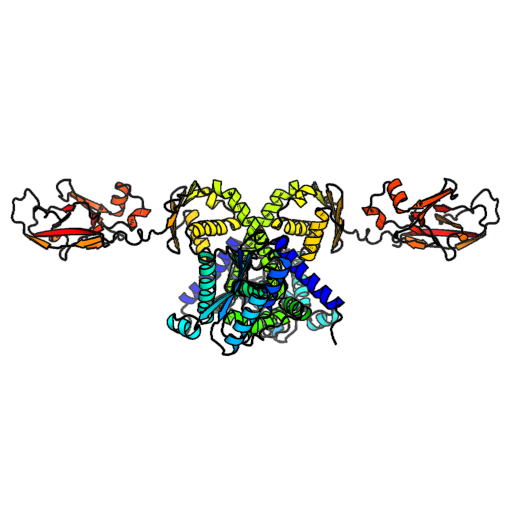CA . GLU B 1 252 ? 6.098 -16.484 11.461 1 93.75 252 GLU B CA 1
ATOM 5709 C C . GLU B 1 252 ? 6.176 -16.766 12.961 1 93.75 252 GLU B C 1
ATOM 5711 O O . GLU B 1 252 ? 6.344 -17.906 13.383 1 93.75 252 GLU B O 1
ATOM 5716 N N . ILE B 1 253 ? 6.07 -15.734 13.703 1 94.06 253 ILE B N 1
ATOM 5717 C CA . ILE B 1 253 ? 6.102 -15.859 15.156 1 94.06 253 ILE B CA 1
ATOM 5718 C C . ILE B 1 253 ? 4.879 -16.641 15.633 1 94.06 253 ILE B C 1
ATOM 5720 O O . ILE B 1 253 ? 4.977 -17.453 16.547 1 94.06 253 ILE B O 1
ATOM 5724 N N . LEU B 1 254 ? 3.77 -16.453 15.016 1 95.12 254 LEU B N 1
ATOM 5725 C CA . LEU B 1 254 ? 2.518 -17.078 15.438 1 95.12 254 LEU B CA 1
ATOM 5726 C C . LEU B 1 254 ? 2.352 -18.453 14.797 1 95.12 254 LEU B C 1
ATOM 5728 O O . LEU B 1 254 ? 1.507 -19.25 15.219 1 95.12 254 LEU B O 1
ATOM 5732 N N . TRP B 1 255 ? 3.133 -18.781 13.789 1 93.62 255 TRP B N 1
ATOM 5733 C CA . TRP B 1 255 ? 2.959 -19.953 12.938 1 93.62 255 TRP B CA 1
ATOM 5734 C C . TRP B 1 255 ? 2.889 -21.219 13.773 1 93.62 255 TRP B C 1
ATOM 5736 O O . TRP B 1 255 ? 2.018 -22.062 13.555 1 93.62 255 TRP B O 1
ATOM 5746 N N . PRO B 1 256 ? 3.746 -21.359 14.828 1 92.62 256 PRO B N 1
ATOM 5747 C CA . PRO B 1 256 ? 3.707 -22.594 15.609 1 92.62 256 PRO B CA 1
ATOM 5748 C C . PRO B 1 256 ? 2.381 -22.781 16.344 1 92.62 256 PRO B C 1
ATOM 5750 O O . PRO B 1 256 ? 1.968 -23.922 16.594 1 92.62 256 PRO B O 1
ATOM 5753 N N . SER B 1 257 ? 1.748 -21.734 16.672 1 93.31 257 SER B N 1
ATOM 5754 C CA . SER B 1 257 ? 0.46 -21.828 17.344 1 93.31 257 SER B CA 1
ATOM 5755 C C . SER B 1 257 ? -0.674 -22.062 16.359 1 93.31 257 SER B C 1
ATOM 5757 O O . SER B 1 257 ? -1.762 -22.5 16.734 1 93.31 257 SER B O 1
ATOM 5759 N N . LEU B 1 258 ? -0.447 -21.766 15.125 1 94.62 258 LEU B N 1
ATOM 5760 C CA . LEU B 1 258 ? -1.471 -21.875 14.094 1 94.62 258 LEU B CA 1
ATOM 5761 C C . LEU B 1 258 ? -1.424 -23.234 13.422 1 94.62 258 LEU B C 1
ATOM 5763 O O . LEU B 1 258 ? -2.467 -23.828 13.141 1 94.62 258 LEU B O 1
ATOM 5767 N N . CYS B 1 259 ? -0.235 -23.641 13.117 1 90.38 259 CYS B N 1
ATOM 5768 C CA . CYS B 1 259 ? -0.042 -24.875 12.359 1 90.38 259 CYS B CA 1
ATOM 5769 C C . CYS B 1 259 ? 0.281 -26.031 13.273 1 90.38 259 CYS B C 1
ATOM 5771 O O . CYS B 1 259 ? 1.289 -26.016 13.984 1 90.38 259 CYS B O 1
ATOM 5773 N N . MET B 1 260 ? -0.55 -27 13.281 1 81.69 260 MET B N 1
ATOM 5774 C CA . MET B 1 260 ? -0.387 -28.188 14.125 1 81.69 260 MET B CA 1
ATOM 5775 C C . MET B 1 260 ? 0.495 -29.234 13.445 1 81.69 260 MET B C 1
ATOM 5777 O O . MET B 1 260 ? 1.312 -29.875 14.102 1 81.69 260 MET B O 1
ATOM 5781 N N . ASN B 1 261 ? 0.229 -29.5 12.242 1 76.31 261 ASN B N 1
ATOM 5782 C CA . ASN B 1 261 ? 0.951 -30.562 11.539 1 76.31 261 ASN B CA 1
ATOM 5783 C C . ASN B 1 261 ? 1.198 -30.188 10.078 1 76.31 261 ASN B C 1
ATOM 5785 O O . ASN B 1 261 ? 0.357 -29.562 9.445 1 76.31 261 ASN B O 1
ATOM 5789 N N . LEU B 1 262 ? 2.504 -30.281 9.781 1 68.19 262 LEU B N 1
ATOM 5790 C CA . LEU B 1 262 ? 2.857 -30.203 8.367 1 68.19 262 LEU B CA 1
ATOM 5791 C C . LEU B 1 262 ? 3.434 -31.531 7.875 1 68.19 262 LEU B C 1
ATOM 5793 O O . LEU B 1 262 ? 4.375 -32.062 8.469 1 68.19 262 LEU B O 1
ATOM 5797 N N . ASP B 1 263 ? 2.619 -32.281 7.051 1 59.94 263 ASP B N 1
ATOM 5798 C CA . ASP B 1 263 ? 3.121 -33.531 6.516 1 59.94 263 ASP B CA 1
ATOM 5799 C C . ASP B 1 263 ? 4.027 -33.312 5.309 1 59.94 263 ASP B C 1
ATOM 5801 O O . ASP B 1 263 ? 3.604 -32.719 4.316 1 59.94 263 ASP B O 1
ATOM 5805 N N . SER B 1 264 ? 5.324 -33.438 5.473 1 54.78 264 SER B N 1
ATOM 5806 C CA . SER B 1 264 ? 6.328 -33.25 4.434 1 54.78 264 SER B CA 1
ATOM 5807 C C . SER B 1 264 ? 6.039 -34.094 3.207 1 54.78 264 SER B C 1
ATOM 5809 O O . SER B 1 264 ? 6.449 -33.75 2.096 1 54.78 264 SER B O 1
ATOM 5811 N N . ARG B 1 265 ? 5.57 -35.375 3.32 1 51.44 265 ARG B N 1
ATOM 5812 C CA . ARG B 1 265 ? 5.441 -36.281 2.195 1 51.44 265 ARG B CA 1
ATOM 5813 C C . ARG B 1 265 ? 4.242 -35.906 1.324 1 51.44 265 ARG B C 1
ATOM 5815 O O . ARG B 1 265 ? 4.324 -35.969 0.095 1 51.44 265 ARG B O 1
ATOM 5822 N N . THR B 1 266 ? 3.068 -35.844 1.94 1 53.44 266 THR B N 1
ATOM 5823 C CA . THR B 1 266 ? 1.879 -35.375 1.226 1 53.44 266 THR B CA 1
ATOM 5824 C C . THR B 1 266 ? 1.417 -34.031 1.746 1 53.44 266 THR B C 1
ATOM 5826 O O . THR B 1 266 ? 0.984 -33.906 2.895 1 53.44 266 THR B O 1
ATOM 5829 N N . PRO B 1 267 ? 1.657 -33 1.025 1 63.62 267 PRO B N 1
ATOM 5830 C CA . PRO B 1 267 ? 1.507 -31.656 1.584 1 63.62 267 PRO B CA 1
ATOM 5831 C C . PRO B 1 267 ? 0.115 -31.406 2.164 1 63.62 267 PRO B C 1
ATOM 5833 O O . PRO B 1 267 ? -0.882 -31.5 1.443 1 63.62 267 PRO B O 1
ATOM 5836 N N . ALA B 1 268 ? -0.259 -31.906 3.334 1 78.06 268 ALA B N 1
ATOM 5837 C CA . ALA B 1 268 ? -1.438 -31.516 4.102 1 78.06 268 ALA B CA 1
ATOM 5838 C C . ALA B 1 268 ? -1.04 -30.719 5.348 1 78.06 268 ALA B C 1
ATOM 5840 O O . ALA B 1 268 ? -0.01 -31 5.965 1 78.06 268 ALA B O 1
ATOM 5841 N N . ILE B 1 269 ? -1.807 -29.672 5.434 1 88.44 269 ILE B N 1
ATOM 5842 C CA . ILE B 1 269 ? -1.564 -28.828 6.594 1 88.44 269 ILE B CA 1
ATOM 5843 C C . ILE B 1 269 ? -2.809 -28.797 7.48 1 88.44 269 ILE B C 1
ATOM 5845 O O . ILE B 1 269 ? -3.936 -28.781 6.977 1 88.44 269 ILE B O 1
ATOM 5849 N N . THR B 1 270 ? -2.59 -29.031 8.719 1 90.44 270 THR B N 1
ATOM 5850 C CA . THR B 1 270 ? -3.67 -28.875 9.688 1 90.44 270 THR B CA 1
ATOM 5851 C C . THR B 1 270 ? -3.457 -27.625 10.531 1 90.44 270 THR B C 1
ATOM 5853 O O . THR B 1 270 ? -2.389 -27.422 11.117 1 90.44 270 THR B O 1
ATOM 5856 N N . LEU B 1 271 ? -4.484 -26.812 10.555 1 94.44 271 LEU B N 1
ATOM 5857 C CA . LEU B 1 271 ? -4.422 -25.562 11.305 1 94.44 271 LEU B CA 1
ATOM 5858 C C . LEU B 1 271 ? -5.391 -25.594 12.477 1 94.44 271 LEU B C 1
ATOM 5860 O O . LEU B 1 271 ? -6.41 -26.281 12.438 1 94.44 271 LEU B O 1
ATOM 5864 N N . GLN B 1 272 ? -5.055 -24.906 13.547 1 93.81 272 GLN B N 1
ATOM 5865 C CA . GLN B 1 272 ? -5.957 -24.703 14.68 1 93.81 272 GLN B CA 1
ATOM 5866 C C . GLN B 1 272 ? -7.035 -23.672 14.344 1 93.81 272 GLN B C 1
ATOM 5868 O O . GLN B 1 272 ? -6.746 -22.484 14.188 1 93.81 272 GLN B O 1
ATOM 5873 N N . ARG B 1 273 ? -8.25 -24.062 14.328 1 92.81 273 ARG B N 1
ATOM 5874 C CA . ARG B 1 273 ? -9.344 -23.25 13.805 1 92.81 273 ARG B CA 1
ATOM 5875 C C . ARG B 1 273 ? -9.539 -22 14.641 1 92.81 273 ARG B C 1
ATOM 5877 O O . ARG B 1 273 ? -9.633 -20.891 14.102 1 92.81 273 ARG B O 1
ATOM 5884 N N . GLN B 1 274 ? -9.586 -22.141 15.945 1 92.81 274 GLN B N 1
ATOM 5885 C CA . GLN B 1 274 ? -9.828 -21 16.812 1 92.81 274 GLN B CA 1
ATOM 5886 C C . GLN B 1 274 ? -8.695 -19.969 16.719 1 92.81 274 GLN B C 1
ATOM 5888 O O . GLN B 1 274 ? -8.945 -18.766 16.703 1 92.81 274 GLN B O 1
ATOM 5893 N N . ALA B 1 275 ? -7.512 -20.5 16.672 1 94.75 275 ALA B N 1
ATOM 5894 C CA . ALA B 1 275 ? -6.359 -19.609 16.547 1 94.75 275 ALA B CA 1
ATOM 5895 C C . ALA B 1 275 ? -6.426 -18.828 15.25 1 94.75 275 ALA B C 1
ATOM 5897 O O . ALA B 1 275 ? -6.094 -17.641 15.219 1 94.75 275 ALA B O 1
ATOM 5898 N N . VAL B 1 276 ? -6.84 -19.484 14.203 1 95.62 276 VAL B N 1
ATOM 5899 C CA . VAL B 1 276 ? -6.953 -18.844 12.898 1 95.62 276 VAL B CA 1
ATOM 5900 C C . VAL B 1 276 ? -8.086 -17.812 12.93 1 95.62 276 VAL B C 1
ATOM 5902 O O . VAL B 1 276 ? -7.945 -16.719 12.383 1 95.62 276 VAL B O 1
ATOM 5905 N N . ALA B 1 277 ? -9.125 -18.125 13.578 1 93.25 277 ALA B N 1
ATOM 5906 C CA . ALA B 1 277 ? -10.281 -17.234 13.68 1 93.25 277 ALA B CA 1
ATOM 5907 C C . ALA B 1 277 ? -9.93 -15.969 14.445 1 93.25 277 ALA B C 1
ATOM 5909 O O . ALA B 1 277 ? -10.469 -14.898 14.156 1 93.25 277 ALA B O 1
ATOM 5910 N N . ASP B 1 278 ? -8.984 -16.062 15.328 1 93.56 278 ASP B N 1
ATOM 5911 C CA . ASP B 1 278 ? -8.633 -14.938 16.188 1 93.56 278 ASP B CA 1
ATOM 5912 C C . ASP B 1 278 ? -7.551 -14.07 15.547 1 93.56 278 ASP B C 1
ATOM 5914 O O . ASP B 1 278 ? -7.211 -13.008 16.078 1 93.56 278 ASP B O 1
ATOM 5918 N N . LEU B 1 279 ? -7.086 -14.508 14.469 1 94.56 279 LEU B N 1
ATOM 5919 C CA . LEU B 1 279 ? -6.035 -13.734 13.812 1 94.56 279 LEU B CA 1
ATOM 5920 C C . LEU B 1 279 ? -6.555 -12.375 13.383 1 94.56 279 LEU B C 1
ATOM 5922 O O . LEU B 1 279 ? -7.68 -12.258 12.883 1 94.56 279 LEU B O 1
ATOM 5926 N N . PRO B 1 280 ? -5.746 -11.312 13.641 1 92.88 280 PRO B N 1
ATOM 5927 C CA . PRO B 1 280 ? -6.113 -10.031 13.023 1 92.88 280 PRO B CA 1
ATOM 5928 C C . PRO B 1 280 ? -6.258 -10.133 11.508 1 92.88 280 PRO B C 1
ATOM 5930 O O . PRO B 1 280 ? -5.531 -10.891 10.859 1 92.88 280 PRO B O 1
ATOM 5933 N N . ARG B 1 281 ? -7.09 -9.352 10.953 1 89.12 281 ARG B N 1
ATOM 5934 C CA . ARG B 1 281 ? -7.422 -9.414 9.531 1 89.12 281 ARG B CA 1
ATOM 5935 C C . ARG B 1 281 ? -6.176 -9.273 8.664 1 89.12 281 ARG B C 1
ATOM 5937 O O . ARG B 1 281 ? -6.062 -9.914 7.617 1 89.12 281 ARG B O 1
ATOM 5944 N N . ALA B 1 282 ? -5.262 -8.438 9.062 1 92.31 282 ALA B N 1
ATOM 5945 C CA . ALA B 1 282 ? -4.027 -8.219 8.312 1 92.31 282 ALA B CA 1
ATOM 5946 C C . ALA B 1 282 ? -3.23 -9.508 8.164 1 92.31 282 ALA B C 1
ATOM 5948 O O . ALA B 1 282 ? -2.654 -9.773 7.109 1 92.31 282 ALA B O 1
ATOM 5949 N N . LEU B 1 283 ? -3.229 -10.305 9.172 1 95.12 283 LEU B N 1
ATOM 5950 C CA . LEU B 1 283 ? -2.443 -11.539 9.18 1 95.12 283 LEU B CA 1
ATOM 5951 C C . LEU B 1 283 ? -3.234 -12.688 8.57 1 95.12 283 LEU B C 1
ATOM 5953 O O . LEU B 1 283 ? -2.652 -13.641 8.055 1 95.12 283 LEU B O 1
ATOM 5957 N N . PHE B 1 284 ? -4.594 -12.547 8.625 1 93.94 284 PHE B N 1
ATOM 5958 C CA . PHE B 1 284 ? -5.457 -13.586 8.086 1 93.94 284 PHE B CA 1
ATOM 5959 C C . PHE B 1 284 ? -5.195 -13.789 6.598 1 93.94 284 PHE B C 1
ATOM 5961 O O . PHE B 1 284 ? -5.039 -14.922 6.137 1 93.94 284 PHE B O 1
ATOM 5968 N N . TYR B 1 285 ? -5.121 -12.773 5.918 1 89.44 285 TYR B N 1
ATOM 5969 C CA . TYR B 1 285 ? -4.832 -12.812 4.488 1 89.44 285 TYR B CA 1
ATOM 5970 C C . TYR B 1 285 ? -3.477 -13.461 4.227 1 89.44 285 TYR B C 1
ATOM 5972 O O . TYR B 1 285 ? -3.359 -14.336 3.365 1 89.44 285 TYR B O 1
ATOM 5980 N N . ARG B 1 286 ? -2.484 -13.07 4.902 1 91.56 286 ARG B N 1
ATOM 5981 C CA . ARG B 1 286 ? -1.111 -13.531 4.703 1 91.56 286 ARG B CA 1
ATOM 5982 C C . ARG B 1 286 ? -0.953 -14.984 5.117 1 91.56 286 ARG B C 1
ATOM 5984 O O . ARG B 1 286 ? -0.111 -15.703 4.57 1 91.56 286 ARG B O 1
ATOM 5991 N N . LEU B 1 287 ? -1.767 -15.43 6.07 1 94 287 LEU B N 1
ATOM 5992 C CA . LEU B 1 287 ? -1.783 -16.844 6.438 1 94 287 LEU B CA 1
ATOM 5993 C C . LEU B 1 287 ? -2.111 -17.719 5.234 1 94 287 LEU B C 1
ATOM 5995 O O . LEU B 1 287 ? -1.417 -18.688 4.965 1 94 287 LEU B O 1
ATOM 5999 N N . TRP B 1 288 ? -3.115 -17.281 4.559 1 91.81 288 TRP B N 1
ATOM 6000 C CA . TRP B 1 288 ? -3.57 -18.109 3.441 1 91.81 288 TRP B CA 1
ATOM 6001 C C . TRP B 1 288 ? -2.596 -18.016 2.273 1 91.81 288 TRP B C 1
ATOM 6003 O O . TRP B 1 288 ? -2.414 -19 1.538 1 91.81 288 TRP B O 1
ATOM 6013 N N . GLN B 1 289 ? -1.988 -16.891 2.102 1 88.69 289 GLN B N 1
ATOM 6014 C CA . GLN B 1 289 ? -0.921 -16.797 1.111 1 88.69 289 GLN B CA 1
ATOM 6015 C C . GLN B 1 289 ? 0.193 -17.797 1.412 1 88.69 289 GLN B C 1
ATOM 6017 O O . GLN B 1 289 ? 0.668 -18.5 0.514 1 88.69 289 GLN B O 1
ATOM 6022 N N . ARG B 1 290 ? 0.59 -17.859 2.625 1 88.69 290 ARG B N 1
ATOM 6023 C CA . ARG B 1 290 ? 1.644 -18.781 3.049 1 88.69 290 ARG B CA 1
ATOM 6024 C C . ARG B 1 290 ? 1.216 -20.234 2.859 1 88.69 290 ARG B C 1
ATOM 6026 O O . ARG B 1 290 ? 1.983 -21.047 2.346 1 88.69 290 ARG B O 1
ATOM 6033 N N . VAL B 1 291 ? -0.003 -20.5 3.27 1 89.94 291 VAL B N 1
ATOM 6034 C CA . VAL B 1 291 ? -0.519 -21.859 3.199 1 89.94 291 VAL B CA 1
ATOM 6035 C C . VAL B 1 291 ? -0.572 -22.328 1.744 1 89.94 291 VAL B C 1
ATOM 6037 O O . VAL B 1 291 ? -0.103 -23.422 1.413 1 89.94 291 VAL B O 1
ATOM 6040 N N . PHE B 1 292 ? -1.066 -21.469 0.881 1 88.19 292 PHE B N 1
ATOM 6041 C CA . PHE B 1 292 ? -1.212 -21.859 -0.517 1 88.19 292 PHE B CA 1
ATOM 6042 C C . PHE B 1 292 ? 0.146 -21.906 -1.208 1 88.19 292 PHE B C 1
ATOM 6044 O O . PHE B 1 292 ? 0.327 -22.656 -2.178 1 88.19 292 PHE B O 1
ATOM 6051 N N . SER B 1 293 ? 1.055 -21.125 -0.716 1 83.44 293 SER B N 1
ATOM 6052 C CA . SER B 1 293 ? 2.406 -21.172 -1.264 1 83.44 293 SER B CA 1
ATOM 6053 C C . SER B 1 293 ? 3.053 -22.531 -1.024 1 83.44 293 SER B C 1
ATOM 6055 O O . SER B 1 293 ? 3.846 -23 -1.843 1 83.44 293 SER B O 1
ATOM 6057 N N . ILE B 1 294 ? 2.707 -23.156 0.064 1 82.62 294 ILE B N 1
ATOM 6058 C CA . ILE B 1 294 ? 3.234 -24.469 0.413 1 82.62 294 ILE B CA 1
ATOM 6059 C C . ILE B 1 294 ? 2.789 -25.5 -0.625 1 82.62 294 ILE B C 1
ATOM 6061 O O . ILE B 1 294 ? 3.521 -26.453 -0.926 1 82.62 294 ILE B O 1
ATOM 6065 N N . PHE B 1 295 ? 1.665 -25.188 -1.229 1 80.06 295 PHE B N 1
ATOM 6066 C CA . PHE B 1 295 ? 1.124 -26.094 -2.234 1 80.06 295 PHE B CA 1
ATOM 6067 C C . PHE B 1 295 ? 1.453 -25.609 -3.641 1 80.06 295 PHE B C 1
ATOM 6069 O O . PHE B 1 295 ? 0.876 -26.078 -4.621 1 80.06 295 PHE B O 1
ATOM 6076 N N . ASN B 1 296 ? 2.34 -24.562 -3.707 1 72.62 296 ASN B N 1
ATOM 6077 C CA . ASN B 1 296 ? 2.764 -23.984 -4.973 1 72.62 296 ASN B CA 1
ATOM 6078 C C . ASN B 1 296 ? 1.573 -23.484 -5.789 1 72.62 296 ASN B C 1
ATOM 6080 O O . ASN B 1 296 ? 1.488 -23.734 -6.992 1 72.62 296 ASN B O 1
ATOM 6084 N N . SER B 1 297 ? 0.637 -23.031 -5.105 1 70.25 297 SER B N 1
ATOM 6085 C CA . SER B 1 297 ? -0.561 -22.484 -5.742 1 70.25 297 SER B CA 1
ATOM 6086 C C . SER B 1 297 ? -0.522 -20.953 -5.781 1 70.25 297 SER B C 1
ATOM 6088 O O . SER B 1 297 ? 0.352 -20.344 -5.172 1 70.25 297 SER B O 1
ATOM 6090 N N . GLU B 1 298 ? -1.447 -20.422 -6.559 1 68.81 298 GLU B N 1
ATOM 6091 C CA . GLU B 1 298 ? -1.56 -18.969 -6.641 1 68.81 298 GLU B CA 1
ATOM 6092 C C . GLU B 1 298 ? -1.821 -18.359 -5.27 1 68.81 298 GLU B C 1
ATOM 6094 O O . GLU B 1 298 ? -2.656 -18.844 -4.512 1 68.81 298 GLU B O 1
ATOM 6099 N N . THR B 1 299 ? -1.09 -17.422 -4.922 1 72.94 299 THR B N 1
ATOM 6100 C CA . THR B 1 299 ? -1.156 -16.891 -3.562 1 72.94 299 THR B CA 1
ATOM 6101 C C . THR B 1 299 ? -1.889 -15.555 -3.539 1 72.94 299 THR B C 1
ATOM 6103 O O . THR B 1 299 ? -1.94 -14.891 -2.504 1 72.94 299 THR B O 1
ATOM 6106 N N . THR B 1 300 ? -2.436 -15.195 -4.672 1 72.25 300 THR B N 1
ATOM 6107 C CA . THR B 1 300 ? -3.213 -13.969 -4.688 1 72.25 300 THR B CA 1
ATOM 6108 C C . THR B 1 300 ? -4.703 -14.266 -4.562 1 72.25 300 THR B C 1
ATOM 6110 O O . THR B 1 300 ? -5.238 -15.109 -5.289 1 72.25 300 THR B O 1
ATOM 6113 N N . PHE B 1 301 ? -5.363 -13.703 -3.596 1 75.88 301 PHE B N 1
ATOM 6114 C CA . PHE B 1 301 ? -6.781 -13.922 -3.346 1 75.88 301 PHE B CA 1
ATOM 6115 C C . PHE B 1 301 ? -7.57 -12.641 -3.568 1 75.88 301 PHE B C 1
ATOM 6117 O O . PHE B 1 301 ? -7.113 -11.547 -3.211 1 75.88 301 PHE B O 1
ATOM 6124 N N . SER B 1 302 ? -8.695 -12.773 -4.234 1 71.62 302 SER B N 1
ATOM 6125 C CA . SER B 1 302 ? -9.633 -11.664 -4.285 1 71.62 302 SER B CA 1
ATOM 6126 C C . SER B 1 302 ? -10.289 -11.43 -2.926 1 71.62 302 SER B C 1
ATOM 6128 O O . SER B 1 302 ? -10.219 -12.289 -2.043 1 71.62 302 SER B O 1
ATOM 6130 N N . GLN B 1 303 ? -10.852 -10.25 -2.781 1 70.56 303 GLN B N 1
ATOM 6131 C CA . GLN B 1 303 ? -11.562 -9.953 -1.541 1 70.56 303 GLN B CA 1
ATOM 6132 C C . GLN B 1 303 ? -12.688 -10.945 -1.3 1 70.56 303 GLN B C 1
ATOM 6134 O O . GLN B 1 303 ? -12.945 -11.336 -0.159 1 70.56 303 GLN B O 1
ATOM 6139 N N . LYS B 1 304 ? -13.344 -11.242 -2.369 1 73.88 304 LYS B N 1
ATOM 6140 C CA . LYS B 1 304 ? -14.43 -12.219 -2.264 1 73.88 304 LYS B CA 1
ATOM 6141 C C . LYS B 1 304 ? -13.906 -13.555 -1.748 1 73.88 304 LYS B C 1
ATOM 6143 O O . LYS B 1 304 ? -14.539 -14.18 -0.887 1 73.88 304 LYS B O 1
ATOM 6148 N N . GLN B 1 305 ? -12.797 -14 -2.217 1 83.12 305 GLN B N 1
ATOM 6149 C CA . GLN B 1 305 ? -12.195 -15.266 -1.81 1 83.12 305 GLN B CA 1
ATOM 6150 C C . GLN B 1 305 ? -11.758 -15.227 -0.348 1 83.12 305 GLN B C 1
ATOM 6152 O O . GLN B 1 305 ? -11.922 -16.203 0.382 1 83.12 305 GLN B O 1
ATOM 6157 N N . VAL B 1 306 ? -11.242 -14.133 0.05 1 84.25 306 VAL B N 1
ATOM 6158 C CA . VAL B 1 306 ? -10.812 -13.977 1.435 1 84.25 306 VAL B CA 1
ATOM 6159 C C . VAL B 1 306 ? -12.023 -14.062 2.365 1 84.25 306 VAL B C 1
ATOM 6161 O O . VAL B 1 306 ? -11.945 -14.672 3.434 1 84.25 306 VAL B O 1
ATOM 6164 N N . ASN B 1 307 ? -13.055 -13.375 1.963 1 80.62 307 ASN B N 1
ATOM 6165 C CA . ASN B 1 307 ? -14.281 -13.43 2.758 1 80.62 307 ASN B CA 1
ATOM 6166 C C . ASN B 1 307 ? -14.828 -14.852 2.848 1 80.62 307 ASN B C 1
ATOM 6168 O O . ASN B 1 307 ? -15.352 -15.25 3.889 1 80.62 307 ASN B O 1
ATOM 6172 N N . GLU B 1 308 ? -14.719 -15.562 1.744 1 86.69 308 GLU B N 1
ATOM 6173 C CA . GLU B 1 308 ? -15.156 -16.953 1.749 1 86.69 308 GLU B CA 1
ATOM 6174 C C . GLU B 1 308 ? -14.32 -17.797 2.725 1 86.69 308 GLU B C 1
ATOM 6176 O O . GLU B 1 308 ? -14.867 -18.625 3.451 1 86.69 308 GLU B O 1
ATOM 6181 N N . LEU B 1 309 ? -13.086 -17.578 2.713 1 91.62 309 LEU B N 1
ATOM 6182 C CA . LEU B 1 309 ? -12.195 -18.266 3.637 1 91.62 309 LEU B CA 1
ATOM 6183 C C . LEU B 1 309 ? -12.547 -17.938 5.082 1 91.62 309 LEU B C 1
ATOM 6185 O O . LEU B 1 309 ? -12.523 -18.812 5.949 1 91.62 309 LEU B O 1
ATOM 6189 N N . TYR B 1 310 ? -12.82 -16.672 5.277 1 88.94 310 TYR B N 1
ATOM 6190 C CA . TYR B 1 310 ? -13.219 -16.234 6.609 1 88.94 310 TYR B CA 1
ATOM 6191 C C . TYR B 1 310 ? -14.469 -16.969 7.07 1 88.94 310 TYR B C 1
ATOM 6193 O O . TYR B 1 310 ? -14.555 -17.406 8.219 1 88.94 310 TYR B O 1
ATOM 6201 N N . GLU B 1 311 ? -15.398 -17.094 6.152 1 88 311 GLU B N 1
ATOM 6202 C CA . GLU B 1 311 ? -16.641 -17.781 6.469 1 88 311 GLU B CA 1
ATOM 6203 C C . GLU B 1 311 ? -16.375 -19.25 6.789 1 88 311 GLU B C 1
ATOM 6205 O O . GLU B 1 311 ? -16.984 -19.812 7.715 1 88 311 GLU B O 1
ATOM 6210 N N . VAL B 1 312 ? -15.531 -19.891 6.078 1 90.06 312 VAL B N 1
ATOM 6211 C CA . VAL B 1 312 ? -15.172 -21.281 6.305 1 90.06 312 VAL B CA 1
ATOM 6212 C C . VAL B 1 312 ? -14.578 -21.438 7.699 1 90.06 312 VAL B C 1
ATOM 6214 O O . VAL B 1 312 ? -14.938 -22.375 8.43 1 90.06 312 VAL B O 1
ATOM 6217 N N . VAL B 1 313 ? -13.719 -20.578 8.078 1 92.69 313 VAL B N 1
ATOM 6218 C CA . VAL B 1 313 ? -13.039 -20.625 9.367 1 92.69 313 VAL B CA 1
ATOM 6219 C C . VAL B 1 313 ? -14.039 -20.406 10.492 1 92.69 313 VAL B C 1
ATOM 6221 O O . VAL B 1 313 ? -13.938 -21.031 11.555 1 92.69 313 VAL B O 1
ATOM 6224 N N . GLN B 1 314 ? -15 -19.484 10.242 1 86.12 314 GLN B N 1
ATOM 6225 C CA . GLN B 1 314 ? -16 -19.172 11.258 1 86.12 314 GLN B CA 1
ATOM 6226 C C . GLN B 1 314 ? -17.062 -20.266 11.344 1 86.12 314 GLN B C 1
ATOM 6228 O O . GLN B 1 314 ? -17.906 -20.25 12.234 1 86.12 314 GLN B O 1
ATOM 6233 N N . GLY B 1 315 ? -16.984 -21.25 10.562 1 75.69 315 GLY B N 1
ATOM 6234 C CA . GLY B 1 315 ? -17.922 -22.375 10.594 1 75.69 315 GLY B CA 1
ATOM 6235 C C . GLY B 1 315 ? -19.234 -22.062 9.914 1 75.69 315 GLY B C 1
ATOM 6236 O O . GLY B 1 315 ? -20.25 -22.703 10.203 1 75.69 315 GLY B O 1
ATOM 6237 N N . LYS B 1 316 ? -19.234 -20.953 9.25 1 71.19 316 LYS B N 1
ATOM 6238 C CA . LYS B 1 316 ? -20.438 -20.625 8.492 1 71.19 316 LYS B CA 1
ATOM 6239 C C . LYS B 1 316 ? -20.438 -21.297 7.125 1 71.19 316 LYS B C 1
ATOM 6241 O O . LYS B 1 316 ? -19.453 -21.922 6.738 1 71.19 316 LYS B O 1
ATOM 6246 N N . LYS B 1 317 ? -21.609 -21.469 6.434 1 67.12 317 LYS B N 1
ATOM 6247 C CA . LYS B 1 317 ? -21.672 -21.984 5.07 1 67.12 317 LYS B CA 1
ATOM 6248 C C . LYS B 1 317 ? -20.969 -21.047 4.094 1 67.12 317 LYS B C 1
ATOM 6250 O O . LYS B 1 317 ? -21.078 -19.828 4.223 1 67.12 317 LYS B O 1
ATOM 6255 N N . PRO B 1 318 ? -20.141 -21.609 3.225 1 66.31 318 PRO B N 1
ATOM 6256 C CA . PRO B 1 318 ? -19.781 -22.984 2.924 1 66.31 318 PRO B CA 1
ATOM 6257 C C . PRO B 1 318 ? -18.703 -23.547 3.861 1 66.31 318 PRO B C 1
ATOM 6259 O O . PRO B 1 318 ? -17.953 -22.766 4.457 1 66.31 318 PRO B O 1
ATOM 6262 N N . LYS B 1 319 ? -18.672 -24.828 3.924 1 73.06 319 LYS B N 1
ATOM 6263 C CA . LYS B 1 319 ? -17.75 -25.484 4.855 1 73.06 319 LYS B CA 1
ATOM 6264 C C . LYS B 1 319 ? -16.391 -25.719 4.207 1 73.06 319 LYS B C 1
ATOM 6266 O O . LYS B 1 319 ? -15.438 -26.141 4.883 1 73.06 319 LYS B O 1
ATOM 6271 N N . GLN B 1 320 ? -16.359 -25.469 2.877 1 83.06 320 GLN B N 1
ATOM 6272 C CA . GLN B 1 320 ? -15.094 -25.719 2.201 1 83.06 320 GLN B CA 1
ATOM 6273 C C . GLN B 1 320 ? -14.773 -24.609 1.204 1 83.06 320 GLN B C 1
ATOM 6275 O O . GLN B 1 320 ? -15.672 -23.906 0.75 1 83.06 320 GLN B O 1
ATOM 6280 N N . PHE B 1 321 ? -13.539 -24.328 0.993 1 90.38 321 PHE B N 1
ATOM 6281 C CA . PHE B 1 321 ? -13 -23.422 -0.005 1 90.38 321 PHE B CA 1
ATOM 6282 C C . PHE B 1 321 ? -12.008 -24.125 -0.911 1 90.38 321 PHE B C 1
ATOM 6284 O O . PHE B 1 321 ? -11.086 -24.797 -0.429 1 90.38 321 PHE B O 1
ATOM 6291 N N . ILE B 1 322 ? -12.312 -24.188 -2.23 1 86.44 322 ILE B N 1
ATOM 6292 C CA . ILE B 1 322 ? -11.438 -24.875 -3.174 1 86.44 322 ILE B CA 1
ATOM 6293 C C . ILE B 1 322 ? -10.906 -23.875 -4.203 1 86.44 322 ILE B C 1
ATOM 6295 O O . ILE B 1 322 ? -11.672 -23.109 -4.793 1 86.44 322 ILE B O 1
ATOM 6299 N N . ARG B 1 323 ? -9.594 -23.875 -4.332 1 84.69 323 ARG B N 1
ATOM 6300 C CA . ARG B 1 323 ? -8.953 -23.062 -5.363 1 84.69 323 ARG B CA 1
ATOM 6301 C C . ARG B 1 323 ? -7.66 -23.719 -5.848 1 84.69 323 ARG B C 1
ATOM 6303 O O . ARG B 1 323 ? -6.844 -24.156 -5.039 1 84.69 323 ARG B O 1
ATOM 6310 N N . SER B 1 324 ? -7.367 -23.656 -7.121 1 79 324 SER B N 1
ATOM 6311 C CA . SER B 1 324 ? -6.141 -24.156 -7.723 1 79 324 SER B CA 1
ATOM 6312 C C . SER B 1 324 ? -5.789 -25.531 -7.172 1 79 324 SER B C 1
ATOM 6314 O O . SER B 1 324 ? -4.656 -25.766 -6.734 1 79 324 SER B O 1
ATOM 6316 N N . ASN B 1 325 ? -6.723 -26.453 -6.934 1 78.25 325 ASN B N 1
ATOM 6317 C CA . ASN B 1 325 ? -6.566 -27.844 -6.516 1 78.25 325 ASN B CA 1
ATOM 6318 C C . ASN B 1 325 ? -6.207 -27.938 -5.035 1 78.25 325 ASN B C 1
ATOM 6320 O O . ASN B 1 325 ? -5.691 -28.969 -4.59 1 78.25 325 ASN B O 1
ATOM 6324 N N . VAL B 1 326 ? -6.363 -26.922 -4.352 1 87.75 326 VAL B N 1
ATOM 6325 C CA . VAL B 1 326 ? -6.148 -26.922 -2.906 1 87.75 326 VAL B CA 1
ATOM 6326 C C . VAL B 1 326 ? -7.484 -26.766 -2.186 1 87.75 326 VAL B C 1
ATOM 6328 O O . VAL B 1 326 ? -8.273 -25.875 -2.512 1 87.75 326 VAL B O 1
ATOM 6331 N N . LYS B 1 327 ? -7.73 -27.656 -1.312 1 88.94 327 LYS B N 1
ATOM 6332 C CA . LYS B 1 327 ? -8.984 -27.656 -0.561 1 88.94 327 LYS B CA 1
ATOM 6333 C C . LYS B 1 327 ? -8.758 -27.234 0.887 1 88.94 327 LYS B C 1
ATOM 6335 O O . LYS B 1 327 ? -7.82 -27.703 1.538 1 88.94 327 LYS B O 1
ATOM 6340 N N . VAL B 1 328 ? -9.578 -26.297 1.317 1 91.94 328 VAL B N 1
ATOM 6341 C CA . VAL B 1 328 ? -9.602 -25.844 2.705 1 91.94 328 VAL B CA 1
ATOM 6342 C C . VAL B 1 328 ? -10.922 -26.25 3.354 1 91.94 328 VAL B C 1
ATOM 6344 O O . VAL B 1 328 ? -11.992 -25.828 2.9 1 91.94 328 VAL B O 1
ATOM 6347 N N . ALA B 1 329 ? -10.859 -27.078 4.355 1 88.75 329 ALA B N 1
ATOM 6348 C CA . ALA B 1 329 ? -12.078 -27.547 5.012 1 88.75 329 ALA B CA 1
ATOM 6349 C C . ALA B 1 329 ? -11.977 -27.406 6.527 1 88.75 329 ALA B C 1
ATOM 6351 O O . ALA B 1 329 ? -10.977 -27.812 7.125 1 88.75 329 ALA B O 1
ATOM 6352 N N . ALA B 1 330 ? -12.961 -26.734 7.02 1 88.88 330 ALA B N 1
ATOM 6353 C CA . ALA B 1 330 ? -13.023 -26.641 8.477 1 88.88 330 ALA B CA 1
ATOM 6354 C C . ALA B 1 330 ? -13.812 -27.797 9.07 1 88.88 330 ALA B C 1
ATOM 6356 O O . ALA B 1 330 ? -14.898 -28.125 8.594 1 88.88 330 ALA B O 1
ATOM 6357 N N . GLN B 1 331 ? -13.164 -28.531 10.016 1 77.94 331 GLN B N 1
ATOM 6358 C CA . GLN B 1 331 ? -13.797 -29.625 10.734 1 77.94 331 GLN B CA 1
ATOM 6359 C C . GLN B 1 331 ? -13.594 -29.469 12.242 1 77.94 331 GLN B C 1
ATOM 6361 O O . GLN B 1 331 ? -12.477 -29.625 12.742 1 77.94 331 GLN B O 1
ATOM 6366 N N . TYR B 1 332 ? -14.68 -29.234 12.828 1 80.81 332 TYR B N 1
ATOM 6367 C CA . TYR B 1 332 ? -14.633 -29.062 14.273 1 80.81 332 TYR B CA 1
ATOM 6368 C C . TYR B 1 332 ? -13.609 -27.984 14.656 1 80.81 332 TYR B C 1
ATOM 6370 O O . TYR B 1 332 ? -13.75 -26.828 14.266 1 80.81 332 TYR B O 1
ATOM 6378 N N . ASP B 1 333 ? -12.516 -28.422 15.312 1 86.06 333 ASP B N 1
ATOM 6379 C CA . ASP B 1 333 ? -11.609 -27.422 15.867 1 86.06 333 ASP B CA 1
ATOM 6380 C C . ASP B 1 333 ? -10.352 -27.297 15.016 1 86.06 333 ASP B C 1
ATOM 6382 O O . ASP B 1 333 ? -9.398 -26.625 15.406 1 86.06 333 ASP B O 1
ATOM 6386 N N . ILE B 1 334 ? -10.5 -27.984 13.828 1 88 334 ILE B N 1
ATOM 6387 C CA . ILE B 1 334 ? -9.305 -27.922 12.992 1 88 334 ILE B CA 1
ATOM 6388 C C . ILE B 1 334 ? -9.688 -27.531 11.57 1 88 334 ILE B C 1
ATOM 6390 O O . ILE B 1 334 ? -10.852 -27.656 11.172 1 88 334 ILE B O 1
ATOM 6394 N N . ILE B 1 335 ? -8.711 -26.984 10.836 1 92.62 335 ILE B N 1
ATOM 6395 C CA . ILE B 1 335 ? -8.82 -26.688 9.406 1 92.62 335 ILE B CA 1
ATOM 6396 C C . ILE B 1 335 ? -7.852 -27.578 8.625 1 92.62 335 ILE B C 1
ATOM 6398 O O . ILE B 1 335 ? -6.645 -27.562 8.883 1 92.62 335 ILE B O 1
ATOM 6402 N N . GLN B 1 336 ? -8.352 -28.312 7.75 1 88.5 336 GLN B N 1
ATOM 6403 C CA . GLN B 1 336 ? -7.523 -29.172 6.914 1 88.5 336 GLN B CA 1
ATOM 6404 C C . GLN B 1 336 ? -7.309 -28.562 5.531 1 88.5 336 GLN B C 1
ATOM 6406 O O . GLN B 1 336 ? -8.266 -28.109 4.895 1 88.5 336 GLN B O 1
ATOM 6411 N N . VAL B 1 337 ? -6.059 -28.469 5.16 1 91.44 337 VAL B N 1
ATOM 6412 C CA . VAL B 1 337 ? -5.703 -27.969 3.838 1 91.44 337 VAL B CA 1
ATOM 6413 C C . VAL B 1 337 ? -4.906 -29.031 3.078 1 91.44 337 VAL B C 1
ATOM 6415 O O . VAL B 1 337 ? -3.928 -29.562 3.6 1 91.44 337 VAL B O 1
ATOM 6418 N N . GLY B 1 338 ? -5.246 -29.328 1.913 1 86.69 338 GLY B N 1
ATOM 6419 C CA . GLY B 1 338 ? -4.547 -30.328 1.112 1 86.69 338 GLY B CA 1
ATOM 6420 C C . GLY B 1 338 ? -4.879 -30.234 -0.366 1 86.69 338 GLY B C 1
ATOM 6421 O O . GLY B 1 338 ? -5.75 -29.469 -0.768 1 86.69 338 GLY B O 1
ATOM 6422 N N . ARG B 1 339 ? -3.895 -30.719 -1.23 1 79.5 339 ARG B N 1
ATOM 6423 C CA . ARG B 1 339 ? -4.16 -30.766 -2.664 1 79.5 339 ARG B CA 1
ATOM 6424 C C . ARG B 1 339 ? -5.352 -31.672 -2.967 1 79.5 339 ARG B C 1
ATOM 6426 O O . ARG B 1 339 ? -5.543 -32.688 -2.312 1 79.5 339 ARG B O 1
ATOM 6433 N N . LEU B 1 340 ? -5.973 -30.969 -3.826 1 63.34 340 LEU B N 1
ATOM 6434 C CA . LEU B 1 340 ? -7.035 -31.828 -4.328 1 63.34 340 LEU B CA 1
ATOM 6435 C C . LEU B 1 340 ? -6.457 -33.031 -5.055 1 63.34 340 LEU B C 1
ATOM 6437 O O . LEU B 1 340 ? -5.582 -32.906 -5.91 1 63.34 340 LEU B O 1
ATOM 6441 N N . ASN B 1 341 ? -5.531 -33.781 -4.484 1 48.59 341 ASN B N 1
ATOM 6442 C CA . ASN B 1 341 ? -5.039 -34.938 -5.207 1 48.59 341 ASN B CA 1
ATOM 6443 C C . ASN B 1 341 ? -5.844 -35.219 -6.477 1 48.59 341 ASN B C 1
ATOM 6445 O O . ASN B 1 341 ? -7.074 -35.125 -6.465 1 48.59 341 ASN B O 1
ATOM 6449 N N . THR B 1 342 ? -5.059 -34.688 -7.523 1 41.22 342 THR B N 1
ATOM 6450 C CA . THR B 1 342 ? -5.605 -35.281 -8.75 1 41.22 342 THR B CA 1
ATOM 6451 C C . THR B 1 342 ? -6.289 -36.594 -8.461 1 41.22 342 THR B C 1
ATOM 6453 O O . THR B 1 342 ? -6.996 -37.156 -9.312 1 41.22 342 THR B O 1
ATOM 6456 N N . THR B 1 343 ? -5.516 -37.219 -7.496 1 35.62 343 THR B N 1
ATOM 6457 C CA . THR B 1 343 ? -6.211 -38.469 -7.203 1 35.62 343 THR B CA 1
ATOM 6458 C C . THR B 1 343 ? -7.555 -38.188 -6.535 1 35.62 343 THR B C 1
ATOM 6460 O O . THR B 1 343 ? -8.273 -39.125 -6.176 1 35.62 343 THR B O 1
ATOM 6463 N N . ASP B 1 344 ? -7.57 -37.031 -5.836 1 37.19 344 ASP B N 1
ATOM 6464 C CA . ASP B 1 344 ? -8.961 -36.625 -5.617 1 37.19 344 ASP B CA 1
ATOM 6465 C C . ASP B 1 344 ? -9.609 -36.156 -6.918 1 37.19 344 ASP B C 1
ATOM 6467 O O . ASP B 1 344 ? -10.664 -35.531 -6.898 1 37.19 344 ASP B O 1
ATOM 6471 N N . LYS B 1 345 ? -8.844 -35.75 -7.82 1 41.06 345 LYS B N 1
ATOM 6472 C CA . LYS B 1 345 ? -9.352 -35.938 -9.172 1 41.06 345 LYS B CA 1
ATOM 6473 C C . LYS B 1 345 ? -10.297 -37.125 -9.242 1 41.06 345 LYS B C 1
ATOM 6475 O O . LYS B 1 345 ? -11.469 -36.969 -9.586 1 41.06 345 LYS B O 1
ATOM 6480 N N . GLY B 1 346 ? -9.492 -38.188 -9.867 1 37.84 346 GLY B N 1
ATOM 6481 C CA . GLY B 1 346 ? -10.133 -39.406 -10.336 1 37.84 346 GLY B CA 1
ATOM 6482 C C . GLY B 1 346 ? -10.68 -40.25 -9.211 1 37.84 346 GLY B C 1
ATOM 6483 O O . GLY B 1 346 ? -9.922 -40.875 -8.469 1 37.84 346 GLY B O 1
ATOM 6484 N N . HIS B 1 347 ? -11.086 -39.688 -8.156 1 42.78 347 HIS B N 1
ATOM 6485 C CA . HIS B 1 347 ? -11.914 -40.75 -7.617 1 42.78 347 HIS B CA 1
ATOM 6486 C C . HIS B 1 347 ? -11.945 -41.938 -8.562 1 42.78 347 HIS B C 1
ATOM 6488 O O . HIS B 1 347 ? -12.078 -41.781 -9.781 1 42.78 347 HIS B O 1
ATOM 6494 N N . PRO B 1 348 ? -10.812 -42.781 -8.18 1 51.06 348 PRO B N 1
ATOM 6495 C CA . PRO B 1 348 ? -10.945 -43.812 -9.211 1 51.06 348 PRO B CA 1
ATOM 6496 C C . PRO B 1 348 ? -12.289 -43.75 -9.93 1 51.06 348 PRO B C 1
ATOM 6498 O O . PRO B 1 348 ? -13.328 -43.562 -9.289 1 51.06 348 PRO B O 1
ATOM 6501 N N . VAL B 1 349 ? -11.992 -43.25 -11.023 1 59.72 349 VAL B N 1
ATOM 6502 C CA . VAL B 1 349 ? -13.211 -43.438 -11.797 1 59.72 349 VAL B CA 1
ATOM 6503 C C . VAL B 1 349 ? -13.438 -44.938 -12.047 1 59.72 349 VAL B C 1
ATOM 6505 O O . VAL B 1 349 ? -12.547 -45.625 -12.555 1 59.72 349 VAL B O 1
ATOM 6508 N N . TYR B 1 350 ? -14.289 -45.25 -11.359 1 74.38 350 TYR B N 1
ATOM 6509 C CA . TYR B 1 350 ? -14.641 -46.656 -11.562 1 74.38 350 TYR B CA 1
ATOM 6510 C C . TYR B 1 350 ? -15.617 -46.812 -12.727 1 74.38 350 TYR B C 1
ATOM 6512 O O . TYR B 1 350 ? -16.422 -45.906 -12.992 1 74.38 350 TYR B O 1
ATOM 6520 N N . ARG B 1 351 ? -15.164 -47.719 -13.469 1 81.38 351 ARG B N 1
ATOM 6521 C CA . ARG B 1 351 ? -16.094 -48.094 -14.523 1 81.38 351 ARG B CA 1
ATOM 6522 C C . ARG B 1 351 ? -16.5 -49.562 -14.383 1 81.38 351 ARG B C 1
ATOM 6524 O O . ARG B 1 351 ? -15.734 -50.375 -13.867 1 81.38 351 ARG B O 1
ATOM 6531 N N . LEU B 1 352 ? -17.672 -49.781 -14.805 1 87 352 LEU B N 1
ATOM 6532 C CA . LEU B 1 352 ? -18.125 -51.156 -14.914 1 87 352 LEU B CA 1
ATOM 6533 C C . LEU B 1 352 ? -17.578 -51.812 -16.188 1 87 352 LEU B C 1
ATOM 6535 O O . LEU B 1 352 ? -17.594 -51.188 -17.25 1 87 352 LEU B O 1
ATOM 6539 N N . VAL B 1 353 ? -16.906 -52.844 -15.945 1 87 353 VAL B N 1
ATOM 6540 C CA . VAL B 1 353 ? -16.391 -53.594 -17.109 1 87 353 VAL B CA 1
ATOM 6541 C C . VAL B 1 353 ? -17.016 -54.969 -17.156 1 87 353 VAL B C 1
ATOM 6543 O O . VAL B 1 353 ? -17.312 -55.562 -16.125 1 87 353 VAL B O 1
ATOM 6546 N N . GLY B 1 354 ? -17.281 -55.406 -18.406 1 85.56 354 GLY B N 1
ATOM 6547 C CA . GLY B 1 354 ? -17.734 -56.781 -18.609 1 85.56 354 GLY B CA 1
ATOM 6548 C C . GLY B 1 354 ? -19.172 -57 -18.203 1 85.56 354 GLY B C 1
ATOM 6549 O O . GLY B 1 354 ? -19.516 -58.031 -17.609 1 85.56 354 GLY B O 1
ATOM 6550 N N . LEU B 1 355 ? -19.906 -56.094 -18.469 1 87.62 355 LEU B N 1
ATOM 6551 C CA . LEU B 1 355 ? -21.328 -56.25 -18.141 1 87.62 355 LEU B CA 1
ATOM 6552 C C . LEU B 1 355 ? -21.953 -57.344 -19 1 87.62 355 LEU B C 1
ATOM 6554 O O . LEU B 1 355 ? -21.922 -57.281 -20.234 1 87.62 355 LEU B O 1
ATOM 6558 N N . ARG B 1 356 ? -22.469 -58.406 -18.312 1 89.12 356 ARG B N 1
ATOM 6559 C CA . ARG B 1 356 ? -23.156 -59.469 -19.031 1 89.12 356 ARG B CA 1
ATOM 6560 C C . ARG B 1 356 ? -24.453 -59.875 -18.312 1 89.12 356 ARG B C 1
ATOM 6562 O O . ARG B 1 356 ? -24.562 -59.719 -17.094 1 89.12 356 ARG B O 1
ATOM 6569 N N . CYS B 1 357 ? -25.312 -60.469 -19.078 1 89.06 357 CYS B N 1
ATOM 6570 C CA . CYS B 1 357 ? -26.578 -60.969 -18.547 1 89.06 357 CYS B CA 1
ATOM 6571 C C . CYS B 1 357 ? -26.469 -62.469 -18.25 1 89.06 357 CYS B C 1
ATOM 6573 O O . CYS B 1 357 ? -26.016 -63.25 -19.078 1 89.06 357 CYS B O 1
ATOM 6575 N N . VAL B 1 358 ? -26.812 -62.75 -17.031 1 88 358 VAL B N 1
ATOM 6576 C CA . VAL B 1 358 ? -26.797 -64.125 -16.609 1 88 358 VAL B CA 1
ATOM 6577 C C . VAL B 1 358 ? -28.203 -64.625 -16.297 1 88 358 VAL B C 1
ATOM 6579 O O . VAL B 1 358 ? -28.938 -64 -15.531 1 88 358 VAL B O 1
ATOM 6582 N N . THR B 1 359 ? -28.625 -65.688 -17.031 1 85.81 359 THR B N 1
ATOM 6583 C CA . THR B 1 359 ? -29.891 -66.312 -16.703 1 85.81 359 THR B CA 1
ATOM 6584 C C . THR B 1 359 ? -29.672 -67.438 -15.688 1 85.81 359 THR B C 1
ATOM 6586 O O . THR B 1 359 ? -28.812 -68.312 -15.867 1 85.81 359 THR B O 1
ATOM 6589 N N . TRP B 1 360 ? -30.266 -67.312 -14.633 1 79.81 360 TRP B N 1
ATOM 6590 C CA . TRP B 1 360 ? -30.109 -68.312 -13.555 1 79.81 360 TRP B CA 1
ATOM 6591 C C . TRP B 1 360 ? -31.422 -69 -13.25 1 79.81 360 TRP B C 1
ATOM 6593 O O . TRP B 1 360 ? -32.406 -68.375 -12.867 1 79.81 360 TRP B O 1
ATOM 6603 N N . LEU B 1 361 ? -31.422 -70.25 -13.617 1 71.62 361 LEU B N 1
ATOM 6604 C CA . LEU B 1 361 ? -32.562 -71.125 -13.336 1 71.62 361 LEU B CA 1
ATOM 6605 C C . LEU B 1 361 ? -32.281 -72.062 -12.141 1 71.62 361 LEU B C 1
ATOM 6607 O O . LEU B 1 361 ? -33.031 -73 -11.891 1 71.62 361 LEU B O 1
ATOM 6611 N N . GLY B 1 362 ? -31.156 -71.875 -11.406 1 62.66 362 GLY B N 1
ATOM 6612 C CA . GLY B 1 362 ? -30.734 -72.812 -10.367 1 62.66 362 GLY B CA 1
ATOM 6613 C C . GLY B 1 362 ? -31.625 -72.812 -9.133 1 62.66 362 GLY B C 1
ATOM 6614 O O . GLY B 1 362 ? -32.656 -72.125 -9.125 1 62.66 362 GLY B O 1
ATOM 6615 N N . PRO B 1 363 ? -31.078 -73.5 -8.047 1 64.06 363 PRO B N 1
ATOM 6616 C CA . PRO B 1 363 ? -31.891 -73.625 -6.836 1 64.06 363 PRO B CA 1
ATOM 6617 C C . PRO B 1 363 ? -32.062 -72.25 -6.141 1 64.06 363 PRO B C 1
ATOM 6619 O O . PRO B 1 363 ? -31.234 -71.375 -6.277 1 64.06 363 PRO B O 1
ATOM 6622 N N . THR B 1 364 ? -33.312 -72 -5.637 1 63.25 364 THR B N 1
ATOM 6623 C CA . THR B 1 364 ? -33.719 -70.812 -4.949 1 63.25 364 THR B CA 1
ATOM 6624 C C . THR B 1 364 ? -32.844 -70.5 -3.74 1 63.25 364 THR B C 1
ATOM 6626 O O . THR B 1 364 ? -32.969 -69.5 -3.094 1 63.25 364 THR B O 1
ATOM 6629 N N . VAL B 1 365 ? -31.844 -71.25 -3.506 1 66.75 365 VAL B N 1
ATOM 6630 C CA . VAL B 1 365 ? -31.156 -71.188 -2.225 1 66.75 365 VAL B CA 1
ATOM 6631 C C . VAL B 1 365 ? -29.812 -70.438 -2.416 1 66.75 365 VAL B C 1
ATOM 6633 O O . VAL B 1 365 ? -29.188 -70.062 -1.441 1 66.75 365 VAL B O 1
ATOM 6636 N N . ALA B 1 366 ? -29.312 -70.312 -3.67 1 74.75 366 ALA B N 1
ATOM 6637 C CA . ALA B 1 366 ? -28.016 -69.625 -3.82 1 74.75 366 ALA B CA 1
ATOM 6638 C C . ALA B 1 366 ? -28 -68.75 -5.066 1 74.75 366 ALA B C 1
ATOM 6640 O O . ALA B 1 366 ? -28.688 -69.062 -6.051 1 74.75 366 ALA B O 1
ATOM 6641 N N . PRO B 1 367 ? -27.234 -67.562 -5.062 1 80.25 367 PRO B N 1
ATOM 6642 C CA . PRO B 1 367 ? -27.078 -66.75 -6.242 1 80.25 367 PRO B CA 1
ATOM 6643 C C . PRO B 1 367 ? -26.234 -67.375 -7.332 1 80.25 367 PRO B C 1
ATOM 6645 O O . PRO B 1 367 ? -25.5 -68.312 -7.062 1 80.25 367 PRO B O 1
ATOM 6648 N N . PRO B 1 368 ? -26.484 -66.938 -8.578 1 82.25 368 PRO B N 1
ATOM 6649 C CA . PRO B 1 368 ? -25.609 -67.438 -9.633 1 82.25 368 PRO B CA 1
ATOM 6650 C C . PRO B 1 368 ? -24.125 -67.25 -9.344 1 82.25 368 PRO B C 1
ATOM 6652 O O . PRO B 1 368 ? -23.766 -66.25 -8.719 1 82.25 368 PRO B O 1
ATOM 6655 N N . PRO B 1 369 ? -23.297 -68.188 -9.641 1 81.88 369 PRO B N 1
ATOM 6656 C CA . PRO B 1 369 ? -21.859 -68.062 -9.398 1 81.88 369 PRO B CA 1
ATOM 6657 C C . PRO B 1 369 ? -21.234 -66.938 -10.258 1 81.88 369 PRO B C 1
ATOM 6659 O O . PRO B 1 369 ? -21.609 -66.812 -11.422 1 81.88 369 PRO B O 1
ATOM 6662 N N . LEU B 1 370 ? -20.328 -66.188 -9.609 1 84.56 370 LEU B N 1
ATOM 6663 C CA . LEU B 1 370 ? -19.562 -65.125 -10.305 1 84.56 370 LEU B CA 1
ATOM 6664 C C . LEU B 1 370 ? -18.312 -65.75 -10.945 1 84.56 370 LEU B C 1
ATOM 6666 O O . LEU B 1 370 ? -17.719 -66.625 -10.406 1 84.56 370 LEU B O 1
ATOM 6670 N N . LYS B 1 371 ? -18.031 -65.25 -12.133 1 85 371 LYS B N 1
ATOM 6671 C CA . LYS B 1 371 ? -16.75 -65.562 -12.719 1 85 371 LYS B CA 1
ATOM 6672 C C . LYS B 1 371 ? -15.594 -64.938 -11.922 1 85 371 LYS B C 1
ATOM 6674 O O . LYS B 1 371 ? -15.797 -64 -11.141 1 85 371 LYS B O 1
ATOM 6679 N N . ALA B 1 372 ? -14.352 -65.5 -12.039 1 80.69 372 ALA B N 1
ATOM 6680 C CA . ALA B 1 372 ? -13.164 -65.125 -11.266 1 80.69 372 ALA B CA 1
ATOM 6681 C C . ALA B 1 372 ? -12.898 -63.625 -11.344 1 80.69 372 ALA B C 1
ATOM 6683 O O . ALA B 1 372 ? -12.461 -63.031 -10.367 1 80.69 372 ALA B O 1
ATOM 6684 N N . ASP B 1 373 ? -13.328 -63 -12.367 1 82.25 373 ASP B N 1
ATOM 6685 C CA . ASP B 1 373 ? -12.984 -61.594 -12.547 1 82.25 373 ASP B CA 1
ATOM 6686 C C . ASP B 1 373 ? -14.195 -60.688 -12.281 1 82.25 373 ASP B C 1
ATOM 6688 O O . ASP B 1 373 ? -14.102 -59.469 -12.414 1 82.25 373 ASP B O 1
ATOM 6692 N N . GLU B 1 374 ? -15.25 -61.281 -11.891 1 88.62 374 GLU B N 1
ATOM 6693 C CA . GLU B 1 374 ? -16.453 -60.5 -11.633 1 88.62 374 GLU B CA 1
ATOM 6694 C C . GLU B 1 374 ? -16.609 -60.188 -10.141 1 88.62 374 GLU B C 1
ATOM 6696 O O . GLU B 1 374 ? -16.312 -61.031 -9.297 1 88.62 374 GLU B O 1
ATOM 6701 N N . THR B 1 375 ? -17.062 -59 -9.898 1 89.56 375 THR B N 1
ATOM 6702 C CA . THR B 1 375 ? -17.172 -58.625 -8.5 1 89.56 375 THR B CA 1
ATOM 6703 C C . THR B 1 375 ? -18.594 -58.156 -8.188 1 89.56 375 THR B C 1
ATOM 6705 O O . THR B 1 375 ? -18.922 -57.906 -7.023 1 89.56 375 THR B O 1
ATOM 6708 N N . VAL B 1 376 ? -19.453 -58.062 -9.109 1 92.5 376 VAL B N 1
ATOM 6709 C CA . VAL B 1 376 ? -20.781 -57.5 -8.891 1 92.5 376 VAL B CA 1
ATOM 6710 C C . VAL B 1 376 ? -21.828 -58.438 -9.477 1 92.5 376 VAL B C 1
ATOM 6712 O O . VAL B 1 376 ? -21.703 -58.906 -10.609 1 92.5 376 VAL B O 1
ATOM 6715 N N . LEU B 1 377 ? -22.906 -58.75 -8.75 1 92.25 377 LEU B N 1
ATOM 6716 C CA . LEU B 1 377 ? -24.078 -59.5 -9.195 1 92.25 377 LEU B CA 1
ATOM 6717 C C . LEU B 1 377 ? -25.359 -58.812 -8.711 1 92.25 377 LEU B C 1
ATOM 6719 O O . LEU B 1 377 ? -25.578 -58.656 -7.508 1 92.25 377 LEU B O 1
ATOM 6723 N N . ILE B 1 378 ? -26.156 -58.406 -9.688 1 92.12 378 ILE B N 1
ATOM 6724 C CA . ILE B 1 378 ? -27.375 -57.719 -9.312 1 92.12 378 ILE B CA 1
ATOM 6725 C C . ILE B 1 378 ? -28.531 -58.188 -10.172 1 92.12 378 ILE B C 1
ATOM 6727 O O . ILE B 1 378 ? -28.359 -58.469 -11.367 1 92.12 378 ILE B O 1
ATOM 6731 N N . PRO B 1 379 ? -29.75 -58.312 -9.562 1 91.19 379 PRO B N 1
ATOM 6732 C CA . PRO B 1 379 ? -30.906 -58.656 -10.383 1 91.19 379 PRO B CA 1
ATOM 6733 C C . PRO B 1 379 ? -31.234 -57.594 -11.438 1 91.19 379 PRO B C 1
ATOM 6735 O O . PRO B 1 379 ? -31.172 -56.406 -11.148 1 91.19 379 PRO B O 1
ATOM 6738 N N . GLN B 1 380 ? -31.531 -58.031 -12.586 1 92.06 380 GLN B N 1
ATOM 6739 C CA . GLN B 1 380 ? -31.844 -57.125 -13.672 1 92.06 380 GLN B CA 1
ATOM 6740 C C . GLN B 1 380 ? -33.062 -56.281 -13.344 1 92.06 380 GLN B C 1
ATOM 6742 O O . GLN B 1 380 ? -33.219 -55.156 -13.867 1 92.06 380 GLN B O 1
ATOM 6747 N N . THR B 1 381 ? -33.875 -56.781 -12.484 1 89.5 381 THR B N 1
ATOM 6748 C CA . THR B 1 381 ? -35.094 -56.062 -12.109 1 89.5 381 THR B CA 1
ATOM 6749 C C . THR B 1 381 ? -34.719 -54.75 -11.383 1 89.5 381 THR B C 1
ATOM 6751 O O . THR B 1 381 ? -35.531 -53.812 -11.367 1 89.5 381 THR B O 1
ATOM 6754 N N . MET B 1 382 ?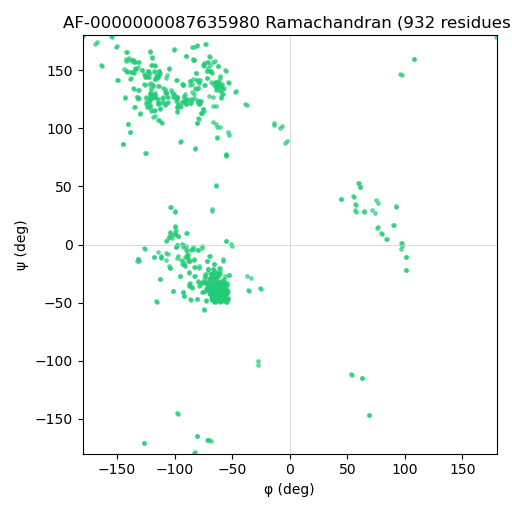 -33.562 -54.719 -10.828 1 90.69 382 MET B N 1
ATOM 6755 C CA . MET B 1 382 ? -33.156 -53.531 -10.062 1 90.69 382 MET B CA 1
ATOM 6756 C C . MET B 1 382 ? -32.438 -52.531 -10.953 1 90.69 382 MET B C 1
ATOM 6758 O O . MET B 1 382 ? -32.25 -51.375 -10.562 1 90.69 382 MET B O 1
ATOM 6762 N N . ALA B 1 383 ? -32 -53 -12.031 1 90.94 383 ALA B N 1
ATOM 6763 C CA . ALA B 1 383 ? -31.312 -52.156 -13.031 1 90.94 383 ALA B CA 1
ATOM 6764 C C . ALA B 1 383 ? -31.641 -52.625 -14.445 1 90.94 383 ALA B C 1
ATOM 6766 O O . ALA B 1 383 ? -30.891 -53.406 -15.031 1 90.94 383 ALA B O 1
ATOM 6767 N N . LYS B 1 384 ? -32.688 -52.156 -14.969 1 89.88 384 LYS B N 1
ATOM 6768 C CA . LYS B 1 384 ? -33.219 -52.656 -16.234 1 89.88 384 LYS B CA 1
ATOM 6769 C C . LYS B 1 384 ? -32.25 -52.375 -17.375 1 89.88 384 LYS B C 1
ATOM 6771 O O . LYS B 1 384 ? -32.094 -53.219 -18.281 1 89.88 384 LYS B O 1
ATOM 6776 N N . GLN B 1 385 ? -31.641 -51.25 -17.359 1 88.44 385 GLN B N 1
ATOM 6777 C CA . GLN B 1 385 ? -30.719 -50.875 -18.438 1 88.44 385 GLN B CA 1
ATOM 6778 C C . GLN B 1 385 ? -29.266 -51.125 -18 1 88.44 385 GLN B C 1
ATOM 6780 O O . GLN B 1 385 ? -28.344 -50.656 -18.656 1 88.44 385 GLN B O 1
ATOM 6785 N N . GLY B 1 386 ? -29.062 -51.906 -16.922 1 90.5 386 GLY B N 1
ATOM 6786 C CA . GLY B 1 386 ? -27.719 -52.125 -16.375 1 90.5 386 GLY B CA 1
ATOM 6787 C C . GLY B 1 386 ? -27.391 -51.188 -15.227 1 90.5 386 GLY B C 1
ATOM 6788 O O . GLY B 1 386 ? -27.875 -50.062 -15.164 1 90.5 386 GLY B O 1
ATOM 6789 N N . PRO B 1 387 ? -26.609 -51.719 -14.289 1 91.38 387 PRO B N 1
ATOM 6790 C CA . PRO B 1 387 ? -26.141 -50.844 -13.211 1 91.38 387 PRO B CA 1
ATOM 6791 C C . PRO B 1 387 ? -25.094 -49.844 -13.688 1 91.38 387 PRO B C 1
ATOM 6793 O O . PRO B 1 387 ? -24.5 -50 -14.75 1 91.38 387 PRO B O 1
ATOM 6796 N N . TYR B 1 388 ? -24.953 -48.75 -12.969 1 90.62 388 TYR B N 1
ATOM 6797 C CA . TYR B 1 388 ? -23.969 -47.75 -13.305 1 90.62 388 TYR B CA 1
ATOM 6798 C C . TYR B 1 388 ? -23.344 -47.156 -12.047 1 90.62 388 TYR B C 1
ATOM 6800 O O . TYR B 1 388 ? -23.891 -47.281 -10.953 1 90.62 388 TYR B O 1
ATOM 6808 N N . LEU B 1 389 ? -22.156 -46.562 -12.266 1 89.56 389 LEU B N 1
ATOM 6809 C CA . LEU B 1 389 ? -21.422 -45.938 -11.164 1 89.56 389 LEU B CA 1
ATOM 6810 C C . LEU B 1 389 ? -21.594 -44.438 -11.203 1 89.56 389 LEU B C 1
ATOM 6812 O O . LEU B 1 389 ? -21.484 -43.812 -12.266 1 89.56 389 LEU B O 1
ATOM 6816 N N . ARG B 1 390 ? -21.953 -43.938 -10.086 1 86.38 390 ARG B N 1
ATOM 6817 C CA . ARG B 1 390 ? -22.016 -42.469 -9.969 1 86.38 390 ARG B CA 1
ATOM 6818 C C . ARG B 1 390 ? -21.75 -42.031 -8.539 1 86.38 390 ARG B C 1
ATOM 6820 O O . ARG B 1 390 ? -21.719 -42.844 -7.617 1 86.38 390 ARG B O 1
ATOM 6827 N N . HIS B 1 391 ? -21.594 -40.781 -8.438 1 85.94 391 HIS B N 1
ATOM 6828 C CA . HIS B 1 391 ? -21.484 -40.188 -7.109 1 85.94 391 HIS B CA 1
ATOM 6829 C C . HIS B 1 391 ? -22.859 -39.938 -6.492 1 85.94 391 HIS B C 1
ATOM 6831 O O . HIS B 1 391 ? -23.875 -40.062 -7.184 1 85.94 391 HIS B O 1
ATOM 6837 N N . ARG B 1 392 ? -22.812 -39.594 -5.16 1 85.38 392 ARG B N 1
ATOM 6838 C CA . ARG B 1 392 ? -24.094 -39.5 -4.445 1 85.38 392 ARG B CA 1
ATOM 6839 C C . ARG B 1 392 ? -24.875 -38.281 -4.883 1 85.38 392 ARG B C 1
ATOM 6841 O O . ARG B 1 392 ? -24.297 -37.25 -5.285 1 85.38 392 ARG B O 1
ATOM 6848 N N . LYS B 1 393 ? -26.234 -38.375 -4.969 1 83.19 393 LYS B N 1
ATOM 6849 C CA . LYS B 1 393 ? -27.172 -37.281 -5.238 1 83.19 393 LYS B CA 1
ATOM 6850 C C . LYS B 1 393 ? -28.109 -37.062 -4.055 1 83.19 393 LYS B C 1
ATOM 6852 O O . LYS B 1 393 ? -28.359 -38 -3.277 1 83.19 393 LYS B O 1
ATOM 6857 N N . ALA B 1 394 ? -28.578 -35.812 -4.012 1 81.56 394 ALA B N 1
ATOM 6858 C CA . ALA B 1 394 ? -29.531 -35.5 -2.945 1 81.56 394 ALA B CA 1
ATOM 6859 C C . ALA B 1 394 ? -30.766 -36.375 -3.049 1 81.56 394 ALA B C 1
ATOM 6861 O O . ALA B 1 394 ? -31.344 -36.531 -4.133 1 81.56 394 ALA B O 1
ATOM 6862 N N . GLY B 1 395 ? -31.094 -37.031 -1.945 1 84.94 395 GLY B N 1
ATOM 6863 C CA . GLY B 1 395 ? -32.312 -37.844 -1.921 1 84.94 395 GLY B CA 1
ATOM 6864 C C . GLY B 1 395 ? -32.062 -39.312 -2.184 1 84.94 395 GLY B C 1
ATOM 6865 O O . GLY B 1 395 ? -32.969 -40.125 -2.156 1 84.94 395 GLY B O 1
ATOM 6866 N N . ASP B 1 396 ? -30.844 -39.656 -2.357 1 89.38 396 ASP B N 1
ATOM 6867 C CA . ASP B 1 396 ? -30.5 -41.031 -2.637 1 89.38 396 ASP B CA 1
ATOM 6868 C C . ASP B 1 396 ? -30.859 -41.938 -1.462 1 89.38 396 ASP B C 1
ATOM 6870 O O . ASP B 1 396 ? -30.766 -41.531 -0.303 1 89.38 396 ASP B O 1
ATOM 6874 N N . ARG B 1 397 ? -31.406 -43.156 -1.817 1 92.81 397 ARG B N 1
ATOM 6875 C CA . ARG B 1 397 ? -31.641 -44.219 -0.846 1 92.81 397 ARG B CA 1
ATOM 6876 C C . ARG B 1 397 ? -30.812 -45.469 -1.157 1 92.81 397 ARG B C 1
ATOM 6878 O O . ARG B 1 397 ? -30.594 -45.781 -2.324 1 92.81 397 ARG B O 1
ATOM 6885 N N . ILE B 1 398 ? -30.328 -46.125 -0.122 1 92.19 398 ILE B N 1
ATOM 6886 C CA . ILE B 1 398 ? -29.484 -47.312 -0.308 1 92.19 398 ILE B CA 1
ATOM 6887 C C . ILE B 1 398 ? -30.188 -48.531 0.222 1 92.19 398 ILE B C 1
ATOM 6889 O O . ILE B 1 398 ? -30.891 -48.469 1.235 1 92.19 398 ILE B O 1
ATOM 6893 N N . VAL B 1 399 ? -29.953 -49.656 -0.451 1 91.06 399 VAL B N 1
ATOM 6894 C CA . VAL B 1 399 ? -30.531 -50.906 -0.038 1 91.06 399 VAL B CA 1
ATOM 6895 C C . VAL B 1 399 ? -29.688 -51.531 1.073 1 91.06 399 VAL B C 1
ATOM 6897 O O . VAL B 1 399 ? -28.453 -51.469 1.043 1 91.06 399 VAL B O 1
ATOM 6900 N N . LEU B 1 400 ? -30.344 -52 2.07 1 90.38 400 LEU B N 1
ATOM 6901 C CA . LEU B 1 400 ? -29.688 -52.75 3.145 1 90.38 400 LEU B CA 1
ATOM 6902 C C . LEU B 1 400 ? -29.688 -54.25 2.857 1 90.38 400 LEU B C 1
ATOM 6904 O O . LEU B 1 400 ? -30.734 -54.844 2.605 1 90.38 400 LEU B O 1
ATOM 6908 N N . ARG B 1 401 ? -28.422 -54.781 2.916 1 85.44 401 ARG B N 1
ATOM 6909 C CA . ARG B 1 401 ? -28.266 -56.188 2.539 1 85.44 401 ARG B CA 1
ATOM 6910 C C . ARG B 1 401 ? -27.828 -57.031 3.732 1 85.44 401 ARG B C 1
ATOM 6912 O O . ARG B 1 401 ? -27.094 -56.562 4.602 1 85.44 401 ARG B O 1
ATOM 6919 N N . ARG B 1 402 ? -28.375 -58.25 3.711 1 82.75 402 ARG B N 1
ATOM 6920 C CA . ARG B 1 402 ? -27.891 -59.25 4.66 1 82.75 402 ARG B CA 1
ATOM 6921 C C . ARG B 1 402 ? -26.578 -59.906 4.172 1 82.75 402 ARG B C 1
ATOM 6923 O O . ARG B 1 402 ? -26.141 -59.625 3.047 1 82.75 402 ARG B O 1
ATOM 6930 N N . LYS B 1 403 ? -25.953 -60.688 5.012 1 80.94 403 LYS B N 1
ATOM 6931 C CA . LYS B 1 403 ? -24.688 -61.312 4.672 1 80.94 403 LYS B CA 1
ATOM 6932 C C . LYS B 1 403 ? -24.828 -62.219 3.447 1 80.94 403 LYS B C 1
ATOM 6934 O O . LYS B 1 403 ? -23.891 -62.375 2.66 1 80.94 403 LYS B O 1
ATOM 6939 N N . ASP B 1 404 ? -26.031 -62.656 3.211 1 78.75 404 ASP B N 1
ATOM 6940 C CA . ASP B 1 404 ? -26.266 -63.594 2.107 1 78.75 404 ASP B CA 1
ATOM 6941 C C . ASP B 1 404 ? -26.656 -62.844 0.835 1 78.75 404 ASP B C 1
ATOM 6943 O O . ASP B 1 404 ? -26.906 -63.438 -0.204 1 78.75 404 ASP B O 1
ATOM 6947 N N . GLY B 1 405 ? -26.703 -61.531 0.913 1 82.62 405 GLY B N 1
ATOM 6948 C CA . GLY B 1 405 ? -26.969 -60.75 -0.272 1 82.62 405 GLY B CA 1
ATOM 6949 C C . GLY B 1 405 ? -28.422 -60.344 -0.416 1 82.62 405 GLY B C 1
ATOM 6950 O O . GLY B 1 405 ? -28.766 -59.562 -1.305 1 82.62 405 GLY B O 1
ATOM 6951 N N . ARG B 1 406 ? -29.344 -60.781 0.478 1 86.25 406 ARG B N 1
ATOM 6952 C CA . ARG B 1 406 ? -30.75 -60.438 0.403 1 86.25 406 ARG B CA 1
ATOM 6953 C C . ARG B 1 406 ? -31.016 -59.062 0.988 1 86.25 406 ARG B C 1
ATOM 6955 O O . ARG B 1 406 ? -30.422 -58.688 2 1 86.25 406 ARG B O 1
ATOM 6962 N N . ILE B 1 407 ? -31.938 -58.406 0.256 1 86.44 407 ILE B N 1
ATOM 6963 C CA . ILE B 1 407 ? -32.281 -57.062 0.693 1 86.44 407 ILE B CA 1
ATOM 6964 C C . ILE B 1 407 ? -33.281 -57.125 1.837 1 86.44 407 ILE B C 1
ATOM 6966 O O . ILE B 1 407 ? -34.312 -57.844 1.739 1 86.44 407 ILE B O 1
ATOM 6970 N N . TRP B 1 408 ? -33.062 -56.562 2.959 1 86.12 408 TRP B N 1
ATOM 6971 C CA . TRP B 1 408 ? -34 -56.594 4.074 1 86.12 408 TRP B CA 1
ATOM 6972 C C . TRP B 1 408 ? -34.594 -55.219 4.352 1 86.12 408 TRP B C 1
ATOM 6974 O O . TRP B 1 408 ? -35.5 -55.062 5.168 1 86.12 408 TRP B O 1
ATOM 6984 N N . GLY B 1 409 ? -34.062 -54.156 3.711 1 87.62 409 GLY B N 1
ATOM 6985 C CA . GLY B 1 409 ? -34.625 -52.844 3.91 1 87.62 409 GLY B CA 1
ATOM 6986 C C . GLY B 1 409 ? -33.906 -51.781 3.105 1 87.62 409 GLY B C 1
ATOM 6987 O O . GLY B 1 409 ? -33.094 -52.094 2.234 1 87.62 409 GLY B O 1
ATOM 6988 N N . HIS B 1 410 ? -34.438 -50.5 3.277 1 90.75 410 HIS B N 1
ATOM 6989 C CA . HIS B 1 410 ? -33.844 -49.312 2.654 1 90.75 410 HIS B CA 1
ATOM 6990 C C . HIS B 1 410 ? -33.594 -48.219 3.678 1 90.75 410 HIS B C 1
ATOM 6992 O O . HIS B 1 410 ? -34.25 -48.156 4.719 1 90.75 410 HIS B O 1
ATOM 6998 N N . LYS B 1 411 ? -32.594 -47.406 3.445 1 90.56 411 LYS B N 1
ATOM 6999 C CA . LYS B 1 411 ? -32.281 -46.25 4.285 1 90.56 411 LYS B CA 1
ATOM 7000 C C . LYS B 1 411 ? -31.766 -45.094 3.443 1 90.56 411 LYS B C 1
ATOM 7002 O O . LYS B 1 411 ? -31.266 -45.281 2.34 1 90.56 411 LYS B O 1
ATOM 7007 N N . LYS B 1 412 ? -32.031 -43.906 3.953 1 91.19 412 LYS B N 1
ATOM 7008 C CA . LYS B 1 412 ? -31.438 -42.75 3.281 1 91.19 412 LYS B CA 1
ATOM 7009 C C . LYS B 1 412 ? -29.922 -42.875 3.23 1 91.19 412 LYS B C 1
ATOM 7011 O O . LYS B 1 412 ? -29.297 -43.25 4.227 1 91.19 412 LYS B O 1
ATOM 7016 N N . LEU B 1 413 ? -29.359 -42.594 2.018 1 92.62 413 LEU B N 1
ATOM 7017 C CA . LEU B 1 413 ? -27.906 -42.75 1.849 1 92.62 413 LEU B CA 1
ATOM 7018 C C . LEU B 1 413 ? -27.156 -41.875 2.844 1 92.62 413 LEU B C 1
ATOM 7020 O O . LEU B 1 413 ? -26.156 -42.312 3.418 1 92.62 413 LEU B O 1
ATOM 7024 N N . LYS B 1 414 ? -27.672 -40.719 2.988 1 87.19 414 LYS B N 1
ATOM 7025 C CA . LYS B 1 414 ? -27.047 -39.781 3.932 1 87.19 414 LYS B CA 1
ATOM 7026 C C . LYS B 1 414 ? -26.922 -40.406 5.316 1 87.19 414 LYS B C 1
ATOM 7028 O O . LYS B 1 414 ? -25.859 -40.375 5.938 1 87.19 414 LYS B O 1
ATOM 7033 N N . ASP B 1 415 ? -27.984 -41.031 5.816 1 88.12 415 ASP B N 1
ATOM 7034 C CA . ASP B 1 415 ? -28.031 -41.688 7.121 1 88.12 415 ASP B CA 1
ATOM 7035 C C . ASP B 1 415 ? -27.109 -42.906 7.148 1 88.12 415 ASP B C 1
ATOM 7037 O O . ASP B 1 415 ? -26.438 -43.156 8.148 1 88.12 415 ASP B O 1
ATOM 7041 N N . TRP B 1 416 ? -27.094 -43.562 6.145 1 90.5 416 TRP B N 1
ATOM 7042 C CA . TRP B 1 416 ? -26.25 -44.75 6.039 1 90.5 416 TRP B CA 1
ATOM 7043 C C . TRP B 1 416 ? -24.766 -44.375 6.133 1 90.5 416 TRP B C 1
ATOM 7045 O O . TRP B 1 416 ? -24 -45.031 6.832 1 90.5 416 TRP B O 1
ATOM 7055 N N . LEU B 1 417 ? -24.391 -43.375 5.48 1 88.19 417 LEU B N 1
ATOM 7056 C CA . LEU B 1 417 ? -23 -42.938 5.488 1 88.19 417 LEU B CA 1
ATOM 7057 C C . LEU B 1 417 ? -22.594 -42.5 6.891 1 88.19 417 LEU B C 1
ATOM 7059 O O . LEU B 1 417 ? -21.453 -42.719 7.316 1 88.19 417 LEU B O 1
ATOM 7063 N N . ILE B 1 418 ? -23.438 -41.844 7.512 1 84.62 418 ILE B N 1
ATOM 7064 C CA . ILE B 1 418 ? -23.188 -41.438 8.891 1 84.62 418 ILE B CA 1
ATOM 7065 C C . ILE B 1 418 ? -23 -42.656 9.781 1 84.62 418 ILE B C 1
ATOM 7067 O O . ILE B 1 418 ? -22.094 -42.688 10.609 1 84.62 418 ILE B O 1
ATOM 7071 N N . ASP B 1 419 ? -23.859 -43.688 9.586 1 85.5 419 ASP B N 1
ATOM 7072 C CA . ASP B 1 419 ? -23.797 -44.938 10.344 1 85.5 419 ASP B CA 1
ATOM 7073 C C . ASP B 1 419 ? -22.484 -45.656 10.102 1 85.5 419 ASP B C 1
ATOM 7075 O O . ASP B 1 419 ? -21.938 -46.281 11.016 1 85.5 419 ASP B O 1
ATOM 7079 N N . GLN B 1 420 ? -22 -45.5 8.914 1 83.94 420 GLN B N 1
ATOM 7080 C CA . GLN B 1 420 ? -20.75 -46.156 8.555 1 83.94 420 GLN B CA 1
ATOM 7081 C C . GLN B 1 420 ? -19.547 -45.344 9.023 1 83.94 420 GLN B C 1
ATOM 7083 O O . GLN B 1 420 ? -18.406 -45.719 8.797 1 83.94 420 GLN B O 1
ATOM 7088 N N . LYS B 1 421 ? -19.766 -44.094 9.633 1 80.06 421 LYS B N 1
ATOM 7089 C CA . LYS B 1 421 ? -18.766 -43.188 10.195 1 80.06 421 LYS B CA 1
ATOM 7090 C C . LYS B 1 421 ? -17.828 -42.656 9.117 1 80.06 421 LYS B C 1
ATOM 7092 O O . LYS B 1 421 ? -16.625 -42.5 9.344 1 80.06 421 LYS B O 1
ATOM 7097 N N . ILE B 1 422 ? -18.359 -42.594 8.008 1 79.94 422 ILE B N 1
ATOM 7098 C CA . ILE B 1 422 ? -17.594 -42 6.922 1 79.94 422 ILE B CA 1
ATOM 7099 C C . ILE B 1 422 ? -17.656 -40.469 7.031 1 79.94 422 ILE B C 1
ATOM 7101 O O . ILE B 1 422 ? -18.75 -39.875 7.027 1 79.94 422 ILE B O 1
ATOM 7105 N N . PRO B 1 423 ? -16.609 -39.938 7.133 1 74.62 423 PRO B N 1
ATOM 7106 C CA . PRO B 1 423 ? -16.594 -38.5 7.285 1 74.62 423 PRO B CA 1
ATOM 7107 C C . PRO B 1 423 ? -17.219 -37.75 6.094 1 74.62 423 PRO B C 1
ATOM 7109 O O . PRO B 1 423 ? -17.125 -38.25 4.957 1 74.62 423 PRO B O 1
ATOM 7112 N N . GLN B 1 424 ? -17.891 -36.688 6.363 1 73.56 424 GLN B N 1
ATOM 7113 C CA . GLN B 1 424 ? -18.609 -35.906 5.352 1 73.56 424 GLN B CA 1
ATOM 7114 C C . GLN B 1 424 ? -17.672 -35.5 4.207 1 73.56 424 GLN B C 1
ATOM 7116 O O . GLN B 1 424 ? -18.078 -35.562 3.037 1 73.56 424 GLN B O 1
ATOM 7121 N N . ALA B 1 425 ? -16.516 -35.281 4.465 1 66.06 425 ALA B N 1
ATOM 7122 C CA . ALA B 1 425 ? -15.523 -34.812 3.49 1 66.06 425 ALA B CA 1
ATOM 7123 C C . ALA B 1 425 ? -15.234 -35.906 2.451 1 66.06 425 ALA B C 1
ATOM 7125 O O . ALA B 1 425 ? -14.898 -35.594 1.306 1 66.06 425 ALA B O 1
ATOM 7126 N N . ASP B 1 426 ? -15.43 -37.094 2.783 1 70.94 426 ASP B N 1
ATOM 7127 C CA . ASP B 1 426 ? -15.086 -38.219 1.927 1 70.94 426 ASP B CA 1
ATOM 7128 C C . ASP B 1 426 ? -16.312 -38.719 1.143 1 70.94 426 ASP B C 1
ATOM 7130 O O . ASP B 1 426 ? -16.172 -39.438 0.162 1 70.94 426 ASP B O 1
ATOM 7134 N N . ARG B 1 427 ? -17.422 -38.219 1.506 1 78.31 427 ARG B N 1
ATOM 7135 C CA . ARG B 1 427 ? -18.672 -38.812 1.007 1 78.31 427 ARG B CA 1
ATOM 7136 C C . ARG B 1 427 ? -18.891 -38.438 -0.455 1 78.31 427 ARG B C 1
ATOM 7138 O O . ARG B 1 427 ? -19.422 -39.25 -1.227 1 78.31 427 ARG B O 1
ATOM 7145 N N . ASP B 1 428 ? -18.391 -37.312 -0.782 1 74.81 428 ASP B N 1
ATOM 7146 C CA . ASP B 1 428 ? -18.641 -36.875 -2.143 1 74.81 428 ASP B CA 1
ATOM 7147 C C . ASP B 1 428 ? -17.719 -37.562 -3.143 1 74.81 428 ASP B C 1
ATOM 7149 O O . ASP B 1 428 ? -18.031 -37.656 -4.332 1 74.81 428 ASP B O 1
ATOM 7153 N N . ALA B 1 429 ? -16.75 -38.062 -2.693 1 72.75 429 ALA B N 1
ATOM 7154 C CA . ALA B 1 429 ? -15.773 -38.719 -3.564 1 72.75 429 ALA B CA 1
ATOM 7155 C C . ALA B 1 429 ? -16.094 -40.188 -3.732 1 72.75 429 ALA B C 1
ATOM 7157 O O . ALA B 1 429 ? -15.531 -40.875 -4.594 1 72.75 429 ALA B O 1
ATOM 7158 N N . LEU B 1 430 ? -16.938 -40.656 -3.01 1 81.38 430 LEU B N 1
ATOM 7159 C CA . LEU B 1 430 ? -17.266 -42.094 -3.053 1 81.38 430 LEU B CA 1
ATOM 7160 C C . LEU B 1 430 ? -18.078 -42.438 -4.297 1 81.38 430 LEU B C 1
ATOM 7162 O O . LEU B 1 430 ? -18.906 -41.625 -4.734 1 81.38 430 LEU B O 1
ATOM 7166 N N . TRP B 1 431 ? -17.703 -43.562 -4.898 1 85.38 431 TRP B N 1
ATOM 7167 C CA . TRP B 1 431 ? -18.484 -44.094 -5.992 1 85.38 431 TRP B CA 1
ATOM 7168 C C . TRP B 1 431 ? -19.516 -45.125 -5.477 1 85.38 431 TRP B C 1
ATOM 7170 O O . TRP B 1 431 ? -19.219 -45.906 -4.586 1 85.38 431 TRP B O 1
ATOM 7180 N N . PHE B 1 432 ? -20.641 -44.969 -6.051 1 90.5 432 PHE B N 1
ATOM 7181 C CA . PHE B 1 432 ? -21.703 -45.875 -5.656 1 90.5 432 PHE B CA 1
ATOM 7182 C C . PHE B 1 432 ? -22.234 -46.625 -6.863 1 90.5 432 PHE B C 1
ATOM 7184 O O . PHE B 1 432 ? -22.328 -46.094 -7.961 1 90.5 432 PHE B O 1
ATOM 7191 N N . LEU B 1 433 ? -22.469 -47.906 -6.641 1 91.81 433 LEU B N 1
ATOM 7192 C CA . LEU B 1 433 ? -23.203 -48.719 -7.602 1 91.81 433 LEU B CA 1
ATOM 7193 C C . LEU B 1 433 ? -24.703 -48.469 -7.516 1 91.81 433 LEU B C 1
ATOM 7195 O O . LEU B 1 433 ? -25.297 -48.625 -6.453 1 91.81 433 LEU B O 1
ATOM 7199 N N . CYS B 1 434 ? -25.234 -48.062 -8.656 1 92.25 434 CYS B N 1
ATOM 7200 C CA . CYS B 1 434 ? -26.641 -47.656 -8.641 1 92.25 434 CYS B CA 1
ATOM 7201 C C . CYS B 1 434 ? -27.453 -48.469 -9.641 1 92.25 434 CYS B C 1
ATOM 7203 O O . CYS B 1 434 ? -26.922 -48.906 -10.672 1 92.25 434 CYS B O 1
ATOM 7205 N N . GLY B 1 435 ? -28.719 -48.75 -9.234 1 91.19 435 GLY B N 1
ATOM 7206 C CA . GLY B 1 435 ? -29.703 -49.281 -10.156 1 91.19 435 GLY B CA 1
ATOM 7207 C C . GLY B 1 435 ? -30.625 -48.219 -10.719 1 91.19 435 GLY B C 1
ATOM 7208 O O . GLY B 1 435 ? -30.219 -47.062 -10.898 1 91.19 435 GLY B O 1
ATOM 7209 N N . ASP B 1 436 ? -31.844 -48.625 -10.922 1 88.38 436 ASP B N 1
ATOM 7210 C CA . ASP B 1 436 ? -32.781 -47.719 -11.539 1 88.38 436 ASP B CA 1
ATOM 7211 C C . ASP B 1 436 ? -33.219 -46.625 -10.562 1 88.38 436 ASP B C 1
ATOM 7213 O O . ASP B 1 436 ? -33.312 -45.469 -10.93 1 88.38 436 ASP B O 1
ATOM 7217 N N . THR B 1 437 ? -33.438 -46.969 -9.32 1 85.31 437 THR B N 1
ATOM 7218 C CA . THR B 1 437 ? -34.062 -46 -8.422 1 85.31 437 THR B CA 1
ATOM 7219 C C . THR B 1 437 ? -33.281 -45.875 -7.117 1 85.31 437 THR B C 1
ATOM 7221 O O . THR B 1 437 ? -33.531 -45 -6.309 1 85.31 437 THR B O 1
ATOM 7224 N N . THR B 1 438 ? -32.406 -46.812 -6.902 1 87.5 438 THR B N 1
ATOM 7225 C CA . THR B 1 438 ? -31.75 -46.844 -5.594 1 87.5 438 THR B CA 1
ATOM 7226 C C . THR B 1 438 ? -30.25 -47.125 -5.734 1 87.5 438 THR B C 1
ATOM 7228 O O . THR B 1 438 ? -29.812 -47.688 -6.738 1 87.5 438 THR B O 1
ATOM 7231 N N . VAL B 1 439 ? -29.562 -46.719 -4.707 1 91.69 439 VAL B N 1
ATOM 7232 C CA . VAL B 1 439 ? -28.156 -47.094 -4.559 1 91.69 439 VAL B CA 1
ATOM 7233 C C . VAL B 1 439 ? -28.031 -48.5 -4.023 1 91.69 439 VAL B C 1
ATOM 7235 O O . VAL B 1 439 ? -28.719 -48.875 -3.068 1 91.69 439 VAL B O 1
ATOM 7238 N N . LEU B 1 440 ? -27.172 -49.219 -4.629 1 91.5 440 LEU B N 1
ATOM 7239 C CA . LEU B 1 440 ? -27.094 -50.656 -4.316 1 91.5 440 LEU B CA 1
ATOM 7240 C C . LEU B 1 440 ? -25.922 -50.938 -3.373 1 91.5 440 LEU B C 1
ATOM 7242 O O . LEU B 1 440 ? -26.016 -51.781 -2.494 1 91.5 440 LEU B O 1
ATOM 7246 N N . ALA B 1 441 ? -24.812 -50.312 -3.547 1 88.94 441 ALA B N 1
ATOM 7247 C CA . ALA B 1 441 ? -23.625 -50.531 -2.723 1 88.94 441 ALA B CA 1
ATOM 7248 C C . ALA B 1 441 ? -22.562 -49.469 -2.994 1 88.94 441 ALA B C 1
ATOM 7250 O O . ALA B 1 441 ? -22.703 -48.656 -3.906 1 88.94 441 ALA B O 1
ATOM 7251 N N . LEU B 1 442 ? -21.516 -49.531 -2.135 1 86.56 442 LEU B N 1
ATOM 7252 C CA . LEU B 1 442 ? -20.312 -48.781 -2.422 1 86.56 442 LEU B CA 1
ATOM 7253 C C . LEU B 1 442 ? -19.594 -49.312 -3.652 1 86.56 442 LEU B C 1
ATOM 7255 O O . LEU B 1 442 ? -19.469 -50.531 -3.812 1 86.56 442 LEU B O 1
ATOM 7259 N N . GLY B 1 443 ? -19.312 -48.438 -4.605 1 83.69 443 GLY B N 1
ATOM 7260 C CA . GLY B 1 443 ? -18.641 -48.844 -5.84 1 83.69 443 GLY B CA 1
ATOM 7261 C C . GLY B 1 443 ? -17.125 -48.938 -5.695 1 83.69 443 GLY B C 1
ATOM 7262 O O . GLY B 1 443 ? -16.406 -48.031 -6.109 1 83.69 443 GLY B O 1
ATOM 7263 N N . MET B 1 444 ? -16.578 -50 -5.211 1 80.19 444 MET B N 1
ATOM 7264 C CA . MET B 1 444 ? -15.141 -50.219 -5.051 1 80.19 444 MET B CA 1
ATOM 7265 C C . MET B 1 444 ? -14.68 -51.438 -5.832 1 80.19 444 MET B C 1
ATOM 7267 O O . MET B 1 444 ? -15.359 -52.469 -5.836 1 80.19 444 MET B O 1
ATOM 7271 N N . PRO B 1 445 ? -13.57 -51.406 -6.625 1 78.62 445 PRO B N 1
ATOM 7272 C CA . PRO B 1 445 ? -13.117 -52.5 -7.473 1 78.62 445 PRO B CA 1
ATOM 7273 C C . PRO B 1 445 ? -12.875 -53.812 -6.688 1 78.62 445 PRO B C 1
ATOM 7275 O O . PRO B 1 445 ? -13.102 -54.906 -7.211 1 78.62 445 PRO B O 1
ATOM 7278 N N . LYS B 1 446 ? -12.398 -53.781 -5.461 1 75.62 446 LYS B N 1
ATOM 7279 C CA . LYS B 1 446 ? -11.992 -55.031 -4.801 1 75.62 446 LYS B CA 1
ATOM 7280 C C . LYS B 1 446 ? -13.086 -55.531 -3.859 1 75.62 446 LYS B C 1
ATOM 7282 O O . LYS B 1 446 ? -12.961 -56.594 -3.262 1 75.62 446 LYS B O 1
ATOM 7287 N N . SER B 1 447 ? -14.148 -54.969 -3.994 1 80.88 447 SER B N 1
ATOM 7288 C CA . SER B 1 447 ? -15.242 -55.406 -3.131 1 80.88 447 SER B CA 1
ATOM 7289 C C . SER B 1 447 ? -16.281 -56.188 -3.92 1 80.88 447 SER B C 1
ATOM 7291 O O . SER B 1 447 ? -16.672 -55.75 -5.016 1 80.88 447 SER B O 1
ATOM 7293 N N . ILE B 1 448 ? -16.641 -57.344 -3.371 1 85 448 ILE B N 1
ATOM 7294 C CA . ILE B 1 448 ? -17.672 -58.156 -4.016 1 85 448 ILE B CA 1
ATOM 7295 C C . ILE B 1 448 ? -19.047 -57.688 -3.553 1 85 448 ILE B C 1
ATOM 7297 O O . ILE B 1 448 ? -19.297 -57.562 -2.352 1 85 448 ILE B O 1
ATOM 7301 N N . THR B 1 449 ? -19.828 -57.375 -4.477 1 89.25 449 THR B N 1
ATOM 7302 C CA . THR B 1 449 ? -21.219 -57 -4.199 1 89.25 449 THR B CA 1
ATOM 7303 C C . THR B 1 449 ? -22.188 -57.969 -4.852 1 89.25 449 THR B C 1
ATOM 7305 O O . THR B 1 449 ? -22.234 -58.094 -6.078 1 89.25 449 THR B O 1
ATOM 7308 N N . ILE B 1 450 ? -22.922 -58.688 -3.967 1 87.81 450 ILE B N 1
ATOM 7309 C CA . ILE B 1 450 ? -23.922 -59.625 -4.457 1 87.81 450 ILE B CA 1
ATOM 7310 C C . ILE B 1 450 ? -25.297 -59.25 -3.893 1 87.81 450 ILE B C 1
ATOM 7312 O O . ILE B 1 450 ? -25.469 -59.188 -2.676 1 87.81 450 ILE B O 1
ATOM 7316 N N . ILE B 1 451 ? -26.156 -58.969 -4.777 1 88.62 451 ILE B N 1
ATOM 7317 C CA . ILE B 1 451 ? -27.562 -58.844 -4.41 1 88.62 451 ILE B CA 1
ATOM 7318 C C . ILE B 1 451 ? -28.359 -60 -4.996 1 88.62 451 ILE B C 1
ATOM 7320 O O . ILE B 1 451 ? -28.391 -60.188 -6.211 1 88.62 451 ILE B O 1
ATOM 7324 N N . TRP B 1 452 ? -28.969 -60.625 -4.023 1 84.31 452 TRP B N 1
ATOM 7325 C CA . TRP B 1 452 ? -29.672 -61.844 -4.395 1 84.31 452 TRP B CA 1
ATOM 7326 C C . TRP B 1 452 ? -31.172 -61.688 -4.125 1 84.31 452 TRP B C 1
ATOM 7328 O O . TRP B 1 452 ? -31.578 -61.25 -3.045 1 84.31 452 TRP B O 1
ATOM 7338 N N . ASP B 1 453 ? -31.922 -62 -5.156 1 81.38 453 ASP B N 1
ATOM 7339 C CA . ASP B 1 453 ? -33.375 -62.062 -5.082 1 81.38 453 ASP B CA 1
ATOM 7340 C C . ASP B 1 453 ? -33.906 -63.438 -5.555 1 81.38 453 ASP B C 1
ATOM 7342 O O . ASP B 1 453 ? -33.656 -63.812 -6.699 1 81.38 453 ASP B O 1
ATOM 7346 N N . GLU B 1 454 ? -34.625 -64.125 -4.656 1 79.06 454 GLU B N 1
ATOM 7347 C CA . GLU B 1 454 ? -35.094 -65.438 -4.934 1 79.06 454 GLU B CA 1
ATOM 7348 C C . GLU B 1 454 ? -36.062 -65.438 -6.129 1 79.06 454 GLU B C 1
ATOM 7350 O O . GLU B 1 454 ? -36.188 -66.5 -6.812 1 79.06 454 GLU B O 1
ATOM 7355 N N . GLN B 1 455 ? -36.656 -64.438 -6.324 1 79.38 455 GLN B N 1
ATOM 7356 C CA . GLN B 1 455 ? -37.656 -64.375 -7.379 1 79.38 455 GLN B CA 1
ATOM 7357 C C . GLN B 1 455 ? -37.062 -63.969 -8.711 1 79.38 455 GLN B C 1
ATOM 7359 O O . GLN B 1 455 ? -37.656 -64.125 -9.766 1 79.38 455 GLN B O 1
ATOM 7364 N N . ALA B 1 456 ? -35.812 -63.531 -8.68 1 84.19 456 ALA B N 1
ATOM 7365 C CA . ALA B 1 456 ? -35.188 -63.062 -9.914 1 84.19 456 ALA B CA 1
ATOM 7366 C C . ALA B 1 456 ? -34.562 -64.188 -10.68 1 84.19 456 ALA B C 1
ATOM 7368 O O . ALA B 1 456 ? -33.938 -65.062 -10.078 1 84.19 456 ALA B O 1
ATOM 7369 N N . THR B 1 457 ? -34.75 -64.188 -12.047 1 87.31 457 THR B N 1
ATOM 7370 C CA . THR B 1 457 ? -34.156 -65.25 -12.875 1 87.31 457 THR B CA 1
ATOM 7371 C C . THR B 1 457 ? -33.062 -64.688 -13.758 1 87.31 457 THR B C 1
ATOM 7373 O O . THR B 1 457 ? -32.344 -65.438 -14.422 1 87.31 457 THR B O 1
ATOM 7376 N N . THR B 1 458 ? -33 -63.469 -13.789 1 90.75 458 THR B N 1
ATOM 7377 C CA . THR B 1 458 ? -31.969 -62.812 -14.609 1 90.75 458 THR B CA 1
ATOM 7378 C C . THR B 1 458 ? -31.156 -61.844 -13.773 1 90.75 458 THR B C 1
ATOM 7380 O O . THR B 1 458 ? -31.703 -61.125 -12.93 1 90.75 458 THR B O 1
ATOM 7383 N N . TYR B 1 459 ? -29.797 -61.875 -13.992 1 92.5 459 TYR B N 1
ATOM 7384 C CA . TYR B 1 459 ? -28.875 -61.031 -13.219 1 92.5 459 TYR B CA 1
ATOM 7385 C C . TYR B 1 459 ? -27.891 -60.312 -14.133 1 92.5 459 TYR B C 1
ATOM 7387 O O . TYR B 1 459 ? -27.609 -60.781 -15.242 1 92.5 459 TYR B O 1
ATOM 7395 N N . TRP B 1 460 ? -27.453 -59.188 -13.664 1 92.94 460 TRP B N 1
ATOM 7396 C CA . TRP B 1 460 ? -26.281 -58.531 -14.234 1 92.94 460 TRP B CA 1
ATOM 7397 C C . TRP B 1 460 ? -25.016 -58.969 -13.492 1 92.94 460 TRP B C 1
ATOM 7399 O O . TRP B 1 460 ? -24.984 -59 -12.266 1 92.94 460 TRP B O 1
ATOM 7409 N N . ALA B 1 461 ? -24.047 -59.406 -14.164 1 93.38 461 ALA B N 1
ATOM 7410 C CA . ALA B 1 461 ? -22.734 -59.688 -13.594 1 93.38 461 ALA B CA 1
ATOM 7411 C C . ALA B 1 461 ? -21.641 -58.844 -14.242 1 93.38 461 ALA B C 1
ATOM 7413 O O . ALA B 1 461 ? -21.594 -58.719 -15.469 1 93.38 461 ALA B O 1
ATOM 7414 N N . CYS B 1 462 ? -20.891 -58.156 -13.461 1 92.06 462 CYS B N 1
ATOM 7415 C CA . CYS B 1 462 ? -19.844 -57.281 -13.984 1 92.06 462 CYS B CA 1
ATOM 7416 C C . CYS B 1 462 ? -18.734 -57.094 -12.945 1 92.06 462 CYS B C 1
ATOM 7418 O O . CYS B 1 462 ? -18.766 -57.688 -11.875 1 92.06 462 CYS B O 1
ATOM 7420 N N . SER B 1 463 ? -17.719 -56.344 -13.328 1 91.12 463 SER B N 1
ATOM 7421 C CA . SER B 1 463 ? -16.609 -55.969 -12.438 1 91.12 463 SER B CA 1
ATOM 7422 C C . SER B 1 463 ? -16.406 -54.469 -12.398 1 91.12 463 SER B C 1
ATOM 7424 O O . SER B 1 463 ? -16.734 -53.781 -13.367 1 91.12 463 SER B O 1
ATOM 7426 N N . ILE B 1 464 ? -16.016 -54 -11.242 1 89.19 464 ILE B N 1
ATOM 7427 C CA . ILE B 1 464 ? -15.641 -52.625 -11.102 1 89.19 464 ILE B CA 1
ATOM 7428 C C . ILE B 1 464 ? -14.125 -52.469 -11.195 1 89.19 464 ILE B C 1
ATOM 7430 O O . ILE B 1 464 ? -13.391 -53.156 -10.477 1 89.19 464 ILE B O 1
ATOM 7434 N N . LYS B 1 465 ? -13.766 -51.719 -12.125 1 84.69 465 LYS B N 1
ATOM 7435 C CA . LYS B 1 465 ? -12.336 -51.469 -12.281 1 84.69 465 LYS B CA 1
ATOM 7436 C C . LYS B 1 465 ? -12.023 -50 -12.219 1 84.69 465 LYS B C 1
ATOM 7438 O O . LYS B 1 465 ? -12.867 -49.156 -12.555 1 84.69 465 LYS B O 1
ATOM 7443 N N . GLU B 1 466 ? -10.914 -49.812 -11.711 1 78.44 466 GLU B N 1
ATOM 7444 C CA . GLU B 1 466 ? -10.438 -48.438 -11.672 1 78.44 466 GLU B CA 1
ATOM 7445 C C . GLU B 1 466 ? -9.977 -47.969 -13.055 1 78.44 466 GLU B C 1
ATOM 7447 O O . GLU B 1 466 ? -9.273 -48.688 -13.758 1 78.44 466 GLU B O 1
ATOM 7452 N N . GLU B 1 467 ? -10.766 -46.969 -13.516 1 66.12 467 GLU B N 1
ATOM 7453 C CA . GLU B 1 467 ? -10.312 -46.469 -14.797 1 66.12 467 GLU B CA 1
ATOM 7454 C C . GLU B 1 467 ? -8.914 -45.844 -14.68 1 66.12 467 GLU B C 1
ATOM 7456 O O . GLU B 1 467 ? -8.672 -45 -13.797 1 66.12 467 GLU B O 1
ATOM 7461 N N . ASN B 1 468 ? -7.832 -46.438 -15.031 1 54.5 468 ASN B N 1
ATOM 7462 C CA . ASN B 1 468 ? -6.48 -45.875 -15.117 1 54.5 468 ASN B CA 1
ATOM 7463 C C . ASN B 1 468 ? -6.449 -44.594 -15.922 1 54.5 468 ASN B C 1
ATOM 7465 O O . ASN B 1 468 ? -7.141 -44.469 -16.938 1 54.5 468 ASN B O 1
#